Protein 8J3S (pdb70)

Structure (mmCIF, N/CA/C/O backbone):
data_8J3S
#
_entry.id   8J3S
#
_cell.length_a   79.184
_cell.length_b   81.648
_cell.length_c   198.095
_cell.angle_alpha   90.00
_cell.angle_beta   91.13
_cell.angle_gamma   90.00
#
_symmetry.space_group_name_H-M   'C 1 2 1'
#
loop_
_entity.id
_entity.type
_entity.pdbx_description
1 polymer Assemblin
2 polymer PHE-ILE-THR-GLY-HIS-TYR-TRP-VAL-ARG-PHE-LEU-PRO-CYS-GLY
3 water wate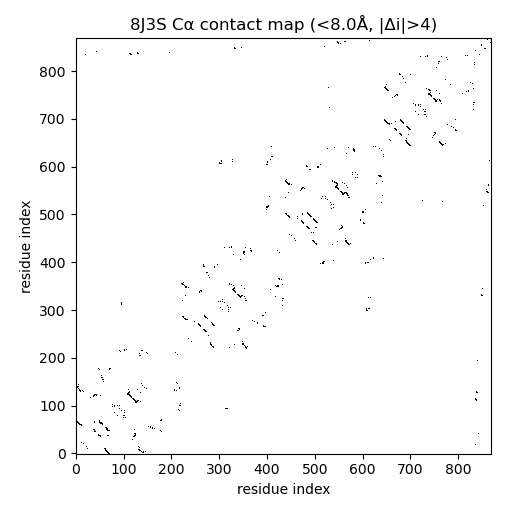r
#
loop_
_atom_site.group_PDB
_atom_site.id
_atom_site.type_symbol
_atom_site.label_atom_id
_atom_site.label_alt_id
_atom_site.label_comp_id
_atom_site.label_asym_id
_atom_site.label_entity_id
_atom_site.label_seq_id
_atom_site.pdbx_PDB_ins_code
_atom_site.Cartn_x
_atom_site.Cartn_y
_atom_site.Cartn_z
_atom_site.occupancy
_atom_site.B_iso_or_equiv
_atom_site.auth_seq_id
_atom_site.auth_comp_id
_atom_site.auth_asym_id
_atom_site.auth_atom_id
_atom_site.pdbx_PDB_model_num
ATOM 1 N N . THR A 1 19 ? 15.793 15.008 13.515 1.00 44.64 12 THR A N 1
ATOM 2 C CA . THR A 1 19 ? 16.884 14.006 13.350 1.00 43.02 12 THR A CA 1
ATOM 3 C C . THR A 1 19 ? 16.783 13.297 11.989 1.00 41.98 12 THR A C 1
ATOM 4 O O . THR A 1 19 ? 15.670 13.111 11.475 1.00 43.10 12 THR A O 1
ATOM 6 N N . PRO A 1 20 ? 17.940 12.916 11.391 1.00 38.42 13 PRO A N 1
ATOM 7 C CA . PRO A 1 20 ? 17.868 12.015 10.244 1.00 36.77 13 PRO A CA 1
ATOM 8 C C . PRO A 1 20 ? 17.597 10.581 10.696 1.00 36.79 13 PRO A C 1
ATOM 9 O O . PRO A 1 20 ? 17.691 10.276 11.896 1.00 37.74 13 PRO A O 1
ATOM 13 N N . VAL A 1 21 ? 17.240 9.721 9.747 1.00 36.09 14 VAL A N 1
ATOM 14 C CA . VAL A 1 21 ? 17.037 8.300 10.024 1.00 36.25 14 VAL A CA 1
ATOM 15 C C . VAL A 1 21 ? 18.024 7.484 9.186 1.00 35.74 14 VAL A C 1
ATOM 16 O O . VAL A 1 21 ? 18.188 7.748 7.993 1.00 36.73 14 VAL A O 1
ATOM 20 N N . TYR A 1 22 ? 18.686 6.517 9.823 1.00 34.48 15 TYR A N 1
ATOM 21 C CA . TYR A 1 22 ? 19.611 5.600 9.141 1.00 34.03 15 TYR A CA 1
ATOM 22 C C . TYR A 1 22 ? 18.904 4.326 8.670 1.00 33.92 15 TYR A C 1
ATOM 23 O O . TYR A 1 22 ? 17.922 3.899 9.286 1.00 36.08 15 TYR A O 1
ATOM 32 N N . VAL A 1 23 ? 19.392 3.731 7.578 1.00 30.87 16 VAL A N 1
ATOM 33 C CA . VAL A 1 23 ? 18.794 2.508 7.020 1.00 28.27 16 VAL A CA 1
ATOM 34 C C . VAL A 1 23 ? 19.867 1.498 6.639 1.00 28.24 16 VAL A C 1
ATOM 35 O O . VAL A 1 23 ? 20.798 1.820 5.907 1.00 28.61 16 VAL A O 1
ATOM 39 N N . GLY A 1 24 ? 19.735 0.284 7.161 1.00 28.01 17 GLY A N 1
ATOM 40 C CA . GLY A 1 24 ? 20.665 -0.791 6.860 1.00 27.99 17 GLY A CA 1
ATOM 41 C C . GLY A 1 24 ? 19.995 -1.947 6.145 1.00 28.56 17 GLY A C 1
ATOM 42 O O . GLY A 1 24 ? 18.794 -2.186 6.318 1.00 28.86 17 GLY A O 1
ATOM 43 N N . GLY A 1 25 ? 20.785 -2.662 5.346 1.00 28.23 18 GLY A N 1
ATOM 44 C CA . GLY A 1 25 ? 20.336 -3.870 4.667 1.00 27.46 18 GLY A CA 1
ATOM 45 C C . GLY A 1 25 ? 21.210 -4.268 3.499 1.00 26.85 18 GLY A C 1
ATOM 46 O O . GLY A 1 25 ? 22.048 -3.486 3.041 1.00 26.28 18 GLY A O 1
ATOM 47 N N . PHE A 1 26 ? 21.002 -5.499 3.033 1.00 27.10 19 PHE A N 1
ATOM 48 C CA . PHE A 1 26 ? 21.698 -6.053 1.874 1.00 27.44 19 PHE A CA 1
ATOM 49 C C . PHE A 1 26 ? 21.053 -5.532 0.589 1.00 27.85 19 PHE A C 1
ATOM 50 O O . PHE A 1 26 ? 19.842 -5.350 0.534 1.00 28.16 19 PHE A O 1
ATOM 58 N N . LEU A 1 27 ? 21.868 -5.270 -0.428 1.00 27.58 20 LEU A N 1
ATOM 59 C CA . LEU A 1 27 ? 21.372 -4.833 -1.724 1.00 27.99 20 LEU A CA 1
ATOM 60 C C . LEU A 1 27 ? 21.327 -6.023 -2.670 1.00 29.76 20 LEU A C 1
ATOM 61 O O . LEU A 1 27 ? 20.575 -6.038 -3.652 1.00 30.40 20 LEU A O 1
ATOM 66 N N . ALA A 1 28 ? 22.154 -7.015 -2.352 1.00 31.55 21 ALA A N 1
ATOM 67 C CA . ALA A 1 28 ? 22.227 -8.294 -3.048 1.00 33.00 21 ALA A CA 1
ATOM 68 C C . ALA A 1 28 ? 22.731 -9.323 -2.045 1.00 35.13 21 ALA A C 1
ATOM 69 O O . ALA A 1 28 ? 23.342 -8.958 -1.031 1.00 35.71 21 ALA A O 1
ATOM 71 N N . ARG A 1 29 ? 22.457 -10.600 -2.306 1.00 37.10 22 ARG A N 1
ATOM 72 C CA . ARG A 1 29 ? 23.013 -11.671 -1.481 1.00 38.52 22 ARG A CA 1
ATOM 73 C C . ARG A 1 29 ? 23.703 -12.769 -2.273 1.00 39.58 22 ARG A C 1
ATOM 74 O O . ARG A 1 29 ? 23.166 -13.259 -3.264 1.00 42.20 22 ARG A O 1
ATOM 82 N N . TYR A 1 30 ? 24.900 -13.146 -1.827 1.00 39.08 23 TYR A N 1
ATOM 83 C CA . TYR A 1 30 ? 25.705 -14.158 -2.516 1.00 37.98 23 TYR A CA 1
ATOM 84 C C . TYR A 1 30 ? 25.125 -15.566 -2.378 1.00 39.51 23 TYR A C 1
ATOM 85 O O . TYR A 1 30 ? 25.299 -16.397 -3.278 1.00 41.34 23 TYR A O 1
ATOM 94 N N . ASP A 1 31 ? 24.410 -15.809 -1.276 1.00 38.85 24 ASP A N 1
ATOM 95 C CA . ASP A 1 31 ? 23.786 -17.105 -1.004 1.00 38.20 24 ASP A CA 1
ATOM 96 C C . ASP A 1 31 ? 22.367 -17.247 -1.551 1.00 39.04 24 ASP A C 1
ATOM 97 O O . ASP A 1 31 ? 21.686 -18.229 -1.235 1.00 41.44 24 ASP A O 1
ATOM 102 N N . GLN A 1 32 ? 21.928 -16.281 -2.365 1.00 38.35 25 GLN A N 1
ATOM 103 C CA . GLN A 1 32 ? 20.590 -16.300 -2.979 1.00 35.69 25 GLN A CA 1
ATOM 104 C C . GLN A 1 32 ? 20.679 -16.237 -4.497 1.00 35.42 25 GLN A C 1
ATOM 105 O O . GLN A 1 32 ? 21.338 -15.349 -5.052 1.00 34.75 25 GLN A O 1
ATOM 111 N N . SER A 1 33 ? 20.018 -17.183 -5.161 1.00 34.73 26 SER A N 1
ATOM 112 C CA . SER A 1 33 ? 20.028 -17.249 -6.618 1.00 35.26 26 SER A CA 1
ATOM 113 C C . SER A 1 33 ? 18.713 -16.742 -7.201 1.00 36.36 26 SER A C 1
ATOM 114 O O . SER A 1 33 ? 17.682 -17.393 -7.033 1.00 38.99 26 SER A O 1
ATOM 117 N N . PRO A 1 34 ? 18.737 -15.582 -7.891 1.00 36.45 27 PRO A N 1
ATOM 118 C CA . PRO A 1 34 ? 17.488 -15.035 -8.445 1.00 37.20 27 PRO A CA 1
ATOM 119 C C . PRO A 1 34 ? 16.874 -15.851 -9.581 1.00 37.16 27 PRO A C 1
ATOM 120 O O . PRO A 1 34 ? 17.602 -16.433 -10.387 1.00 37.70 27 PRO A O 1
ATOM 124 N N . ASP A 1 35 ? 15.540 -15.882 -9.612 1.00 37.78 28 ASP A N 1
ATOM 125 C CA . ASP A 1 35 ? 14.761 -16.410 -10.733 1.00 38.29 28 ASP A CA 1
ATOM 126 C C . ASP A 1 35 ? 15.166 -15.724 -12.038 1.00 40.43 28 ASP A C 1
ATOM 127 O O . ASP A 1 35 ? 15.509 -16.398 -13.016 1.00 41.81 28 ASP A O 1
ATOM 132 N N . GLU A 1 36 ? 15.134 -14.390 -12.046 1.00 41.42 29 GLU A N 1
ATOM 133 C CA . GLU A 1 36 ? 15.566 -13.630 -13.211 1.00 43.53 29 GLU A CA 1
ATOM 134 C C . GLU A 1 36 ? 17.080 -13.542 -13.160 1.00 44.50 29 GLU A C 1
ATOM 135 O O . GLU A 1 36 ? 17.655 -12.944 -12.240 1.00 42.88 29 GLU A O 1
ATOM 137 N N . ALA A 1 37 ? 17.712 -14.168 -14.153 1.00 46.73 30 ALA A N 1
ATOM 138 C CA . ALA A 1 37 ? 19.174 -14.315 -14.213 1.00 46.41 30 ALA A CA 1
ATOM 139 C C . ALA A 1 37 ? 19.918 -12.984 -14.387 1.00 44.79 30 ALA A C 1
ATOM 140 O O . ALA A 1 37 ? 21.113 -12.896 -14.091 1.00 43.72 30 ALA A O 1
ATOM 142 N N . GLU A 1 38 ? 19.197 -11.961 -14.856 1.00 44.11 31 GLU A N 1
ATOM 143 C CA . GLU A 1 38 ? 19.720 -10.599 -15.001 1.00 43.26 31 GLU A CA 1
ATOM 144 C C . GLU A 1 38 ? 20.077 -9.986 -13.641 1.00 42.98 31 GLU A C 1
ATOM 145 O O . GLU A 1 38 ? 20.924 -9.079 -13.562 1.00 42.23 31 GLU A O 1
ATOM 147 N N . LEU A 1 39 ? 19.445 -10.506 -12.585 1.00 41.56 32 LEU A N 1
ATOM 148 C CA . LEU A 1 39 ? 19.658 -10.028 -11.222 1.00 42.29 32 LEU A CA 1
ATOM 149 C C . LEU A 1 39 ? 20.841 -10.659 -10.473 1.00 42.86 32 LEU A C 1
ATOM 150 O O . LEU A 1 39 ? 21.082 -10.345 -9.296 1.00 43.40 32 LEU A O 1
ATOM 155 N N . LEU A 1 40 ? 21.558 -11.552 -11.156 1.00 43.23 33 LEU A N 1
ATOM 156 C CA . LEU A 1 40 ? 22.835 -12.086 -10.689 1.00 43.20 33 LEU A CA 1
ATOM 157 C C . LEU A 1 40 ? 23.810 -10.948 -10.408 1.00 43.50 33 LEU A C 1
ATOM 158 O O . LEU A 1 40 ? 23.850 -9.945 -11.142 1.00 43.22 33 LEU A O 1
ATOM 163 N N . LEU A 1 41 ? 24.567 -11.106 -9.323 1.00 43.03 34 LEU A N 1
ATOM 164 C CA . LEU A 1 41 ? 25.514 -10.102 -8.856 1.00 42.57 34 LEU A CA 1
ATOM 165 C C . LEU A 1 41 ? 26.485 -10.775 -7.882 1.00 42.94 34 LEU A C 1
ATOM 166 O O . LEU A 1 41 ? 26.280 -10.714 -6.663 1.00 40.66 34 LEU A O 1
ATOM 171 N N . PRO A 1 42 ? 27.546 -11.424 -8.426 1.00 44.06 35 PRO A N 1
ATOM 172 C CA . PRO A 1 42 ? 28.457 -12.247 -7.635 1.00 44.37 35 PRO A CA 1
ATOM 173 C C . PRO A 1 42 ? 29.569 -11.460 -6.945 1.00 45.74 35 PRO A C 1
ATOM 174 O O . PRO A 1 42 ? 29.830 -10.300 -7.291 1.00 44.49 35 PRO A O 1
ATOM 178 N N . ARG A 1 43 ? 30.216 -12.123 -5.988 1.00 48.25 36 ARG A N 1
ATOM 179 C CA . ARG A 1 43 ? 31.280 -11.552 -5.170 1.00 52.82 36 ARG A CA 1
ATOM 180 C C . ARG A 1 43 ? 32.461 -10.970 -5.954 1.00 57.81 36 ARG A C 1
ATOM 181 O O . ARG A 1 43 ? 32.984 -9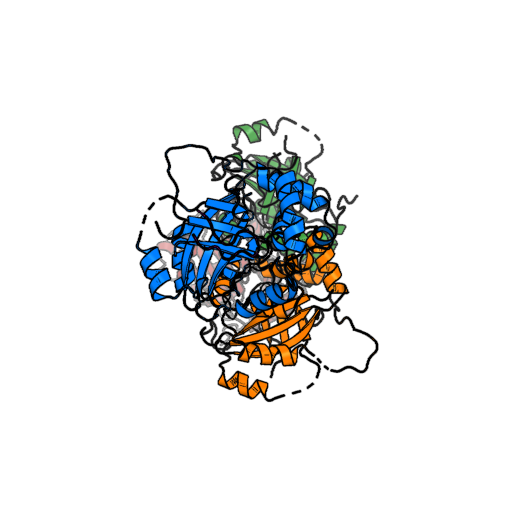.920 -5.576 1.00 60.74 36 ARG A O 1
ATOM 189 N N . ASP A 1 44 ? 32.877 -11.645 -7.029 1.00 62.62 37 ASP A N 1
ATOM 190 C CA . ASP A 1 44 ? 33.928 -11.127 -7.920 1.00 65.56 37 ASP A CA 1
ATOM 191 C C . ASP A 1 44 ? 33.513 -9.758 -8.449 1.00 64.89 37 ASP A C 1
ATOM 192 O O . ASP A 1 44 ? 34.273 -8.791 -8.344 1.00 68.24 37 ASP A O 1
ATOM 197 N N . VAL A 1 45 ? 32.288 -9.694 -8.976 1.00 60.03 38 VAL A N 1
ATOM 198 C CA . VAL A 1 45 ? 31.772 -8.524 -9.685 1.00 56.32 38 VAL A CA 1
ATOM 199 C C . VAL A 1 45 ? 31.517 -7.370 -8.718 1.00 54.34 38 VAL A C 1
ATOM 200 O O . VAL A 1 45 ? 31.944 -6.237 -8.974 1.00 53.64 38 VAL A O 1
ATOM 204 N N . VAL A 1 46 ? 30.852 -7.665 -7.605 1.00 51.78 39 VAL A N 1
ATOM 205 C CA . VAL A 1 46 ? 30.547 -6.642 -6.603 1.00 51.13 39 VAL A CA 1
ATOM 206 C C . VAL A 1 46 ? 31.844 -5.988 -6.094 1.00 52.43 39 VAL A C 1
ATOM 207 O O . VAL A 1 46 ? 31.951 -4.760 -6.098 1.00 53.58 39 VAL A O 1
ATOM 211 N N . GLU A 1 47 ? 32.831 -6.807 -5.723 1.00 54.38 40 GLU A N 1
ATOM 212 C CA . GLU A 1 47 ? 34.092 -6.319 -5.125 1.00 55.74 40 GLU A CA 1
ATOM 213 C C . GLU A 1 47 ? 34.985 -5.516 -6.079 1.00 54.83 40 GLU A C 1
ATOM 214 O O . GLU A 1 47 ? 35.609 -4.528 -5.668 1.00 51.51 40 GLU A O 1
ATOM 220 N N . HIS A 1 48 ? 35.027 -5.938 -7.342 1.00 55.96 41 HIS A N 1
ATOM 221 C CA . HIS A 1 48 ? 35.747 -5.212 -8.381 1.00 58.84 41 HIS A CA 1
ATOM 222 C C . HIS A 1 48 ? 35.093 -3.863 -8.658 1.00 58.01 41 HIS A C 1
ATOM 223 O O . HIS A 1 48 ? 35.785 -2.886 -8.962 1.00 59.79 41 HIS A O 1
ATOM 230 N N . TRP A 1 49 ? 33.764 -3.830 -8.550 1.00 56.48 42 TRP A N 1
ATOM 231 C CA . TRP A 1 49 ? 32.971 -2.611 -8.715 1.00 54.74 42 TRP A CA 1
ATOM 232 C C . TRP A 1 49 ? 33.178 -1.604 -7.588 1.00 53.55 42 TRP A C 1
ATOM 233 O O . TRP A 1 49 ? 33.152 -0.395 -7.836 1.00 54.46 42 TRP A O 1
ATOM 244 N N . LEU A 1 50 ? 33.380 -2.101 -6.365 1.00 51.50 43 LEU A N 1
ATOM 245 C CA . LEU A 1 50 ? 33.617 -1.246 -5.194 1.00 51.65 43 LEU A CA 1
ATOM 246 C C . LEU A 1 50 ? 34.985 -0.574 -5.237 1.00 54.03 43 LEU A C 1
ATOM 247 O O . LEU A 1 50 ? 35.181 0.473 -4.618 1.00 56.41 43 LEU A O 1
ATOM 252 N N . HIS A 1 51 ? 35.922 -1.184 -5.965 1.00 56.81 44 HIS A N 1
ATOM 253 C CA . HIS A 1 51 ? 37.227 -0.578 -6.248 1.00 57.72 44 HIS A CA 1
ATOM 254 C C . HIS A 1 51 ? 37.102 0.579 -7.258 1.00 57.03 44 HIS A C 1
ATOM 255 O O . HIS A 1 51 ? 37.671 1.652 -7.048 1.00 59.34 44 HIS A O 1
ATOM 257 N N . ALA A 1 52 ? 36.353 0.358 -8.338 1.00 54.55 45 ALA A N 1
ATOM 258 C CA . ALA A 1 52 ? 36.073 1.398 -9.327 1.00 54.96 45 ALA A CA 1
ATOM 259 C C . ALA A 1 52 ? 34.969 2.342 -8.844 1.00 56.16 45 ALA A C 1
ATOM 260 O O . ALA A 1 52 ? 34.976 2.806 -7.699 1.00 57.07 45 ALA A O 1
ATOM 262 N N . VAL A 1 62 ? 29.729 12.555 -4.927 1.00 63.85 55 VAL A N 1
ATOM 263 C CA . VAL A 1 62 ? 30.711 11.491 -4.698 1.00 63.19 55 VAL A CA 1
ATOM 264 C C . VAL A 1 62 ? 30.148 10.331 -3.856 1.00 60.00 55 VAL A C 1
ATOM 265 O O . VAL A 1 62 ? 30.819 9.301 -3.676 1.00 61.18 55 VAL A O 1
ATOM 267 N N . ALA A 1 63 ? 28.927 10.512 -3.344 1.00 52.22 56 ALA A N 1
ATOM 268 C CA . ALA A 1 63 ? 28.211 9.473 -2.607 1.00 49.09 56 ALA A CA 1
ATOM 269 C C . ALA A 1 63 ? 26.843 9.261 -3.238 1.00 48.53 56 ALA A C 1
ATOM 270 O O . ALA A 1 63 ? 26.080 10.224 -3.395 1.00 53.07 56 ALA A O 1
ATOM 272 N N . LEU A 1 64 ? 26.548 8.007 -3.599 1.00 44.12 57 LEU A N 1
ATOM 273 C CA . LEU A 1 64 ? 25.307 7.609 -4.284 1.00 40.38 57 LEU A CA 1
ATOM 274 C C . LEU A 1 64 ? 24.050 8.229 -3.653 1.00 38.55 57 LEU A C 1
ATOM 275 O O . LEU A 1 64 ? 23.957 8.316 -2.426 1.00 38.73 57 LEU A O 1
ATOM 280 N N . PRO A 1 65 ? 23.082 8.668 -4.482 1.00 35.63 58 PRO A N 1
ATOM 281 C CA . PRO A 1 65 ? 21.822 9.148 -3.909 1.00 34.03 58 PRO A CA 1
ATOM 282 C C . PRO A 1 65 ? 20.888 8.035 -3.398 1.00 33.33 58 PRO A C 1
ATOM 283 O O . PRO A 1 65 ? 20.886 6.926 -3.934 1.00 32.88 58 PRO A O 1
ATOM 287 N N . LEU A 1 66 ? 20.128 8.342 -2.344 1.00 32.95 59 LEU A N 1
ATOM 288 C CA . LEU A 1 66 ? 19.028 7.500 -1.863 1.00 31.02 59 LEU A CA 1
ATOM 289 C C . LEU A 1 66 ? 17.707 8.088 -2.338 1.00 30.74 59 LEU A C 1
ATOM 290 O O . LEU A 1 66 ? 17.345 9.186 -1.909 1.00 30.54 59 LEU A O 1
ATOM 295 N N . ASN A 1 67 ? 16.997 7.368 -3.212 1.00 29.68 60 ASN A N 1
ATOM 296 C CA . ASN A 1 67 ? 15.669 7.796 -3.682 1.00 28.69 60 ASN A CA 1
ATOM 297 C C . ASN A 1 67 ? 14.523 6.848 -3.270 1.00 28.68 60 ASN A C 1
ATOM 298 O O . ASN A 1 67 ? 14.761 5.844 -2.596 1.00 28.39 60 ASN A O 1
ATOM 303 N N . ILE A 1 68 ? 13.291 7.188 -3.659 1.00 28.56 61 ILE A N 1
ATOM 304 C CA . ILE A 1 68 ? 12.104 6.392 -3.332 1.00 28.89 61 ILE A CA 1
ATOM 305 C C . ILE A 1 68 ? 11.501 5.816 -4.609 1.00 30.40 61 ILE A C 1
ATOM 306 O O . ILE A 1 68 ? 10.990 6.562 -5.450 1.00 32.84 61 ILE A O 1
ATOM 311 N N . ASN A 1 69 ? 11.554 4.489 -4.732 1.00 30.83 62 ASN A N 1
ATOM 312 C CA . ASN A 1 69 ? 11.105 3.740 -5.929 1.00 30.70 62 ASN A CA 1
ATOM 313 C C . ASN A 1 69 ? 11.759 4.175 -7.253 1.00 30.26 62 ASN A C 1
ATOM 314 O O . ASN A 1 69 ? 11.085 4.274 -8.289 1.00 30.56 62 ASN A O 1
ATOM 319 N N . HIS A 1 70 ? 13.069 4.432 -7.188 1.00 30.06 63 HIS A N 1
ATOM 320 C CA . HIS A 1 70 ? 13.914 4.839 -8.327 1.00 31.13 63 HIS A CA 1
ATOM 321 C C . HIS A 1 70 ? 13.487 6.127 -9.060 1.00 32.83 63 HIS A C 1
ATOM 322 O O . HIS A 1 70 ? 13.807 6.313 -10.242 1.00 34.80 63 HIS A O 1
ATOM 329 N N . ASP A 1 71 ? 12.782 7.009 -8.349 1.00 32.85 64 ASP A N 1
ATOM 330 C CA . ASP A 1 71 ? 12.362 8.311 -8.869 1.00 32.47 64 ASP A CA 1
ATOM 331 C C . ASP A 1 71 ? 13.462 9.342 -8.587 1.00 31.90 64 ASP A C 1
ATOM 332 O O . ASP A 1 71 ? 13.736 9.657 -7.426 1.00 30.05 64 ASP A O 1
ATOM 337 N N . ASP A 1 72 ? 14.086 9.846 -9.658 1.00 33.17 65 ASP A N 1
ATOM 338 C CA . ASP A 1 72 ? 15.114 10.908 -9.601 1.00 34.72 65 ASP A CA 1
ATOM 339 C C . ASP A 1 72 ? 14.723 12.141 -8.779 1.00 34.71 65 ASP A C 1
ATOM 340 O O . ASP A 1 72 ? 15.585 12.825 -8.205 1.00 34.46 65 ASP A O 1
ATOM 345 N N . THR A 1 73 ? 13.419 12.409 -8.735 1.00 33.54 66 THR A N 1
ATOM 346 C CA . THR A 1 73 ? 12.858 13.518 -7.975 1.00 32.45 66 THR A CA 1
ATOM 347 C C . THR A 1 73 ? 12.600 13.174 -6.496 1.00 32.52 66 THR A C 1
ATOM 348 O O . THR A 1 73 ? 12.291 14.063 -5.706 1.00 32.79 66 THR A O 1
ATOM 352 N N . ALA A 1 74 ? 12.730 11.892 -6.134 1.00 32.16 67 ALA A N 1
ATOM 353 C CA . ALA A 1 74 ? 12.515 11.418 -4.754 1.00 30.26 67 ALA A CA 1
ATOM 354 C C . ALA A 1 74 ? 13.796 11.032 -3.991 1.00 30.17 67 ALA A C 1
ATOM 355 O O . ALA A 1 74 ? 13.789 10.090 -3.195 1.00 31.16 67 ALA A O 1
ATOM 357 N N . VAL A 1 75 ? 14.881 11.774 -4.216 1.00 29.28 68 VAL A N 1
ATOM 358 C CA . VAL A 1 75 ? 16.124 11.587 -3.457 1.00 27.38 68 VAL A CA 1
ATOM 359 C C . VAL A 1 75 ? 15.900 12.064 -2.031 1.00 26.44 68 VAL A C 1
ATOM 360 O O . VAL A 1 75 ? 15.516 13.204 -1.811 1.00 26.05 68 VAL A O 1
ATOM 364 N N . VAL A 1 76 ? 16.131 11.172 -1.077 1.00 26.55 69 VAL A N 1
ATOM 365 C CA . VAL A 1 76 ? 15.888 11.456 0.339 1.00 26.73 69 VAL A CA 1
ATOM 366 C C . VAL A 1 76 ? 17.189 11.540 1.125 1.00 26.69 69 VAL A C 1
ATOM 367 O O . VAL A 1 76 ? 17.189 11.843 2.324 1.00 26.14 69 VAL A O 1
ATOM 371 N N . GLY A 1 77 ? 18.293 11.271 0.432 1.00 27.50 70 GLY A N 1
ATOM 372 C CA . GLY A 1 77 ? 19.618 11.319 1.037 1.00 28.79 70 GLY A CA 1
ATOM 373 C C . GLY A 1 77 ? 20.723 10.654 0.236 1.00 29.35 70 GLY A C 1
ATOM 374 O O . GLY A 1 77 ? 20.864 10.897 -0.975 1.00 29.39 70 GLY A O 1
ATOM 375 N N . HIS A 1 78 ? 21.498 9.813 0.927 1.00 28.87 71 HIS A N 1
ATOM 376 C CA . HIS A 1 78 ? 22.720 9.225 0.386 1.00 29.65 71 HIS A CA 1
ATOM 377 C C . HIS A 1 78 ? 23.110 7.898 1.049 1.00 31.02 71 HIS A C 1
ATOM 378 O O . HIS A 1 78 ? 22.739 7.623 2.197 1.00 32.49 71 HIS A O 1
ATOM 385 N N . VAL A 1 79 ? 23.877 7.094 0.316 1.00 30.80 72 VAL A N 1
ATOM 386 C CA . VAL A 1 79 ? 24.431 5.851 0.825 1.00 30.67 72 VAL A CA 1
ATOM 387 C C . VAL A 1 79 ? 25.656 6.242 1.632 1.00 32.59 72 VAL A C 1
ATOM 388 O O . VAL A 1 79 ? 26.631 6.746 1.065 1.00 36.94 72 VAL A O 1
ATOM 392 N N . ALA A 1 80 ? 25.605 6.033 2.947 1.00 31.93 73 ALA A N 1
ATOM 393 C CA . ALA A 1 80 ? 26.716 6.401 3.835 1.00 30.29 73 ALA A CA 1
ATOM 394 C C . ALA A 1 80 ? 27.865 5.395 3.841 1.00 30.37 73 ALA A C 1
ATOM 395 O O . ALA A 1 80 ? 28.999 5.778 4.103 1.00 30.31 73 ALA A O 1
ATOM 397 N N . ALA A 1 81 ? 27.566 4.122 3.558 1.00 31.41 74 ALA A N 1
ATOM 398 C CA . ALA A 1 81 ? 28.562 3.027 3.554 1.00 31.77 74 ALA A CA 1
ATOM 399 C C . ALA A 1 81 ? 28.143 1.865 2.659 1.00 33.01 74 ALA A C 1
ATOM 400 O O . ALA A 1 81 ? 26.961 1.674 2.398 1.00 35.20 74 ALA A O 1
ATOM 402 N N . MET A 1 82 ? 29.131 1.107 2.192 1.00 34.34 75 MET A N 1
ATOM 403 C CA . MET A 1 82 ? 28.959 -0.073 1.343 1.00 35.98 75 MET A CA 1
ATOM 404 C C . MET A 1 82 ? 30.053 -1.055 1.770 1.00 38.56 75 MET A C 1
ATOM 405 O O . MET A 1 82 ? 31.217 -0.657 1.952 1.00 39.29 75 MET A O 1
ATOM 410 N N . GLN A 1 83 ? 29.693 -2.328 1.937 1.00 39.70 76 GLN A N 1
ATOM 411 C CA . GLN A 1 83 ? 30.648 -3.354 2.359 1.00 39.85 76 GLN A CA 1
ATOM 412 C C . GLN A 1 83 ? 30.248 -4.699 1.820 1.00 39.87 76 GLN A C 1
ATOM 413 O O . GLN A 1 83 ? 29.119 -5.144 2.031 1.00 39.50 76 GLN A O 1
ATOM 419 N N . SER A 1 84 ? 31.182 -5.339 1.119 1.00 41.07 77 SER A N 1
ATOM 420 C CA . SER A 1 84 ? 31.003 -6.712 0.664 1.00 40.33 77 SER A CA 1
ATOM 421 C C . SER A 1 84 ? 31.396 -7.627 1.810 1.00 40.18 77 SER A C 1
ATOM 422 O O . SER A 1 84 ? 32.566 -7.706 2.182 1.00 43.12 77 SER A O 1
ATOM 425 N N . VAL A 1 85 ? 30.403 -8.291 2.387 1.00 38.48 78 VAL A N 1
ATOM 426 C CA . VAL A 1 85 ? 30.619 -9.149 3.548 1.00 38.36 78 VAL A CA 1
ATOM 427 C C . VAL A 1 85 ? 30.432 -10.619 3.137 1.00 38.98 78 VAL A C 1
ATOM 428 O O . VAL A 1 85 ? 30.229 -10.901 1.950 1.00 36.43 78 VAL A O 1
ATOM 432 N N . ARG A 1 86 ? 30.513 -11.541 4.100 1.00 42.99 79 ARG A N 1
ATOM 433 C CA . ARG A 1 86 ? 30.421 -12.992 3.830 1.00 47.41 79 ARG A CA 1
ATOM 434 C C . ARG A 1 86 ? 29.238 -13.394 2.931 1.00 46.75 79 ARG A C 1
ATOM 435 O O . ARG A 1 86 ? 29.398 -14.223 2.019 1.00 45.71 79 ARG A O 1
ATOM 443 N N . ASP A 1 87 ? 28.077 -12.785 3.178 1.00 44.23 80 ASP A N 1
ATOM 444 C CA . ASP A 1 87 ? 26.831 -13.222 2.562 1.00 41.90 80 ASP A CA 1
ATOM 445 C C . ASP A 1 87 ? 26.258 -12.332 1.466 1.00 40.19 80 ASP A C 1
ATOM 446 O O . ASP A 1 87 ? 25.369 -12.768 0.723 1.00 40.32 80 ASP A O 1
ATOM 451 N N . GLY A 1 88 ? 26.751 -11.099 1.362 1.00 37.23 81 GLY A N 1
ATOM 452 C CA . GLY A 1 88 ? 26.207 -10.158 0.386 1.00 36.14 81 GLY A CA 1
ATOM 453 C C . GLY A 1 88 ? 26.840 -8.785 0.346 1.00 34.91 81 GLY A C 1
ATOM 454 O O . GLY A 1 88 ? 27.762 -8.493 1.103 1.00 34.76 81 GLY A O 1
ATOM 455 N N . LEU A 1 89 ? 26.345 -7.959 -0.575 1.00 33.89 82 LEU A N 1
ATOM 456 C CA . LEU A 1 89 ? 26.621 -6.530 -0.583 1.00 32.65 82 LEU A CA 1
ATOM 457 C C . LEU A 1 89 ? 25.702 -5.824 0.421 1.00 32.06 82 LEU A C 1
ATOM 458 O O . LEU A 1 89 ? 24.505 -5.670 0.179 1.00 31.22 82 LEU A O 1
ATOM 463 N N . PHE A 1 90 ? 26.280 -5.429 1.555 1.00 32.09 83 PHE A N 1
ATOM 464 C CA . PHE A 1 90 ? 25.579 -4.683 2.601 1.00 32.21 83 PHE A CA 1
ATOM 465 C C . PHE A 1 90 ? 25.803 -3.182 2.459 1.00 33.38 83 PHE A C 1
ATOM 466 O O . PHE A 1 90 ? 26.917 -2.727 2.175 1.00 33.90 83 PHE A O 1
ATOM 474 N N . CYS A 1 91 ? 24.739 -2.413 2.664 1.00 34.37 84 CYS A N 1
ATOM 475 C CA . CYS A 1 91 ? 24.861 -0.967 2.657 1.00 35.23 84 CYS A CA 1
ATOM 476 C C . CYS A 1 91 ? 24.099 -0.318 3.799 1.00 35.65 84 CYS A C 1
ATOM 477 O O . CYS A 1 91 ? 23.182 -0.917 4.371 1.00 36.32 84 CYS A O 1
ATOM 480 N N . LEU A 1 92 ? 24.494 0.917 4.100 1.00 35.71 85 LEU A N 1
ATOM 481 C CA . LEU A 1 92 ? 23.942 1.694 5.194 1.00 35.57 85 LEU A CA 1
ATOM 482 C C . LEU A 1 92 ? 23.659 3.102 4.691 1.00 35.30 85 LEU A C 1
ATOM 483 O O . LEU A 1 92 ? 24.554 3.931 4.654 1.00 36.20 85 LEU A O 1
ATOM 488 N N . GLY A 1 93 ? 22.417 3.344 4.268 1.00 35.30 86 GLY A N 1
ATOM 489 C CA . GLY A 1 93 ? 21.989 4.648 3.734 1.00 34.04 86 GLY A CA 1
ATOM 490 C C . GLY A 1 93 ? 21.540 5.623 4.810 1.00 33.96 86 GLY A C 1
ATOM 491 O O . GLY A 1 93 ? 21.260 5.225 5.950 1.00 34.84 86 GLY A O 1
ATOM 492 N N . CYS A 1 94 ? 21.470 6.902 4.452 1.00 32.86 87 CYS A N 1
ATOM 493 C CA . CYS A 1 94 ? 21.043 7.936 5.389 1.00 32.62 87 CYS A CA 1
ATOM 494 C C . CYS A 1 94 ? 19.933 8.810 4.827 1.00 30.82 87 CYS A C 1
ATOM 495 O O . CYS A 1 94 ? 20.132 9.509 3.835 1.00 31.18 87 CYS A O 1
ATOM 498 N N . VAL A 1 95 ? 18.777 8.768 5.485 1.00 28.86 88 VAL A N 1
ATOM 499 C CA . VAL A 1 95 ? 17.588 9.514 5.076 1.00 27.92 88 VAL A CA 1
ATOM 500 C C . VAL A 1 95 ? 17.623 10.896 5.742 1.00 28.02 88 VAL A C 1
ATOM 501 O O . VAL A 1 95 ? 17.389 11.004 6.947 1.00 29.20 88 VAL A O 1
ATOM 505 N N . THR A 1 96 ? 17.916 11.943 4.966 1.00 27.39 89 THR A N 1
ATOM 506 C CA . THR A 1 96 ? 18.148 13.288 5.536 1.00 27.03 89 THR A CA 1
ATOM 507 C C . THR A 1 96 ? 17.045 14.308 5.288 1.00 27.93 89 THR A C 1
ATOM 508 O O . THR A 1 96 ? 16.823 15.176 6.139 1.00 28.95 89 THR A O 1
ATOM 512 N N . SER A 1 97 ? 16.368 14.208 4.141 1.00 27.71 90 SER A N 1
ATOM 513 C CA . SER A 1 97 ? 15.429 15.242 3.686 1.00 28.09 90 SER A CA 1
ATOM 514 C C . SER A 1 97 ? 14.397 15.705 4.719 1.00 28.16 90 SER A C 1
ATOM 515 O O . SER A 1 97 ? 13.558 14.907 5.145 1.00 27.97 90 SER A O 1
ATOM 518 N N . PRO A 1 98 ? 14.454 16.996 5.112 1.00 28.47 91 PRO A N 1
ATOM 519 C CA . PRO A 1 98 ? 13.374 17.594 5.912 1.00 29.26 91 PRO A CA 1
ATOM 520 C C . PRO A 1 98 ? 12.003 17.592 5.218 1.00 29.86 91 PRO A C 1
ATOM 521 O O . PRO A 1 98 ? 10.999 17.333 5.885 1.00 28.36 91 PRO A O 1
ATOM 525 N N . ARG A 1 99 ? 11.975 17.851 3.906 1.00 31.48 92 ARG A N 1
ATOM 526 C CA . ARG A 1 99 ? 10.734 17.819 3.130 1.00 33.87 92 ARG A CA 1
ATOM 527 C C . ARG A 1 99 ? 10.108 16.418 3.122 1.00 33.82 92 ARG A C 1
ATOM 528 O O . ARG A 1 99 ? 8.889 16.286 3.315 1.00 34.93 92 ARG A O 1
ATOM 536 N N . PHE A 1 100 ? 10.937 15.387 2.919 1.00 30.68 93 PHE A N 1
ATOM 537 C CA . PHE A 1 100 ? 10.464 14.004 2.937 1.00 28.06 93 PHE A CA 1
ATOM 538 C C . PHE A 1 100 ? 10.082 13.576 4.353 1.00 28.72 93 PHE A C 1
ATOM 539 O O . PHE A 1 100 ? 8.953 13.130 4.566 1.00 30.08 93 PHE A O 1
ATOM 547 N N . LEU A 1 101 ? 10.987 13.738 5.321 1.00 28.33 94 LEU A N 1
ATOM 548 C CA . LEU A 1 101 ? 10.694 13.326 6.707 1.00 28.64 94 LEU A CA 1
ATOM 549 C C . LEU A 1 101 ? 9.473 14.028 7.309 1.00 29.49 94 LEU A C 1
ATOM 550 O O . LEU A 1 101 ? 8.816 13.489 8.200 1.00 29.72 94 LEU A O 1
ATOM 555 N N . GLU A 1 102 ? 9.173 15.224 6.809 1.00 30.19 95 GLU A N 1
ATOM 556 C CA . GLU A 1 102 ? 7.975 15.952 7.211 1.00 30.03 95 GLU A CA 1
ATOM 557 C C . GLU A 1 102 ? 6.704 15.349 6.606 1.00 28.99 95 GLU A C 1
ATOM 558 O O . GLU A 1 102 ? 5.675 15.337 7.263 1.00 28.82 95 GLU A O 1
ATOM 564 N N . ILE A 1 103 ? 6.781 14.854 5.367 1.00 28.30 96 ILE A N 1
ATOM 565 C CA . ILE A 1 103 ? 5.677 14.103 4.752 1.00 27.18 96 ILE A CA 1
ATOM 566 C C . ILE A 1 103 ? 5.433 12.850 5.586 1.00 27.27 96 ILE A C 1
ATOM 567 O O . ILE A 1 103 ? 4.290 12.563 5.961 1.00 27.67 96 ILE A O 1
ATOM 572 N N . VAL A 1 104 ? 6.514 12.133 5.895 1.00 26.87 97 VAL A N 1
ATOM 573 C CA . VAL A 1 104 ? 6.440 10.898 6.676 1.00 27.33 97 VAL A CA 1
ATOM 574 C C . VAL A 1 104 ? 5.828 11.122 8.060 1.00 27.85 97 VAL A C 1
ATOM 575 O O . VAL A 1 104 ? 5.011 10.319 8.508 1.00 27.80 97 VAL A O 1
ATOM 579 N N . ARG A 1 105 ? 6.204 12.232 8.695 1.00 28.89 98 ARG A N 1
ATOM 580 C CA . ARG A 1 105 ? 5.696 12.636 10.008 1.00 29.95 98 ARG A CA 1
ATOM 581 C C . ARG A 1 105 ? 4.181 12.817 9.995 1.00 30.65 98 ARG A C 1
ATOM 582 O O . ARG A 1 105 ? 3.480 12.223 10.819 1.00 31.32 98 ARG A O 1
ATOM 590 N N . ARG A 1 106 ? 3.685 13.609 9.046 1.00 32.00 99 ARG A N 1
ATOM 591 C CA . ARG A 1 106 ? 2.251 13.890 8.928 1.00 34.59 99 ARG A CA 1
ATOM 592 C C . ARG A 1 106 ? 1.443 12.630 8.570 1.00 35.06 99 ARG A C 1
ATOM 593 O O . ARG A 1 106 ? 0.353 12.401 9.117 1.00 36.37 99 ARG A O 1
ATOM 601 N N . ALA A 1 107 ? 1.992 11.815 7.671 1.00 33.20 100 ALA A N 1
ATOM 602 C CA . ALA A 1 107 ? 1.389 10.539 7.303 1.00 31.58 100 ALA A CA 1
ATOM 603 C C . ALA A 1 107 ? 1.415 9.504 8.443 1.00 30.22 100 ALA A C 1
ATOM 604 O O . ALA A 1 107 ? 0.486 8.724 8.576 1.00 28.38 100 ALA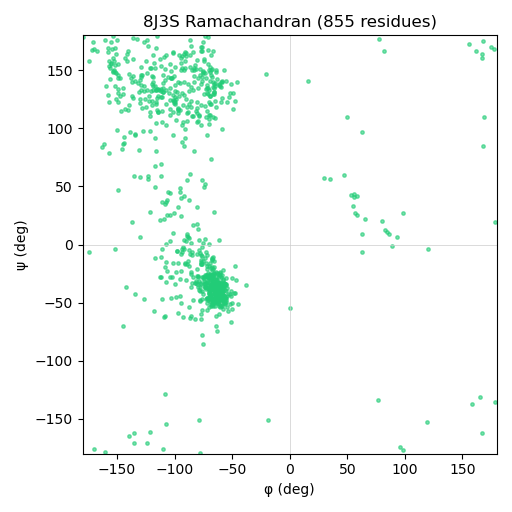 A O 1
ATOM 606 N N . SER A 1 108 ? 2.463 9.517 9.268 1.00 30.66 101 SER A N 1
ATOM 607 C CA . SER A 1 108 ? 2.620 8.535 10.353 1.00 32.00 101 SER A CA 1
ATOM 608 C C . SER A 1 108 ? 1.535 8.639 11.422 1.00 33.47 101 SER A C 1
ATOM 609 O O . SER A 1 108 ? 1.167 7.633 12.037 1.00 33.50 101 SER A O 1
ATOM 612 N N . GLU A 1 109 ? 1.034 9.860 11.623 1.00 35.24 102 GLU A N 1
ATOM 613 C CA . GLU A 1 109 ? -0.045 10.158 12.576 1.00 35.99 102 GLU A CA 1
ATOM 614 C C . GLU A 1 109 ? -1.444 9.818 12.026 1.00 33.29 102 GLU A C 1
ATOM 615 O O . GLU A 1 109 ? -2.463 10.249 12.579 1.00 32.95 102 GLU A O 1
ATOM 621 N N . LYS A 1 110 ? -1.480 9.066 10.930 1.00 30.50 103 LYS A N 1
ATOM 622 C CA . LYS A 1 110 ? -2.717 8.683 10.264 1.00 29.70 103 LYS A CA 1
ATOM 623 C C . LYS A 1 110 ? -2.682 7.212 9.836 1.00 29.13 103 LYS A C 1
ATOM 624 O O . LYS A 1 110 ? -3.446 6.778 8.969 1.00 28.33 103 LYS A O 1
ATOM 630 N N . SER A 1 111 ? -1.781 6.466 10.470 1.00 29.23 104 SER A N 1
ATOM 631 C CA . SER A 1 111 ? -1.636 5.034 10.282 1.00 29.75 104 SER A CA 1
ATOM 632 C C . SER A 1 111 ? -2.060 4.289 11.542 1.00 31.43 104 SER A C 1
ATOM 633 O O . SER A 1 111 ? -1.572 4.565 12.649 1.00 31.42 104 SER A O 1
ATOM 636 N N . GLU A 1 112 ? -2.972 3.340 11.346 1.00 32.88 105 GLU A N 1
ATOM 637 C CA . GLU A 1 112 ? -3.435 2.454 12.389 1.00 34.24 105 GLU A CA 1
ATOM 638 C C . GLU A 1 112 ? -2.353 1.449 12.782 1.00 35.30 105 GLU A C 1
ATOM 639 O O . GLU A 1 112 ? -2.341 0.965 13.919 1.00 37.48 105 GLU A O 1
ATOM 645 N N . LEU A 1 113 ? -1.452 1.133 11.844 1.00 34.14 106 LEU A N 1
ATOM 646 C CA . LEU A 1 113 ? -0.293 0.289 12.133 1.00 31.55 106 LEU A CA 1
ATOM 647 C C . LEU A 1 113 ? 0.654 1.007 13.080 1.00 31.26 106 LEU A C 1
ATOM 648 O O . LEU A 1 113 ? 1.049 0.432 14.095 1.00 33.16 106 LEU A O 1
ATOM 653 N N . VAL A 1 114 ? 0.998 2.253 12.754 1.00 30.11 107 VAL A N 1
ATOM 654 C CA . VAL A 1 114 ? 1.914 3.061 13.575 1.00 30.98 107 VAL A CA 1
ATOM 655 C C . VAL A 1 114 ? 1.351 3.296 14.998 1.00 31.86 107 VAL A C 1
ATOM 656 O O . VAL A 1 114 ? 2.102 3.279 15.984 1.00 30.37 107 VAL A O 1
ATOM 660 N N . SER A 1 115 ? 0.031 3.479 15.083 1.00 34.01 108 SER A N 1
ATOM 661 C CA . SER A 1 115 ? -0.687 3.652 16.351 1.00 35.39 108 SER A CA 1
ATOM 662 C C . SER A 1 115 ? -0.542 2.484 17.307 1.00 35.27 108 SER A C 1
ATOM 663 O O . SER A 1 115 ? -0.481 2.696 18.510 1.00 36.29 108 SER A O 1
ATOM 666 N N . ARG A 1 116 ? -0.501 1.267 16.761 1.00 35.88 109 ARG A N 1
ATOM 667 C CA . ARG A 1 116 ? -0.346 0.033 17.541 1.00 36.45 109 ARG A CA 1
ATOM 668 C C . ARG A 1 116 ? 1.028 -0.084 18.231 1.00 35.70 109 ARG A C 1
ATOM 669 O O . ARG A 1 116 ? 1.146 -0.717 19.286 1.00 35.71 109 ARG A O 1
ATOM 677 N N . GLY A 1 117 ? 2.053 0.526 17.635 1.00 35.35 110 GLY A N 1
ATOM 678 C CA . GLY A 1 117 ? 3.373 0.641 18.261 1.00 34.31 110 GLY A CA 1
ATOM 679 C C . GLY A 1 117 ? 4.414 -0.378 17.820 1.00 34.06 110 GLY A C 1
ATOM 680 O O . GLY A 1 117 ? 4.147 -1.172 16.912 1.00 34.16 110 GLY A O 1
ATOM 681 N N . PRO A 1 118 ? 5.626 -0.328 18.430 1.00 33.74 111 PRO A N 1
ATOM 682 C CA . PRO A 1 118 ? 6.690 -1.325 18.235 1.00 32.75 111 PRO A CA 1
ATOM 683 C C . PRO A 1 118 ? 6.800 -2.333 19.373 1.00 31.87 111 PRO A C 1
ATOM 684 O O . PRO A 1 118 ? 6.260 -2.100 20.450 1.00 31.45 111 PRO A O 1
ATOM 688 N N . VAL A 1 119 ? 7.524 -3.423 19.136 1.00 33.00 112 VAL A N 1
ATOM 689 C CA . VAL A 1 119 ? 7.768 -4.459 20.157 1.00 34.98 112 VAL A CA 1
ATOM 690 C C . VAL A 1 119 ? 8.570 -3.906 21.341 1.00 36.12 112 VAL A C 1
ATOM 691 O O . VAL A 1 119 ? 9.484 -3.091 21.147 1.00 37.56 112 VAL A O 1
ATOM 695 N N . SER A 1 120 ? 8.230 -4.358 22.554 1.00 36.31 113 SER A N 1
ATOM 696 C CA . SER A 1 120 ? 9.075 -4.155 23.748 1.00 35.88 113 SER A CA 1
ATOM 697 C C . SER A 1 120 ? 10.516 -4.615 23.438 1.00 34.89 113 SER A C 1
ATOM 698 O O . SER A 1 120 ? 10.694 -5.640 22.788 1.00 35.48 113 SER A O 1
ATOM 700 N N . PRO A 1 121 ? 11.535 -3.868 23.871 1.00 33.40 114 PRO A N 1
ATOM 701 C CA . PRO A 1 121 ? 11.361 -2.710 24.738 1.00 32.80 114 PRO A CA 1
ATOM 702 C C . PRO A 1 121 ? 11.566 -1.361 24.031 1.00 32.36 114 PRO A C 1
ATOM 703 O O . PRO A 1 121 ? 11.897 -0.377 24.681 1.00 33.02 114 PRO A O 1
ATOM 707 N N . LEU A 1 122 ? 11.355 -1.311 22.719 1.00 32.60 115 LEU A N 1
ATOM 708 C CA . LEU A 1 122 ? 11.639 -0.094 21.938 1.00 32.92 115 LEU A CA 1
ATOM 709 C C . LEU A 1 122 ? 10.639 1.053 22.173 1.00 32.67 115 LEU A C 1
ATOM 710 O O . LEU A 1 122 ? 9.437 0.823 22.353 1.00 30.77 115 LEU A O 1
ATOM 715 N N . GLN A 1 123 ? 11.156 2.282 22.172 1.00 33.60 116 GLN A N 1
ATOM 716 C CA . GLN A 1 123 ? 10.321 3.479 22.274 1.00 34.72 116 GLN A CA 1
ATOM 717 C C . GLN A 1 123 ? 9.544 3.702 20.972 1.00 33.71 116 GLN A C 1
ATOM 718 O O . GLN A 1 123 ? 10.102 3.516 19.884 1.00 32.92 116 GLN A O 1
ATOM 724 N N . PRO A 1 124 ? 8.244 4.056 21.077 1.00 33.23 117 PRO A N 1
ATOM 725 C CA . PRO A 1 124 ? 7.505 4.542 19.922 1.00 32.68 117 PRO A CA 1
ATOM 726 C C . PRO A 1 124 ? 8.266 5.637 19.204 1.00 31.93 117 PRO A C 1
ATOM 727 O O . PRO A 1 124 ? 8.765 6.557 19.839 1.00 32.53 117 PRO A O 1
ATOM 731 N N . ASP A 1 125 ? 8.380 5.478 17.890 1.00 31.99 118 ASP A N 1
ATOM 732 C CA . ASP A 1 125 ? 9.063 6.393 17.001 1.00 32.51 118 ASP A CA 1
ATOM 733 C C . ASP A 1 125 ? 8.252 6.360 15.697 1.00 32.28 118 ASP A C 1
ATOM 734 O O . ASP A 1 125 ? 8.547 5.591 14.780 1.00 32.17 118 ASP A O 1
ATOM 739 N N . LYS A 1 126 ? 7.223 7.202 15.632 1.00 32.74 119 LYS A N 1
ATOM 740 C CA . LYS A 1 126 ? 6.280 7.241 14.509 1.00 34.41 119 LYS A CA 1
ATOM 741 C C . LYS A 1 126 ? 6.932 7.338 13.128 1.00 34.62 119 LYS A C 1
ATOM 742 O O . LYS A 1 126 ? 6.487 6.688 12.180 1.00 34.11 119 LYS A O 1
ATOM 748 N N . VAL A 1 127 ? 7.989 8.145 13.028 1.00 35.18 120 VAL A N 1
ATOM 749 C CA . VAL A 1 127 ? 8.704 8.357 11.765 1.00 34.60 120 VAL A CA 1
ATOM 750 C C . VAL A 1 127 ? 9.415 7.070 11.313 1.00 33.32 120 VAL A C 1
ATOM 751 O O . VAL A 1 127 ? 9.210 6.612 10.179 1.00 33.70 120 VAL A O 1
ATOM 755 N N . VAL A 1 128 ? 10.223 6.489 12.203 1.00 30.17 121 VAL A N 1
ATOM 756 C CA . VAL A 1 128 ? 10.937 5.239 11.913 1.00 28.29 121 VAL A CA 1
ATOM 757 C C . VAL A 1 128 ? 9.953 4.092 11.615 1.00 27.10 121 VAL A C 1
ATOM 758 O O . VAL A 1 128 ? 10.132 3.359 10.648 1.00 26.17 121 VAL A O 1
ATOM 762 N N . GLU A 1 129 ? 8.899 3.978 12.419 1.00 26.69 122 GLU A N 1
ATOM 763 C CA . GLU A 1 129 ? 7.904 2.919 12.245 1.00 26.70 122 GLU A CA 1
ATOM 764 C C . GLU A 1 129 ? 7.208 2.972 10.874 1.00 26.43 122 GLU A C 1
ATOM 765 O O . GLU A 1 129 ? 6.969 1.930 10.254 1.00 26.43 122 GLU A O 1
ATOM 771 N N . PHE A 1 130 ? 6.916 4.183 10.396 1.00 25.63 123 PHE A N 1
ATOM 772 C CA . PHE A 1 130 ? 6.218 4.358 9.131 1.00 24.90 123 PHE A CA 1
ATOM 773 C C . PHE A 1 130 ? 7.092 3.934 7.957 1.00 25.97 123 PHE A C 1
ATOM 774 O O . PHE A 1 130 ? 6.613 3.250 7.048 1.00 26.43 123 PHE A O 1
ATOM 782 N N . LEU A 1 131 ? 8.356 4.371 7.971 1.00 26.17 124 LEU A N 1
ATOM 783 C CA . LEU A 1 131 ? 9.339 3.994 6.954 1.00 25.44 124 LEU A CA 1
ATOM 784 C C . LEU A 1 131 ? 9.567 2.479 6.979 1.00 26.35 124 LEU A C 1
ATOM 785 O O . LEU A 1 131 ? 9.575 1.834 5.929 1.00 26.58 124 LEU A O 1
ATOM 790 N N . SER A 1 132 ? 9.695 1.924 8.186 1.00 27.54 125 SER A N 1
ATOM 791 C CA . SER A 1 132 ? 9.827 0.485 8.407 1.00 29.54 125 SER A CA 1
ATOM 792 C C . SER A 1 132 ? 8.708 -0.302 7.738 1.00 30.31 125 SER A C 1
ATOM 793 O O . SER A 1 132 ? 8.957 -1.344 7.131 1.00 32.46 125 SER A O 1
ATOM 796 N N . GLY A 1 133 ? 7.483 0.204 7.855 1.00 30.20 126 GLY A N 1
ATOM 797 C CA . GLY A 1 133 ? 6.313 -0.433 7.265 1.00 30.31 126 GLY A CA 1
ATOM 798 C C . GLY A 1 133 ? 6.249 -0.207 5.773 1.00 30.90 126 GLY A C 1
ATOM 799 O O . GLY A 1 133 ? 6.211 -1.161 4.994 1.00 30.55 126 GLY A O 1
ATOM 800 N N . SER A 1 134 ? 6.265 1.072 5.394 1.00 32.38 127 SER A N 1
ATOM 801 C CA . SER A 1 134 ? 6.080 1.532 4.008 1.00 32.14 127 SER A CA 1
ATOM 802 C C . SER A 1 134 ? 7.201 1.115 3.046 1.00 30.64 127 SER A C 1
ATOM 803 O O . SER A 1 134 ? 6.916 0.617 1.957 1.00 30.38 127 SER A O 1
ATOM 806 N N . TYR A 1 135 ? 8.455 1.324 3.448 1.00 29.32 128 TYR A N 1
ATOM 807 C CA . TYR A 1 135 ? 9.606 1.046 2.576 1.00 29.56 128 TYR A CA 1
ATOM 808 C C . TYR A 1 135 ? 10.503 -0.046 3.153 1.00 30.45 128 TYR A C 1
ATOM 809 O O . TYR A 1 135 ? 11.652 0.190 3.540 1.00 30.80 128 TYR A O 1
ATOM 818 N N . ALA A 1 136 ? 9.943 -1.253 3.181 1.00 30.50 129 ALA A N 1
ATOM 819 C CA . ALA A 1 136 ? 10.538 -2.395 3.849 1.00 30.50 129 ALA A CA 1
ATOM 820 C C . ALA A 1 136 ? 11.688 -3.017 3.057 1.00 31.43 129 ALA A C 1
ATOM 821 O O . ALA A 1 136 ? 12.494 -3.775 3.618 1.00 32.67 129 ALA A O 1
ATOM 823 N N . GLY A 1 137 ? 11.762 -2.690 1.765 1.00 30.90 130 GLY A N 1
ATOM 824 C CA . GLY A 1 137 ? 12.759 -3.258 0.868 1.00 30.75 130 GLY A CA 1
ATOM 825 C C . GLY A 1 137 ? 13.865 -2.303 0.463 1.00 31.79 130 GLY A C 1
ATOM 826 O O . GLY A 1 137 ? 13.756 -1.081 0.624 1.00 31.98 130 GLY A O 1
ATOM 827 N N . LEU A 1 138 ? 14.944 -2.889 -0.049 1.00 31.57 131 LEU A N 1
ATOM 828 C CA . LEU A 1 138 ? 16.027 -2.165 -0.694 1.00 30.43 131 LEU A CA 1
ATOM 829 C C . LEU A 1 138 ? 16.150 -2.617 -2.139 1.00 30.59 131 LEU A C 1
ATOM 830 O O . LEU A 1 138 ? 15.929 -3.789 -2.449 1.00 30.61 131 LEU A O 1
ATOM 835 N N . SER A 1 139 ? 16.481 -1.681 -3.022 1.00 31.20 132 SER A N 1
ATOM 836 C CA . SER A 1 139 ? 16.714 -1.999 -4.430 1.00 32.34 132 SER A CA 1
ATOM 837 C C . SER A 1 139 ? 17.886 -1.219 -5.008 1.00 33.67 132 SER A C 1
ATOM 838 O O . SER A 1 139 ? 17.847 0.016 -5.089 1.00 35.47 132 SER A O 1
ATOM 841 N N . LEU A 1 140 ? 18.924 -1.952 -5.404 1.00 33.60 133 LEU A N 1
ATOM 842 C CA . LEU A 1 140 ? 20.091 -1.372 -6.049 1.00 33.12 133 LEU A CA 1
ATOM 843 C C . LEU A 1 140 ? 19.769 -1.088 -7.497 1.00 34.50 133 LEU A C 1
ATOM 844 O O . LEU A 1 140 ? 18.995 -1.820 -8.121 1.00 35.04 133 LEU A O 1
ATOM 849 N N . SER A 1 141 ? 20.354 -0.008 -8.009 1.00 36.81 134 SER A N 1
ATOM 850 C CA . SER A 1 141 ? 20.400 0.268 -9.440 1.00 38.52 134 SER A CA 1
ATOM 851 C C . SER A 1 141 ? 21.859 0.235 -9.907 1.00 42.07 134 SER A C 1
ATOM 852 O O . SER A 1 141 ? 22.678 1.059 -9.482 1.00 43.44 134 SER A O 1
ATOM 855 N N . SER A 1 142 ? 22.166 -0.732 -10.772 1.00 45.24 135 SER A N 1
ATOM 856 C CA . SER A 1 142 ? 23.535 -1.041 -11.175 1.00 48.73 135 SER A CA 1
ATOM 857 C C . SER A 1 142 ? 23.619 -1.375 -12.657 1.00 51.79 135 SER A C 1
ATOM 858 O O . SER A 1 142 ? 22.591 -1.614 -13.296 1.00 52.17 135 SER A O 1
ATOM 861 N N . ARG A 1 143 ? 24.846 -1.391 -13.185 1.00 55.40 136 ARG A N 1
ATOM 862 C CA . ARG A 1 143 ? 25.117 -1.658 -14.604 1.00 59.48 136 ARG A CA 1
ATOM 863 C C . ARG A 1 143 ? 24.884 -3.129 -15.008 1.00 64.13 136 ARG A C 1
ATOM 864 O O . ARG A 1 143 ? 24.738 -4.003 -14.140 1.00 63.43 136 ARG A O 1
ATOM 866 N N . ARG A 1 144 ? 24.861 -3.366 -16.329 1.00 68.97 137 ARG A N 1
ATOM 867 C CA . ARG A 1 144 ? 24.569 -4.660 -17.004 1.00 69.56 137 ARG A CA 1
ATOM 868 C C . ARG A 1 144 ? 23.070 -4.910 -17.133 1.00 67.65 137 ARG A C 1
ATOM 869 O O . ARG A 1 144 ? 22.339 -4.079 -17.674 1.00 64.48 137 ARG A O 1
ATOM 877 N N . THR A 1 160 ? 30.335 4.904 -14.094 1.00 64.68 153 THR A N 1
ATOM 878 C CA . THR A 1 160 ? 30.535 4.153 -12.845 1.00 66.74 153 THR A CA 1
ATOM 879 C C . THR A 1 160 ? 29.415 3.112 -12.614 1.00 63.85 153 THR A C 1
ATOM 880 O O . THR A 1 160 ? 28.258 3.373 -12.990 1.00 65.94 153 THR A O 1
ATOM 884 N N . PRO A 1 161 ? 29.751 1.945 -11.989 1.00 56.79 154 PRO A N 1
ATOM 885 C CA . PRO A 1 161 ? 28.884 0.756 -12.095 1.00 52.92 154 PRO A CA 1
ATOM 886 C C . PRO A 1 161 ? 27.610 0.761 -11.235 1.00 50.82 154 PRO A C 1
ATOM 887 O O . PRO A 1 161 ? 26.575 0.296 -11.714 1.00 51.50 154 PRO A O 1
ATOM 891 N N . PHE A 1 162 ? 27.689 1.254 -9.995 1.00 46.77 155 PHE A N 1
ATOM 892 C CA . PHE A 1 162 ? 26.505 1.484 -9.158 1.00 44.18 155 PHE A CA 1
ATOM 893 C C . PHE A 1 162 ? 25.960 2.885 -9.440 1.00 42.65 155 PHE A C 1
ATOM 894 O O . PHE A 1 162 ? 26.729 3.850 -9.457 1.00 45.32 155 PHE A O 1
ATOM 902 N N . LYS A 1 163 ? 24.650 3.008 -9.654 1.00 39.04 156 LYS A N 1
ATOM 903 C CA . LYS A 1 163 ? 24.039 4.323 -9.888 1.00 36.16 156 LYS A CA 1
ATOM 904 C C . LYS A 1 163 ? 23.525 4.946 -8.586 1.00 35.82 156 LYS A C 1
ATOM 905 O O . LYS A 1 163 ? 24.012 6.001 -8.169 1.00 37.32 156 LYS A O 1
ATOM 907 N N . HIS A 1 164 ? 22.558 4.282 -7.947 1.00 34.23 157 HIS A N 1
ATOM 908 C CA . HIS A 1 164 ? 21.921 4.753 -6.703 1.00 31.45 157 HIS A CA 1
ATOM 909 C C . HIS A 1 164 ? 21.238 3.585 -5.975 1.00 30.15 157 HIS A C 1
ATOM 910 O O . HIS A 1 164 ? 21.218 2.460 -6.476 1.00 29.61 157 HIS A O 1
ATOM 917 N N . VAL A 1 165 ? 20.690 3.864 -4.794 1.00 29.63 158 VAL A N 1
ATOM 918 C CA . VAL A 1 165 ? 19.841 2.908 -4.057 1.00 29.10 158 VAL A CA 1
ATOM 919 C C . VAL A 1 165 ? 18.430 3.499 -3.866 1.00 28.72 158 VAL A C 1
ATOM 920 O O . VAL A 1 165 ? 18.265 4.689 -3.538 1.00 27.67 158 VAL A O 1
ATOM 924 N N . ALA A 1 166 ? 17.427 2.651 -4.084 1.00 28.39 159 ALA A N 1
ATOM 925 C CA . ALA A 1 166 ? 16.034 3.015 -3.875 1.00 27.10 159 ALA A CA 1
ATOM 926 C C . ALA A 1 166 ? 15.467 2.298 -2.692 1.00 26.14 159 ALA A C 1
ATOM 927 O O . ALA A 1 166 ? 15.630 1.087 -2.559 1.00 26.90 159 ALA A O 1
ATOM 929 N N . LEU A 1 167 ? 14.811 3.063 -1.832 1.00 25.56 160 LEU A N 1
ATOM 930 C CA . LEU A 1 167 ? 13.877 2.513 -0.867 1.00 25.51 160 LEU A CA 1
ATOM 931 C C . LEU A 1 167 ? 12.608 2.176 -1.648 1.00 25.97 160 LEU A C 1
ATOM 932 O O . LEU A 1 167 ? 12.209 2.905 -2.566 1.00 25.21 160 LEU A O 1
ATOM 937 N N . CYS A 1 168 ? 12.003 1.048 -1.292 1.00 26.88 161 CYS A N 1
ATOM 938 C CA . CYS A 1 168 ? 10.832 0.499 -1.975 1.00 26.77 161 CYS A CA 1
ATOM 939 C C . CYS A 1 168 ? 10.118 -0.419 -1.004 1.00 26.69 161 CYS A C 1
ATOM 940 O O . CYS A 1 168 ? 10.673 -0.749 0.047 1.00 27.48 161 CYS A O 1
ATOM 943 N N . SER A 1 169 ? 8.906 -0.839 -1.353 1.00 26.21 162 SER A N 1
ATOM 944 C CA . SER A 1 169 ? 8.100 -1.718 -0.493 1.00 26.50 162 SER A CA 1
ATOM 945 C C . SER A 1 169 ? 8.723 -3.106 -0.237 1.00 26.95 162 SER A C 1
ATOM 946 O O . SER A 1 169 ? 8.678 -3.602 0.893 1.00 27.36 162 SER A O 1
ATOM 949 N N . VAL A 1 170 ? 9.271 -3.720 -1.295 1.00 26.74 163 VAL A N 1
ATOM 950 C CA . VAL A 1 170 ? 9.975 -5.019 -1.268 1.00 26.70 163 VAL A CA 1
ATOM 951 C C . VAL A 1 170 ? 11.038 -4.982 -2.360 1.00 26.81 163 VAL A C 1
ATOM 952 O O . VAL A 1 170 ? 10.815 -4.378 -3.418 1.00 26.90 163 VAL A O 1
ATOM 956 N N . GLY A 1 171 ? 12.173 -5.639 -2.119 1.00 26.90 164 GLY A N 1
ATOM 957 C CA . GLY A 1 171 ? 13.199 -5.806 -3.153 1.00 27.91 164 GLY A CA 1
ATOM 958 C C . GLY A 1 171 ? 12.873 -6.990 -4.043 1.00 28.41 164 GLY A C 1
ATOM 959 O O . GLY A 1 171 ? 12.213 -7.924 -3.591 1.00 29.20 164 GLY A O 1
ATOM 960 N N . ARG A 1 172 ? 13.316 -6.957 -5.301 1.00 29.10 165 ARG A N 1
ATOM 961 C CA . ARG A 1 172 ? 13.115 -8.101 -6.200 1.00 30.86 165 ARG A CA 1
ATOM 962 C C . ARG A 1 172 ? 14.158 -9.177 -5.985 1.00 30.70 165 ARG A C 1
ATOM 963 O O . ARG A 1 172 ? 13.878 -10.356 -6.199 1.00 31.84 165 ARG A O 1
ATOM 971 N N . ARG A 1 173 ? 15.363 -8.759 -5.602 1.00 29.32 166 ARG A N 1
ATOM 972 C CA . ARG A 1 173 ? 16.379 -9.661 -5.091 1.00 28.62 166 ARG A CA 1
ATOM 973 C C . ARG A 1 173 ? 15.983 -9.981 -3.653 1.00 29.41 166 ARG A C 1
ATOM 974 O O . ARG A 1 173 ? 15.516 -9.101 -2.925 1.00 29.85 166 ARG A O 1
ATOM 982 N N . ARG A 1 174 ? 16.123 -11.245 -3.259 1.00 29.67 167 ARG A N 1
ATOM 983 C CA . ARG A 1 174 ? 15.744 -11.676 -1.909 1.00 28.93 167 ARG A CA 1
ATOM 984 C C . ARG A 1 174 ? 16.848 -11.372 -0.900 1.00 29.02 167 ARG A C 1
ATOM 985 O O . ARG A 1 174 ? 18.011 -11.258 -1.273 1.00 31.21 167 ARG A O 1
ATOM 993 N N . GLY A 1 175 ? 16.476 -11.213 0.367 1.00 28.67 168 GLY A N 1
ATOM 994 C CA . GLY A 1 175 ? 17.417 -10.845 1.430 1.00 29.07 168 GLY A CA 1
ATOM 995 C C . GLY A 1 175 ? 17.592 -9.346 1.633 1.00 30.00 168 GLY A C 1
ATOM 996 O O . GLY A 1 175 ? 18.322 -8.910 2.535 1.00 32.05 168 GLY A O 1
ATOM 997 N N . THR A 1 176 ? 16.902 -8.557 0.813 1.00 29.29 169 THR A N 1
ATOM 998 C CA . THR A 1 176 ? 17.066 -7.105 0.778 1.00 28.48 169 THR A CA 1
ATOM 999 C C . THR A 1 176 ? 16.112 -6.335 1.709 1.00 28.66 169 THR A C 1
ATOM 1000 O O . THR A 1 176 ? 15.571 -5.287 1.330 1.00 29.68 169 THR A O 1
ATOM 1004 N N . LEU A 1 177 ? 15.919 -6.845 2.925 1.00 28.21 170 LEU A N 1
ATOM 1005 C CA . LEU A 1 177 ? 15.141 -6.144 3.960 1.00 28.09 170 LEU A CA 1
ATOM 1006 C C . LEU A 1 177 ? 15.806 -4.827 4.424 1.00 28.40 170 LEU A C 1
ATOM 1007 O O . LEU A 1 177 ? 17.004 -4.794 4.745 1.00 28.65 170 LEU A O 1
ATOM 1012 N N . ALA A 1 178 ? 15.013 -3.755 4.452 1.00 27.64 171 ALA A N 1
ATOM 1013 C CA . ALA A 1 178 ? 15.458 -2.459 4.961 1.00 26.45 171 ALA A CA 1
ATOM 1014 C C . ALA A 1 178 ? 15.176 -2.363 6.451 1.00 25.96 171 ALA A C 1
ATOM 1015 O O . ALA A 1 178 ? 14.041 -2.578 6.894 1.00 26.83 171 ALA A O 1
ATOM 1017 N N . VAL A 1 179 ? 16.219 -2.063 7.217 1.00 25.62 172 VAL A N 1
ATOM 1018 C CA . VAL A 1 179 ? 16.100 -1.855 8.657 1.00 25.63 172 VAL A CA 1
ATOM 1019 C C . VAL A 1 179 ? 16.434 -0.401 8.982 1.00 25.89 172 VAL A C 1
ATOM 1020 O O . VAL A 1 179 ? 17.573 0.036 8.804 1.00 26.40 172 VAL A O 1
ATOM 1024 N N . TYR A 1 180 ? 15.421 0.329 9.451 1.00 25.53 173 TYR A N 1
ATOM 1025 C CA . TYR A 1 180 ? 15.542 1.741 9.833 1.00 24.68 173 TYR A CA 1
ATOM 1026 C C . TYR A 1 180 ? 15.831 1.908 11.327 1.00 25.11 173 TYR A C 1
ATOM 1027 O O . TYR A 1 180 ? 15.607 0.992 12.122 1.00 26.17 173 TYR A O 1
ATOM 1036 N N . GLY A 1 181 ? 16.318 3.089 11.695 1.00 25.45 174 GLY A N 1
ATOM 1037 C CA . GLY A 1 181 ? 16.625 3.435 13.080 1.00 26.27 174 GLY A CA 1
ATOM 1038 C C . GLY A 1 181 ? 17.451 4.704 13.169 1.00 27.17 174 GLY A C 1
ATOM 1039 O O . GLY A 1 181 ? 18.090 5.118 12.194 1.00 26.32 174 GLY A O 1
ATOM 1040 N N . ARG A 1 182 ? 17.435 5.313 14.350 1.00 28.97 175 ARG A N 1
ATOM 1041 C CA . ARG A 1 182 ? 18.059 6.617 14.573 1.00 30.95 175 ARG A CA 1
ATOM 1042 C C . ARG A 1 182 ? 19.582 6.519 14.689 1.00 32.79 175 ARG A C 1
ATOM 1043 O O . ARG A 1 182 ? 20.308 7.414 14.250 1.00 33.72 175 ARG A O 1
ATOM 1051 N N . ASP A 1 183 ? 20.055 5.417 15.257 1.00 34.95 176 ASP A N 1
ATOM 1052 C CA . ASP A 1 183 ? 21.469 5.206 15.503 1.00 37.09 176 ASP A CA 1
ATOM 1053 C C . ASP A 1 183 ? 22.020 4.227 14.470 1.00 36.96 176 ASP A C 1
ATOM 1054 O O . ASP A 1 183 ? 21.503 3.117 14.343 1.00 36.19 176 ASP A O 1
ATOM 1059 N N . PRO A 1 184 ? 23.079 4.629 13.735 1.00 36.77 177 PRO A N 1
ATOM 1060 C CA . PRO A 1 184 ? 23.615 3.751 12.694 1.00 36.16 177 PRO A CA 1
ATOM 1061 C C . PRO A 1 184 ? 24.364 2.552 13.268 1.00 35.36 177 PRO A C 1
ATOM 1062 O O . PRO A 1 184 ? 24.340 1.481 12.671 1.00 34.90 177 PRO A O 1
ATOM 1066 N N . GLU A 1 185 ? 25.003 2.734 14.422 1.00 36.64 178 GLU A N 1
ATOM 1067 C CA . GLU A 1 185 ? 25.609 1.626 15.167 1.00 37.84 178 GLU A CA 1
ATOM 1068 C C . GLU A 1 185 ? 24.551 0.619 15.595 1.00 36.53 178 GLU A C 1
ATOM 1069 O O . GLU A 1 185 ? 24.803 -0.586 15.594 1.00 36.55 178 GLU A O 1
ATOM 1075 N N . TRP A 1 186 ? 23.367 1.127 15.939 1.00 34.03 179 TRP A N 1
ATOM 1076 C CA . TRP A 1 186 ? 22.245 0.289 16.324 1.00 32.16 179 TRP A CA 1
ATOM 1077 C C . TRP A 1 186 ? 21.666 -0.501 15.145 1.00 31.46 179 TRP A C 1
ATOM 1078 O O . TRP A 1 186 ? 21.451 -1.699 15.290 1.00 31.27 179 TRP A O 1
ATOM 1089 N N . VAL A 1 187 ? 21.422 0.139 13.994 1.00 30.86 180 VAL A N 1
ATOM 1090 C CA . VAL A 1 187 ? 20.821 -0.590 12.854 1.00 31.35 180 VAL A CA 1
ATOM 1091 C C . VAL A 1 187 ? 21.769 -1.654 12.297 1.00 33.04 180 VAL A C 1
ATOM 1092 O O . VAL A 1 187 ? 21.336 -2.728 11.874 1.00 33.87 180 VAL A O 1
ATOM 1096 N N . THR A 1 188 ? 23.061 -1.348 12.328 1.00 34.77 181 THR A N 1
ATOM 1097 C CA . THR A 1 188 ? 24.079 -2.257 11.846 1.00 36.65 181 THR A CA 1
ATOM 1098 C C . THR A 1 188 ? 24.168 -3.501 12.769 1.00 38.51 181 THR A C 1
ATOM 1099 O O . THR A 1 188 ? 24.503 -4.594 12.312 1.00 37.59 181 THR A O 1
ATOM 1103 N N . GLN A 1 189 ? 23.807 -3.311 14.045 1.00 40.64 182 GLN A N 1
ATOM 1104 C CA . GLN A 1 189 ? 23.775 -4.361 15.069 1.00 42.36 182 GLN A CA 1
ATOM 1105 C C . GLN A 1 189 ? 22.518 -5.224 15.015 1.00 41.12 182 GLN A C 1
ATOM 1106 O O . GLN A 1 189 ? 22.412 -6.227 15.718 1.00 41.49 182 GLN A O 1
ATOM 1112 N N . ARG A 1 190 ? 21.560 -4.827 14.190 1.00 41.75 183 ARG A N 1
ATOM 1113 C CA . ARG A 1 190 ? 20.357 -5.619 13.973 1.00 42.79 183 ARG A CA 1
ATOM 1114 C C . ARG A 1 190 ? 20.703 -6.899 13.215 1.00 43.53 183 ARG A C 1
ATOM 1115 O O . ARG A 1 190 ? 20.062 -7.932 13.417 1.00 46.27 183 ARG A O 1
ATOM 1123 N N . PHE A 1 191 ? 21.731 -6.816 12.368 1.00 41.78 184 PHE A N 1
ATOM 1124 C CA . PHE A 1 191 ? 22.177 -7.924 11.527 1.00 41.72 184 PHE A CA 1
ATOM 1125 C C . PHE A 1 191 ? 23.261 -8.742 12.251 1.00 43.50 184 PHE A C 1
ATOM 1126 O O . PHE A 1 191 ? 24.436 -8.344 12.266 1.00 44.23 184 PHE A O 1
ATOM 1134 N N . PRO A 1 192 ? 22.870 -9.888 12.857 1.00 44.45 185 PRO A N 1
ATOM 1135 C CA . PRO A 1 192 ? 23.771 -10.603 13.774 1.00 45.55 185 PRO A CA 1
ATOM 1136 C C . PRO A 1 192 ? 24.950 -11.327 13.102 1.00 46.73 185 PRO A C 1
ATOM 1137 O O . PRO A 1 192 ? 25.959 -11.597 13.763 1.00 47.05 185 PRO A O 1
ATOM 1141 N N . ASP A 1 193 ? 24.823 -11.618 11.809 1.00 47.14 186 ASP A N 1
ATOM 1142 C CA . ASP A 1 193 ? 25.848 -12.338 11.070 1.00 48.48 186 ASP A CA 1
ATOM 1143 C C . ASP A 1 193 ? 26.978 -11.462 10.507 1.00 47.25 186 ASP A C 1
ATOM 1144 O O . ASP A 1 193 ? 27.953 -11.980 9.964 1.00 48.15 186 ASP A O 1
ATOM 1149 N N . LEU A 1 194 ? 26.850 -10.143 10.636 1.00 47.20 187 LEU A N 1
ATOM 1150 C CA . LEU A 1 194 ? 27.953 -9.222 10.337 1.00 45.56 187 LEU A CA 1
ATOM 1151 C C . LEU A 1 194 ? 29.034 -9.395 11.392 1.00 47.92 187 LEU A C 1
ATOM 1152 O O . LEU A 1 194 ? 28.753 -9.345 12.599 1.00 47.45 187 LEU A O 1
ATOM 1157 N N . THR A 1 195 ? 30.266 -9.618 10.939 1.00 50.43 188 THR A N 1
ATOM 1158 C CA . THR A 1 195 ? 31.405 -9.729 11.858 1.00 52.48 188 THR A CA 1
ATOM 1159 C C . THR A 1 195 ? 31.821 -8.335 12.363 1.00 56.15 188 THR A C 1
ATOM 1160 O O . THR A 1 195 ? 31.388 -7.308 11.816 1.00 58.38 188 THR A O 1
ATOM 1164 N N . ALA A 1 196 ? 32.645 -8.305 13.413 1.00 57.00 189 ALA A N 1
ATOM 1165 C CA . ALA A 1 196 ? 33.217 -7.055 13.913 1.00 54.40 189 ALA A CA 1
ATOM 1166 C C . ALA A 1 196 ? 34.192 -6.457 12.892 1.00 52.93 189 ALA A C 1
ATOM 1167 O O . ALA A 1 196 ? 34.379 -5.239 12.852 1.00 52.38 189 ALA A O 1
ATOM 1169 N N . ALA A 1 197 ? 34.790 -7.320 12.067 1.00 51.66 190 ALA A N 1
ATOM 1170 C CA . ALA A 1 197 ? 35.609 -6.894 10.931 1.00 53.40 190 ALA A CA 1
ATOM 1171 C C . ALA A 1 197 ? 34.778 -6.110 9.912 1.00 54.83 190 ALA A C 1
ATOM 1172 O O . ALA A 1 197 ? 35.240 -5.085 9.387 1.00 55.14 190 ALA A O 1
ATOM 1174 N N . ASP A 1 198 ? 33.556 -6.601 9.661 1.00 54.66 191 ASP A N 1
ATOM 1175 C CA . ASP A 1 198 ? 32.585 -5.995 8.739 1.00 50.89 191 ASP A CA 1
ATOM 1176 C C . ASP A 1 198 ? 32.102 -4.641 9.236 1.00 49.81 191 ASP A C 1
ATOM 1177 O O . ASP A 1 198 ? 32.090 -3.673 8.472 1.00 49.71 191 ASP A O 1
ATOM 1182 N N . ARG A 1 199 ? 31.712 -4.592 10.512 1.00 49.11 192 ARG A N 1
ATOM 1183 C CA . ARG A 1 199 ? 31.215 -3.377 11.152 1.00 50.81 192 ARG A CA 1
ATOM 1184 C C . ARG A 1 199 ? 32.230 -2.236 11.147 1.00 52.03 192 ARG A C 1
ATOM 1185 O O . ARG A 1 199 ? 31.854 -1.097 10.869 1.00 51.48 192 ARG A O 1
ATOM 1193 N N . ASP A 1 200 ? 33.502 -2.553 11.428 1.00 54.76 193 ASP A N 1
ATOM 1194 C CA . ASP A 1 200 ? 34.620 -1.579 11.398 1.00 55.35 193 ASP A CA 1
ATOM 1195 C C . ASP A 1 200 ? 34.751 -0.889 10.043 1.00 54.33 193 ASP A C 1
ATOM 1196 O O . ASP A 1 200 ? 34.897 0.334 9.981 1.00 54.47 193 ASP A O 1
ATOM 1201 N N . GLY A 1 201 ? 34.692 -1.690 8.975 1.00 53.21 194 GLY A N 1
ATOM 1202 C CA . GLY A 1 201 ? 34.717 -1.209 7.596 1.00 50.01 194 GLY A CA 1
ATOM 1203 C C . GLY A 1 201 ? 33.540 -0.306 7.288 1.00 48.48 194 GLY A C 1
ATOM 1204 O O . GLY A 1 201 ? 33.688 0.676 6.558 1.00 48.39 194 GLY A O 1
ATOM 1205 N N . LEU A 1 202 ? 32.378 -0.640 7.852 1.00 47.68 195 LEU A N 1
ATOM 1206 C CA . LEU A 1 202 ? 31.166 0.169 7.701 1.00 47.15 195 LEU A CA 1
ATOM 1207 C C . LEU A 1 202 ? 31.266 1.468 8.499 1.00 48.60 195 LEU A C 1
ATOM 1208 O O . LEU A 1 202 ? 31.046 2.551 7.946 1.00 49.21 195 LEU A O 1
ATOM 1213 N N . ARG A 1 203 ? 31.625 1.345 9.781 1.00 49.74 196 ARG A N 1
ATOM 1214 C CA . ARG A 1 203 ? 31.812 2.476 10.703 1.00 49.91 196 ARG A CA 1
ATOM 1215 C C . ARG A 1 203 ? 32.745 3.533 10.136 1.00 49.12 196 ARG A C 1
ATOM 1216 O O . ARG A 1 203 ? 32.476 4.723 10.271 1.00 48.73 196 ARG A O 1
ATOM 1224 N N . ALA A 1 204 ? 33.835 3.077 9.513 1.00 49.48 197 ALA A N 1
ATOM 1225 C CA . ALA A 1 204 ? 34.810 3.935 8.844 1.00 49.12 197 ALA A CA 1
ATOM 1226 C C . ALA A 1 204 ? 34.126 4.901 7.875 1.00 50.66 197 ALA A C 1
ATOM 1227 O O . ALA A 1 204 ? 34.427 6.098 7.866 1.00 53.59 197 ALA A O 1
ATOM 1229 N N . GLN A 1 205 ? 33.173 4.379 7.107 1.00 50.60 198 GLN A N 1
ATOM 1230 C CA . GLN A 1 205 ? 32.529 5.133 6.038 1.00 51.17 198 GLN A CA 1
ATOM 1231 C C . GLN A 1 205 ? 31.502 6.164 6.525 1.00 51.79 198 GLN A C 1
ATOM 1232 O O . GLN A 1 205 ? 31.534 7.309 6.066 1.00 51.29 198 GLN A O 1
ATOM 1238 N N . TRP A 1 206 ? 30.608 5.775 7.443 1.00 53.49 199 TRP A N 1
ATOM 1239 C CA . TRP A 1 206 ? 29.591 6.715 7.956 1.00 55.30 199 TRP A CA 1
ATOM 1240 C C . TRP A 1 206 ? 30.097 7.745 8.971 1.00 57.55 199 TRP A C 1
ATOM 1241 O O . TRP A 1 206 ? 29.418 8.747 9.213 1.00 60.24 199 TRP A O 1
ATOM 1252 N N . GLN A 1 207 ? 31.278 7.499 9.543 1.00 58.84 200 GLN A N 1
ATOM 1253 C CA . GLN A 1 207 ? 31.937 8.440 10.463 1.00 59.56 200 GLN A CA 1
ATOM 1254 C C . GLN A 1 207 ? 32.846 9.446 9.745 1.00 61.10 200 GLN A C 1
ATOM 1255 O O . GLN A 1 207 ? 33.221 10.470 10.338 1.00 58.40 200 GLN A O 1
ATOM 1261 N N . ARG A 1 208 ? 33.192 9.143 8.485 1.00 63.14 201 ARG A N 1
ATOM 1262 C CA . ARG A 1 208 ? 34.059 9.988 7.650 1.00 65.71 201 ARG A CA 1
ATOM 1263 C C . ARG A 1 208 ? 33.396 11.334 7.366 1.00 72.05 201 ARG A C 1
ATOM 1264 O O . ARG A 1 208 ? 32.275 11.384 6.846 1.00 73.81 201 ARG A O 1
ATOM 1266 N N . CYS A 1 209 ? 34.095 12.411 7.733 1.00 79.12 202 CYS A N 1
ATOM 1267 C CA . CYS A 1 209 ? 33.581 13.780 7.621 1.00 83.57 202 CYS A CA 1
ATOM 1268 C C . CYS A 1 209 ? 33.484 14.248 6.174 1.00 86.52 202 CYS A C 1
ATOM 1269 O O . CYS A 1 209 ? 34.449 14.130 5.411 1.00 88.49 202 CYS A O 1
ATOM 1272 N N . GLY A 1 210 ? 32.315 14.779 5.812 1.00 88.96 203 GLY A N 1
ATOM 1273 C CA . GLY A 1 210 ? 32.095 15.391 4.497 1.00 87.94 203 GLY A CA 1
ATOM 1274 C C . GLY A 1 210 ? 32.824 16.717 4.356 1.00 86.35 203 GLY A C 1
ATOM 1275 O O . GLY A 1 210 ? 33.480 17.178 5.304 1.00 84.59 203 GLY A O 1
ATOM 1276 N N . SER A 1 211 ? 32.704 17.329 3.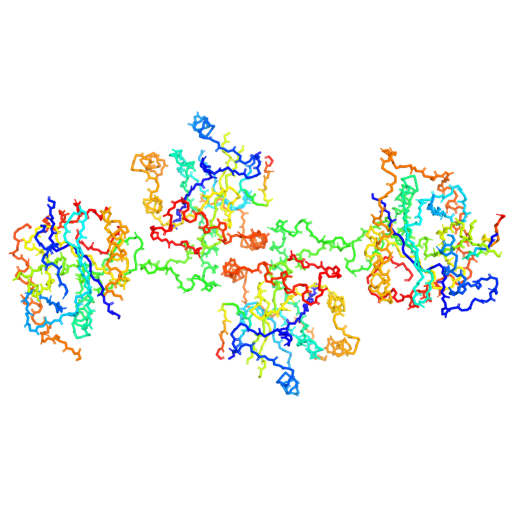174 1.00 83.44 204 SER A N 1
ATOM 1277 C CA . SER A 1 211 ? 33.335 18.626 2.878 1.00 78.17 204 SER A CA 1
ATOM 1278 C C . SER A 1 211 ? 33.087 19.643 3.990 1.00 75.09 204 SER A C 1
ATOM 1279 O O . SER A 1 211 ? 31.938 19.930 4.364 1.00 76.53 204 SER A O 1
ATOM 1282 N N . THR A 1 212 ? 34.190 20.156 4.517 1.00 66.49 205 THR A N 1
ATOM 1283 C CA . THR A 1 212 ? 34.190 21.203 5.529 1.00 58.93 205 THR A CA 1
ATOM 1284 C C . THR A 1 212 ? 33.805 22.585 4.921 1.00 56.00 205 THR A C 1
ATOM 1285 O O . THR A 1 212 ? 33.510 23.537 5.653 1.00 56.52 205 THR A O 1
ATOM 1289 N N . ALA A 1 213 ? 33.772 22.649 3.583 1.00 51.40 206 ALA A N 1
ATOM 1290 C CA . ALA A 1 213 ? 33.502 23.865 2.789 1.00 45.95 206 ALA A CA 1
ATOM 1291 C C . ALA A 1 213 ? 32.106 24.505 2.926 1.00 42.47 206 ALA A C 1
ATOM 1292 O O . ALA A 1 213 ? 32.010 25.666 3.336 1.00 41.17 206 ALA A O 1
ATOM 1294 N N . VAL A 1 214 ? 31.041 23.779 2.570 1.00 38.41 207 VAL A N 1
ATOM 1295 C CA . VAL A 1 214 ? 29.681 24.339 2.704 1.00 35.29 207 VAL A CA 1
ATOM 1296 C C . VAL A 1 214 ? 29.147 24.149 4.131 1.00 32.72 207 VAL A C 1
ATOM 1297 O O . VAL A 1 214 ? 29.267 23.073 4.710 1.00 31.25 207 VAL A O 1
ATOM 1301 N N . ASP A 1 215 ? 28.589 25.222 4.683 1.00 31.67 208 ASP A N 1
ATOM 1302 C CA . ASP A 1 215 ? 28.142 25.263 6.077 1.00 30.03 208 ASP A CA 1
ATOM 1303 C C . ASP A 1 215 ? 26.623 25.195 6.200 1.00 28.77 208 ASP A C 1
ATOM 1304 O O . ASP A 1 215 ? 25.988 25.948 6.953 1.00 27.72 208 ASP A O 1
ATOM 1309 N N . ALA A 1 216 ? 26.068 24.265 5.425 1.00 28.83 209 ALA A N 1
ATOM 1310 C CA . ALA A 1 216 ? 24.652 23.891 5.439 1.00 29.02 209 ALA A CA 1
ATOM 1311 C C . ALA A 1 216 ? 24.522 22.465 4.939 1.00 29.33 209 ALA A C 1
ATOM 1312 O O . ALA A 1 216 ? 25.481 21.891 4.411 1.00 31.61 209 ALA A O 1
ATOM 1314 N N . SER A 1 217 ? 23.338 21.897 5.117 1.00 28.82 210 SER A N 1
ATOM 1315 C CA . SER A 1 217 ? 23.027 20.578 4.631 1.00 29.02 210 SER A CA 1
ATOM 1316 C C . SER A 1 217 ? 21.846 20.740 3.697 1.00 30.31 210 SER A C 1
ATOM 1317 O O . SER A 1 217 ? 20.738 21.090 4.134 1.00 32.60 210 SER A O 1
ATOM 1320 N N . GLY A 1 218 ? 22.101 20.529 2.407 1.00 30.37 211 GLY A N 1
ATOM 1321 C CA . GLY A 1 218 ? 21.080 20.658 1.368 1.00 30.92 211 GLY A CA 1
ATOM 1322 C C . GLY A 1 218 ? 20.002 19.592 1.451 1.00 31.30 211 GLY A C 1
ATOM 1323 O O . GLY A 1 218 ? 20.257 18.479 1.929 1.00 30.91 211 GLY A O 1
ATOM 1324 N N . ASP A 1 219 ? 18.800 19.945 0.990 1.00 31.45 212 ASP A N 1
ATOM 1325 C CA . ASP A 1 219 ? 17.661 19.027 0.939 1.00 32.14 212 ASP A CA 1
ATOM 1326 C C . ASP A 1 219 ? 17.348 18.600 -0.514 1.00 32.11 212 ASP A C 1
ATOM 1327 O O . ASP A 1 219 ? 16.726 19.358 -1.262 1.00 33.68 212 ASP A O 1
ATOM 1332 N N . PRO A 1 220 ? 17.755 17.369 -0.903 1.00 30.94 213 PRO A N 1
ATOM 1333 C CA . PRO A 1 220 ? 17.691 16.951 -2.306 1.00 30.52 213 PRO A CA 1
ATOM 1334 C C . PRO A 1 220 ? 16.293 16.682 -2.836 1.00 32.04 213 PRO A C 1
ATOM 1335 O O . PRO A 1 220 ? 16.111 16.653 -4.059 1.00 34.33 213 PRO A O 1
ATOM 1339 N N . PHE A 1 221 ? 15.334 16.471 -1.929 1.00 32.47 214 PHE A N 1
ATOM 1340 C CA . PHE A 1 221 ? 13.983 16.004 -2.266 1.00 32.44 214 PHE A CA 1
ATOM 1341 C C . PHE A 1 221 ? 13.200 17.002 -3.123 1.00 33.83 214 PHE A C 1
ATOM 1342 O O . PHE A 1 221 ? 12.947 18.141 -2.709 1.00 35.34 214 PHE A O 1
ATOM 1350 N N . ARG A 1 222 ? 12.848 16.557 -4.327 1.00 34.70 215 ARG A N 1
ATOM 1351 C CA . ARG A 1 222 ? 12.143 17.371 -5.310 1.00 36.11 215 ARG A CA 1
ATOM 1352 C C . ARG A 1 222 ? 10.806 16.743 -5.732 1.00 35.66 215 ARG A C 1
ATOM 1353 O O . ARG A 1 222 ? 10.346 16.966 -6.853 1.00 36.44 215 ARG A O 1
ATOM 1361 N N . SER A 1 223 ? 10.198 15.957 -4.838 1.00 34.77 216 SER A N 1
ATOM 1362 C CA . SER A 1 223 ? 8.892 15.321 -5.083 1.00 33.79 216 SER A CA 1
ATOM 1363 C C . SER A 1 223 ? 7.858 15.731 -4.029 1.00 33.93 216 SER A C 1
ATOM 1364 O O . SER A 1 223 ? 8.050 16.740 -3.355 1.00 35.31 216 SER A O 1
ATOM 1367 N N . ASP A 1 224 ? 6.768 14.970 -3.896 1.00 33.97 217 ASP A N 1
ATOM 1368 C CA . ASP A 1 224 ? 5.696 15.281 -2.930 1.00 34.35 217 ASP A CA 1
ATOM 1369 C C . ASP A 1 224 ? 4.959 14.048 -2.397 1.00 34.35 217 ASP A C 1
ATOM 1370 O O . ASP A 1 224 ? 5.216 12.921 -2.836 1.00 33.80 217 ASP A O 1
ATOM 1375 N N . SER A 1 225 ? 4.041 14.277 -1.453 1.00 34.02 218 SER A N 1
ATOM 1376 C CA . SER A 1 225 ? 3.177 13.226 -0.909 1.00 33.67 218 SER A CA 1
ATOM 1377 C C . SER A 1 225 ? 2.269 12.588 -1.968 1.00 34.37 218 SER A C 1
ATOM 1378 O O . SER A 1 225 ? 1.861 11.437 -1.812 1.00 35.88 218 SER A O 1
ATOM 1381 N N . TYR A 1 226 ? 1.957 13.332 -3.033 1.00 34.27 219 TYR A N 1
ATOM 1382 C CA . TYR A 1 226 ? 1.164 12.814 -4.153 1.00 33.90 219 TYR A CA 1
ATOM 1383 C C . TYR A 1 226 ? 1.904 11.711 -4.885 1.00 32.51 219 TYR A C 1
ATOM 1384 O O . TYR A 1 226 ? 1.299 10.714 -5.265 1.00 32.96 219 TYR A O 1
ATOM 1393 N N . GLY A 1 227 ? 3.213 11.897 -5.056 1.00 31.36 220 GLY A N 1
ATOM 1394 C CA . GLY A 1 227 ? 4.096 10.889 -5.638 1.00 30.07 220 GLY A CA 1
ATOM 1395 C C . GLY A 1 227 ? 4.158 9.639 -4.779 1.00 29.20 220 GLY A C 1
ATOM 1396 O O . GLY A 1 227 ? 3.970 8.522 -5.270 1.00 28.76 220 GLY A O 1
ATOM 1397 N N . LEU A 1 228 ? 4.403 9.840 -3.488 1.00 28.29 221 LEU A N 1
ATOM 1398 C CA . LEU A 1 228 ? 4.475 8.750 -2.530 1.00 28.29 221 LEU A CA 1
ATOM 1399 C C . LEU A 1 228 ? 3.161 7.993 -2.427 1.00 29.11 221 LEU A C 1
ATOM 1400 O O . LEU A 1 228 ? 3.160 6.784 -2.194 1.00 29.98 221 LEU A O 1
ATOM 1405 N N . LEU A 1 229 ? 2.054 8.713 -2.605 1.00 30.09 222 LEU A N 1
ATOM 1406 C CA . LEU A 1 229 ? 0.730 8.112 -2.676 1.00 30.84 222 LEU A CA 1
ATOM 1407 C C . LEU A 1 229 ? 0.591 7.316 -3.971 1.00 32.14 222 LEU A C 1
ATOM 1408 O O . LEU A 1 229 ? 0.085 6.191 -3.969 1.00 34.10 222 LEU A O 1
ATOM 1413 N N . GLY A 1 230 ? 1.053 7.899 -5.073 1.00 31.53 223 GLY A N 1
ATOM 1414 C CA . GLY A 1 230 ? 1.041 7.221 -6.359 1.00 32.11 223 GLY A CA 1
ATOM 1415 C C . GLY A 1 230 ? 1.828 5.934 -6.329 1.00 33.01 223 GLY A C 1
ATOM 1416 O O . GLY A 1 230 ? 1.424 4.945 -6.921 1.00 33.56 223 GLY A O 1
ATOM 1417 N N . ASN A 1 231 ? 2.951 5.950 -5.617 1.00 34.64 224 ASN A N 1
ATOM 1418 C CA . ASN A 1 231 ? 3.825 4.788 -5.506 1.00 34.00 224 ASN A CA 1
ATOM 1419 C C . ASN A 1 231 ? 3.145 3.662 -4.736 1.00 34.02 224 ASN A C 1
ATOM 1420 O O . ASN A 1 231 ? 3.383 2.486 -5.026 1.00 36.39 224 ASN A O 1
ATOM 1425 N N . SER A 1 232 ? 2.274 4.031 -3.794 1.00 31.53 225 SER A N 1
ATOM 1426 C CA . SER A 1 232 ? 1.678 3.089 -2.852 1.00 29.73 225 SER A CA 1
ATOM 1427 C C . SER A 1 232 ? 0.794 2.011 -3.484 1.00 29.17 225 SER A C 1
ATOM 1428 O O . SER A 1 232 ? 0.790 0.877 -3.003 1.00 28.85 225 SER A O 1
ATOM 1431 N N . VAL A 1 233 ? 0.056 2.354 -4.546 1.00 28.40 226 VAL A N 1
ATOM 1432 C CA . VAL A 1 233 ? -0.822 1.383 -5.230 1.00 27.73 226 VAL A CA 1
ATOM 1433 C C . VAL A 1 233 ? -0.004 0.223 -5.735 1.00 27.91 226 VAL A C 1
ATOM 1434 O O . VAL A 1 233 ? -0.397 -0.924 -5.565 1.00 29.13 226 VAL A O 1
ATOM 1438 N N . ASP A 1 234 ? 1.123 0.545 -6.365 1.00 27.20 227 ASP A N 1
ATOM 1439 C CA . ASP A 1 234 ? 1.995 -0.429 -6.992 1.00 27.66 227 ASP A CA 1
ATOM 1440 C C . ASP A 1 234 ? 2.453 -1.484 -5.983 1.00 26.92 227 ASP A C 1
ATOM 1441 O O . ASP A 1 234 ? 2.436 -2.689 -6.269 1.00 26.19 227 ASP A O 1
ATOM 1446 N N . ALA A 1 235 ? 2.826 -1.001 -4.800 1.00 26.28 228 ALA A N 1
ATOM 1447 C CA . ALA A 1 235 ? 3.238 -1.814 -3.664 1.00 26.10 228 ALA A CA 1
ATOM 1448 C C . ALA A 1 235 ? 2.164 -2.816 -3.242 1.00 26.30 228 ALA A C 1
ATOM 1449 O O . ALA A 1 235 ? 2.488 -3.927 -2.804 1.00 28.04 228 ALA A O 1
ATOM 1451 N N . LEU A 1 236 ? 0.896 -2.425 -3.382 1.00 25.35 229 LEU A N 1
ATOM 1452 C CA . LEU A 1 236 ? -0.236 -3.319 -3.119 1.00 24.46 229 LEU A CA 1
ATOM 1453 C C . LEU A 1 236 ? -0.347 -4.474 -4.124 1.00 23.79 229 LEU A C 1
ATOM 1454 O O . LEU A 1 236 ? -0.964 -5.499 -3.811 1.00 25.04 229 LEU A O 1
ATOM 1459 N N . TYR A 1 237 ? 0.242 -4.325 -5.309 1.00 22.00 230 TYR A N 1
ATOM 1460 C CA . TYR A 1 237 ? 0.034 -5.320 -6.359 1.00 22.09 230 TYR A CA 1
ATOM 1461 C C . TYR A 1 237 ? 1.231 -6.243 -6.657 1.00 22.67 230 TYR A C 1
ATOM 1462 O O . TYR A 1 237 ? 1.152 -7.141 -7.513 1.00 22.19 230 TYR A O 1
ATOM 1471 N N . ILE A 1 238 ? 2.312 -6.026 -5.905 1.00 22.80 231 ILE A N 1
ATOM 1472 C CA . ILE A 1 238 ? 3.389 -6.994 -5.769 1.00 23.01 231 ILE A CA 1
ATOM 1473 C C . ILE A 1 238 ? 2.814 -8.224 -5.068 1.00 24.39 231 ILE A C 1
ATOM 1474 O O . ILE A 1 238 ? 2.473 -8.171 -3.876 1.00 24.53 231 ILE A O 1
ATOM 1479 N N . ARG A 1 239 ? 2.671 -9.308 -5.841 1.00 25.81 232 ARG A N 1
ATOM 1480 C CA . ARG A 1 239 ? 2.129 -10.579 -5.359 1.00 26.95 232 ARG A CA 1
ATOM 1481 C C . ARG A 1 239 ? 2.992 -11.129 -4.220 1.00 29.01 232 ARG A C 1
ATOM 1482 O O . ARG A 1 239 ? 4.222 -11.099 -4.299 1.00 30.09 232 ARG A O 1
ATOM 1484 N N . GLU A 1 240 ? 2.319 -11.603 -3.168 1.00 30.53 233 GLU A N 1
ATOM 1485 C CA . GLU A 1 240 ? 2.920 -12.085 -1.906 1.00 31.98 233 GLU A CA 1
ATOM 1486 C C . GLU A 1 240 ? 4.182 -11.377 -1.387 1.00 31.53 233 GLU A C 1
ATOM 1487 O O . GLU A 1 240 ? 5.232 -11.986 -1.146 1.00 30.79 233 GLU A O 1
ATOM 1493 N N . ARG A 1 241 ? 4.008 -10.067 -1.217 1.00 30.96 234 ARG A N 1
ATOM 1494 C CA . ARG A 1 241 ? 4.953 -9.135 -0.608 1.00 29.97 234 ARG A CA 1
ATOM 1495 C C . ARG A 1 241 ? 5.392 -9.556 0.806 1.00 28.72 234 ARG A C 1
ATOM 1496 O O . ARG A 1 241 ? 6.582 -9.520 1.122 1.00 29.14 234 ARG A O 1
ATOM 1504 N N . LEU A 1 242 ? 4.434 -9.947 1.644 1.00 27.36 235 LEU A N 1
ATOM 1505 C CA . LEU A 1 242 ? 4.704 -10.250 3.057 1.00 26.68 235 LEU A CA 1
ATOM 1506 C C . LEU A 1 242 ? 5.462 -11.568 3.324 1.00 26.55 235 LEU A C 1
ATOM 1507 O O . LEU A 1 242 ? 6.274 -11.624 4.254 1.00 25.12 235 LEU A O 1
ATOM 1512 N N . PRO A 1 243 ? 5.195 -12.637 2.530 1.00 27.01 236 PRO A N 1
ATOM 1513 C CA . PRO A 1 243 ? 6.083 -13.804 2.636 1.00 27.34 236 PRO A CA 1
ATOM 1514 C C . PRO A 1 243 ? 7.510 -13.523 2.143 1.00 27.17 236 PRO A C 1
ATOM 1515 O O . PRO A 1 243 ? 8.460 -14.050 2.710 1.00 27.42 236 PRO A O 1
ATOM 1519 N N . LYS A 1 244 ? 7.642 -12.700 1.102 1.00 27.27 237 LYS A N 1
ATOM 1520 C CA . LYS A 1 244 ? 8.942 -12.243 0.611 1.00 27.49 237 LYS A CA 1
ATOM 1521 C C . LYS A 1 244 ? 9.701 -11.478 1.700 1.00 27.55 237 LYS A C 1
ATOM 1522 O O . LYS A 1 244 ? 10.898 -11.688 1.901 1.00 27.08 237 LYS A O 1
ATOM 1528 N N . LEU A 1 245 ? 8.987 -10.602 2.398 1.00 27.74 238 LEU A N 1
ATOM 1529 C CA . LEU A 1 245 ? 9.552 -9.844 3.490 1.00 28.53 238 LEU A CA 1
ATOM 1530 C C . LEU A 1 245 ? 9.907 -10.730 4.699 1.00 29.30 238 LEU A C 1
ATOM 1531 O O . LEU A 1 245 ? 10.985 -10.575 5.282 1.00 29.59 238 LEU A O 1
ATOM 1536 N N . ARG A 1 246 ? 9.017 -11.664 5.048 1.00 29.62 239 ARG A N 1
ATOM 1537 C CA . ARG A 1 246 ? 9.276 -12.644 6.105 1.00 30.17 239 ARG A CA 1
ATOM 1538 C C . ARG A 1 246 ? 10.510 -13.478 5.778 1.00 31.30 239 ARG A C 1
ATOM 1539 O O . ARG A 1 246 ? 11.333 -13.767 6.660 1.00 32.18 239 ARG A O 1
ATOM 1547 N N . TYR A 1 247 ? 10.633 -13.846 4.503 1.00 31.47 240 TYR A N 1
ATOM 1548 C CA . TYR A 1 247 ? 11.749 -14.627 4.022 1.00 31.54 240 TYR A CA 1
ATOM 1549 C C . TYR A 1 247 ? 13.025 -13.859 4.246 1.00 32.22 240 TYR A C 1
ATOM 1550 O O . TYR A 1 247 ? 13.975 -14.420 4.779 1.00 36.45 240 TYR A O 1
ATOM 1559 N N . ASP A 1 248 ? 13.036 -12.585 3.850 1.00 31.47 241 ASP A N 1
ATOM 1560 C CA . ASP A 1 248 ? 14.210 -11.721 3.972 1.00 29.79 241 ASP A CA 1
ATOM 1561 C C . ASP A 1 248 ? 14.637 -11.598 5.423 1.00 29.16 241 ASP A C 1
ATOM 1562 O O . ASP A 1 248 ? 15.817 -11.752 5.736 1.00 28.82 241 ASP A O 1
ATOM 1567 N N . LYS A 1 249 ? 13.654 -11.355 6.291 1.00 28.70 242 LYS A N 1
ATOM 1568 C CA . LYS A 1 249 ? 13.858 -11.152 7.717 1.00 28.98 242 LYS A CA 1
ATOM 1569 C C . LYS A 1 249 ? 14.639 -12.281 8.383 1.00 30.15 242 LYS A C 1
ATOM 1570 O O . LYS A 1 249 ? 15.692 -12.021 8.968 1.00 31.05 242 LYS A O 1
ATOM 1576 N N . GLN A 1 250 ? 14.147 -13.520 8.284 1.00 31.36 243 GLN A N 1
ATOM 1577 C CA . GLN A 1 250 ? 14.827 -14.652 8.933 1.00 32.27 243 GLN A CA 1
ATOM 1578 C C . GLN A 1 250 ? 16.171 -14.999 8.289 1.00 30.70 243 GLN A C 1
ATOM 1579 O O . GLN A 1 250 ? 17.101 -15.382 8.989 1.00 32.27 243 GLN A O 1
ATOM 1585 N N . LEU A 1 251 ? 16.270 -14.845 6.972 1.00 28.74 244 LEU A N 1
ATOM 1586 C CA . LEU A 1 251 ? 17.519 -15.071 6.256 1.00 28.60 244 LEU A CA 1
ATOM 1587 C C . LEU A 1 251 ? 18.671 -14.216 6.802 1.00 29.58 244 LEU A C 1
ATOM 1588 O O . LEU A 1 251 ? 19.744 -14.747 7.101 1.00 29.99 244 LEU A O 1
ATOM 1593 N N . VAL A 1 252 ? 18.426 -12.910 6.947 1.00 29.74 245 VAL A N 1
ATOM 1594 C CA . VAL A 1 252 ? 19.422 -11.949 7.463 1.00 29.42 245 VAL A CA 1
ATOM 1595 C C . VAL A 1 252 ? 19.412 -11.841 9.007 1.00 30.02 245 VAL A C 1
ATOM 1596 O O . VAL A 1 252 ? 20.115 -11.001 9.606 1.00 29.30 245 VAL A O 1
ATOM 1600 N N . GLY A 1 253 ? 18.607 -12.707 9.627 1.00 30.25 246 GLY A N 1
ATOM 1601 C CA . GLY A 1 253 ? 18.580 -12.898 11.074 1.00 30.38 246 GLY A CA 1
ATOM 1602 C C . GLY A 1 253 ? 18.103 -11.723 11.902 1.00 30.58 246 GLY A C 1
ATOM 1603 O O . GLY A 1 253 ? 18.418 -11.643 13.091 1.00 30.91 246 GLY A O 1
ATOM 1604 N N . VAL A 1 254 ? 17.346 -10.817 11.281 1.00 30.78 247 VAL A N 1
ATOM 1605 C CA . VAL A 1 254 ? 16.689 -9.714 11.977 1.00 31.18 247 VAL A CA 1
ATOM 1606 C C . VAL A 1 254 ? 15.600 -10.349 12.845 1.00 33.62 247 VAL A C 1
ATOM 1607 O O . VAL A 1 254 ? 14.426 -10.340 12.517 1.00 37.25 247 VAL A O 1
ATOM 1611 N N . THR A 1 255 ? 16.055 -10.985 13.916 1.00 36.65 248 THR A N 1
ATOM 1612 C CA . THR A 1 255 ? 15.256 -11.631 14.958 1.00 39.61 248 THR A CA 1
ATOM 1613 C C . THR A 1 255 ? 16.288 -11.719 16.098 1.00 43.75 248 THR A C 1
ATOM 1614 O O . THR A 1 255 ? 17.015 -12.721 16.264 1.00 41.43 248 THR A O 1
ATOM 1618 N N . GLU A 1 256 ? 16.334 -10.616 16.847 1.00 49.10 249 GLU A N 1
ATOM 1619 C CA . GLU A 1 256 ? 17.499 -10.120 17.584 1.00 52.65 249 GLU A CA 1
ATOM 1620 C C . GLU A 1 256 ? 17.040 -8.819 18.234 1.00 54.49 249 GLU A C 1
ATOM 1621 O O . GLU A 1 256 ? 16.335 -8.022 17.606 1.00 52.79 249 GLU A O 1
ATOM 1627 N N . GLU A 1 258 ? 14.222 -7.542 18.923 1.00 46.21 251 GLU A N 1
ATOM 1628 C CA . GLU A 1 258 ? 13.971 -6.103 18.953 1.00 44.07 251 GLU A CA 1
ATOM 1629 C C . GLU A 1 258 ? 14.464 -5.375 17.688 1.00 39.76 251 GLU A C 1
ATOM 1630 O O . GLU A 1 258 ? 15.671 -5.241 17.429 1.00 37.66 251 GLU A O 1
ATOM 1636 N N . SER A 1 259 ? 13.482 -4.929 16.911 1.00 36.16 252 SER A N 1
ATOM 1637 C CA . SER A 1 259 ? 13.653 -4.121 15.710 1.00 33.80 252 SER A CA 1
ATOM 1638 C C . SER A 1 259 ? 12.335 -3.393 15.456 1.00 32.20 252 SER A C 1
ATOM 1639 O O . SER A 1 259 ? 11.311 -3.743 16.052 1.00 32.34 252 SER A O 1
ATOM 1642 N N . TYR A 1 260 ? 12.353 -2.384 14.585 1.00 30.52 253 TYR A N 1
ATOM 1643 C CA . TYR A 1 260 ? 11.109 -1.713 14.165 1.00 28.68 253 TYR A CA 1
ATOM 1644 C C . TYR A 1 260 ? 10.414 -2.368 12.965 1.00 28.09 253 TYR A C 1
ATOM 1645 O O . TYR A 1 260 ? 9.316 -1.937 12.596 1.00 27.67 253 TYR A O 1
ATOM 1654 N N . VAL A 1 261 ? 11.040 -3.399 12.378 1.00 26.90 254 VAL A N 1
ATOM 1655 C CA . VAL A 1 261 ? 10.514 -4.077 11.187 1.00 27.33 254 VAL A CA 1
ATOM 1656 C C . VAL A 1 261 ? 9.065 -4.480 11.434 1.00 28.06 254 VAL A C 1
ATOM 1657 O O . VAL A 1 261 ? 8.745 -5.048 12.473 1.00 28.00 254 VAL A O 1
ATOM 1661 N N . LYS A 1 262 ? 8.191 -4.150 10.491 1.00 30.34 255 LYS A N 1
ATOM 1662 C CA . LYS A 1 262 ? 6.757 -4.392 10.668 1.00 32.50 255 LYS A CA 1
ATOM 1663 C C . LYS A 1 262 ? 6.314 -5.763 10.143 1.00 33.76 255 LYS A C 1
ATOM 1664 O O . LYS A 1 262 ? 5.240 -6.249 10.524 1.00 33.57 255 LYS A O 1
ATOM 1670 N N . ALA A 1 263 ? 7.149 -6.391 9.307 1.00 34.85 256 ALA A N 1
ATOM 1671 C CA . ALA A 1 263 ? 6.871 -7.738 8.783 1.00 35.97 256 ALA A CA 1
ATOM 1672 C C . ALA A 1 263 ? 7.353 -8.819 9.767 1.00 38.33 256 ALA A C 1
ATOM 1673 O O . ALA A 1 263 ? 7.114 -8.678 10.968 1.00 41.48 256 ALA A O 1
ATOM 1676 N N . THR B 1 19 ? 3.229 -6.726 35.957 1.00 56.17 12 THR B N 1
ATOM 1677 C CA . THR B 1 19 ? 4.326 -7.455 35.256 1.00 53.65 12 THR B CA 1
ATOM 1678 C C . THR B 1 19 ? 5.510 -7.758 36.197 1.00 53.44 12 THR B C 1
ATOM 1679 O O . THR B 1 19 ? 5.935 -6.876 36.957 1.00 53.58 12 THR B O 1
ATOM 1681 N N . PRO B 1 20 ? 6.018 -9.013 36.173 1.00 51.62 13 PRO B N 1
ATOM 1682 C CA . PRO B 1 20 ? 7.292 -9.376 36.822 1.00 49.73 13 PRO B CA 1
ATOM 1683 C C . PRO B 1 20 ? 8.507 -8.864 36.048 1.00 48.60 13 PRO B C 1
ATOM 1684 O O . PRO B 1 20 ? 8.406 -8.604 34.845 1.00 52.00 13 PRO B O 1
ATOM 1688 N N . VAL B 1 21 ? 9.643 -8.735 36.730 1.00 45.58 14 VAL B N 1
ATOM 1689 C CA . VAL B 1 21 ? 10.900 -8.319 36.092 1.00 43.31 14 VAL B CA 1
ATOM 1690 C C . VAL B 1 21 ? 11.921 -9.470 36.131 1.00 42.98 14 VAL B C 1
ATOM 1691 O O . VAL B 1 21 ? 12.105 -10.105 37.168 1.00 43.83 14 VAL B O 1
ATOM 1695 N N . TYR B 1 22 ? 12.564 -9.744 35.000 1.00 42.09 15 TYR B N 1
ATOM 1696 C CA . TYR B 1 22 ? 13.645 -10.725 34.954 1.00 43.94 15 TYR B CA 1
ATOM 1697 C C . TYR B 1 22 ? 15.010 -10.073 35.207 1.00 43.51 15 TYR B C 1
ATOM 1698 O O . TYR B 1 22 ? 15.198 -8.887 34.931 1.00 43.82 15 TYR B O 1
ATOM 1707 N N . VAL B 1 23 ? 15.947 -10.849 35.752 1.00 42.81 16 VAL B N 1
ATOM 1708 C CA . VAL B 1 23 ? 17.313 -10.374 36.022 1.00 42.66 16 VAL B CA 1
ATOM 1709 C C . VAL B 1 23 ? 18.368 -11.417 35.634 1.00 43.31 16 VAL B C 1
ATOM 1710 O O . VAL B 1 23 ? 18.292 -12.577 36.035 1.00 44.07 16 VAL B O 1
ATOM 1714 N N . GLY B 1 24 ? 19.342 -10.986 34.842 1.00 44.00 17 GLY B N 1
ATOM 1715 C CA . GLY B 1 24 ? 20.406 -11.863 34.381 1.00 46.32 17 GLY B CA 1
ATOM 1716 C C . GLY B 1 24 ? 21.792 -11.343 34.701 1.00 48.86 17 GLY B C 1
ATOM 1717 O O . GLY B 1 24 ? 21.990 -10.139 34.910 1.00 50.87 17 GLY B O 1
ATOM 1718 N N . GLY B 1 25 ? 22.746 -12.270 34.737 1.00 48.56 18 GLY B N 1
ATOM 1719 C CA . GLY B 1 25 ? 24.147 -11.962 34.977 1.00 48.69 18 GLY B CA 1
ATOM 1720 C C . GLY B 1 25 ? 24.893 -13.148 35.542 1.00 48.70 18 GLY B C 1
ATOM 1721 O O . GLY B 1 25 ? 24.292 -14.171 35.874 1.00 49.18 18 GLY B O 1
ATOM 1722 N N . PHE B 1 26 ? 26.210 -13.002 35.643 1.00 48.39 19 PHE B N 1
ATOM 1723 C CA . PHE B 1 26 ? 27.051 -14.003 36.274 1.00 48.79 19 PHE B CA 1
ATOM 1724 C C . PHE B 1 26 ? 27.019 -13.847 37.793 1.00 50.61 19 PHE B C 1
ATOM 1725 O O . PHE B 1 26 ? 26.784 -12.744 38.301 1.00 51.00 19 PHE B O 1
ATOM 1733 N N . LEU B 1 27 ? 27.218 -14.966 38.498 1.00 51.05 20 LEU B N 1
ATOM 1734 C CA . LEU B 1 27 ? 27.363 -14.994 39.960 1.00 49.90 20 LEU B CA 1
ATOM 1735 C C . LEU B 1 27 ? 28.827 -15.148 40.346 1.00 51.60 20 LEU B C 1
ATOM 1736 O O . LEU B 1 27 ? 29.248 -14.737 41.436 1.00 51.05 20 LEU B O 1
ATOM 1741 N N . ALA B 1 28 ? 29.579 -15.778 39.447 1.00 53.20 21 ALA B N 1
ATOM 1742 C CA . ALA B 1 28 ? 31.025 -15.900 39.541 1.00 55.88 21 ALA B CA 1
ATOM 1743 C C . ALA B 1 28 ? 31.583 -16.015 38.134 1.00 58.68 21 ALA B C 1
ATOM 1744 O O . ALA B 1 28 ? 30.925 -16.546 37.226 1.00 59.35 21 ALA B O 1
ATOM 1746 N N . ARG B 1 29 ? 32.793 -15.498 37.963 1.00 61.18 22 ARG B N 1
ATOM 1747 C CA . ARG B 1 29 ? 33.504 -15.559 36.694 1.00 63.31 22 ARG B CA 1
ATOM 1748 C C . ARG B 1 29 ? 34.756 -16.417 36.839 1.00 63.82 22 ARG B C 1
ATOM 1749 O O . ARG B 1 29 ? 35.568 -16.204 37.750 1.00 62.79 22 ARG B O 1
ATOM 1757 N N . TYR B 1 30 ? 34.898 -17.393 35.943 1.00 64.24 23 TYR B N 1
ATOM 1758 C CA . TYR B 1 30 ? 36.027 -18.327 35.992 1.00 62.69 23 TYR B CA 1
ATOM 1759 C C . TYR B 1 30 ? 37.342 -17.648 35.625 1.00 63.55 23 TYR B C 1
ATOM 1760 O O . TYR B 1 30 ? 38.353 -17.878 36.295 1.00 63.96 23 TYR B O 1
ATOM 1769 N N . ASP B 1 31 ? 37.312 -16.795 34.595 1.00 62.92 24 ASP B N 1
ATOM 1770 C CA . ASP B 1 31 ? 38.496 -16.037 34.160 1.00 65.84 24 ASP B CA 1
ATOM 1771 C C . ASP B 1 31 ? 38.781 -14.768 35.003 1.00 63.68 24 ASP B C 1
ATOM 1772 O O . ASP B 1 31 ? 39.308 -13.769 34.497 1.00 63.15 24 ASP B O 1
ATOM 1777 N N . GLN B 1 32 ? 38.444 -14.829 36.292 1.00 61.33 25 GLN B N 1
ATOM 1778 C CA . GLN B 1 32 ? 38.614 -13.715 37.224 1.00 60.47 25 GLN B CA 1
ATOM 1779 C C . GLN B 1 32 ? 39.015 -14.250 38.589 1.00 61.26 25 GLN B C 1
ATOM 1780 O O . GLN B 1 32 ? 38.147 -14.592 39.403 1.00 63.18 25 GLN B O 1
ATOM 1786 N N . SER B 1 33 ? 40.322 -14.326 38.841 1.00 62.71 26 SER B N 1
ATOM 1787 C CA . SER B 1 33 ? 40.825 -14.810 40.134 1.00 64.91 26 SER B CA 1
ATOM 1788 C C . SER B 1 33 ? 40.505 -13.800 41.253 1.00 64.90 26 SER B C 1
ATOM 1789 O O . SER B 1 33 ? 40.916 -12.640 41.174 1.00 60.74 26 SER B O 1
ATOM 1792 N N . PRO B 1 34 ? 39.751 -14.244 42.285 1.00 67.97 27 PRO B N 1
ATOM 1793 C CA . PRO B 1 34 ? 39.140 -13.358 43.289 1.00 72.12 27 PRO B CA 1
ATOM 1794 C C . PRO B 1 34 ? 40.129 -12.628 44.193 1.00 75.95 27 PRO B C 1
ATOM 1795 O O . PRO B 1 34 ? 41.316 -12.975 44.229 1.00 76.71 27 PRO B O 1
ATOM 1799 N N . ASP B 1 35 ? 39.625 -11.622 44.911 1.00 81.17 28 ASP B N 1
ATOM 1800 C CA . ASP B 1 35 ? 40.401 -10.914 45.937 1.00 83.94 28 ASP B CA 1
ATOM 1801 C C . ASP B 1 35 ? 40.787 -11.869 47.080 1.00 83.84 28 ASP B C 1
ATOM 1802 O O . ASP B 1 35 ? 41.938 -12.308 47.147 1.00 84.90 28 ASP B O 1
ATOM 1805 N N . GLU B 1 36 ? 39.828 -12.217 47.940 1.00 82.33 29 GLU B N 1
ATOM 1806 C CA . GLU B 1 36 ? 40.040 -13.228 48.974 1.00 82.65 29 GLU B CA 1
ATOM 1807 C C . GLU B 1 36 ? 39.915 -14.619 48.355 1.00 85.05 29 GLU B C 1
ATOM 1808 O O . GLU B 1 36 ? 38.989 -14.876 47.579 1.00 86.91 29 GLU B O 1
ATOM 1810 N N 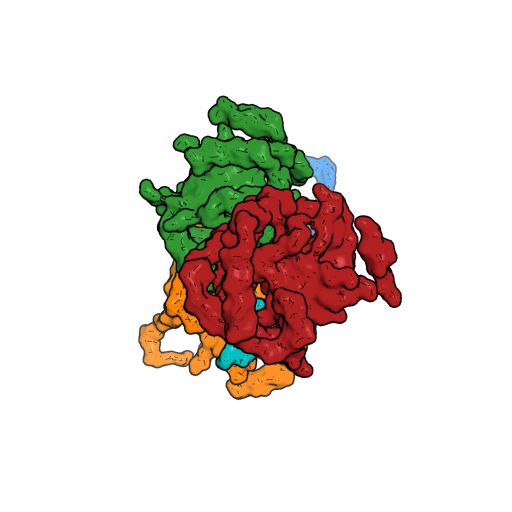. ALA B 1 37 ? 40.854 -15.503 48.700 1.00 88.12 30 ALA B N 1
ATOM 1811 C CA . ALA B 1 37 ? 40.928 -16.869 48.152 1.00 90.80 30 ALA B CA 1
ATOM 1812 C C . ALA B 1 37 ? 39.707 -17.740 48.466 1.00 91.31 30 ALA B C 1
ATOM 1813 O O . ALA B 1 37 ? 39.373 -18.648 47.699 1.00 91.78 30 ALA B O 1
ATOM 1815 N N . GLU B 1 38 ? 39.053 -17.449 49.590 1.00 92.44 31 GLU B N 1
ATOM 1816 C CA . GLU B 1 38 ? 37.819 -18.123 50.018 1.00 93.08 31 GLU B CA 1
ATOM 1817 C C . GLU B 1 38 ? 36.645 -17.982 49.029 1.00 91.10 31 GLU B C 1
ATOM 1818 O O . GLU B 1 38 ? 35.739 -18.819 49.026 1.00 93.70 31 GLU B O 1
ATOM 1824 N N . LEU B 1 39 ? 36.676 -16.939 48.194 1.00 86.23 32 LEU B N 1
ATOM 1825 C CA . LEU B 1 39 ? 35.618 -16.683 47.205 1.00 82.96 32 LEU B CA 1
ATOM 1826 C C . LEU B 1 39 ? 35.931 -17.245 45.808 1.00 83.83 32 LEU B C 1
ATOM 1827 O O . LEU B 1 39 ? 35.791 -16.550 44.794 1.00 81.99 32 LEU B O 1
ATOM 1832 N N . LEU B 1 40 ? 36.337 -18.514 45.770 1.00 86.57 33 LEU B N 1
ATOM 1833 C CA . LEU B 1 40 ? 36.646 -19.209 44.519 1.00 89.50 33 LEU B CA 1
ATOM 1834 C C . LEU B 1 40 ? 35.625 -20.313 44.225 1.00 90.95 33 LEU B C 1
ATOM 1835 O O . LEU B 1 40 ? 35.284 -21.106 45.111 1.00 90.75 33 LEU B O 1
ATOM 1837 N N . LEU B 1 41 ? 35.134 -20.338 42.984 1.00 90.34 34 LEU B N 1
ATOM 1838 C CA . LEU B 1 41 ? 34.221 -21.379 42.504 1.00 89.48 34 LEU B CA 1
ATOM 1839 C C . LEU B 1 41 ? 34.504 -21.705 41.023 1.00 91.83 34 LEU B C 1
ATOM 1840 O O . LEU B 1 41 ? 33.890 -21.105 40.134 1.00 92.69 34 LEU B O 1
ATOM 1842 N N . PRO B 1 42 ? 35.449 -22.647 40.755 1.00 94.43 35 PRO B N 1
ATOM 1843 C CA . PRO B 1 42 ? 35.809 -23.028 39.373 1.00 95.49 35 PRO B CA 1
ATOM 1844 C C . PRO B 1 42 ? 34.749 -23.911 38.698 1.00 94.22 35 PRO B C 1
ATOM 1845 O O . PRO B 1 42 ? 33.785 -24.320 39.359 1.00 93.70 35 PRO B O 1
ATOM 1849 N N . ARG B 1 43 ? 34.935 -24.197 37.402 1.00 90.56 36 ARG B N 1
ATOM 1850 C CA . ARG B 1 43 ? 33.968 -24.978 36.610 1.00 90.99 36 ARG B CA 1
ATOM 1851 C C . ARG B 1 43 ? 33.785 -26.406 37.129 1.00 95.38 36 ARG B C 1
ATOM 1852 O O . ARG B 1 43 ? 32.688 -26.969 37.041 1.00 98.32 36 ARG B O 1
ATOM 1860 N N . ASP B 1 44 ? 34.868 -26.967 37.668 1.00 97.60 37 ASP B N 1
ATOM 1861 C CA . ASP B 1 44 ? 34.889 -28.312 38.247 1.00 95.48 37 ASP B CA 1
ATOM 1862 C C . ASP B 1 44 ? 33.880 -28.437 39.399 1.00 90.92 37 ASP B C 1
ATOM 1863 O O . ASP B 1 44 ? 33.024 -29.327 39.385 1.00 92.14 37 ASP B O 1
ATOM 1868 N N . VAL B 1 45 ? 33.978 -27.522 40.367 1.00 84.19 38 VAL B N 1
ATOM 1869 C CA . VAL B 1 45 ? 33.166 -27.543 41.595 1.00 82.47 38 VAL B CA 1
ATOM 1870 C C . VAL B 1 45 ? 31.712 -27.136 41.312 1.00 84.52 38 VAL B C 1
ATOM 1871 O O . VAL B 1 45 ? 30.785 -27.640 41.961 1.00 84.48 38 VAL B O 1
ATOM 1875 N N . VAL B 1 46 ? 31.528 -26.235 40.341 1.00 83.53 39 VAL B N 1
ATOM 1876 C CA . VAL B 1 46 ? 30.197 -25.769 39.923 1.00 81.19 39 VAL B CA 1
ATOM 1877 C C . VAL B 1 46 ? 29.408 -26.904 39.251 1.00 80.32 39 VAL B C 1
ATOM 1878 O O . VAL B 1 46 ? 28.278 -27.189 39.659 1.00 77.65 39 VAL B O 1
ATOM 1882 N N . GLU B 1 47 ? 30.024 -27.553 38.258 1.00 81.73 40 GLU B N 1
ATOM 1883 C CA . GLU B 1 47 ? 29.402 -28.643 37.491 1.00 85.46 40 GLU B CA 1
ATOM 1884 C C . GLU B 1 47 ? 28.884 -29.786 38.376 1.00 87.54 40 GLU B C 1
ATOM 1885 O O . GLU B 1 47 ? 27.726 -30.207 38.237 1.00 88.07 40 GLU B O 1
ATOM 1887 N N . HIS B 1 48 ? 29.740 -30.260 39.287 1.00 88.44 41 HIS B N 1
ATOM 1888 C CA . HIS B 1 48 ? 29.396 -31.327 40.236 1.00 89.63 41 HIS B CA 1
ATOM 1889 C C . HIS B 1 48 ? 28.292 -30.909 41.216 1.00 90.18 41 HIS B C 1
ATOM 1890 O O . HIS B 1 48 ? 27.416 -31.719 41.543 1.00 95.43 41 HIS B O 1
ATOM 1892 N N . TRP B 1 49 ? 28.331 -29.651 41.664 1.00 85.53 42 TRP B N 1
ATOM 1893 C CA . TRP B 1 49 ? 27.280 -29.095 42.527 1.00 83.12 42 TRP B CA 1
ATOM 1894 C C . TRP B 1 49 ? 25.968 -28.833 41.769 1.00 84.12 42 TRP B C 1
ATOM 1895 O O . TRP B 1 49 ? 24.891 -28.841 42.379 1.00 84.60 42 TRP B O 1
ATOM 1897 N N . LEU B 1 50 ? 26.063 -28.609 40.451 1.00 81.77 43 LEU B N 1
ATOM 1898 C CA . LEU B 1 50 ? 24.885 -28.448 39.585 1.00 77.84 43 LEU B CA 1
ATOM 1899 C C . LEU B 1 50 ? 24.109 -29.746 39.385 1.00 78.47 43 LEU B C 1
ATOM 1900 O O . LEU B 1 50 ? 22.895 -29.709 39.165 1.00 77.43 43 LEU B O 1
ATOM 1905 N N . HIS B 1 51 ? 24.817 -30.876 39.463 1.00 79.21 44 HIS B N 1
ATOM 1906 C CA . HIS B 1 51 ? 24.211 -32.211 39.394 1.00 81.60 44 HIS B CA 1
ATOM 1907 C C . HIS B 1 51 ? 23.257 -32.505 40.562 1.00 82.04 44 HIS B C 1
ATOM 1908 O O . HIS B 1 51 ? 22.257 -33.203 40.379 1.00 81.83 44 HIS B O 1
ATOM 1910 N N . ALA B 1 52 ? 23.569 -31.969 41.744 1.00 82.82 45 ALA B N 1
ATOM 1911 C CA . ALA B 1 52 ? 22.710 -32.095 42.929 1.00 83.55 45 ALA B CA 1
ATOM 1912 C C . ALA B 1 52 ? 21.865 -30.839 43.167 1.00 83.05 45 ALA B C 1
ATOM 1913 O O . ALA B 1 52 ? 20.975 -30.509 42.377 1.00 81.18 45 ALA B O 1
ATOM 1915 N N . VAL B 1 62 ? 11.536 -27.019 44.734 1.00 94.90 55 VAL B N 1
ATOM 1916 C CA . VAL B 1 62 ? 11.502 -25.560 44.806 1.00 95.67 55 VAL B CA 1
ATOM 1917 C C . VAL B 1 62 ? 12.789 -24.915 44.280 1.00 94.43 55 VAL B C 1
ATOM 1918 O O . VAL B 1 62 ? 13.902 -25.417 44.506 1.00 91.67 55 VAL B O 1
ATOM 1920 N N . ALA B 1 63 ? 12.616 -23.802 43.571 1.00 89.78 56 ALA B N 1
ATOM 1921 C CA . ALA B 1 63 ? 13.730 -23.002 43.072 1.00 84.85 56 ALA B CA 1
ATOM 1922 C C . ALA B 1 63 ? 14.375 -22.208 44.219 1.00 80.50 56 ALA B C 1
ATOM 1923 O O . ALA B 1 63 ? 13.745 -22.003 45.269 1.00 80.67 56 ALA B O 1
ATOM 1925 N N . LEU B 1 64 ? 15.628 -21.785 44.016 1.00 71.39 57 LEU B N 1
ATOM 1926 C CA . LEU B 1 64 ? 16.351 -20.932 44.968 1.00 64.62 57 LEU B CA 1
ATOM 1927 C C . LEU B 1 64 ? 15.614 -19.604 45.182 1.00 60.99 57 LEU B C 1
ATOM 1928 O O . LEU B 1 64 ? 15.084 -19.055 44.217 1.00 62.93 57 LEU B O 1
ATOM 1933 N N . PRO B 1 65 ? 15.556 -19.098 46.437 1.00 56.62 58 PRO B N 1
ATOM 1934 C CA . PRO B 1 65 ? 15.011 -17.755 46.652 1.00 55.04 58 PRO B CA 1
ATOM 1935 C C . PRO B 1 65 ? 15.910 -16.650 46.094 1.00 54.26 58 PRO B C 1
ATOM 1936 O O . PRO B 1 65 ? 17.127 -16.829 45.980 1.00 54.61 58 PRO B O 1
ATOM 1940 N N . LEU B 1 66 ? 15.284 -15.531 45.736 1.00 51.27 59 LEU B N 1
ATOM 1941 C CA . LEU B 1 66 ? 15.960 -14.352 45.220 1.00 47.59 59 LEU B CA 1
ATOM 1942 C C . LEU B 1 66 ? 15.601 -13.218 46.159 1.00 45.90 59 LEU B C 1
ATOM 1943 O O . LEU B 1 66 ? 14.430 -12.845 46.262 1.00 44.42 59 LEU B O 1
ATOM 1948 N N . ASN B 1 67 ? 16.606 -12.703 46.868 1.00 47.36 60 ASN B N 1
ATOM 1949 C CA . ASN B 1 67 ? 16.394 -11.677 47.902 1.00 49.64 60 ASN B CA 1
ATOM 1950 C C . ASN B 1 67 ? 17.191 -10.389 47.693 1.00 49.10 60 ASN B C 1
ATOM 1951 O O . ASN B 1 67 ? 18.066 -10.318 46.821 1.00 47.23 60 ASN B O 1
ATOM 1956 N N . ILE B 1 68 ? 16.866 -9.383 48.507 1.00 49.83 61 ILE B N 1
ATOM 1957 C CA . ILE B 1 68 ? 17.585 -8.107 48.534 1.00 52.10 61 ILE B CA 1
ATOM 1958 C C . ILE B 1 68 ? 18.625 -8.110 49.668 1.00 53.80 61 ILE B C 1
ATOM 1959 O O . ILE B 1 68 ? 18.262 -8.198 50.851 1.00 56.24 61 ILE B O 1
ATOM 1964 N N . ASN B 1 69 ? 19.904 -8.019 49.281 1.00 50.90 62 ASN B N 1
ATOM 1965 C CA . ASN B 1 69 ? 21.054 -7.912 50.200 1.00 49.61 62 ASN B CA 1
ATOM 1966 C C . ASN B 1 69 ? 21.135 -9.007 51.277 1.00 48.67 62 ASN B C 1
ATOM 1967 O O . ASN B 1 69 ? 21.429 -8.726 52.445 1.00 46.56 62 ASN B O 1
ATOM 1972 N N . HIS B 1 70 ? 20.868 -10.247 50.857 1.00 49.81 63 HIS B N 1
ATOM 1973 C CA . HIS B 1 70 ? 20.908 -11.473 51.696 1.00 50.86 63 HIS B CA 1
ATOM 1974 C C . HIS B 1 70 ? 19.922 -11.561 52.871 1.00 52.62 63 HIS B C 1
ATOM 1975 O O . HIS B 1 70 ? 19.825 -12.607 53.523 1.00 55.28 63 HIS B O 1
ATOM 1982 N N . ASP B 1 71 ? 19.199 -10.466 53.119 1.00 53.83 64 ASP B N 1
ATOM 1983 C CA . ASP B 1 71 ? 18.145 -10.383 54.126 1.00 54.33 64 ASP B CA 1
ATOM 1984 C C . ASP B 1 71 ? 16.984 -11.237 53.627 1.00 56.82 64 ASP B C 1
ATOM 1985 O O . ASP B 1 71 ? 16.304 -10.868 52.666 1.00 59.01 64 ASP B O 1
ATOM 1990 N N . ASP B 1 72 ? 16.776 -12.391 54.262 1.00 59.74 65 ASP B N 1
ATOM 1991 C CA . ASP B 1 72 ? 15.728 -13.320 53.814 1.00 60.71 65 ASP B CA 1
ATOM 1992 C C . ASP B 1 72 ? 14.317 -13.007 54.357 1.00 60.42 65 ASP B C 1
ATOM 1993 O O . ASP B 1 72 ? 13.426 -13.860 54.318 1.00 63.84 65 ASP B O 1
ATOM 1998 N N . THR B 1 73 ? 14.131 -11.787 54.863 1.00 58.44 66 THR B N 1
ATOM 1999 C CA . THR B 1 73 ? 12.791 -11.201 54.995 1.00 58.97 66 THR B CA 1
ATOM 2000 C C . THR B 1 73 ? 12.468 -10.421 53.713 1.00 58.88 66 THR B C 1
ATOM 2001 O O . THR B 1 73 ? 11.308 -10.094 53.451 1.00 58.01 66 THR B O 1
ATOM 2005 N N . ALA B 1 74 ? 13.511 -10.140 52.924 1.00 56.55 67 ALA B N 1
ATOM 2006 C CA . ALA B 1 74 ? 13.398 -9.372 51.687 1.00 53.80 67 ALA B CA 1
ATOM 2007 C C . ALA B 1 74 ? 13.480 -10.248 50.428 1.00 54.69 67 ALA B C 1
ATOM 2008 O O . ALA B 1 74 ? 14.165 -9.894 49.467 1.00 57.01 67 ALA B O 1
ATOM 2010 N N . VAL B 1 75 ? 12.772 -11.381 50.437 1.00 55.06 68 VAL B N 1
ATOM 2011 C CA . VAL B 1 75 ? 12.716 -12.285 49.274 1.00 52.33 68 VAL B CA 1
ATOM 2012 C C . VAL B 1 75 ? 11.710 -11.746 48.259 1.00 51.22 68 VAL B C 1
ATOM 2013 O O . VAL B 1 75 ? 10.529 -11.550 48.577 1.00 50.45 68 VAL B O 1
ATOM 2017 N N . VAL B 1 76 ? 12.204 -11.519 47.041 1.00 49.68 69 VAL B N 1
ATOM 2018 C CA . VAL B 1 76 ? 11.463 -10.810 45.986 1.00 48.24 69 VAL B CA 1
ATOM 2019 C C . VAL B 1 76 ? 11.062 -11.696 44.803 1.00 47.58 69 VAL B C 1
ATOM 2020 O O . VAL B 1 76 ? 10.285 -11.274 43.942 1.00 47.46 69 VAL B O 1
ATOM 2024 N N . GLY B 1 77 ? 11.600 -12.911 44.765 1.00 47.53 70 GLY B N 1
ATOM 2025 C CA . GLY B 1 77 ? 11.301 -13.858 43.696 1.00 47.77 70 GLY B CA 1
ATOM 2026 C C . GLY B 1 77 ? 12.060 -15.159 43.824 1.00 47.83 70 GLY B C 1
ATOM 2027 O O . GLY B 1 77 ? 12.151 -15.731 44.915 1.00 48.94 70 GLY B O 1
ATOM 2028 N N . HIS B 1 78 ? 12.603 -15.619 42.699 1.00 47.38 71 HIS B N 1
ATOM 2029 C CA . HIS B 1 78 ? 13.330 -16.882 42.623 1.00 48.37 71 HIS B CA 1
ATOM 2030 C C . HIS B 1 78 ? 14.294 -16.923 41.450 1.00 49.42 71 HIS B C 1
ATOM 2031 O O . HIS B 1 78 ? 14.137 -16.192 40.469 1.00 47.99 71 HIS B O 1
ATOM 2038 N N . VAL B 1 79 ? 15.287 -17.797 41.570 1.00 52.42 72 VAL B N 1
ATOM 2039 C CA . VAL B 1 79 ? 16.190 -18.141 40.478 1.00 55.28 72 VAL B CA 1
ATOM 2040 C C . VAL B 1 79 ? 15.413 -19.016 39.479 1.00 58.93 72 VAL B C 1
ATOM 2041 O O . VAL B 1 79 ? 15.058 -20.163 39.780 1.00 65.47 72 VAL B O 1
ATOM 2045 N N . ALA B 1 80 ? 15.126 -18.456 38.306 1.00 58.03 73 ALA B N 1
ATOM 2046 C CA . ALA B 1 80 ? 14.437 -19.198 37.254 1.00 56.42 73 ALA B CA 1
ATOM 2047 C C . ALA B 1 80 ? 15.360 -20.209 36.575 1.00 57.42 73 ALA B C 1
ATOM 2048 O O . ALA B 1 80 ? 14.909 -21.280 36.179 1.00 62.23 73 ALA B O 1
ATOM 2050 N N . ALA B 1 81 ? 16.645 -19.873 36.457 1.00 57.33 74 ALA B N 1
ATOM 2051 C CA . ALA B 1 81 ? 17.600 -20.680 35.691 1.00 60.01 74 ALA B CA 1
ATOM 2052 C C . ALA B 1 81 ? 19.041 -20.531 36.178 1.00 63.20 74 ALA B C 1
ATOM 2053 O O . ALA B 1 81 ? 19.433 -19.465 36.663 1.00 67.84 74 ALA B O 1
ATOM 2055 N N . MET B 1 82 ? 19.816 -21.608 36.050 1.00 64.28 75 MET B N 1
ATOM 2056 C CA . MET B 1 82 ? 21.267 -21.581 36.269 1.00 66.74 75 MET B CA 1
ATOM 2057 C C . MET B 1 82 ? 21.981 -22.407 35.205 1.00 68.03 75 MET B C 1
ATOM 2058 O O . MET B 1 82 ? 21.480 -23.449 34.779 1.00 67.69 75 MET B O 1
ATOM 2063 N N . GLN B 1 83 ? 23.150 -21.931 34.780 1.00 69.38 76 GLN B N 1
ATOM 2064 C CA . GLN B 1 83 ? 23.906 -22.569 33.706 1.00 70.99 76 GLN B CA 1
ATOM 2065 C C . GLN B 1 83 ? 25.395 -22.325 33.846 1.00 72.81 76 GLN B C 1
ATOM 2066 O O . GLN B 1 83 ? 25.822 -21.204 34.134 1.00 75.16 76 GLN B O 1
ATOM 2072 N N . SER B 1 84 ? 26.174 -23.384 33.640 1.00 73.87 77 SER B N 1
ATOM 2073 C CA . SER B 1 84 ? 27.619 -23.272 33.510 1.00 74.01 77 SER B CA 1
ATOM 2074 C C . SER B 1 84 ? 27.925 -22.951 32.055 1.00 73.51 77 SER B C 1
ATOM 2075 O O . SER B 1 84 ? 27.582 -23.726 31.158 1.00 75.42 77 SER B O 1
ATOM 2078 N N . VAL B 1 85 ? 28.538 -21.790 31.825 1.00 73.07 78 VAL B N 1
ATOM 2079 C CA . VAL B 1 85 ? 28.903 -21.355 30.468 1.00 72.87 78 VAL B CA 1
ATOM 2080 C C . VAL B 1 85 ? 30.427 -21.229 30.310 1.00 72.63 78 VAL B C 1
ATOM 2081 O O . VAL B 1 85 ? 31.163 -21.271 31.303 1.00 71.65 78 VAL B O 1
ATOM 2085 N N . ARG B 1 86 ? 30.874 -21.063 29.063 1.00 74.58 79 ARG B N 1
ATOM 2086 C CA . ARG B 1 86 ? 32.289 -20.871 28.694 1.00 78.35 79 ARG B CA 1
ATOM 2087 C C . ARG B 1 86 ? 33.109 -19.997 29.661 1.00 78.10 79 ARG B C 1
ATOM 2088 O O . ARG B 1 86 ? 34.293 -20.257 29.869 1.00 83.30 79 ARG B O 1
ATOM 2096 N N . ASP B 1 87 ? 32.482 -18.981 30.250 1.00 76.04 80 ASP B N 1
ATOM 2097 C CA . ASP B 1 87 ? 33.217 -17.995 31.048 1.00 76.53 80 ASP B CA 1
ATOM 2098 C C . ASP B 1 87 ? 32.891 -18.028 32.541 1.00 74.25 80 ASP B C 1
ATOM 2099 O O . ASP B 1 87 ? 33.729 -17.652 33.362 1.00 77.79 80 ASP B O 1
ATOM 2104 N N . GLY B 1 88 ? 31.680 -18.462 32.887 1.00 69.99 81 GLY B N 1
ATOM 2105 C CA . GLY B 1 88 ? 31.229 -18.464 34.283 1.00 64.06 81 GLY B CA 1
ATOM 2106 C C . GLY B 1 88 ? 29.927 -19.201 34.533 1.00 59.24 81 GLY B C 1
ATOM 2107 O O . GLY B 1 88 ? 29.379 -19.839 33.630 1.00 57.21 81 GLY B O 1
ATOM 2108 N N . LEU B 1 89 ? 29.456 -19.135 35.776 1.00 55.47 82 LEU B N 1
ATOM 2109 C CA . LEU B 1 89 ? 28.114 -19.584 36.119 1.00 54.59 82 LEU B CA 1
ATOM 2110 C C . LEU B 1 89 ? 27.144 -18.433 35.837 1.00 55.39 82 LEU B C 1
ATOM 2111 O O . LEU B 1 89 ? 27.174 -17.400 36.519 1.00 57.32 82 LEU B O 1
ATOM 2116 N N . PHE B 1 90 ? 26.304 -18.608 34.819 1.00 52.75 83 PHE B N 1
ATOM 2117 C CA . PHE B 1 90 ? 25.288 -17.618 34.500 1.00 53.47 83 PHE B CA 1
ATOM 2118 C C . PHE B 1 90 ? 23.986 -17.853 35.266 1.00 54.99 83 PHE B C 1
ATOM 2119 O O . PHE B 1 90 ? 23.514 -18.989 35.391 1.00 57.23 83 PHE B O 1
ATOM 2127 N N . CYS B 1 91 ? 23.404 -16.757 35.743 1.00 53.54 84 CYS B N 1
ATOM 2128 C CA . CYS B 1 91 ? 22.194 -16.785 36.544 1.00 53.02 84 CYS B CA 1
ATOM 2129 C C . CYS B 1 91 ? 21.070 -16.012 35.873 1.00 51.68 84 CYS B C 1
ATOM 2130 O O . CYS B 1 91 ? 21.310 -14.986 35.242 1.00 53.25 84 CYS B O 1
ATOM 2133 N N . LEU B 1 92 ? 19.844 -16.503 36.035 1.00 49.82 85 LEU B N 1
ATOM 2134 C CA . LEU B 1 92 ? 18.649 -15.826 35.524 1.00 47.92 85 LEU B CA 1
ATOM 2135 C C . LEU B 1 92 ? 17.551 -15.795 36.587 1.00 46.87 85 LEU B C 1
ATOM 2136 O O . LEU B 1 92 ? 16.782 -16.744 36.724 1.00 48.23 85 LEU B O 1
ATOM 2141 N N . GLY B 1 93 ? 17.492 -14.702 37.340 1.00 45.72 86 GLY B N 1
ATOM 2142 C CA . GLY B 1 93 ? 16.481 -14.525 38.380 1.00 44.07 86 GLY B CA 1
ATOM 2143 C C . GLY B 1 93 ? 15.184 -13.941 37.853 1.00 43.14 86 GLY B C 1
ATOM 2144 O O . GLY B 1 93 ? 15.082 -13.585 36.676 1.00 41.74 86 GLY B O 1
ATOM 2145 N N . CYS B 1 94 ? 14.195 -13.835 38.740 1.00 42.97 87 CYS B N 1
ATOM 2146 C CA . CYS B 1 94 ? 12.854 -13.413 38.369 1.00 42.38 87 CYS B CA 1
ATOM 2147 C C . CYS B 1 94 ? 12.171 -12.688 39.520 1.00 40.52 87 CYS B C 1
ATOM 2148 O O . CYS B 1 94 ? 11.643 -13.316 40.438 1.00 40.43 87 CYS B O 1
ATOM 2151 N N . VAL B 1 95 ? 12.198 -11.358 39.459 1.00 38.98 88 VAL B N 1
ATOM 2152 C CA . VAL B 1 95 ? 11.622 -10.483 40.492 1.00 37.07 88 VAL B CA 1
ATOM 2153 C C . VAL B 1 95 ? 10.100 -10.459 40.307 1.00 36.66 88 VAL B C 1
ATOM 2154 O O . VAL B 1 95 ? 9.597 -9.787 39.403 1.00 37.03 88 VAL B O 1
ATOM 2158 N N . THR B 1 96 ? 9.386 -11.195 41.166 1.00 36.18 89 THR B N 1
ATOM 2159 C CA . THR B 1 96 ? 7.928 -11.402 41.022 1.00 36.70 89 THR B CA 1
ATOM 2160 C C . THR B 1 96 ? 7.037 -10.679 42.042 1.00 37.74 89 THR B C 1
ATOM 2161 O O . THR B 1 96 ? 5.845 -10.506 41.785 1.00 39.35 89 THR B O 1
ATOM 2165 N N . SER B 1 97 ? 7.618 -10.268 43.174 1.00 38.08 90 SER B N 1
ATOM 2166 C CA . SER B 1 97 ? 6.888 -9.753 44.350 1.00 37.81 90 SER B CA 1
ATOM 2167 C C . SER B 1 97 ? 6.160 -8.415 44.179 1.00 36.99 90 SER B C 1
ATOM 2168 O O . SER B 1 97 ? 6.807 -7.370 44.110 1.00 35.48 90 SER B O 1
ATOM 2171 N N . PRO B 1 98 ? 4.810 -8.442 44.164 1.00 38.15 91 PRO B N 1
ATOM 2172 C CA . PRO B 1 98 ? 4.018 -7.217 43.990 1.00 39.15 91 PRO B CA 1
ATOM 2173 C C . PRO B 1 98 ? 4.263 -6.121 45.026 1.00 39.32 91 PRO B C 1
ATOM 2174 O O . PRO B 1 98 ? 4.251 -4.947 44.659 1.00 38.16 91 PRO B O 1
ATOM 2178 N N . ARG B 1 99 ? 4.490 -6.495 46.289 1.00 41.67 92 ARG B N 1
ATOM 2179 C CA . ARG B 1 99 ? 4.724 -5.513 47.371 1.00 43.44 92 ARG B CA 1
ATOM 2180 C C . ARG B 1 99 ? 6.025 -4.728 47.128 1.00 43.36 92 ARG B C 1
ATOM 2181 O O . ARG B 1 99 ? 6.011 -3.491 47.107 1.00 41.79 92 ARG B O 1
ATOM 2183 N N . PHE B 1 100 ? 7.121 -5.465 46.916 1.00 43.16 93 PHE B N 1
ATOM 2184 C CA . PHE B 1 100 ? 8.434 -4.904 46.581 1.00 42.09 93 PHE B CA 1
ATOM 2185 C C . PHE B 1 100 ? 8.337 -4.048 45.339 1.00 42.36 93 PHE B C 1
ATOM 2186 O O . PHE B 1 100 ? 8.763 -2.895 45.353 1.00 44.25 93 PHE B O 1
ATOM 2194 N N . LEU B 1 101 ? 7.747 -4.613 44.283 1.00 41.60 94 LEU B N 1
ATOM 2195 C CA . LEU B 1 101 ? 7.577 -3.917 43.011 1.00 40.65 94 LEU B CA 1
ATOM 2196 C C . LEU B 1 101 ? 6.730 -2.652 43.125 1.00 41.66 94 LEU B C 1
ATOM 2197 O O . LEU B 1 101 ? 6.859 -1.754 42.303 1.00 42.32 94 LEU B O 1
ATOM 2202 N N . GLU B 1 102 ? 5.873 -2.585 44.142 1.00 43.96 95 GLU B N 1
ATOM 2203 C CA . GLU B 1 102 ? 5.089 -1.380 44.402 1.00 46.42 95 GLU B CA 1
ATOM 2204 C C . GLU B 1 102 ? 5.969 -0.336 45.085 1.00 48.47 95 GLU B C 1
ATOM 2205 O O . GLU B 1 102 ? 5.886 0.848 44.747 1.00 51.00 95 GLU B O 1
ATOM 2211 N N . ILE B 1 103 ? 6.816 -0.784 46.017 1.00 48.98 96 ILE B N 1
ATOM 2212 C CA . ILE B 1 103 ? 7.787 0.081 46.704 1.00 48.84 96 ILE B CA 1
ATOM 2213 C C . ILE B 1 103 ? 8.730 0.705 45.671 1.00 47.56 96 ILE B C 1
ATOM 2214 O O . ILE B 1 103 ? 8.876 1.929 45.624 1.00 48.53 96 ILE B O 1
ATOM 2219 N N . VAL B 1 104 ? 9.336 -0.148 44.844 1.00 44.55 97 VAL B N 1
ATOM 2220 C CA . VAL B 1 104 ? 10.218 0.265 43.749 1.00 43.25 97 VAL B CA 1
ATOM 2221 C C . VAL B 1 104 ? 9.531 1.319 42.858 1.00 42.98 97 VAL B C 1
ATOM 2222 O O . VAL B 1 104 ? 10.089 2.388 42.619 1.00 42.75 97 VAL B O 1
ATOM 2226 N N . ARG B 1 105 ? 8.314 1.014 42.412 1.00 44.03 98 ARG B N 1
ATOM 2227 C CA . ARG B 1 105 ? 7.478 1.919 41.620 1.00 45.61 98 ARG B CA 1
ATOM 2228 C C . ARG B 1 105 ? 7.375 3.301 42.277 1.00 46.94 98 ARG B C 1
ATOM 2229 O O . ARG B 1 105 ? 7.723 4.311 41.657 1.00 46.83 98 ARG B O 1
ATOM 2237 N N . ARG B 1 106 ? 6.936 3.327 43.540 1.00 48.41 99 ARG B N 1
ATOM 2238 C CA . ARG B 1 106 ? 6.775 4.568 44.316 1.00 49.50 99 ARG B CA 1
ATOM 2239 C C . ARG B 1 106 ? 8.099 5.317 44.459 1.00 48.34 99 ARG B C 1
ATOM 2240 O O . ARG B 1 106 ? 8.144 6.538 44.291 1.00 48.31 99 ARG B O 1
ATOM 2248 N N . ALA B 1 107 ? 9.165 4.569 44.743 1.00 47.11 100 ALA B N 1
ATOM 2249 C CA . ALA B 1 107 ? 10.519 5.109 44.840 1.00 46.07 100 ALA B CA 1
ATOM 2250 C C . ALA B 1 107 ? 10.986 5.732 43.519 1.00 46.42 100 ALA B C 1
ATOM 2251 O O . ALA B 1 107 ? 11.402 6.889 43.497 1.00 46.75 100 ALA B O 1
ATOM 2253 N N . SER B 1 108 ? 10.862 4.980 42.423 1.00 46.35 101 SER B N 1
ATOM 2254 C CA . SER B 1 108 ? 11.331 5.399 41.096 1.00 46.37 101 SER B CA 1
ATOM 2255 C C . SER B 1 108 ? 10.717 6.709 40.593 1.00 48.30 101 SER B C 1
ATOM 2256 O O . SER B 1 108 ? 11.292 7.379 39.728 1.00 49.77 101 SER B O 1
ATOM 2259 N N . GLU B 1 109 ? 9.556 7.064 41.141 1.00 49.48 102 GLU B N 1
ATOM 2260 C CA . GLU B 1 109 ? 8.862 8.295 40.782 1.00 49.96 102 GLU B CA 1
ATOM 2261 C C . GLU B 1 109 ? 9.510 9.510 41.434 1.00 47.62 102 GLU B C 1
ATOM 2262 O O . GLU B 1 109 ? 9.244 10.645 41.043 1.00 47.87 102 GLU B O 1
ATOM 2268 N N . LYS B 1 110 ? 10.358 9.254 42.426 1.00 46.57 103 LYS B N 1
ATOM 2269 C CA . LYS B 1 110 ? 11.031 10.299 43.189 1.00 48.20 103 LYS B CA 1
ATOM 2270 C C . LYS B 1 110 ? 12.552 10.316 42.948 1.00 48.81 103 LYS B C 1
ATOM 2271 O O . LYS B 1 110 ? 13.321 10.837 43.763 1.00 49.06 103 LYS B O 1
ATOM 2277 N N . SER B 1 111 ? 12.975 9.741 41.824 1.00 49.30 104 SER B N 1
ATOM 2278 C CA . SER B 1 111 ? 14.376 9.753 41.411 1.00 49.73 104 SER B CA 1
ATOM 2279 C C . SER B 1 111 ? 14.616 10.665 40.214 1.00 53.74 104 SER B C 1
ATOM 2280 O O . SER B 1 111 ? 13.809 10.719 39.279 1.00 53.92 104 SER B O 1
ATOM 2283 N N . GLU B 1 112 ? 15.747 11.361 40.247 1.00 57.37 105 GLU B N 1
ATOM 2284 C CA . GLU B 1 112 ? 16.133 12.223 39.147 1.00 58.19 105 GLU B CA 1
ATOM 2285 C C . GLU B 1 112 ? 16.885 11.435 38.073 1.00 55.44 105 GLU B C 1
ATOM 2286 O O . GLU B 1 112 ? 16.862 11.821 36.907 1.00 57.03 105 GLU B O 1
ATOM 2292 N N . LEU B 1 113 ? 17.525 10.331 38.460 1.00 50.49 106 LEU B N 1
ATOM 2293 C CA . LEU B 1 113 ? 18.224 9.469 37.502 1.00 48.56 106 LEU B CA 1
ATOM 2294 C C . LEU B 1 113 ? 17.241 8.769 36.557 1.00 49.15 106 LEU B C 1
ATOM 2295 O O . LEU B 1 113 ? 17.494 8.658 35.351 1.00 51.49 106 LEU B O 1
ATOM 2300 N N . VAL B 1 114 ? 16.127 8.308 37.122 1.00 47.20 107 VAL B N 1
ATOM 2301 C CA . VAL B 1 114 ? 15.118 7.553 36.391 1.00 44.76 107 VAL B CA 1
ATOM 2302 C C . VAL B 1 114 ? 14.343 8.475 35.444 1.00 44.28 107 VAL B C 1
ATOM 2303 O O . VAL B 1 114 ? 14.023 8.075 34.322 1.00 46.01 107 VAL B O 1
ATOM 2307 N N . SER B 1 115 ? 14.058 9.701 35.882 1.00 42.29 108 SER B N 1
ATOM 2308 C CA . SER B 1 115 ? 13.300 10.637 35.057 1.00 41.96 108 SER B CA 1
ATOM 2309 C C . SER B 1 115 ? 14.098 11.104 33.837 1.00 42.42 108 SER B C 1
ATOM 2310 O O . SER B 1 115 ? 13.508 11.484 32.828 1.00 44.36 108 SER B O 1
ATOM 2313 N N . ARG B 1 116 ? 15.431 11.071 33.940 1.00 43.18 109 ARG B N 1
ATOM 2314 C CA . ARG B 1 116 ? 16.335 11.351 32.805 1.00 42.12 109 ARG B CA 1
ATOM 2315 C C . ARG B 1 116 ? 16.305 10.225 31.778 1.00 39.80 109 ARG B C 1
ATOM 2316 O O . ARG B 1 116 ? 16.509 10.457 30.595 1.00 40.14 109 ARG B O 1
ATOM 2324 N N . GLY B 1 117 ? 16.075 9.003 32.245 1.00 39.24 110 GLY B N 1
ATOM 2325 C CA . GLY B 1 117 ? 15.658 7.910 31.377 1.00 38.24 110 GLY B CA 1
ATOM 2326 C C . GLY B 1 117 ? 16.727 6.974 30.853 1.00 37.11 110 GLY B C 1
ATOM 2327 O O . GLY B 1 117 ? 17.891 7.081 31.247 1.00 36.77 110 GLY B O 1
ATOM 2328 N N . PRO B 1 118 ? 16.328 6.045 29.955 1.00 36.52 111 PRO B N 1
ATOM 2329 C CA . PRO B 1 118 ? 17.229 5.053 29.373 1.00 35.78 111 PRO B CA 1
ATOM 2330 C C . PRO B 1 118 ? 17.868 5.509 28.063 1.00 35.16 111 PRO B C 1
ATOM 2331 O O . PRO B 1 118 ? 17.395 6.467 27.441 1.00 35.49 111 PRO B O 1
ATOM 2335 N N . VAL B 1 119 ? 18.926 4.810 27.657 1.00 34.80 112 VAL B N 1
ATOM 2336 C CA . VAL B 1 119 ? 19.556 5.006 26.347 1.00 34.90 112 VAL B CA 1
ATOM 2337 C C . VAL B 1 119 ? 18.577 4.711 25.192 1.00 35.27 112 VAL B C 1
ATOM 2338 O O . VAL B 1 119 ? 17.790 3.763 25.259 1.00 36.32 112 VAL B O 1
ATOM 2340 N N . SER B 1 120 ? 18.611 5.551 24.159 1.00 35.45 113 SER B N 1
ATOM 2341 C CA . SER B 1 120 ? 17.919 5.296 22.880 1.00 35.39 113 SER B CA 1
ATOM 2342 C C . SER B 1 120 ? 18.422 3.966 22.257 1.00 35.07 113 SER B C 1
ATOM 2343 O O . SER B 1 120 ? 19.627 3.681 22.322 1.00 34.54 113 SER B O 1
ATOM 2346 N N . PRO B 1 121 ? 17.544 3.142 21.669 1.00 33.36 114 PRO B N 1
ATOM 2347 C CA . PRO B 1 121 ? 16.138 3.437 21.414 1.00 32.65 114 PRO B CA 1
ATOM 2348 C C . PRO B 1 121 ? 15.125 2.823 22.419 1.00 33.67 114 PRO B C 1
ATOM 2349 O O . PRO B 1 121 ? 13.961 2.594 22.064 1.00 34.17 114 PRO B O 1
ATOM 2351 N N . LEU B 1 122 ? 15.543 2.580 23.659 1.00 34.23 115 LEU B N 1
ATOM 2352 C CA . LEU B 1 122 ? 14.684 1.889 24.634 1.00 35.06 115 LEU B CA 1
ATOM 2353 C C . LEU B 1 122 ? 13.583 2.776 25.202 1.00 37.26 115 LEU B C 1
ATOM 2354 O O . LEU B 1 122 ? 13.793 3.975 25.416 1.00 37.92 115 LEU B O 1
ATOM 2359 N N . GLN B 1 123 ? 12.414 2.175 25.437 1.00 39.23 116 GLN B N 1
ATOM 2360 C CA . GLN B 1 123 ? 11.308 2.834 26.130 1.00 40.78 116 GLN B CA 1
ATOM 2361 C C . GLN B 1 123 ? 11.703 3.032 27.589 1.00 41.72 116 GLN B C 1
ATOM 2362 O O . GLN B 1 123 ? 12.439 2.202 28.141 1.00 41.27 116 GLN B O 1
ATOM 2368 N N . PRO B 1 124 ? 11.243 4.141 28.211 1.00 42.40 117 PRO B N 1
ATOM 2369 C CA . PRO B 1 124 ? 11.359 4.292 29.663 1.00 42.73 117 PRO B CA 1
ATOM 2370 C C . PRO B 1 124 ? 10.645 3.173 30.404 1.00 42.54 117 PRO B C 1
ATOM 2371 O O . PRO B 1 124 ? 9.577 2.725 29.978 1.00 44.49 117 PRO B O 1
ATOM 2375 N N . ASP B 1 125 ? 11.261 2.714 31.486 1.00 42.60 118 ASP B N 1
ATOM 2376 C CA . ASP B 1 125 ? 10.697 1.676 32.332 1.00 43.36 118 ASP B CA 1
ATOM 2377 C C . ASP B 1 125 ? 11.107 1.968 33.773 1.00 42.51 118 ASP B C 1
ATOM 2378 O O . ASP B 1 125 ? 12.065 1.381 34.287 1.00 43.61 118 ASP B O 1
ATOM 2383 N N . LYS B 1 126 ? 10.362 2.868 34.418 1.00 40.46 119 LYS B N 1
ATOM 2384 C CA . LYS B 1 126 ? 10.715 3.400 35.740 1.00 39.41 119 LYS B CA 1
ATOM 2385 C C . LYS B 1 126 ? 11.112 2.348 36.784 1.00 38.54 119 LYS B C 1
ATOM 2386 O O . LYS B 1 126 ? 12.077 2.533 37.530 1.00 37.79 119 LYS B O 1
ATOM 2392 N N . VAL B 1 127 ? 10.383 1.236 36.808 1.00 37.33 120 VAL B N 1
ATOM 2393 C CA . VAL B 1 127 ? 10.700 0.123 37.694 1.00 36.45 120 VAL B CA 1
ATOM 2394 C C . VAL B 1 127 ? 12.016 -0.560 37.274 1.00 37.24 120 VAL B C 1
ATOM 2395 O O . VAL B 1 127 ? 12.924 -0.692 38.098 1.00 38.82 120 VAL B O 1
ATOM 2399 N N . VAL B 1 128 ? 12.121 -0.957 36.002 1.00 35.83 121 VAL B N 1
ATOM 2400 C CA . VAL B 1 128 ? 13.318 -1.634 35.474 1.00 34.69 121 VAL B CA 1
ATOM 2401 C C . VAL B 1 128 ? 14.561 -0.740 35.592 1.00 35.64 121 VAL B C 1
ATOM 2402 O O . VAL B 1 128 ? 15.656 -1.227 35.899 1.00 37.09 121 VAL B O 1
ATOM 2406 N N . GLU B 1 129 ? 14.375 0.560 35.379 1.00 34.91 122 GLU B N 1
ATOM 2407 C CA . GLU B 1 129 ? 15.448 1.539 35.531 1.00 35.59 122 GLU B CA 1
ATOM 2408 C C . GLU B 1 129 ? 15.943 1.655 36.986 1.00 35.91 122 GLU B C 1
ATOM 2409 O O . GLU B 1 129 ? 17.159 1.665 37.238 1.00 36.48 122 GLU B O 1
ATOM 2415 N N . PHE B 1 130 ? 15.000 1.736 37.930 1.00 34.58 123 PHE B N 1
ATOM 2416 C CA . PHE B 1 130 ? 15.329 1.838 39.346 1.00 32.94 123 PHE B CA 1
ATOM 2417 C C . PHE B 1 130 ? 16.039 0.583 39.822 1.00 32.51 123 PHE B C 1
ATOM 2418 O O . PHE B 1 130 ? 16.933 0.685 40.644 1.00 32.24 123 PHE B O 1
ATOM 2426 N N . LEU B 1 131 ? 15.639 -0.585 39.318 1.00 33.80 124 LEU B N 1
ATOM 2427 C CA . LEU B 1 131 ? 16.297 -1.846 39.685 1.00 37.62 124 LEU B CA 1
ATOM 2428 C C . LEU B 1 131 ? 17.721 -1.885 39.138 1.00 40.17 124 LEU B C 1
ATOM 2429 O O . LEU B 1 131 ? 18.665 -2.253 39.853 1.00 41.45 124 LEU B O 1
ATOM 2434 N N . SER B 1 132 ? 17.860 -1.467 37.882 1.00 41.47 125 SER B N 1
ATOM 2435 C CA . SER B 1 132 ? 19.146 -1.386 37.206 1.00 42.18 125 SER B CA 1
ATOM 2436 C C . SER B 1 132 ? 20.120 -0.460 37.916 1.00 41.67 125 SER B C 1
ATOM 2437 O O . SER B 1 132 ? 21.325 -0.718 37.909 1.00 44.13 125 SER B O 1
ATOM 2440 N N . GLY B 1 133 ? 19.589 0.607 38.514 1.00 40.79 126 GLY B N 1
ATOM 2441 C CA . GLY B 1 133 ? 20.380 1.591 39.249 1.00 42.08 126 GLY B CA 1
ATOM 2442 C C . GLY B 1 133 ? 20.666 1.209 40.692 1.00 44.42 126 GLY B C 1
ATOM 2443 O O . GLY B 1 133 ? 21.814 1.288 41.145 1.00 45.68 126 GLY B O 1
ATOM 2444 N N . SER B 1 134 ? 19.622 0.790 41.410 1.00 44.46 127 SER B N 1
ATOM 2445 C CA . SER B 1 134 ? 19.720 0.435 42.821 1.00 42.48 127 SER B CA 1
ATOM 2446 C C . SER B 1 134 ? 20.463 -0.873 43.062 1.00 42.87 127 SER B C 1
ATOM 2447 O O . SER B 1 134 ? 21.453 -0.890 43.805 1.00 45.47 127 SER B O 1
ATOM 2450 N N . TYR B 1 135 ? 19.995 -1.954 42.433 1.00 40.69 128 TYR B N 1
ATOM 2451 C CA . TYR B 1 135 ? 20.540 -3.297 42.682 1.00 39.50 128 TYR B CA 1
ATOM 2452 C C . TYR B 1 135 ? 21.281 -3.827 41.457 1.00 39.51 128 TYR B C 1
ATOM 2453 O O . TYR B 1 135 ? 20.855 -4.781 40.798 1.00 38.64 128 TYR B O 1
ATOM 2462 N N . ALA B 1 136 ? 22.425 -3.192 41.197 1.00 38.89 129 ALA B N 1
ATOM 2463 C CA . ALA B 1 136 ? 23.217 -3.389 39.984 1.00 38.06 129 ALA B CA 1
ATOM 2464 C C . ALA B 1 136 ? 24.057 -4.663 39.970 1.00 38.35 129 ALA B C 1
ATOM 2465 O O . ALA B 1 136 ? 24.659 -4.998 38.939 1.00 39.05 129 ALA B O 1
ATOM 2467 N N . GLY B 1 137 ? 24.091 -5.372 41.097 1.00 37.75 130 GLY B N 1
ATOM 2468 C CA . GLY B 1 137 ? 24.939 -6.547 41.240 1.00 39.87 130 GLY B CA 1
ATOM 2469 C C . GLY B 1 137 ? 24.271 -7.803 41.759 1.00 41.02 130 GLY B C 1
ATOM 2470 O O . GLY B 1 137 ? 23.289 -7.743 42.493 1.00 41.57 130 GLY B O 1
ATOM 2471 N N . LEU B 1 138 ? 24.832 -8.943 41.368 1.00 42.80 131 LEU B N 1
ATOM 2472 C CA . LEU B 1 138 ? 24.451 -10.257 41.879 1.00 43.59 131 LEU B CA 1
ATOM 2473 C C . LEU B 1 138 ? 25.428 -10.770 42.940 1.00 45.73 131 LEU B C 1
ATOM 2474 O O . LEU B 1 138 ? 26.637 -10.521 42.864 1.00 47.17 131 LEU B O 1
ATOM 2479 N N . SER B 1 139 ? 24.889 -11.490 43.922 1.00 47.68 132 SER B N 1
ATOM 2480 C CA . SER B 1 139 ? 25.682 -12.123 44.972 1.00 47.70 132 SER B CA 1
ATOM 2481 C C . SER B 1 139 ? 25.078 -13.474 45.343 1.00 49.13 132 SER B C 1
ATOM 2482 O O . SER B 1 139 ? 23.939 -13.543 45.821 1.00 47.37 132 SER B O 1
ATOM 2485 N N . LEU B 1 140 ? 25.848 -14.536 45.099 1.00 50.92 133 LEU B N 1
ATOM 2486 C CA . LEU B 1 140 ? 25.475 -15.894 45.492 1.00 54.72 133 LEU B CA 1
ATOM 2487 C C . LEU B 1 140 ? 25.776 -16.127 46.971 1.00 60.39 133 LEU B C 1
ATOM 2488 O O . LEU B 1 140 ? 26.581 -15.410 47.567 1.00 63.61 133 LEU B O 1
ATOM 2493 N N . SER B 1 141 ? 25.100 -17.115 47.553 1.00 65.57 134 SER B N 1
ATOM 2494 C CA . SER B 1 141 ? 25.412 -17.618 48.885 1.00 67.74 134 SER B CA 1
ATOM 2495 C C . SER B 1 141 ? 25.642 -19.130 48.793 1.00 68.31 134 SER B C 1
ATOM 2496 O O . SER B 1 141 ? 24.744 -19.880 48.395 1.00 69.26 134 SER B O 1
ATOM 2499 N N . SER B 1 142 ? 26.857 -19.561 49.139 1.00 69.85 135 SER B N 1
ATOM 2500 C CA . SER B 1 142 ? 27.280 -20.964 48.994 1.00 69.62 135 SER B CA 1
ATOM 2501 C C . SER B 1 142 ? 28.299 -21.393 50.052 1.00 71.52 135 SER B C 1
ATOM 2502 O O . SER B 1 142 ? 28.473 -22.586 50.318 1.00 72.18 135 SER B O 1
ATOM 2505 N N . PRO B 1 161 ? 24.378 -26.860 49.155 1.00 63.58 154 PRO B N 1
ATOM 2506 C CA . PRO B 1 161 ? 25.431 -26.339 48.283 1.00 64.07 154 PRO B CA 1
ATOM 2507 C C . PRO B 1 161 ? 25.243 -24.839 47.978 1.00 68.02 154 PRO B C 1
ATOM 2508 O O . PRO B 1 161 ? 26.068 -24.023 48.410 1.00 68.16 154 PRO B O 1
ATOM 2512 N N . PHE B 1 162 ? 24.179 -24.498 47.241 1.00 70.79 155 PHE B N 1
ATOM 2513 C CA . PHE B 1 162 ? 23.689 -23.117 47.081 1.00 66.14 155 PHE B CA 1
ATOM 2514 C C . PHE B 1 162 ? 22.593 -22.851 48.115 1.00 63.64 155 PHE B C 1
ATOM 2515 O O . PHE B 1 162 ? 22.012 -23.793 48.670 1.00 67.36 155 PHE B O 1
ATOM 2523 N N . LYS B 1 163 ? 22.315 -21.582 48.387 1.00 58.24 156 LYS B N 1
ATOM 2524 C CA . LYS B 1 163 ? 21.276 -21.232 49.354 1.00 59.15 156 LYS B CA 1
ATOM 2525 C C . LYS B 1 163 ? 20.252 -20.265 48.753 1.00 60.02 156 LYS B C 1
ATOM 2526 O O . LYS B 1 163 ? 19.037 -20.472 48.890 1.00 61.50 156 LYS B O 1
ATOM 2528 N N . HIS B 1 164 ? 20.762 -19.223 48.091 1.00 57.20 157 HIS B N 1
ATOM 2529 C CA . HIS B 1 164 ? 19.970 -18.185 47.429 1.00 53.20 157 HIS B CA 1
ATOM 2530 C C . HIS B 1 164 ? 20.869 -17.283 46.579 1.00 50.97 157 HIS B C 1
ATOM 2531 O O . HIS B 1 164 ? 22.098 -17.425 46.595 1.00 49.41 157 HIS B O 1
ATOM 2538 N N . VAL B 1 165 ? 20.241 -16.374 45.831 1.00 48.27 158 VAL B N 1
ATOM 2539 C CA . VAL B 1 165 ? 20.937 -15.317 45.094 1.00 45.68 158 VAL B CA 1
ATOM 2540 C C . VAL B 1 165 ? 20.432 -13.963 45.599 1.00 45.14 158 VAL B C 1
ATOM 2541 O O . VAL B 1 165 ? 19.227 -13.758 45.741 1.00 44.02 158 VAL B O 1
ATOM 2545 N N . ALA B 1 166 ? 21.365 -13.058 45.889 1.00 46.20 159 ALA B N 1
ATOM 2546 C CA . ALA B 1 166 ? 21.033 -11.723 46.392 1.00 46.51 159 ALA B CA 1
ATOM 2547 C C . ALA B 1 166 ? 21.327 -10.617 45.386 1.00 44.99 159 ALA B C 1
ATOM 2548 O O . ALA B 1 166 ? 22.441 -10.516 44.867 1.00 45.51 159 ALA B O 1
ATOM 2550 N N . LEU B 1 167 ? 20.316 -9.798 45.116 1.00 42.93 160 LEU B N 1
ATOM 2551 C CA . LEU B 1 167 ? 20.503 -8.587 44.338 1.00 42.43 160 LEU B CA 1
ATOM 2552 C C . LEU B 1 167 ? 21.051 -7.548 45.290 1.00 46.16 160 LEU B C 1
ATOM 2553 O O . LEU B 1 167 ? 20.403 -7.196 46.287 1.00 49.91 160 LEU B O 1
ATOM 2558 N N . CYS B 1 168 ? 22.263 -7.091 44.998 1.00 47.73 161 CYS B N 1
ATOM 2559 C CA . CYS B 1 168 ? 22.928 -6.046 45.775 1.00 47.89 161 CYS B CA 1
ATOM 2560 C C . CYS B 1 168 ? 23.319 -4.889 44.862 1.00 49.52 161 CYS B C 1
ATOM 2561 O O . CYS B 1 168 ? 23.130 -4.968 43.649 1.00 50.27 161 CYS B O 1
ATOM 2564 N N . SER B 1 169 ? 23.858 -3.822 45.446 1.00 50.54 162 SER B N 1
ATOM 2565 C CA . SER B 1 169 ? 24.341 -2.679 44.678 1.00 50.56 162 SER B CA 1
ATOM 2566 C C . SER B 1 169 ? 25.677 -2.953 43.964 1.00 51.80 162 SER B C 1
ATOM 2567 O O . SER B 1 169 ? 25.942 -2.357 42.915 1.00 52.95 162 SER B O 1
ATOM 2570 N N . VAL B 1 170 ? 26.515 -3.824 44.541 1.00 51.93 163 VAL B N 1
ATOM 2571 C CA . VAL B 1 170 ? 27.770 -4.292 43.902 1.00 53.94 163 VAL B CA 1
ATOM 2572 C C . VAL B 1 170 ? 28.150 -5.698 44.352 1.00 56.55 163 VAL B C 1
ATOM 2573 O O . VAL B 1 170 ? 27.920 -6.069 45.509 1.00 57.42 163 VAL B O 1
ATOM 2577 N N . GLY B 1 171 ? 28.772 -6.455 43.446 1.00 59.24 164 GLY B N 1
ATOM 2578 C CA . GLY B 1 171 ? 29.332 -7.771 43.771 1.00 61.82 164 GLY B CA 1
ATOM 2579 C C . GLY B 1 171 ? 30.794 -7.723 44.193 1.00 61.67 164 GLY B C 1
ATOM 2580 O O . GLY B 1 171 ? 31.582 -6.967 43.615 1.00 64.04 164 GLY B O 1
ATOM 2581 N N . ARG B 1 172 ? 31.146 -8.518 45.207 1.00 59.23 165 ARG B N 1
ATOM 2582 C CA . ARG B 1 172 ? 32.538 -8.679 45.650 1.00 57.37 165 ARG B CA 1
ATOM 2583 C C . ARG B 1 172 ? 33.334 -9.579 44.708 1.00 57.13 165 ARG B C 1
ATOM 2584 O O . ARG B 1 172 ? 34.552 -9.441 44.611 1.00 58.26 165 ARG B O 1
ATOM 2586 N N . ARG B 1 173 ? 32.648 -10.506 44.036 1.00 57.20 166 ARG B N 1
ATOM 2587 C CA . ARG B 1 173 ? 33.228 -11.250 42.915 1.00 57.92 166 ARG B CA 1
ATOM 2588 C C . ARG B 1 173 ? 33.034 -10.412 41.654 1.00 57.44 166 ARG B C 1
ATOM 2589 O O . ARG B 1 173 ? 31.950 -9.865 41.435 1.00 58.81 166 ARG B O 1
ATOM 2597 N N . ARG B 1 174 ? 34.076 -10.306 40.832 1.00 55.07 167 ARG B N 1
ATOM 2598 C CA . ARG B 1 174 ? 34.031 -9.439 39.650 1.00 52.39 167 ARG B CA 1
ATOM 2599 C C . ARG B 1 174 ? 33.260 -10.058 38.493 1.00 50.56 167 ARG B C 1
ATOM 2600 O O . ARG B 1 174 ? 33.185 -11.284 38.373 1.00 51.42 167 ARG B O 1
ATOM 2608 N N . GLY B 1 175 ? 32.674 -9.193 37.666 1.00 47.86 168 GLY B N 1
ATOM 2609 C CA . GLY B 1 175 ? 31.863 -9.593 36.518 1.00 44.41 168 GLY B CA 1
ATOM 2610 C C . GLY B 1 175 ? 30.419 -9.892 36.867 1.00 43.32 168 GLY B C 1
ATOM 2611 O O . GLY B 1 175 ? 29.670 -10.405 36.037 1.00 44.70 168 GLY B O 1
ATOM 2612 N N . THR B 1 176 ? 30.018 -9.553 38.088 1.00 41.93 169 THR B N 1
ATOM 2613 C CA . THR B 1 176 ? 28.698 -9.925 38.602 1.00 41.76 169 THR B CA 1
ATOM 2614 C C . THR B 1 176 ? 27.621 -8.844 38.401 1.00 40.59 169 THR B C 1
ATOM 2615 O O . THR B 1 176 ? 26.777 -8.616 39.283 1.00 40.27 169 THR B O 1
ATOM 2619 N N . LEU B 1 177 ? 27.649 -8.195 37.234 1.00 37.72 170 LEU B N 1
ATOM 2620 C CA . LEU B 1 177 ? 26.658 -7.178 36.876 1.00 35.56 170 LEU B CA 1
ATOM 2621 C C . LEU B 1 177 ? 25.269 -7.803 36.702 1.00 36.15 170 LEU B C 1
ATOM 2622 O O . LEU B 1 177 ? 25.135 -8.911 36.152 1.00 34.90 170 LEU B O 1
ATOM 2627 N N . ALA B 1 178 ? 24.253 -7.085 37.192 1.00 36.15 171 ALA B N 1
ATOM 2628 C CA . ALA B 1 178 ? 22.842 -7.488 37.081 1.00 34.80 171 ALA B CA 1
ATOM 2629 C C . ALA B 1 178 ? 22.148 -6.751 35.942 1.00 34.10 171 ALA B C 1
ATOM 2630 O O . ALA B 1 178 ? 22.123 -5.512 35.912 1.00 33.98 171 ALA B O 1
ATOM 2632 N N . VAL B 1 179 ? 21.590 -7.519 35.008 1.00 33.66 172 VAL B N 1
ATOM 2633 C CA . VAL B 1 179 ? 20.905 -6.958 33.847 1.00 33.25 172 VAL B CA 1
ATOM 2634 C C . VAL B 1 179 ? 19.407 -7.228 33.940 1.00 33.57 172 VAL B C 1
ATOM 2635 O O . VAL B 1 179 ? 18.990 -8.379 33.912 1.00 33.62 172 VAL B O 1
ATOM 2639 N N . TYR B 1 180 ? 18.625 -6.151 34.067 1.00 35.35 173 TYR B N 1
ATOM 2640 C CA . TYR B 1 180 ? 17.161 -6.202 34.247 1.00 35.96 173 TYR B CA 1
ATOM 2641 C C . TYR B 1 180 ? 16.399 -5.841 32.968 1.00 36.45 173 TYR B C 1
ATOM 2642 O O . TYR B 1 180 ? 16.904 -5.113 32.105 1.00 36.61 173 TYR B O 1
ATOM 2651 N N . GLY B 1 181 ? 15.166 -6.331 32.885 1.00 36.60 174 GLY B N 1
ATOM 2652 C CA . GLY B 1 181 ? 14.279 -6.100 31.749 1.00 37.34 174 GLY B CA 1
ATOM 2653 C C . GLY B 1 181 ? 13.092 -7.042 31.812 1.00 37.83 174 GLY B C 1
ATOM 2654 O O . GLY B 1 181 ? 13.126 -8.047 32.536 1.00 36.46 174 GLY B O 1
ATOM 2655 N N . ARG B 1 182 ? 12.056 -6.727 31.035 1.00 37.80 175 ARG B N 1
ATOM 2656 C CA . ARG B 1 182 ? 10.770 -7.424 31.114 1.00 38.18 175 ARG B CA 1
ATOM 2657 C C . ARG B 1 182 ? 10.771 -8.820 30.468 1.00 40.03 175 ARG B C 1
ATOM 2658 O O . ARG B 1 182 ? 10.218 -9.770 31.025 1.00 40.32 175 ARG B O 1
ATOM 2666 N N . ASP B 1 183 ? 11.395 -8.931 29.299 1.00 42.10 176 ASP B N 1
ATOM 2667 C CA . ASP B 1 183 ? 11.373 -10.151 28.504 1.00 43.80 176 ASP B CA 1
ATOM 2668 C C . ASP B 1 183 ? 12.641 -10.965 28.778 1.00 43.16 176 ASP B C 1
ATOM 2669 O O . ASP B 1 183 ? 13.737 -10.490 28.497 1.00 42.95 176 ASP B O 1
ATOM 2674 N N . PRO B 1 184 ? 12.499 -12.198 29.319 1.00 43.87 177 PRO B N 1
ATOM 2675 C CA . PRO B 1 184 ? 13.664 -13.010 29.747 1.00 43.43 177 PRO B CA 1
ATOM 2676 C C . PRO B 1 184 ? 14.656 -13.329 28.626 1.00 43.58 177 PRO B C 1
ATOM 2677 O O . PRO B 1 184 ? 15.864 -13.413 28.875 1.00 42.37 177 PRO B O 1
ATOM 2681 N N . GLU B 1 185 ? 14.134 -13.490 27.411 1.00 45.34 178 GLU B N 1
ATOM 2682 C CA . GLU B 1 185 ? 14.935 -13.734 26.223 1.00 46.32 178 GLU B CA 1
ATOM 2683 C C . GLU B 1 185 ? 15.818 -12.530 25.937 1.00 46.37 178 GLU B C 1
ATOM 2684 O O . GLU B 1 185 ? 17.009 -12.689 25.645 1.00 47.05 178 GLU B O 1
ATOM 2690 N N . TRP B 1 186 ? 15.218 -11.340 26.042 1.00 45.01 179 TRP B N 1
ATOM 2691 C CA . TRP B 1 186 ? 15.903 -10.066 25.838 1.00 44.43 179 TRP B CA 1
ATOM 2692 C C . TRP B 1 186 ? 17.079 -9.885 26.814 1.00 44.88 179 TRP B C 1
ATOM 2693 O O . TRP B 1 186 ? 18.172 -9.511 26.385 1.00 45.17 179 TRP B O 1
ATOM 2704 N N . VAL B 1 187 ? 16.866 -10.179 28.100 1.00 45.60 180 VAL B N 1
ATOM 2705 C CA . VAL B 1 187 ? 17.940 -10.046 29.115 1.00 47.17 180 VAL B CA 1
ATOM 2706 C C . VAL B 1 187 ? 19.120 -10.992 28.871 1.00 47.32 180 VAL B C 1
ATOM 2707 O O . VAL B 1 187 ? 20.276 -10.591 29.029 1.00 49.81 180 VAL B O 1
ATOM 2711 N N . THR B 1 188 ? 18.821 -12.221 28.459 1.00 47.69 181 THR B N 1
ATOM 2712 C CA . THR B 1 188 ? 19.846 -13.190 28.052 1.00 49.00 181 THR B CA 1
ATOM 2713 C C . THR B 1 188 ? 20.663 -12.674 26.844 1.00 49.96 181 THR B C 1
ATOM 2714 O O . THR B 1 188 ? 21.882 -12.888 26.773 1.00 47.52 181 THR B O 1
ATOM 2718 N N . GLN B 1 189 ? 19.987 -11.964 25.936 1.00 51.29 182 GLN B N 1
ATOM 2719 C CA . GLN B 1 189 ? 20.608 -11.395 24.728 1.00 52.77 182 GLN B CA 1
ATOM 2720 C C . GLN B 1 189 ? 21.516 -10.188 25.004 1.00 51.31 182 GLN B C 1
ATOM 2721 O O . GLN B 1 189 ? 22.190 -9.687 24.099 1.00 50.05 182 GLN B O 1
ATOM 2727 N N . ARG B 1 190 ? 21.529 -9.724 26.250 1.00 51.45 183 ARG B N 1
ATOM 2728 C CA . ARG B 1 190 ? 22.432 -8.653 26.668 1.00 51.86 183 ARG B CA 1
ATOM 2729 C C . ARG B 1 190 ? 23.883 -9.111 26.896 1.00 51.50 183 ARG B C 1
ATOM 2730 O O . ARG B 1 190 ? 24.792 -8.282 27.002 1.00 50.85 183 ARG B O 1
ATOM 2738 N N . PHE B 1 191 ? 24.088 -10.427 26.954 1.00 50.87 184 PHE B N 1
ATOM 2739 C CA . PHE B 1 191 ? 25.412 -11.014 27.144 1.00 51.32 184 PHE B CA 1
ATOM 2740 C C . PHE B 1 191 ? 25.865 -11.726 25.864 1.00 54.91 184 PHE B C 1
ATOM 2741 O O . PHE B 1 191 ? 25.355 -12.808 25.542 1.00 56.68 184 PHE B O 1
ATOM 2749 N N . PRO B 1 192 ? 26.815 -11.109 25.122 1.00 56.95 185 PRO B N 1
ATOM 2750 C CA . PRO B 1 192 ? 27.279 -11.587 23.812 1.00 59.30 185 PRO B CA 1
ATOM 2751 C C . PRO B 1 192 ? 28.039 -12.911 23.879 1.00 63.67 185 PRO B C 1
ATOM 2752 O O . PRO B 1 192 ? 27.951 -13.715 22.948 1.00 64.92 185 PRO B O 1
ATOM 2756 N N . ASP B 1 193 ? 28.765 -13.115 24.980 1.00 69.48 186 ASP B N 1
ATOM 2757 C CA . ASP B 1 193 ? 29.552 -14.324 25.247 1.00 71.32 186 ASP B CA 1
ATOM 2758 C C . ASP B 1 193 ? 28.760 -15.625 25.180 1.00 68.52 186 ASP B C 1
ATOM 2759 O O . ASP B 1 193 ? 29.303 -16.657 24.766 1.00 68.30 186 ASP B O 1
ATOM 2764 N N . LEU B 1 194 ? 27.492 -15.565 25.598 1.00 65.08 187 LEU B N 1
ATOM 2765 C CA . LEU B 1 194 ? 26.599 -16.725 25.613 1.00 63.03 187 LEU B CA 1
ATOM 2766 C C . LEU B 1 194 ? 26.311 -17.215 24.200 1.00 65.14 187 LEU B C 1
ATOM 2767 O O . LEU B 1 194 ? 25.960 -16.428 23.307 1.00 65.32 187 LEU B O 1
ATOM 2772 N N . THR B 1 195 ? 26.495 -18.521 24.016 1.00 67.08 188 THR B N 1
ATOM 2773 C CA . THR B 1 195 ? 26.241 -19.203 22.743 1.00 68.28 188 THR B CA 1
ATOM 2774 C C . THR B 1 195 ? 24.797 -19.717 22.729 1.00 66.33 188 THR B C 1
ATOM 2775 O O . THR B 1 195 ? 24.148 -19.752 23.780 1.00 65.97 188 THR B O 1
ATOM 2779 N N . ALA B 1 196 ? 24.293 -20.098 21.552 1.00 64.10 189 ALA B N 1
ATOM 2780 C CA . ALA B 1 196 ? 22.953 -20.690 21.434 1.00 63.47 189 ALA B CA 1
ATOM 2781 C C . ALA B 1 196 ? 22.827 -21.955 22.287 1.00 65.15 189 ALA B C 1
ATOM 2782 O O . ALA B 1 196 ? 21.787 -22.186 22.903 1.00 65.50 189 ALA B O 1
ATOM 2784 N N . ALA B 1 197 ? 23.902 -22.743 22.336 1.00 69.73 190 ALA B N 1
ATOM 2785 C CA . ALA B 1 197 ? 23.982 -23.957 23.158 1.00 75.26 190 ALA B CA 1
ATOM 2786 C C . ALA B 1 197 ? 23.799 -23.676 24.655 1.00 77.20 190 ALA B C 1
ATOM 2787 O O . ALA B 1 197 ? 23.091 -24.423 25.342 1.00 76.46 190 ALA B O 1
ATOM 2789 N N . ASP B 1 198 ? 24.437 -22.602 25.137 1.00 77.94 191 ASP B N 1
ATOM 2790 C CA . ASP B 1 198 ? 24.267 -22.097 26.508 1.00 76.86 191 ASP B CA 1
ATOM 2791 C C . ASP B 1 198 ? 22.865 -21.529 26.717 1.00 76.30 191 ASP B C 1
ATOM 2792 O O . ASP B 1 198 ? 22.293 -21.660 27.805 1.00 75.88 191 ASP B O 1
ATOM 2797 N N . ARG B 1 199 ? 22.333 -20.904 25.660 1.00 76.08 192 ARG B N 1
ATOM 2798 C CA . ARG B 1 199 ? 21.052 -20.196 25.677 1.00 73.80 192 ARG B CA 1
ATOM 2799 C C . ARG B 1 199 ? 19.871 -21.148 25.842 1.00 73.22 192 ARG B C 1
ATOM 2800 O O . ARG B 1 199 ? 18.989 -20.894 26.671 1.00 72.25 192 ARG B O 1
ATOM 2808 N N . ASP B 1 200 ? 19.874 -22.235 25.060 1.00 72.03 193 ASP B N 1
ATOM 2809 C CA . ASP B 1 200 ? 18.846 -23.291 25.114 1.00 68.98 193 ASP B CA 1
ATOM 2810 C C . ASP B 1 200 ? 18.782 -23.967 26.482 1.00 65.20 193 ASP B C 1
ATOM 2811 O O . ASP B 1 200 ? 17.698 -24.321 26.944 1.00 64.59 193 ASP B O 1
ATOM 2816 N N . GLY B 1 201 ? 19.948 -24.148 27.107 1.00 61.50 194 GLY B N 1
ATOM 2817 C CA . GLY B 1 201 ? 20.059 -24.672 28.467 1.00 59.48 194 GLY B CA 1
ATOM 2818 C C . GLY B 1 201 ? 19.304 -23.807 29.455 1.00 59.57 194 GLY B C 1
ATOM 2819 O O . GLY B 1 201 ? 18.592 -24.322 30.325 1.00 60.17 194 GLY B O 1
ATOM 2820 N N . LEU B 1 202 ? 19.453 -22.492 29.299 1.00 58.13 195 LEU B N 1
ATOM 2821 C CA . LEU B 1 202 ? 18.732 -21.507 30.106 1.00 56.94 195 LEU B CA 1
ATOM 2822 C C . LEU B 1 202 ? 17.241 -21.427 29.756 1.00 57.09 195 LEU B C 1
ATOM 2823 O O . LEU B 1 202 ? 16.400 -21.417 30.660 1.00 56.40 195 LEU B O 1
ATOM 2828 N N . ARG B 1 203 ? 16.935 -21.383 28.453 1.00 57.38 196 ARG B N 1
ATOM 2829 C CA . ARG B 1 203 ? 15.554 -21.325 27.924 1.00 59.71 196 ARG B CA 1
ATOM 2830 C C . ARG B 1 203 ? 14.684 -22.542 28.309 1.00 62.79 196 ARG B C 1
ATOM 2831 O O . ARG B 1 203 ? 13.472 -22.394 28.548 1.00 63.49 196 ARG B O 1
ATOM 2839 N N . ALA B 1 204 ? 15.309 -23.726 28.354 1.00 62.94 197 ALA B N 1
ATOM 2840 C CA . ALA B 1 204 ? 14.696 -24.951 28.883 1.00 61.12 197 ALA B CA 1
ATOM 2841 C C . ALA B 1 204 ? 14.253 -24.773 30.334 1.00 61.41 197 ALA B C 1
ATOM 2842 O O . ALA B 1 204 ? 13.172 -25.224 30.714 1.00 61.68 197 ALA B O 1
ATOM 2844 N N . GLN B 1 205 ? 15.086 -24.086 31.117 1.00 63.65 198 GLN B N 1
ATOM 2845 C CA . GLN B 1 205 ? 14.859 -23.869 32.549 1.00 63.89 198 GLN B CA 1
ATOM 2846 C C . GLN B 1 205 ? 13.833 -22.785 32.908 1.00 63.35 198 GLN B C 1
ATOM 2847 O O . GLN B 1 205 ? 13.104 -22.955 33.885 1.00 64.65 198 GLN B O 1
ATOM 2853 N N . TRP B 1 206 ? 13.759 -21.683 32.156 1.00 61.95 199 TRP B N 1
ATOM 2854 C CA . TRP B 1 206 ? 12.746 -20.668 32.493 1.00 65.71 199 TRP B CA 1
ATOM 2855 C C . TRP B 1 206 ? 11.304 -20.984 32.038 1.00 70.58 199 TRP B C 1
ATOM 2856 O O . TRP B 1 206 ? 10.363 -20.266 32.399 1.00 72.55 199 TRP B O 1
ATOM 2867 N N . GLN B 1 207 ? 11.139 -22.086 31.303 1.00 73.65 200 GLN B N 1
ATOM 2868 C CA . GLN B 1 207 ? 9.817 -22.570 30.868 1.00 75.58 200 GLN B CA 1
ATOM 2869 C C . GLN B 1 207 ? 9.472 -23.942 31.477 1.00 74.61 200 GLN B C 1
ATOM 2870 O O . GLN B 1 207 ? 9.319 -24.095 32.694 1.00 69.04 200 GLN B O 1
ATOM 2876 N N . SER B 1 211 ? 5.747 -26.036 35.953 1.00 102.43 204 SER B N 1
ATOM 2877 C CA . SER B 1 211 ? 5.035 -27.108 36.645 1.00 108.86 204 SER B CA 1
ATOM 2878 C C . SER B 1 211 ? 4.462 -26.635 37.988 1.00 109.62 204 SER B C 1
ATOM 2879 O O . SER B 1 211 ? 5.208 -26.366 38.938 1.00 108.09 204 SER B O 1
ATOM 2881 N N . THR B 1 212 ? 3.132 -26.529 38.046 1.00 110.15 205 THR B N 1
ATOM 2882 C CA . THR B 1 212 ? 2.419 -26.034 39.234 1.00 109.66 205 THR B CA 1
ATOM 2883 C C . THR B 1 212 ? 0.995 -26.605 39.379 1.00 107.31 205 THR B C 1
ATOM 2884 O O . THR B 1 212 ? 0.357 -26.991 38.387 1.00 100.23 205 THR B O 1
ATOM 2888 N N . ALA B 1 213 ? 0.523 -26.645 40.628 1.00 105.58 206 ALA B N 1
ATOM 2889 C CA . ALA B 1 213 ? -0.789 -27.205 40.997 1.00 94.32 206 ALA B CA 1
ATOM 2890 C C . ALA B 1 213 ? -1.640 -26.270 41.885 1.00 83.63 206 ALA B C 1
ATOM 2891 O O . ALA B 1 213 ? -2.717 -26.662 42.362 1.00 77.53 206 ALA B O 1
ATOM 2893 N N . VAL B 1 214 ? -1.155 -25.043 42.096 1.00 71.14 207 VAL B N 1
ATOM 2894 C CA . VAL B 1 214 ? -1.870 -24.050 42.910 1.00 61.83 207 VAL B CA 1
ATOM 2895 C C . VAL B 1 214 ? -2.304 -22.808 42.110 1.00 56.01 207 VAL B C 1
ATOM 2896 O O . VAL B 1 214 ? -1.538 -22.230 41.345 1.00 52.73 207 VAL B O 1
ATOM 2900 N N . ASP B 1 215 ? -3.568 -22.446 42.321 1.00 55.82 208 ASP B N 1
ATOM 2901 C CA . ASP B 1 215 ? -4.316 -21.381 41.639 1.00 54.50 208 ASP B CA 1
ATOM 2902 C C . ASP B 1 215 ? -3.799 -19.941 41.764 1.00 53.63 208 ASP B C 1
ATOM 2903 O O . ASP B 1 215 ? -4.455 -19.009 41.280 1.00 52.66 208 ASP B O 1
ATOM 2908 N N . ALA B 1 216 ? -2.655 -19.747 42.419 1.00 54.56 209 ALA B N 1
ATOM 2909 C CA . ALA B 1 216 ? -2.186 -18.399 42.755 1.00 54.45 209 ALA B CA 1
ATOM 2910 C C . ALA B 1 216 ? -0.673 -18.244 42.792 1.00 56.54 209 ALA B C 1
ATOM 2911 O O . ALA B 1 216 ? 0.061 -19.219 42.993 1.00 57.08 209 ALA B O 1
ATOM 2913 N N . SER B 1 217 ? -0.228 -17.003 42.583 1.00 58.99 210 SER B N 1
ATOM 2914 C CA . SER B 1 217 ? 1.164 -16.614 42.760 1.00 58.83 210 SER B CA 1
ATOM 2915 C C . SER B 1 217 ? 1.313 -15.886 44.094 1.00 60.77 210 SER B C 1
ATOM 2916 O O . SER B 1 217 ? 0.612 -14.894 44.358 1.00 59.38 210 SER B O 1
ATOM 2919 N N . GLY B 1 218 ? 2.219 -16.401 44.928 1.00 61.02 211 GLY B N 1
ATOM 2920 C CA . GLY B 1 218 ? 2.447 -15.891 46.285 1.00 60.18 211 GLY B CA 1
ATOM 2921 C C . GLY B 1 218 ? 3.606 -14.915 46.429 1.00 58.34 211 GLY B C 1
ATOM 2922 O O . GLY B 1 218 ? 4.669 -15.099 45.823 1.00 55.41 211 GLY B O 1
ATOM 2923 N N . ASP B 1 219 ? 3.383 -13.887 47.249 1.00 57.90 212 ASP B N 1
ATOM 2924 C CA . ASP B 1 219 ? 4.360 -12.832 47.530 1.00 58.83 212 ASP B CA 1
ATOM 2925 C C . ASP B 1 219 ? 5.160 -13.135 48.812 1.00 57.21 212 ASP B C 1
ATOM 2926 O O . ASP B 1 219 ? 4.581 -13.163 49.908 1.00 56.20 212 ASP B O 1
ATOM 2931 N N . PRO B 1 220 ? 6.493 -13.347 48.681 1.00 55.38 213 PRO B N 1
ATOM 2932 C CA . PRO B 1 220 ? 7.315 -13.751 49.826 1.00 56.37 213 PRO B CA 1
ATOM 2933 C C . PRO B 1 220 ? 7.955 -12.596 50.617 1.00 59.02 213 PRO B C 1
ATOM 2934 O O . PRO B 1 220 ? 8.711 -12.841 51.562 1.00 60.40 213 PRO B O 1
ATOM 2938 N N . PHE B 1 221 ? 7.634 -11.358 50.244 1.00 61.30 214 PHE B N 1
ATOM 2939 C CA . PHE B 1 221 ? 8.314 -10.171 50.761 1.00 59.97 214 PHE B CA 1
ATOM 2940 C C . PHE B 1 221 ? 7.811 -9.764 52.148 1.00 61.13 214 PHE B C 1
ATOM 2941 O O . PHE B 1 221 ? 6.704 -9.234 52.297 1.00 59.57 214 PHE B O 1
ATOM 2949 N N . ARG B 1 222 ? 8.641 -10.028 53.156 1.00 64.67 215 ARG B N 1
ATOM 2950 C CA . ARG B 1 222 ? 8.321 -9.721 54.558 1.00 66.04 215 ARG B CA 1
ATOM 2951 C C . ARG B 1 222 ? 8.931 -8.388 55.000 1.00 63.40 215 ARG B C 1
ATOM 2952 O O . ARG B 1 222 ? 8.535 -7.837 56.028 1.00 65.45 215 ARG B O 1
ATOM 2960 N N . SER B 1 223 ? 9.889 -7.877 54.225 1.00 58.99 216 SER B N 1
ATOM 2961 C CA . SER B 1 223 ? 10.514 -6.575 54.498 1.00 56.45 216 SER B CA 1
ATOM 2962 C C . SER B 1 223 ? 9.632 -5.382 54.067 1.00 53.46 216 SER B C 1
ATOM 2963 O O . SER B 1 223 ? 8.508 -5.563 53.582 1.00 50.16 216 SER B O 1
ATOM 2966 N N . ASP B 1 224 ? 10.145 -4.170 54.269 1.00 52.59 217 ASP B N 1
ATOM 2967 C CA . ASP B 1 224 ? 9.443 -2.938 53.885 1.00 52.52 217 ASP B CA 1
ATOM 2968 C C . ASP B 1 224 ? 10.368 -1.928 53.192 1.00 50.02 217 ASP B C 1
ATOM 2969 O O . ASP B 1 224 ? 11.506 -2.263 52.840 1.00 48.80 217 ASP B O 1
ATOM 2974 N N . SER B 1 225 ? 9.862 -0.708 52.988 1.00 47.33 218 SER B N 1
ATOM 2975 C CA . SER B 1 225 ? 10.612 0.373 52.344 1.00 44.67 218 SER B CA 1
ATOM 2976 C C . SER B 1 225 ? 11.767 0.875 53.204 1.00 44.49 218 SER B C 1
ATOM 2977 O O . SER B 1 225 ? 12.778 1.335 52.671 1.00 46.07 218 SER B O 1
ATOM 2980 N N . TYR B 1 226 ? 11.607 0.778 54.524 1.00 44.34 219 TYR B N 1
ATOM 2981 C CA . TYR B 1 226 ? 12.626 1.196 55.494 1.00 43.30 219 TYR B CA 1
ATOM 2982 C C . TYR B 1 226 ? 13.827 0.261 55.483 1.00 43.58 219 TYR B C 1
ATOM 2983 O O . TYR B 1 226 ? 14.965 0.710 55.585 1.00 45.52 219 TYR B O 1
ATOM 2992 N N . GLY B 1 227 ? 13.571 -1.035 55.349 1.00 44.21 220 GLY B N 1
ATOM 2993 C CA . GLY B 1 227 ? 14.640 -2.021 55.243 1.00 46.97 220 GLY B CA 1
ATOM 2994 C C . GLY B 1 227 ? 15.537 -1.692 54.070 1.00 49.19 220 GLY B C 1
ATOM 2995 O O . GLY B 1 227 ? 16.765 -1.735 54.186 1.00 51.09 220 GLY B O 1
ATOM 2996 N N . LEU B 1 228 ? 14.904 -1.340 52.949 1.00 50.69 221 LEU B N 1
ATOM 2997 C CA . LEU B 1 228 ? 15.600 -0.926 51.729 1.00 51.40 221 LEU B CA 1
ATOM 2998 C C . LEU B 1 228 ? 16.388 0.378 51.909 1.00 50.32 221 LEU B C 1
ATOM 2999 O O . LEU B 1 228 ? 17.491 0.504 51.380 1.00 49.69 221 LEU B O 1
ATOM 3004 N N . LEU B 1 229 ? 15.811 1.328 52.652 1.00 48.97 222 LEU B N 1
ATOM 3005 C CA . LEU B 1 229 ? 16.502 2.555 53.067 1.00 48.95 222 LEU B CA 1
ATOM 3006 C C . LEU B 1 229 ? 17.707 2.269 53.947 1.00 50.24 222 LEU B C 1
ATOM 3007 O O . LEU B 1 229 ? 18.748 2.909 53.797 1.00 54.03 222 LEU B O 1
ATOM 3012 N N . GLY B 1 230 ? 17.558 1.319 54.868 1.00 48.95 223 GLY B N 1
ATOM 3013 C CA . GLY B 1 230 ? 18.677 0.835 55.672 1.00 49.93 223 GLY B CA 1
ATOM 3014 C C . GLY B 1 230 ? 19.754 0.236 54.790 1.00 50.94 223 GLY B C 1
ATOM 3015 O O . GLY B 1 230 ? 20.942 0.446 55.023 1.00 51.01 223 GLY B O 1
ATOM 3016 N N . ASN B 1 231 ? 19.320 -0.499 53.766 1.00 52.10 224 ASN B N 1
ATOM 3017 C CA . ASN B 1 231 ? 20.200 -1.086 52.764 1.00 49.63 224 ASN B CA 1
ATOM 3018 C C . ASN B 1 231 ? 21.002 -0.031 52.021 1.00 46.40 224 ASN B C 1
ATOM 3019 O O . ASN B 1 231 ? 22.181 -0.245 51.750 1.00 45.94 224 ASN B O 1
ATOM 3024 N N . SER B 1 232 ? 20.360 1.104 51.729 1.00 44.40 225 SER B N 1
ATOM 3025 C CA . SER B 1 232 ? 20.909 2.141 50.847 1.00 44.76 225 SER B CA 1
ATOM 3026 C C . SER B 1 232 ? 22.214 2.787 51.320 1.00 47.65 225 SER B C 1
ATOM 3027 O O . SER B 1 232 ? 23.120 2.957 50.501 1.00 50.14 225 SER B O 1
ATOM 3030 N N . VAL B 1 233 ? 22.314 3.138 52.609 1.00 47.75 226 VAL B N 1
ATOM 3031 C CA . VAL B 1 233 ? 23.551 3.725 53.165 1.00 49.16 226 VAL B CA 1
ATOM 3032 C C . VAL B 1 233 ? 24.771 2.848 52.959 1.00 50.23 226 VAL B C 1
ATOM 3033 O O . VAL B 1 233 ? 25.814 3.335 52.535 1.00 52.45 226 VAL B O 1
ATOM 3037 N N . ASP B 1 234 ? 24.623 1.558 53.241 1.00 52.68 227 ASP B N 1
ATOM 3038 C CA . ASP B 1 234 ? 25.716 0.592 53.137 1.00 56.96 227 ASP B CA 1
ATOM 3039 C C . ASP B 1 234 ? 26.313 0.564 51.730 1.00 57.39 227 ASP B C 1
ATOM 3040 O O . ASP B 1 234 ? 27.528 0.386 51.561 1.00 59.20 227 ASP B O 1
ATOM 3045 N N . ALA B 1 235 ? 25.446 0.766 50.736 1.00 55.35 228 ALA B N 1
ATOM 3046 C CA . ALA B 1 235 ? 25.831 0.841 49.331 1.00 52.69 228 ALA B CA 1
ATOM 3047 C C . ALA B 1 235 ? 26.713 2.058 49.050 1.00 50.71 228 ALA B C 1
ATOM 3048 O O . ALA B 1 235 ? 27.697 1.960 48.303 1.00 51.86 228 ALA B O 1
ATOM 3050 N N . LEU B 1 236 ? 26.362 3.188 49.670 1.00 44.87 229 LEU B N 1
ATOM 3051 C CA . LEU B 1 236 ? 27.117 4.432 49.553 1.00 41.16 229 LEU B CA 1
ATOM 3052 C C . LEU B 1 236 ? 28.561 4.304 50.040 1.00 42.03 229 LEU B C 1
ATOM 3053 O O . LEU B 1 236 ? 29.437 5.022 49.552 1.00 43.56 229 LEU B O 1
ATOM 3058 N N . TYR B 1 237 ? 28.803 3.382 50.976 1.00 42.22 230 TYR B N 1
ATOM 3059 C CA . TYR B 1 237 ? 30.125 3.216 51.598 1.00 43.06 230 TYR B CA 1
ATOM 3060 C C . TYR B 1 237 ? 30.835 1.918 51.216 1.00 44.85 230 TYR B C 1
ATOM 3061 O O . TYR B 1 237 ? 31.536 1.310 52.025 1.00 47.23 230 TYR B O 1
ATOM 3070 N N . ILE B 1 238 ? 30.652 1.515 49.961 1.00 47.09 231 ILE B N 1
ATOM 3071 C CA . ILE B 1 238 ? 31.512 0.510 49.336 1.00 50.13 231 ILE B CA 1
ATOM 3072 C C . ILE B 1 238 ? 32.555 1.244 48.485 1.00 53.44 231 ILE B C 1
ATOM 3073 O O . ILE B 1 238 ? 32.201 2.066 47.627 1.00 54.98 231 ILE B O 1
ATOM 3078 N N . ARG B 1 239 ? 33.832 0.958 48.747 1.00 56.52 232 ARG B N 1
ATOM 3079 C CA . ARG B 1 239 ? 34.959 1.615 48.063 1.00 58.52 232 ARG B CA 1
ATOM 3080 C C . ARG B 1 239 ? 34.949 1.389 46.543 1.00 58.58 232 ARG B C 1
ATOM 3081 O O . ARG B 1 239 ? 34.711 0.273 46.080 1.00 60.22 232 ARG B O 1
ATOM 3083 N N . GLU B 1 240 ? 35.215 2.463 45.797 1.00 58.10 233 GLU B N 1
ATOM 3084 C CA . GLU B 1 240 ? 35.142 2.521 44.317 1.00 59.13 233 GLU B CA 1
ATOM 3085 C C . GLU B 1 240 ? 34.121 1.598 43.630 1.00 56.81 233 GLU B C 1
ATOM 3086 O O . GLU B 1 240 ? 34.446 0.770 42.766 1.00 52.88 233 GLU B O 1
ATOM 3092 N N . ARG B 1 241 ? 32.875 1.788 44.058 1.00 58.30 234 ARG B N 1
ATOM 3093 C CA . ARG B 1 241 ? 31.691 1.030 43.635 1.00 56.64 234 ARG B CA 1
ATOM 3094 C C . ARG B 1 241 ? 31.407 1.189 42.146 1.00 52.93 234 ARG B C 1
ATOM 3095 O O . ARG B 1 241 ? 31.230 0.193 41.441 1.00 52.79 234 ARG B O 1
ATOM 3103 N N . LEU B 1 242 ? 31.369 2.441 41.687 1.00 48.89 235 LEU B N 1
ATOM 3104 C CA . LEU B 1 242 ? 31.131 2.763 40.277 1.00 46.03 235 LEU B CA 1
ATOM 3105 C C . LEU B 1 242 ? 32.205 2.264 39.277 1.00 45.50 235 LEU B C 1
ATOM 3106 O O . LEU B 1 242 ? 31.828 1.735 38.226 1.00 43.70 235 LEU B O 1
ATOM 3111 N N . PRO B 1 243 ? 33.525 2.427 39.591 1.00 45.97 236 PRO B N 1
ATOM 3112 C CA . PRO B 1 243 ? 34.555 1.814 38.730 1.00 46.02 236 PRO B CA 1
ATOM 3113 C C . PRO B 1 243 ? 34.428 0.298 38.582 1.00 47.13 236 PRO B C 1
ATOM 3114 O O . PRO B 1 243 ? 34.665 -0.227 37.491 1.00 48.77 236 PRO B O 1
ATOM 3118 N N . LYS B 1 244 ? 34.053 -0.387 39.663 1.00 47.98 237 LYS B N 1
ATOM 3119 C CA . LYS B 1 244 ? 33.883 -1.843 39.643 1.00 48.34 237 LYS B CA 1
ATOM 3120 C C . LYS B 1 244 ? 32.725 -2.305 38.763 1.00 46.58 237 LYS B C 1
ATOM 3121 O O . LYS B 1 244 ? 32.847 -3.313 38.064 1.00 45.31 237 LYS B O 1
ATOM 3127 N N . LEU B 1 245 ? 31.619 -1.560 38.802 1.00 44.93 238 LEU B N 1
ATOM 3128 C CA . LEU B 1 245 ? 30.472 -1.813 37.938 1.00 44.57 238 LEU B CA 1
ATOM 3129 C C . LEU B 1 245 ? 30.846 -1.674 36.460 1.00 47.12 238 LEU B C 1
ATOM 3130 O O . LEU B 1 245 ? 30.502 -2.535 35.645 1.00 47.68 238 LEU B O 1
ATOM 3135 N N . ARG B 1 246 ? 31.563 -0.596 36.130 1.00 49.35 239 ARG B N 1
ATOM 3136 C CA . ARG B 1 246 ? 32.019 -0.329 34.763 1.00 48.58 239 ARG B CA 1
ATOM 3137 C C . ARG B 1 246 ? 32.986 -1.406 34.285 1.00 49.31 239 ARG B C 1
ATOM 3138 O O . ARG B 1 246 ? 32.967 -1.765 33.114 1.00 52.97 239 ARG B O 1
ATOM 3146 N N . TYR B 1 247 ? 33.813 -1.919 35.197 1.00 48.94 240 TYR B N 1
ATOM 3147 C CA . TYR B 1 247 ? 34.650 -3.086 34.932 1.00 50.02 240 TYR B CA 1
ATOM 3148 C C . TYR B 1 247 ? 33.766 -4.294 34.614 1.00 50.72 240 TYR B C 1
ATOM 3149 O O . TYR B 1 247 ? 33.959 -4.938 33.575 1.00 50.50 240 TYR B O 1
ATOM 3158 N N . ASP B 1 248 ? 32.807 -4.575 35.509 1.00 51.82 241 ASP B N 1
ATOM 3159 C CA . ASP B 1 248 ? 31.849 -5.687 35.379 1.00 52.09 241 ASP B CA 1
ATOM 3160 C C . ASP B 1 248 ? 31.100 -5.622 34.050 1.00 53.19 241 ASP B C 1
ATOM 3161 O O . ASP B 1 248 ? 30.962 -6.640 33.358 1.00 54.69 241 ASP B O 1
ATOM 3166 N N . LYS B 1 249 ? 30.655 -4.413 33.698 1.00 51.70 242 LYS B N 1
ATOM 3167 C CA . LYS B 1 249 ? 29.881 -4.145 32.481 1.00 50.34 242 LYS B CA 1
ATOM 3168 C C . LYS B 1 249 ? 30.611 -4.513 31.177 1.00 50.72 242 LYS B C 1
ATOM 3169 O O . LYS B 1 249 ? 30.013 -5.110 30.279 1.00 49.17 242 LYS B O 1
ATOM 3175 N N . GLN B 1 250 ? 31.892 -4.164 31.089 1.00 53.47 243 GLN B N 1
ATOM 3176 C CA . GLN B 1 250 ? 32.652 -4.360 29.853 1.00 56.65 243 GLN B CA 1
ATOM 3177 C C . GLN B 1 250 ? 33.266 -5.753 29.740 1.00 53.61 243 GLN B C 1
ATOM 3178 O O . GLN B 1 250 ? 33.542 -6.216 28.631 1.00 55.67 243 GLN B O 1
ATOM 3184 N N . LEU B 1 251 ? 33.476 -6.408 30.879 1.00 48.47 244 LEU B N 1
ATOM 3185 C CA . LEU B 1 251 ? 33.981 -7.780 30.897 1.00 46.81 244 LEU B CA 1
ATOM 3186 C C . LEU B 1 251 ? 32.967 -8.736 30.279 1.00 46.68 244 LEU B C 1
ATOM 3187 O O . LEU B 1 251 ? 33.316 -9.568 29.436 1.00 45.10 244 LEU B O 1
ATOM 3192 N N . VAL B 1 252 ? 31.712 -8.579 30.697 1.00 47.79 245 VAL B N 1
ATOM 3193 C CA . VAL B 1 252 ? 30.613 -9.476 30.320 1.00 46.69 245 VAL B CA 1
ATOM 3194 C C . VAL B 1 252 ? 29.955 -9.074 28.993 1.00 46.25 245 VAL B C 1
ATOM 3195 O O . VAL B 1 252 ? 29.105 -9.801 28.465 1.00 45.91 245 VAL B O 1
ATOM 3199 N N . GLY B 1 253 ? 30.351 -7.911 28.476 1.00 46.23 246 GLY B N 1
ATOM 3200 C CA . GLY B 1 253 ? 29.972 -7.466 27.132 1.00 47.87 246 GLY B CA 1
ATOM 3201 C C . GLY B 1 253 ? 28.739 -6.591 27.022 1.00 48.34 246 GLY B C 1
ATOM 3202 O O . GLY B 1 253 ? 28.309 -6.261 25.912 1.00 47.15 246 GLY B O 1
ATOM 3203 N N . VAL B 1 254 ? 28.192 -6.196 28.173 1.00 50.07 247 VAL B N 1
ATOM 3204 C CA . VAL B 1 254 ? 26.976 -5.367 28.258 1.00 49.50 247 VAL B CA 1
ATOM 3205 C C . VAL B 1 254 ? 27.174 -3.925 27.736 1.00 50.66 247 VAL B C 1
ATOM 3206 O O . VAL B 1 254 ? 26.193 -3.236 27.437 1.00 52.67 247 VAL B O 1
ATOM 3210 N N . THR B 1 255 ? 28.412 -3.555 27.509 1.00 51.63 248 THR B N 1
ATOM 3211 C CA . THR B 1 255 ? 28.708 -2.255 26.988 1.00 54.08 248 THR B CA 1
ATOM 3212 C C . THR B 1 255 ? 28.471 -2.253 25.501 1.00 55.12 248 THR B C 1
ATOM 3213 O O . THR B 1 255 ? 28.154 -1.238 24.921 1.00 55.15 248 THR B O 1
ATOM 3217 N N . GLU B 1 256 ? 28.617 -3.408 24.883 1.00 55.78 249 GLU B N 1
ATOM 3218 C CA . GLU B 1 256 ? 28.452 -3.528 23.454 1.00 57.76 249 GLU B CA 1
ATOM 3219 C C . GLU B 1 256 ? 27.036 -3.219 23.007 1.00 58.65 249 GLU B C 1
ATOM 3220 O O . GLU B 1 256 ? 26.786 -2.209 22.387 1.00 59.53 249 GLU B O 1
ATOM 3226 N N . ARG B 1 257 ? 26.106 -4.093 23.326 1.00 58.09 250 ARG B N 1
ATOM 3227 C CA . ARG B 1 257 ? 24.723 -3.896 22.975 1.00 56.86 250 ARG B CA 1
ATOM 3228 C C . ARG B 1 257 ? 23.993 -3.072 24.031 1.00 55.87 250 ARG B C 1
ATOM 3229 O O . ARG B 1 257 ? 24.351 -3.099 25.179 1.00 56.18 250 ARG B O 1
ATOM 3231 N N . GLU B 1 258 ? 22.946 -2.365 23.634 1.00 54.20 251 GLU B N 1
ATOM 3232 C CA . GLU B 1 258 ? 22.147 -1.505 24.506 1.00 51.80 251 GLU B CA 1
ATOM 3233 C C . GLU B 1 258 ? 21.391 -2.194 25.625 1.00 48.17 251 GLU B C 1
ATOM 3234 O O . GLU B 1 258 ? 20.956 -3.294 25.484 1.00 47.92 251 GLU B O 1
ATOM 3240 N N . SER B 1 259 ? 21.211 -1.504 26.735 1.00 44.79 252 SER B N 1
ATOM 3241 C CA . SER B 1 259 ? 20.549 -2.059 27.945 1.00 42.54 252 SER B CA 1
ATOM 3242 C C . SER B 1 259 ? 20.039 -0.966 28.898 1.00 40.64 252 SER B C 1
ATOM 3243 O O . SER B 1 259 ? 20.184 0.224 28.604 1.00 41.92 252 SER B O 1
ATOM 3246 N N . TYR B 1 260 ? 19.453 -1.369 30.033 1.00 37.81 253 TYR B N 1
ATOM 3247 C CA . TYR B 1 260 ? 18.951 -0.415 31.046 1.00 35.37 253 TYR B CA 1
ATOM 3248 C C . TYR B 1 260 ? 19.966 -0.050 32.144 1.00 34.73 253 TYR B C 1
ATOM 3249 O O . TYR B 1 260 ? 19.675 0.797 32.996 1.00 32.86 253 TYR B O 1
ATOM 3258 N N . VAL B 1 261 ? 21.145 -0.686 32.098 1.00 34.93 254 VAL B N 1
ATOM 3259 C CA . VAL B 1 261 ? 22.248 -0.497 33.059 1.00 35.46 254 VAL B CA 1
ATOM 3260 C C . VAL B 1 261 ? 22.604 0.986 33.183 1.00 37.52 254 VAL B C 1
ATOM 3261 O O . VAL B 1 261 ? 22.851 1.648 32.173 1.00 39.64 254 VAL B O 1
ATOM 3265 N N . LYS B 1 262 ? 22.615 1.495 34.416 1.00 39.00 255 LYS B N 1
ATOM 3266 C CA . LYS B 1 262 ? 22.916 2.907 34.681 1.00 40.11 255 LYS B CA 1
ATOM 3267 C C . LYS B 1 262 ? 24.419 3.182 34.852 1.00 41.91 255 LYS B C 1
ATOM 3268 O O . LYS B 1 262 ? 24.858 4.332 34.734 1.00 42.73 255 LYS B O 1
ATOM 3274 N N . ALA B 1 263 ? 25.192 2.128 35.128 1.00 43.19 256 ALA B N 1
ATOM 3275 C CA . ALA B 1 263 ? 26.648 2.219 35.332 1.00 43.33 256 ALA B CA 1
ATOM 3276 C C . ALA B 1 263 ? 27.405 2.499 34.047 1.00 44.59 256 ALA B C 1
ATOM 3277 O O . ALA B 1 263 ? 28.419 3.206 34.073 1.00 47.18 256 ALA B O 1
ATOM 3280 N N . THR C 1 19 ? 13.210 14.501 70.642 1.00 85.29 12 THR C N 1
ATOM 3281 C CA . THR C 1 19 ? 14.584 15.088 70.610 1.00 86.47 12 THR C CA 1
ATOM 3282 C C . THR C 1 19 ? 15.083 15.277 69.164 1.00 86.51 12 THR C C 1
ATOM 3283 O O . THR C 1 19 ? 15.089 14.311 68.387 1.00 84.63 12 THR C O 1
ATOM 3285 N N . PRO C 1 20 ? 15.489 16.522 68.797 1.00 84.31 13 PRO C N 1
ATOM 3286 C CA . PRO C 1 20 ? 15.967 16.840 67.440 1.00 80.54 13 PRO C CA 1
ATOM 3287 C C . PRO C 1 20 ? 17.463 16.564 67.213 1.00 75.50 13 PRO C C 1
ATOM 3288 O O . PRO C 1 20 ? 18.190 16.252 68.163 1.00 75.63 13 PRO C O 1
ATOM 3292 N N . VAL C 1 21 ? 17.899 16.657 65.954 1.00 71.16 14 VAL C N 1
ATOM 3293 C CA . VAL C 1 21 ? 19.317 16.521 65.585 1.00 70.00 14 VAL C CA 1
ATOM 3294 C C . VAL C 1 21 ? 19.792 17.818 64.927 1.00 67.39 14 VAL C C 1
ATOM 3295 O O . VAL C 1 21 ? 19.071 18.418 64.125 1.00 66.43 14 VAL C O 1
ATOM 3299 N N . TYR C 1 22 ? 21.000 18.242 65.293 1.00 66.18 15 TYR C N 1
ATOM 3300 C CA . TYR C 1 22 ? 21.624 19.450 64.752 1.00 64.78 15 TYR C CA 1
ATOM 3301 C C . TYR C 1 22 ? 22.685 19.104 63.708 1.00 61.73 15 TYR C C 1
ATOM 3302 O O . TYR C 1 22 ? 23.413 18.100 63.834 1.00 57.18 15 TYR C O 1
ATOM 3311 N N . VAL C 1 23 ? 22.758 19.950 62.682 1.00 57.32 16 VAL C N 1
ATOM 3312 C CA . VAL C 1 23 ? 23.686 19.757 61.574 1.00 55.71 16 VAL C CA 1
ATOM 3313 C C . VAL C 1 23 ? 24.533 21.014 61.357 1.00 56.64 16 VAL C C 1
ATOM 3314 O O . VAL C 1 23 ? 24.002 22.131 61.324 1.00 57.54 16 VAL C O 1
ATOM 3318 N N . GLY C 1 24 ? 25.847 20.824 61.237 1.00 53.53 17 GLY C N 1
ATOM 3319 C CA . GLY C 1 24 ? 26.756 21.930 60.970 1.00 52.16 17 GLY C CA 1
ATOM 3320 C C . GLY C 1 24 ? 27.696 21.689 59.808 1.00 51.39 17 GLY C C 1
ATOM 3321 O O . GLY C 1 24 ? 28.136 20.559 59.573 1.00 52.26 17 GLY C O 1
ATOM 3322 N N . GLY C 1 25 ? 28.014 22.764 59.090 1.00 50.05 18 GLY C N 1
ATOM 3323 C CA . GLY C 1 25 ? 29.003 22.718 58.014 1.00 48.59 18 GLY C CA 1
ATOM 3324 C C . GLY C 1 25 ? 29.009 23.952 57.134 1.00 47.34 18 GLY C C 1
ATOM 3325 O O . GLY C 1 25 ? 28.165 24.845 57.284 1.00 45.61 18 GLY C O 1
ATOM 3326 N N . PHE C 1 26 ? 29.969 23.995 56.212 1.00 47.15 19 PHE C N 1
ATOM 3327 C CA . PHE C 1 26 ? 30.064 25.088 55.254 1.00 47.87 19 PHE C CA 1
ATOM 3328 C C . PHE C 1 26 ? 29.146 24.860 54.063 1.00 48.57 19 PHE C C 1
ATOM 3329 O O . PHE C 1 26 ? 29.024 23.743 53.567 1.00 49.22 19 PHE C O 1
ATOM 3337 N N . LEU C 1 27 ? 28.508 25.935 53.615 1.00 48.42 20 LEU C N 1
ATOM 3338 C CA . LEU C 1 27 ? 27.666 25.910 52.427 1.00 48.31 20 LEU C CA 1
ATOM 3339 C C . LEU C 1 27 ? 28.475 26.236 51.175 1.00 49.27 20 LEU C C 1
ATOM 3340 O O . LEU C 1 27 ? 28.157 25.764 50.079 1.00 50.15 20 LEU C O 1
ATOM 3345 N N . ALA C 1 28 ? 29.510 27.055 51.360 1.00 49.29 21 ALA C N 1
ATOM 3346 C CA . ALA C 1 28 ? 30.410 27.499 50.299 1.00 48.87 21 ALA C CA 1
ATOM 3347 C C . ALA C 1 28 ? 31.726 27.878 50.941 1.00 48.68 21 ALA C C 1
ATOM 3348 O O . ALA C 1 28 ? 31.733 28.443 52.035 1.00 49.40 21 ALA C O 1
ATOM 3350 N N . ARG C 1 29 ? 32.832 27.571 50.265 1.00 48.70 22 ARG C N 1
ATOM 3351 C CA . ARG C 1 29 ? 34.161 27.907 50.773 1.00 49.95 22 ARG C CA 1
ATOM 3352 C C . ARG C 1 29 ? 34.923 28.922 49.925 1.00 52.25 22 ARG C C 1
ATOM 3353 O O . ARG C 1 29 ? 34.976 28.803 48.702 1.00 55.47 22 ARG C O 1
ATOM 3361 N N . TYR C 1 30 ? 35.513 29.912 50.598 1.00 53.60 23 TYR C N 1
ATOM 3362 C CA . TYR C 1 30 ? 36.187 31.038 49.943 1.00 53.67 23 TYR C CA 1
ATOM 3363 C C . TYR C 1 30 ? 37.551 30.678 49.365 1.00 54.62 23 TYR C C 1
ATOM 3364 O O . TYR C 1 30 ? 37.992 31.304 48.394 1.00 56.75 23 TYR C O 1
ATOM 3373 N N . ASP C 1 31 ? 38.209 29.685 49.967 1.00 52.63 24 ASP C N 1
ATOM 3374 C CA . ASP C 1 31 ? 39.515 29.200 49.511 1.00 52.46 24 ASP C CA 1
ATOM 3375 C C . ASP C 1 31 ? 39.400 28.074 48.472 1.00 54.76 24 ASP C C 1
ATOM 3376 O O . ASP C 1 31 ? 40.414 27.456 48.099 1.00 54.93 24 ASP C O 1
ATOM 3381 N N . GLN C 1 32 ? 38.167 27.801 48.031 1.00 54.41 25 GLN C N 1
ATOM 3382 C CA . GLN C 1 32 ? 37.881 26.777 47.018 1.00 51.82 25 GLN C CA 1
ATOM 3383 C C . GLN C 1 32 ? 37.209 27.397 45.787 1.00 51.26 25 GLN C C 1
ATOM 3384 O O . GLN C 1 32 ? 36.130 28.008 45.888 1.00 48.57 25 GLN C O 1
ATOM 3390 N N . SER C 1 33 ? 37.868 27.243 44.637 1.00 49.75 26 SER C N 1
ATOM 3391 C CA . SER C 1 33 ? 37.340 27.713 43.361 1.00 50.21 26 SER C CA 1
ATOM 3392 C C . SER C 1 33 ? 36.659 26.557 42.645 1.00 50.28 26 SER C C 1
ATOM 3393 O O . SER C 1 33 ? 37.327 25.587 42.285 1.00 52.39 26 SER C O 1
ATOM 3396 N N . PRO C 1 34 ? 35.331 26.655 42.437 1.00 49.46 27 PRO C N 1
ATOM 3397 C CA . PRO C 1 34 ? 34.607 25.599 41.728 1.00 51.22 27 PRO C CA 1
ATOM 3398 C C . PRO C 1 34 ? 34.966 25.606 40.252 1.00 54.17 27 PRO C C 1
ATOM 3399 O O . PRO C 1 34 ? 35.010 26.682 39.645 1.00 53.76 27 PRO C O 1
ATOM 3403 N N . ASP C 1 35 ? 35.235 24.430 39.678 1.00 59.56 28 ASP C N 1
ATOM 3404 C CA . ASP C 1 35 ? 35.552 24.370 38.245 1.00 63.85 28 ASP C CA 1
ATOM 3405 C C . ASP C 1 35 ? 34.345 24.663 37.341 1.00 64.80 28 ASP C C 1
ATOM 3406 O O . ASP C 1 35 ? 34.512 24.989 36.164 1.00 68.98 28 ASP C O 1
ATOM 3411 N N . GLU C 1 36 ? 33.146 24.553 37.914 1.00 68.15 29 GLU C N 1
ATOM 3412 C CA . GLU C 1 36 ? 31.908 24.981 37.266 1.00 73.65 29 GLU C CA 1
ATOM 3413 C C . GLU C 1 36 ? 31.611 26.420 37.711 1.00 73.16 29 GLU C C 1
ATOM 3414 O O . GLU C 1 36 ? 31.152 26.657 38.836 1.00 73.26 29 GLU C O 1
ATOM 3420 N N . ALA C 1 37 ? 31.895 27.363 36.808 1.00 71.35 30 ALA C N 1
ATOM 3421 C CA . ALA C 1 37 ? 31.937 28.809 37.087 1.00 69.98 30 ALA C CA 1
ATOM 3422 C C . ALA C 1 37 ? 30.776 29.362 37.922 1.00 68.18 30 ALA C C 1
ATOM 3423 O O . ALA C 1 37 ? 31.003 30.038 38.925 1.00 68.95 30 ALA C O 1
ATOM 3425 N N . GLU C 1 38 ? 29.552 29.044 37.502 1.00 66.54 31 GLU C N 1
ATOM 3426 C CA . GLU C 1 38 ? 28.294 29.483 38.132 1.00 67.05 31 GLU C CA 1
ATOM 3427 C C . GLU C 1 38 ? 28.204 29.338 39.665 1.00 66.05 31 GLU C C 1
ATOM 3428 O O . GLU C 1 38 ? 27.364 29.981 40.299 1.00 63.99 31 GLU C O 1
ATOM 3434 N N . LEU C 1 39 ? 29.066 28.502 40.245 1.00 67.01 32 LEU C N 1
ATOM 3435 C CA . LEU C 1 39 ? 29.012 28.157 41.673 1.00 66.95 32 LEU C CA 1
ATOM 3436 C C . LEU C 1 39 ? 29.803 29.095 42.586 1.00 71.23 32 LEU C C 1
ATOM 3437 O O . LEU C 1 39 ? 29.919 28.841 43.793 1.00 74.26 32 LEU C O 1
ATOM 3442 N N . LEU C 1 40 ? 30.336 30.174 42.011 1.00 74.06 33 LEU C N 1
ATOM 3443 C CA . LEU C 1 40 ? 31.157 31.140 42.743 1.00 71.91 33 LEU C CA 1
ATOM 3444 C C . LEU C 1 40 ? 30.322 31.989 43.716 1.00 70.29 33 LEU C C 1
ATOM 3445 O O . LEU C 1 40 ? 29.435 32.743 43.298 1.00 67.46 33 LEU C O 1
ATOM 3447 N N . LEU C 1 41 ? 30.597 31.812 45.010 1.00 69.83 34 LEU C N 1
ATOM 3448 C CA . LEU C 1 41 ? 30.076 32.671 46.077 1.00 69.05 34 LEU C CA 1
ATOM 3449 C C . LEU C 1 41 ? 31.255 33.159 46.947 1.00 71.87 34 LEU C C 1
ATOM 3450 O O . LEU C 1 41 ? 31.731 32.415 47.818 1.00 70.26 34 LEU C O 1
ATOM 3452 N N . PRO C 1 42 ? 31.756 34.394 46.680 1.00 73.80 35 PRO C N 1
ATOM 3453 C CA . PRO C 1 42 ? 32.832 35.005 47.471 1.00 73.51 35 PRO C CA 1
ATOM 3454 C C . PRO C 1 42 ? 32.314 35.841 48.647 1.00 74.31 35 PRO C C 1
ATOM 3455 O O . PRO C 1 42 ? 31.145 36.240 48.646 1.00 73.55 35 PRO C O 1
ATOM 3459 N N . ARG C 1 43 ? 33.193 36.119 49.615 1.00 77.47 36 ARG C N 1
ATOM 3460 C CA . ARG C 1 43 ? 32.816 36.743 50.902 1.00 78.00 36 ARG C CA 1
ATOM 3461 C C . ARG C 1 43 ? 32.102 38.087 50.815 1.00 76.29 36 ARG C C 1
ATOM 3462 O O . ARG C 1 43 ? 31.247 38.386 51.645 1.00 75.63 36 ARG C O 1
ATOM 3470 N N . ASP C 1 44 ? 32.453 38.872 49.800 1.00 77.94 37 ASP C N 1
ATOM 3471 C CA . ASP C 1 44 ? 31.895 40.211 49.568 1.00 81.04 37 ASP C CA 1
ATOM 3472 C C . ASP C 1 44 ? 30.417 40.211 49.167 1.00 81.12 37 ASP C C 1
ATOM 3473 O O . ASP C 1 44 ? 29.738 41.231 49.307 1.00 83.26 37 ASP C O 1
ATOM 3478 N N . VAL C 1 45 ? 29.937 39.070 48.672 1.00 80.54 38 VAL C N 1
ATOM 3479 C CA . VAL C 1 45 ? 28.542 38.896 48.250 1.00 78.76 38 VAL C CA 1
ATOM 3480 C C . VAL C 1 45 ? 27.746 38.181 49.348 1.00 77.61 38 VAL C C 1
ATOM 3481 O O . VAL C 1 45 ? 26.553 38.451 49.533 1.00 76.56 38 VAL C O 1
ATOM 3485 N N . VAL C 1 46 ? 28.423 37.275 50.060 1.00 75.81 39 VAL C N 1
ATOM 3486 C CA . VAL C 1 46 ? 27.863 36.541 51.206 1.00 76.47 39 VAL C CA 1
ATOM 3487 C C . VAL C 1 46 ? 27.546 37.501 52.365 1.00 78.59 39 VAL C C 1
ATOM 3488 O O . VAL C 1 46 ? 26.439 37.475 52.915 1.00 75.28 39 VAL C O 1
ATOM 3492 N N . GLU C 1 47 ? 28.527 38.340 52.713 1.00 83.55 40 GLU C N 1
ATOM 3493 C CA . GLU C 1 47 ? 28.381 39.390 53.732 1.00 82.49 40 GLU C CA 1
ATOM 3494 C C . GLU C 1 47 ? 27.392 40.485 53.315 1.00 80.27 40 GLU C C 1
ATOM 3495 O O . GLU C 1 47 ? 26.681 41.030 54.166 1.00 78.93 40 GLU C O 1
ATOM 3501 N N . HIS C 1 48 ? 27.356 40.795 52.016 1.00 79.81 41 HIS C N 1
ATOM 3502 C CA . HIS C 1 48 ? 26.380 41.736 51.450 1.00 84.08 41 HIS C CA 1
ATOM 3503 C C . HIS C 1 48 ? 24.958 41.195 51.565 1.00 89.47 41 HIS C C 1
ATOM 3504 O O . HIS C 1 48 ? 24.021 41.959 51.824 1.00 93.85 41 HIS C O 1
ATOM 3506 N N . TRP C 1 49 ? 24.811 39.880 51.379 1.00 93.22 42 TRP C N 1
ATOM 3507 C CA . TRP C 1 49 ? 23.517 39.206 51.519 1.00 94.11 42 TRP C CA 1
ATOM 3508 C C . TRP C 1 49 ? 23.052 39.098 52.976 1.00 92.23 42 TRP C C 1
ATOM 3509 O O . TRP C 1 49 ? 21.853 39.178 53.249 1.00 90.76 42 TRP C O 1
ATOM 3520 N N . LEU C 1 50 ? 24.001 38.952 53.903 1.00 91.82 43 LEU C N 1
ATOM 3521 C CA . LEU C 1 50 ? 23.718 38.992 55.346 1.00 93.93 43 LEU C CA 1
ATOM 3522 C C . LEU C 1 50 ? 23.438 40.432 55.835 1.00 96.55 43 LEU C C 1
ATOM 3523 O O . LEU C 1 50 ? 24.020 40.908 56.822 1.00 96.18 43 LEU C O 1
ATOM 3528 N N . HIS C 1 51 ? 22.542 41.109 55.116 1.00 96.22 44 HIS C N 1
ATOM 3529 C CA . HIS C 1 51 ? 22.084 42.465 55.423 1.00 98.35 44 HIS C CA 1
ATOM 3530 C C . HIS C 1 51 ? 20.650 42.683 54.915 1.00 100.17 44 HIS C C 1
ATOM 3531 O O . HIS C 1 51 ? 20.059 43.746 55.142 1.00 102.30 44 HIS C O 1
ATOM 3533 N N . ALA C 1 52 ? 20.106 41.667 54.235 1.00 99.57 45 ALA C N 1
ATOM 3534 C CA . ALA C 1 52 ? 18.722 41.662 53.738 1.00 93.29 45 ALA C CA 1
ATOM 3535 C C . ALA C 1 52 ? 17.823 40.705 54.534 1.00 87.06 45 ALA C C 1
ATOM 3536 O O . ALA C 1 52 ? 18.223 39.594 54.895 1.00 76.24 45 ALA C O 1
ATOM 3538 N N . VAL C 1 62 ? 10.692 32.994 59.498 1.00 91.09 55 VAL C N 1
ATOM 3539 C CA . VAL C 1 62 ? 11.633 33.940 58.897 1.00 96.42 55 VAL C CA 1
ATOM 3540 C C . VAL C 1 62 ? 12.947 33.272 58.466 1.00 98.17 55 VAL C C 1
ATOM 3541 O O . VAL C 1 62 ? 13.523 33.639 57.433 1.00 97.09 55 VAL C O 1
ATOM 3543 N N . ALA C 1 63 ? 13.401 32.298 59.264 1.00 96.32 56 ALA C N 1
ATOM 3544 C CA . ALA C 1 63 ? 14.630 31.528 59.012 1.00 91.75 56 ALA C CA 1
ATOM 3545 C C . ALA C 1 63 ? 14.508 30.611 57.787 1.00 89.95 56 ALA C C 1
ATOM 3546 O O . ALA C 1 63 ? 13.396 30.338 57.317 1.00 93.85 56 ALA C O 1
ATOM 3548 N N . LEU C 1 64 ? 15.651 30.142 57.278 1.00 81.60 57 LEU C N 1
ATOM 3549 C CA . LEU C 1 64 ? 15.687 29.261 56.101 1.00 71.04 57 LEU C CA 1
ATOM 3550 C C . LEU C 1 64 ? 15.169 27.865 56.429 1.00 64.90 57 LEU C C 1
ATOM 3551 O O . LEU C 1 64 ? 15.541 27.302 57.465 1.00 63.27 57 LEU C O 1
ATOM 3556 N N . PRO C 1 65 ? 14.306 27.307 55.551 1.00 59.70 58 PRO C N 1
ATOM 3557 C CA . PRO C 1 65 ? 13.925 25.896 55.664 1.00 56.63 58 PRO C CA 1
ATOM 3558 C C . PRO C 1 65 ? 15.078 24.932 55.340 1.00 54.66 58 PRO C C 1
ATOM 3559 O O . PRO C 1 65 ? 15.880 25.184 54.436 1.00 54.08 58 PRO C O 1
ATOM 3563 N N . LEU C 1 66 ? 15.164 23.852 56.108 1.00 53.82 59 LEU C N 1
ATOM 3564 C CA . LEU C 1 66 ? 16.101 22.773 55.841 1.00 50.32 59 LEU C CA 1
ATOM 3565 C C . LEU C 1 66 ? 15.303 21.668 55.179 1.00 50.43 59 LEU C C 1
ATOM 3566 O O . LEU C 1 66 ? 14.253 21.268 55.691 1.00 49.81 59 LEU C O 1
ATOM 3571 N N . ASN C 1 67 ? 15.786 21.189 54.038 1.00 51.23 60 ASN C N 1
ATOM 3572 C CA . ASN C 1 67 ? 15.137 20.075 53.348 1.00 52.22 60 ASN C CA 1
ATOM 3573 C C . ASN C 1 67 ? 16.097 18.964 52.891 1.00 53.18 60 ASN C C 1
ATOM 3574 O O . ASN C 1 67 ? 17.318 19.068 53.072 1.00 53.86 60 ASN C O 1
ATOM 3579 N N . ILE C 1 68 ? 15.522 17.904 52.321 1.00 52.47 61 ILE C N 1
ATOM 3580 C CA . ILE C 1 68 ? 16.282 16.859 51.648 1.00 51.48 61 ILE C CA 1
ATOM 3581 C C . ILE C 1 68 ? 16.206 17.084 50.141 1.00 51.71 61 ILE C C 1
ATOM 3582 O O . ILE C 1 68 ? 15.113 17.167 49.571 1.00 54.38 61 ILE C O 1
ATOM 3587 N N . ASN C 1 69 ? 17.380 17.206 49.522 1.00 50.10 62 ASN C N 1
ATOM 3588 C CA . ASN C 1 69 ? 17.559 17.223 48.058 1.00 48.58 62 ASN C CA 1
ATOM 3589 C C . ASN C 1 69 ? 16.749 18.258 47.258 1.00 49.58 62 ASN C C 1
ATOM 3590 O O . ASN C 1 69 ? 16.365 17.997 46.114 1.00 50.81 62 ASN C O 1
ATOM 3595 N N . HIS C 1 70 ? 16.513 19.424 47.868 1.00 51.82 63 HIS C N 1
ATOM 3596 C CA . HIS C 1 70 ? 15.780 20.562 47.259 1.00 54.24 63 HIS C CA 1
ATOM 3597 C C . HIS C 1 70 ? 14.324 20.268 46.905 1.00 57.31 63 HIS C C 1
ATOM 3598 O O . HIS C 1 70 ? 13.666 21.072 46.243 1.00 60.26 63 HIS C O 1
ATOM 3605 N N . ASP C 1 71 ? 13.836 19.114 47.352 1.00 61.41 64 ASP C N 1
ATOM 3606 C CA . ASP C 1 71 ? 12.437 18.739 47.231 1.00 65.23 64 ASP C CA 1
ATOM 3607 C C . ASP C 1 71 ? 11.698 19.481 48.340 1.00 69.82 64 ASP C C 1
ATOM 3608 O O . ASP C 1 71 ? 11.879 19.176 49.529 1.00 72.42 64 ASP C O 1
ATOM 3613 N N . ASP C 1 72 ? 10.881 20.463 47.952 1.00 72.12 65 ASP C N 1
ATOM 3614 C CA . ASP C 1 72 ? 10.187 21.325 48.924 1.00 73.37 65 ASP C CA 1
ATOM 3615 C C . ASP C 1 72 ? 9.066 20.628 49.716 1.00 69.98 65 ASP C C 1
ATOM 3616 O O . ASP C 1 72 ? 8.412 21.250 50.558 1.00 68.60 65 ASP C O 1
ATOM 3621 N N . THR C 1 73 ? 8.867 19.338 49.440 1.00 70.23 66 THR C N 1
ATOM 3622 C CA . THR C 1 73 ? 7.996 18.466 50.244 1.00 73.15 66 THR C CA 1
ATOM 3623 C C . THR C 1 73 ? 8.794 17.698 51.314 1.00 73.42 66 THR C C 1
ATOM 3624 O O . THR C 1 73 ? 8.211 17.043 52.186 1.00 74.26 66 THR C O 1
ATOM 3628 N N . ALA C 1 74 ? 10.123 17.797 51.244 1.00 71.00 67 ALA C N 1
ATOM 3629 C CA . ALA C 1 74 ? 11.014 17.078 52.151 1.00 66.44 67 ALA C CA 1
ATOM 3630 C C . ALA C 1 74 ? 11.677 17.984 53.205 1.00 65.51 67 ALA C C 1
ATOM 3631 O O . ALA C 1 74 ? 12.847 17.790 53.563 1.00 63.97 67 ALA C O 1
ATOM 3633 N N . VAL C 1 75 ? 10.905 18.950 53.713 1.00 62.98 68 VAL C N 1
ATOM 3634 C CA . VAL C 1 75 ? 11.354 19.879 54.760 1.00 63.60 68 VAL C CA 1
ATOM 3635 C C . VAL C 1 75 ? 11.541 19.159 56.102 1.00 66.71 68 VAL C C 1
ATOM 3636 O O . VAL C 1 75 ? 10.568 18.726 56.721 1.00 73.61 68 VAL C O 1
ATOM 3640 N N . VAL C 1 76 ? 12.791 19.050 56.545 1.00 67.58 69 VAL C N 1
ATOM 3641 C CA . VAL C 1 76 ? 13.136 18.299 57.767 1.00 68.42 69 VAL C CA 1
ATOM 3642 C C . VAL C 1 76 ? 13.311 19.177 59.012 1.00 68.37 69 VAL C C 1
ATOM 3643 O O . VAL C 1 76 ? 13.501 18.671 60.122 1.00 66.80 69 VAL C O 1
ATOM 3647 N N . GLY C 1 77 ? 13.243 20.490 58.811 1.00 70.11 70 GLY C N 1
ATOM 3648 C CA . GLY C 1 77 ? 13.485 21.465 59.866 1.00 70.54 70 GLY C CA 1
ATOM 3649 C C . GLY C 1 77 ? 13.859 22.817 59.295 1.00 72.63 70 GLY C C 1
ATOM 3650 O O . GLY C 1 77 ? 13.261 23.272 58.311 1.00 73.90 70 GLY C O 1
ATOM 3651 N N . HIS C 1 78 ? 14.860 23.447 59.908 1.00 74.04 71 HIS C N 1
ATOM 3652 C CA . HIS C 1 78 ? 15.233 24.831 59.604 1.00 77.33 71 HIS C CA 1
ATOM 3653 C C . HIS C 1 78 ? 16.681 25.158 59.988 1.00 77.86 71 HIS C C 1
ATOM 3654 O O . HIS C 1 78 ? 17.249 24.540 60.898 1.00 73.89 71 HIS C O 1
ATOM 3661 N N . VAL C 1 79 ? 17.256 26.140 59.292 1.00 82.52 72 VAL C N 1
ATOM 3662 C CA . VAL C 1 79 ? 18.599 26.658 59.587 1.00 86.23 72 VAL C CA 1
ATOM 3663 C C . VAL C 1 79 ? 18.503 27.763 60.638 1.00 85.96 72 VAL C C 1
ATOM 3664 O O . VAL C 1 79 ? 17.822 28.777 60.431 1.00 85.86 72 VAL C O 1
ATOM 3668 N N . ALA C 1 80 ? 19.189 27.554 61.758 1.00 85.07 73 ALA C N 1
ATOM 3669 C CA . ALA C 1 80 ? 19.233 28.531 62.839 1.00 85.24 73 ALA C CA 1
ATOM 3670 C C . ALA C 1 80 ? 20.279 29.610 62.544 1.00 85.63 73 ALA C C 1
ATOM 3671 O O . ALA C 1 80 ? 19.937 30.785 62.344 1.00 82.57 73 ALA C O 1
ATOM 3673 N N . ALA C 1 81 ? 21.542 29.190 62.483 1.00 84.88 74 ALA C N 1
ATOM 3674 C CA . ALA C 1 81 ? 22.672 30.097 62.345 1.00 81.44 74 ALA C CA 1
ATOM 3675 C C . ALA C 1 81 ? 23.308 30.056 60.962 1.00 81.53 74 ALA C C 1
ATOM 3676 O O . ALA C 1 81 ? 23.557 28.979 60.418 1.00 81.46 74 ALA C O 1
ATOM 3678 N N . MET C 1 82 ? 23.546 31.244 60.406 1.00 81.16 75 MET C N 1
ATOM 3679 C CA . MET C 1 82 ? 24.389 31.439 59.223 1.00 81.97 75 MET C CA 1
ATOM 3680 C C . MET C 1 82 ? 25.410 32.540 59.503 1.00 86.13 75 MET C C 1
ATOM 3681 O O . MET C 1 82 ? 25.037 33.661 59.881 1.00 90.88 75 MET C O 1
ATOM 3686 N N . GLN C 1 83 ? 26.691 32.220 59.318 1.00 87.24 76 GLN C N 1
ATOM 3687 C CA . GLN C 1 83 ? 27.773 33.165 59.599 1.00 88.16 76 GLN C CA 1
ATOM 3688 C C . GLN C 1 83 ? 28.972 33.001 58.665 1.00 86.94 76 GLN C C 1
ATOM 3689 O O . GLN C 1 83 ? 29.507 31.897 58.503 1.00 87.64 76 GLN C O 1
ATOM 3695 N N . SER C 1 84 ? 29.377 34.114 58.055 1.00 83.42 77 SER C N 1
ATOM 3696 C CA . SER C 1 84 ? 30.637 34.202 57.319 1.00 79.27 77 SER C CA 1
ATOM 3697 C C . SER C 1 84 ? 31.820 34.150 58.289 1.00 78.31 77 SER C C 1
ATOM 3698 O O . SER C 1 84 ? 31.813 34.829 59.321 1.00 81.16 77 SER C O 1
ATOM 3701 N N . VAL C 1 85 ? 32.816 33.326 57.965 1.00 75.10 78 VAL C N 1
ATOM 3702 C CA . VAL C 1 85 ? 34.071 33.267 58.734 1.00 74.62 78 VAL C CA 1
ATOM 3703 C C . VAL C 1 85 ? 35.290 33.520 57.820 1.00 77.18 78 VAL C C 1
ATOM 3704 O O . VAL C 1 85 ? 35.124 33.920 56.663 1.00 76.12 78 VAL C O 1
ATOM 3708 N N . ARG C 1 86 ? 36.497 33.310 58.351 1.00 82.53 79 ARG C N 1
ATOM 3709 C CA . ARG C 1 86 ? 37.750 33.399 57.589 1.00 85.82 79 ARG C CA 1
ATOM 3710 C C . ARG C 1 86 ? 37.713 32.588 56.286 1.00 84.66 79 ARG C C 1
ATOM 3711 O O . ARG C 1 86 ? 38.024 33.118 55.215 1.00 84.11 79 ARG C O 1
ATOM 3719 N N . ASP C 1 87 ? 37.306 31.321 56.388 1.00 83.52 80 ASP C N 1
ATOM 3720 C CA . ASP C 1 87 ? 37.428 30.363 55.284 1.00 80.76 80 ASP C CA 1
ATOM 3721 C C . ASP C 1 87 ? 36.149 30.084 54.482 1.00 75.57 80 ASP C C 1
ATOM 3722 O O . ASP C 1 87 ? 36.229 29.526 53.384 1.00 77.71 80 ASP C O 1
ATOM 3727 N N . GLY C 1 88 ? 34.986 30.453 55.017 1.00 68.72 81 GLY C N 1
ATOM 3728 C CA . GLY C 1 88 ? 33.726 30.254 54.299 1.00 65.90 81 GLY C CA 1
ATOM 3729 C C . GLY C 1 88 ? 32.451 30.653 55.015 1.00 64.54 81 GLY C C 1
ATOM 3730 O O . GLY C 1 88 ? 32.452 30.921 56.219 1.00 66.56 81 GLY C O 1
ATOM 3731 N N . LEU C 1 89 ? 31.357 30.695 54.257 1.00 60.50 82 LEU C N 1
ATOM 3732 C CA . LEU C 1 89 ? 30.017 30.801 54.823 1.00 58.52 82 LEU C CA 1
ATOM 3733 C C . LEU C 1 89 ? 29.688 29.503 55.555 1.00 57.93 82 LEU C C 1
ATOM 3734 O O . LEU C 1 89 ? 29.693 28.431 54.946 1.00 58.75 82 LEU C O 1
ATOM 3739 N N . PHE C 1 90 ? 29.410 29.617 56.854 1.00 57.20 83 PHE C N 1
ATOM 3740 C CA . PHE C 1 90 ? 29.127 28.461 57.719 1.00 56.97 83 PHE C CA 1
ATOM 3741 C C . PHE C 1 90 ? 27.699 28.479 58.254 1.00 56.37 83 PHE C C 1
ATOM 3742 O O . PHE C 1 90 ? 27.222 29.503 58.745 1.00 55.72 83 PHE C O 1
ATOM 3750 N N . CYS C 1 91 ? 27.028 27.333 58.178 1.00 59.68 84 CYS C N 1
ATOM 3751 C CA . CYS C 1 91 ? 25.686 27.235 58.733 1.00 62.52 84 CYS C CA 1
ATOM 3752 C C . CYS C 1 91 ? 25.438 26.050 59.672 1.00 61.95 84 CYS C C 1
ATOM 3753 O O . CYS C 1 91 ? 25.983 24.945 59.493 1.00 56.71 84 CYS C O 1
ATOM 3756 N N . LEU C 1 92 ? 24.616 26.340 60.683 1.00 62.62 85 LEU C N 1
ATOM 3757 C CA . LEU C 1 92 ? 24.141 25.385 61.675 1.00 61.36 85 LEU C CA 1
ATOM 3758 C C . LEU C 1 92 ? 22.622 25.254 61.537 1.00 61.30 85 LEU C C 1
ATOM 3759 O O . LEU C 1 92 ? 21.879 26.240 61.657 1.00 59.56 85 LEU C O 1
ATOM 3764 N N . GLY C 1 93 ? 22.182 24.026 61.271 1.00 60.70 86 GLY C N 1
ATOM 3765 C CA . GLY C 1 93 ? 20.779 23.721 61.029 1.00 59.87 86 GLY C CA 1
ATOM 3766 C C . GLY C 1 93 ? 20.211 22.748 62.034 1.00 59.67 86 GLY C C 1
ATOM 3767 O O . GLY C 1 93 ? 20.953 22.041 62.731 1.00 56.47 86 GLY C O 1
ATOM 3768 N N . CYS C 1 94 ? 18.883 22.705 62.085 1.00 61.87 87 CYS C N 1
ATOM 3769 C CA . CYS C 1 94 ? 18.158 21.907 63.064 1.00 64.58 87 CYS C CA 1
ATOM 3770 C C . CYS C 1 94 ? 17.084 21.037 62.408 1.00 61.43 87 CYS C C 1
ATOM 3771 O O . CYS C 1 94 ? 16.187 21.547 61.735 1.00 60.25 87 CYS C O 1
ATOM 3774 N N . VAL C 1 95 ? 17.191 19.726 62.618 1.00 61.35 88 VAL C N 1
ATOM 3775 C CA . VAL C 1 95 ? 16.233 18.747 62.090 1.00 64.40 88 VAL C CA 1
ATOM 3776 C C . VAL C 1 95 ? 15.120 18.509 63.126 1.00 65.09 88 VAL C C 1
ATOM 3777 O O . VAL C 1 95 ? 15.246 17.661 64.012 1.00 66.57 88 VAL C O 1
ATOM 3781 N N . THR C 1 96 ? 14.040 19.279 63.010 1.00 67.31 89 THR C N 1
ATOM 3782 C CA . THR C 1 96 ? 12.916 19.224 63.955 1.00 67.68 89 THR C CA 1
ATOM 3783 C C . THR C 1 96 ? 11.661 18.661 63.300 1.00 69.80 89 THR C C 1
ATOM 3784 O O . THR C 1 96 ? 10.619 19.328 63.247 1.00 68.46 89 THR C O 1
ATOM 3788 N N . SER C 1 97 ? 11.771 17.437 62.789 1.00 72.52 90 SER C N 1
ATOM 3789 C CA . SER C 1 97 ? 10.636 16.750 62.182 1.00 74.48 90 SER C CA 1
ATOM 3790 C C . SER C 1 97 ? 10.617 15.278 62.591 1.00 76.94 90 SER C C 1
ATOM 3791 O O . SER C 1 97 ? 11.318 14.464 61.981 1.00 73.90 90 SER C O 1
ATOM 3794 N N . PRO C 1 98 ? 9.820 14.940 63.636 1.00 79.54 91 PRO C N 1
ATOM 3795 C CA . PRO C 1 98 ? 9.613 13.559 64.102 1.00 77.99 91 PRO C CA 1
ATOM 3796 C C . PRO C 1 98 ? 9.128 12.583 63.030 1.00 75.40 91 PRO C C 1
ATOM 3797 O O . PRO C 1 98 ? 9.415 11.391 63.141 1.00 72.70 91 PRO C O 1
ATOM 3801 N N . ARG C 1 99 ? 8.401 13.086 62.024 1.00 73.93 92 ARG C N 1
ATOM 3802 C CA . ARG C 1 99 ? 7.956 12.280 60.877 1.00 72.44 92 ARG C CA 1
ATOM 3803 C C . ARG C 1 99 ? 9.169 11.730 60.123 1.00 73.28 92 ARG C C 1
ATOM 3804 O O . ARG C 1 99 ? 9.342 10.506 60.027 1.00 74.99 92 ARG C O 1
ATOM 3806 N N . PHE C 1 100 ? 10.011 12.645 59.633 1.00 69.76 93 PHE C N 1
ATOM 3807 C CA . PHE C 1 100 ? 11.304 12.324 59.017 1.00 66.01 93 PHE C CA 1
ATOM 3808 C C . PHE C 1 100 ? 12.230 11.553 59.969 1.00 61.29 93 PHE C C 1
ATOM 3809 O O . PHE C 1 100 ? 12.870 10.577 59.566 1.00 56.82 93 PHE C O 1
ATOM 3817 N N . LEU C 1 101 ? 12.287 11.996 61.226 1.00 60.35 94 LEU C N 1
ATOM 3818 C CA . LEU C 1 101 ? 13.135 11.366 62.243 1.00 59.81 94 LEU C CA 1
ATOM 3819 C C . LEU C 1 101 ? 12.718 9.939 62.544 1.00 59.65 94 LEU C C 1
ATOM 3820 O O . LEU C 1 101 ? 13.574 9.105 62.848 1.00 60.29 94 LEU C O 1
ATOM 3825 N N . GLU C 1 102 ? 11.413 9.666 62.441 1.00 58.00 95 GLU C N 1
ATOM 3826 C CA . GLU C 1 102 ? 10.888 8.308 62.558 1.00 55.35 95 GLU C CA 1
ATOM 3827 C C . GLU C 1 102 ? 11.410 7.424 61.429 1.00 53.72 95 GLU C C 1
ATOM 3828 O O . GLU C 1 102 ? 11.912 6.327 61.687 1.00 51.23 95 GLU C O 1
ATOM 3834 N N . ILE C 1 103 ? 11.323 7.924 60.192 1.00 52.18 96 ILE C N 1
ATOM 3835 C CA . ILE C 1 103 ? 11.789 7.194 59.003 1.00 48.25 96 ILE C CA 1
ATOM 3836 C C . ILE C 1 103 ? 13.255 6.802 59.173 1.00 48.02 96 ILE C C 1
ATOM 3837 O O . ILE C 1 103 ? 13.616 5.640 58.961 1.00 46.93 96 ILE C O 1
ATOM 3842 N N . VAL C 1 104 ? 14.069 7.779 59.587 1.00 48.86 97 VAL C N 1
ATOM 3843 C CA . VAL C 1 104 ? 15.515 7.612 59.806 1.00 49.34 97 VAL C CA 1
ATOM 3844 C C . VAL C 1 104 ? 15.764 6.588 60.923 1.00 49.85 97 VAL C C 1
ATOM 3845 O O . VAL C 1 104 ? 16.644 5.726 60.803 1.00 47.14 97 VAL C O 1
ATOM 3849 N N . ARG C 1 105 ? 14.954 6.686 61.980 1.00 52.93 98 ARG C N 1
ATOM 3850 C CA . ARG C 1 105 ? 14.968 5.767 63.125 1.00 56.08 98 ARG C CA 1
ATOM 3851 C C . ARG C 1 105 ? 14.741 4.312 62.681 1.00 54.20 98 ARG C C 1
ATOM 3852 O O . ARG C 1 105 ? 15.470 3.412 63.112 1.00 51.43 98 ARG C O 1
ATOM 3860 N N . ARG C 1 106 ? 13.753 4.103 61.805 1.00 55.07 99 ARG C N 1
ATOM 3861 C CA . ARG C 1 106 ? 13.426 2.770 61.269 1.00 56.66 99 ARG C CA 1
ATOM 3862 C C . ARG C 1 106 ? 14.542 2.235 60.361 1.00 56.08 99 ARG C C 1
ATOM 3863 O O . ARG C 1 106 ? 14.972 1.089 60.516 1.00 58.61 99 ARG C O 1
ATOM 3871 N N . ALA C 1 107 ? 15.010 3.074 59.435 1.00 53.33 100 ALA C N 1
ATOM 3872 C CA . ALA C 1 107 ? 16.037 2.700 58.460 1.00 51.68 100 ALA C CA 1
ATOM 3873 C C . ALA C 1 107 ? 17.357 2.279 59.115 1.00 52.18 100 ALA C C 1
ATOM 3874 O O . ALA C 1 107 ? 17.925 1.239 58.759 1.00 49.77 100 ALA C O 1
ATOM 3876 N N . SER C 1 108 ? 17.809 3.080 60.087 1.00 54.18 101 SER C N 1
ATOM 3877 C CA . SER C 1 108 ? 19.053 2.849 60.850 1.00 54.73 101 SER C CA 1
ATOM 3878 C C . SER C 1 108 ? 19.098 1.491 61.541 1.00 56.51 101 SER C C 1
ATOM 3879 O O . SER C 1 108 ? 20.168 0.874 61.659 1.00 54.56 101 SER C O 1
ATOM 3882 N N . GLU C 1 109 ? 17.923 1.040 61.985 1.00 58.68 102 GLU C N 1
ATOM 3883 C CA . GLU C 1 109 ? 17.748 -0.266 62.598 1.00 60.04 102 GLU C CA 1
ATOM 3884 C C . GLU C 1 109 ? 18.009 -1.394 61.581 1.00 58.29 102 GLU C C 1
ATOM 3885 O O . GLU C 1 109 ? 18.397 -2.497 61.968 1.00 55.83 102 GLU C O 1
ATOM 3891 N N . LYS C 1 110 ? 17.830 -1.096 60.290 1.00 60.67 103 LYS C N 1
ATOM 3892 C CA . LYS C 1 110 ? 18.095 -2.058 59.202 1.00 64.54 103 LYS C CA 1
ATOM 3893 C C . LYS C 1 110 ? 19.336 -1.767 58.313 1.00 64.65 103 LYS C C 1
ATOM 3894 O O . LYS C 1 110 ? 19.432 -2.261 57.181 1.00 63.41 103 LYS C O 1
ATOM 3900 N N . SER C 1 111 ? 20.281 -0.984 58.844 1.00 64.28 104 SER C N 1
ATOM 3901 C CA . SER C 1 111 ? 21.583 -0.737 58.200 1.00 61.60 104 SER C CA 1
ATOM 3902 C C . SER C 1 111 ? 22.713 -1.532 58.846 1.00 60.67 104 SER C C 1
ATOM 3903 O O . SER C 1 111 ? 22.747 -1.700 60.063 1.00 62.84 104 SER C O 1
ATOM 3906 N N . GLU C 1 112 ? 23.651 -1.990 58.025 1.00 62.04 105 GLU C N 1
ATOM 3907 C CA . GLU C 1 112 ? 24.812 -2.733 58.519 1.00 65.07 105 GLU C CA 1
ATOM 3908 C C . GLU C 1 112 ? 25.898 -1.808 59.089 1.00 67.99 105 GLU C C 1
ATOM 3909 O O . GLU C 1 112 ? 26.554 -2.164 60.072 1.00 72.38 105 GLU C O 1
ATOM 3912 N N . LEU C 1 113 ? 26.077 -0.634 58.472 1.00 67.89 106 LEU C N 1
ATOM 3913 C CA . LEU C 1 113 ? 27.089 0.352 58.888 1.00 63.20 106 LEU C CA 1
ATOM 3914 C C . LEU C 1 113 ? 26.750 0.982 60.234 1.00 60.75 106 LEU C C 1
ATOM 3915 O O . LEU C 1 113 ? 27.632 1.129 61.084 1.00 62.31 106 LEU C O 1
ATOM 3917 N N . VAL C 1 114 ? 25.477 1.338 60.418 1.00 57.39 107 VAL C N 1
ATOM 3918 C CA . VAL C 1 114 ? 24.976 1.892 61.682 1.00 58.09 107 VAL C CA 1
ATOM 3919 C C . VAL C 1 114 ? 25.079 0.844 62.807 1.00 62.46 107 VAL C C 1
ATOM 3920 O O . VAL C 1 114 ? 25.368 1.187 63.963 1.00 65.96 107 VAL C O 1
ATOM 3924 N N . SER C 1 115 ? 24.873 -0.426 62.448 1.00 63.34 108 SER C N 1
ATOM 3925 C CA . SER C 1 115 ? 25.014 -1.559 63.373 1.00 62.29 108 SER C CA 1
ATOM 3926 C C . SER C 1 115 ? 26.445 -1.717 63.903 1.00 61.49 108 SER C C 1
ATOM 3927 O O . SER C 1 115 ? 26.635 -2.104 65.058 1.00 64.83 108 SER C O 1
ATOM 3929 N N . ARG C 1 116 ? 27.433 -1.405 63.062 1.00 58.96 109 ARG C N 1
ATOM 3930 C CA . ARG C 1 116 ? 28.853 -1.493 63.429 1.00 58.70 109 ARG C CA 1
ATOM 3931 C C . ARG C 1 116 ? 29.305 -0.325 64.326 1.00 59.07 109 ARG C C 1
ATOM 3932 O O . ARG C 1 116 ? 30.417 -0.338 64.870 1.00 56.22 109 ARG C O 1
ATOM 3937 N N . GLY C 1 117 ? 28.432 0.674 64.471 1.00 60.14 110 GLY C N 1
ATOM 3938 C CA . GLY C 1 117 ? 28.618 1.770 65.425 1.00 62.30 110 GLY C CA 1
ATOM 3939 C C . GLY C 1 117 ? 29.609 2.843 65.016 1.00 63.71 110 GLY C C 1
ATOM 3940 O O . GLY C 1 117 ? 30.243 2.742 63.959 1.00 64.12 110 GLY C O 1
ATOM 3941 N N . PRO C 1 118 ? 29.736 3.886 65.858 1.00 62.90 111 PRO C N 1
ATOM 3942 C CA . PRO C 1 118 ? 30.644 5.031 65.771 1.00 64.52 111 PRO C CA 1
ATOM 3943 C C . PRO C 1 118 ? 32.069 4.646 66.178 1.00 66.75 111 PRO C C 1
ATOM 3944 O O . PRO C 1 118 ? 32.284 3.537 66.677 1.00 68.33 111 PRO C O 1
ATOM 3946 N N . VAL C 1 119 ? 33.026 5.550 65.948 1.00 69.67 112 VAL C N 1
ATOM 3947 C CA . VAL C 1 119 ? 34.417 5.384 66.400 1.00 69.85 112 VAL C CA 1
ATOM 3948 C C . VAL C 1 119 ? 34.508 5.484 67.927 1.00 73.81 112 VAL C C 1
ATOM 3949 O O . VAL C 1 119 ? 33.712 6.196 68.557 1.00 74.95 112 VAL C O 1
ATOM 3951 N N . SER C 1 120 ? 35.470 4.760 68.507 1.00 78.87 113 SER C N 1
ATOM 3952 C CA . SER C 1 120 ? 35.716 4.757 69.959 1.00 80.48 113 SER C CA 1
ATOM 3953 C C . SER C 1 120 ? 36.221 6.124 70.446 1.00 80.23 113 SER C C 1
ATOM 3954 O O . SER C 1 120 ? 37.159 6.675 69.860 1.00 79.42 113 SER C O 1
ATOM 3956 N N . PRO C 1 121 ? 35.608 6.676 71.498 1.00 82.31 114 PRO C N 1
ATOM 3957 C CA . PRO C 1 121 ? 34.534 6.021 72.237 1.00 82.97 114 PRO C CA 1
ATOM 3958 C C . PRO C 1 121 ? 33.248 6.856 72.288 1.00 80.09 114 PRO C C 1
ATOM 3959 O O . PRO C 1 121 ? 32.766 7.213 73.372 1.00 77.73 114 PRO C O 1
ATOM 3963 N N . LEU C 1 122 ? 32.715 7.169 71.110 1.00 77.35 115 LEU C N 1
ATOM 3964 C CA . LEU C 1 122 ? 31.428 7.849 70.995 1.00 76.86 115 LEU C CA 1
ATOM 3965 C C . LEU C 1 122 ? 30.298 6.876 71.330 1.00 73.48 115 LEU C C 1
ATOM 3966 O O . LEU C 1 122 ? 30.410 5.670 71.075 1.00 68.37 115 LEU C O 1
ATOM 3969 N N . GLN C 1 123 ? 29.224 7.405 71.918 1.00 73.03 116 GLN C N 1
ATOM 3970 C CA . GLN C 1 123 ? 28.024 6.618 72.204 1.00 75.01 116 GLN C CA 1
ATOM 3971 C C . GLN C 1 123 ? 27.330 6.250 70.891 1.00 75.28 116 GLN C C 1
ATOM 3972 O O . GLN C 1 123 ? 27.108 7.135 70.055 1.00 78.31 116 GLN C O 1
ATOM 3974 N N . PRO C 1 124 ? 27.030 4.943 70.685 1.00 73.25 117 PRO C N 1
ATOM 3975 C CA . PRO C 1 124 ? 26.210 4.551 69.540 1.00 70.19 117 PRO C CA 1
ATOM 3976 C C . PRO C 1 124 ? 24.840 5.225 69.557 1.00 68.27 117 PRO C C 1
ATOM 3977 O O . PRO C 1 124 ? 23.954 4.825 70.312 1.00 73.35 117 PRO C O 1
ATOM 3981 N N . ASP C 1 125 ? 24.720 6.292 68.772 1.00 65.62 118 ASP C N 1
ATOM 3982 C CA . ASP C 1 125 ? 23.434 6.822 68.341 1.00 64.04 118 ASP C CA 1
ATOM 3983 C C . ASP C 1 125 ? 23.144 6.102 67.029 1.00 65.82 118 ASP C C 1
ATOM 3984 O O . ASP C 1 125 ? 24.074 5.593 66.392 1.00 65.08 118 ASP C O 1
ATOM 3989 N N . LYS C 1 126 ? 21.871 6.028 66.635 1.00 67.17 119 LYS C N 1
ATOM 3990 C CA . LYS C 1 126 ? 21.507 5.374 65.368 1.00 66.29 119 LYS C CA 1
ATOM 3991 C C . LYS C 1 126 ? 21.004 6.352 64.317 1.00 63.13 119 LYS C C 1
ATOM 3992 O O . LYS C 1 126 ? 21.442 6.290 63.167 1.00 61.87 119 LYS C O 1
ATOM 3998 N N . VAL C 1 127 ? 20.099 7.244 64.727 1.00 60.98 120 VAL C N 1
ATOM 3999 C CA . VAL C 1 127 ? 19.550 8.312 63.877 1.00 60.93 120 VAL C CA 1
ATOM 4000 C C . VAL C 1 127 ? 20.660 9.260 63.395 1.00 61.11 120 VAL C C 1
ATOM 4001 O O . VAL C 1 127 ? 20.735 9.592 62.206 1.00 63.47 120 VAL C O 1
ATOM 4005 N N . VAL C 1 128 ? 21.519 9.679 64.325 1.00 59.70 121 VAL C N 1
ATOM 4006 C CA . VAL C 1 128 ? 22.648 10.563 64.020 1.00 57.10 121 VAL C CA 1
ATOM 4007 C C . VAL C 1 128 ? 23.631 9.847 63.082 1.00 55.08 121 VAL C C 1
ATOM 4008 O O . VAL C 1 128 ? 24.078 10.439 62.097 1.00 58.31 121 VAL C O 1
ATOM 4012 N N . GLU C 1 129 ? 23.926 8.579 63.367 1.00 50.74 122 GLU C N 1
ATOM 4013 C CA . GLU C 1 129 ? 24.767 7.768 62.496 1.00 50.28 122 GLU C CA 1
ATOM 4014 C C . GLU C 1 129 ? 24.205 7.617 61.077 1.00 52.66 122 GLU C C 1
ATOM 4015 O O . GLU C 1 129 ? 24.946 7.790 60.104 1.00 56.99 122 GLU C O 1
ATOM 4021 N N . PHE C 1 130 ? 22.910 7.310 60.957 1.00 50.90 123 PHE C N 1
ATOM 4022 C CA . PHE C 1 130 ? 22.275 7.152 59.641 1.00 49.44 123 PHE C CA 1
ATOM 4023 C C . PHE C 1 130 ? 22.316 8.437 58.826 1.00 51.05 123 PHE C C 1
ATOM 4024 O O . PHE C 1 130 ? 22.654 8.395 57.645 1.00 52.87 123 PHE C O 1
ATOM 4032 N N . LEU C 1 131 ? 21.967 9.559 59.461 1.00 52.97 124 LEU C N 1
ATOM 4033 C CA . LEU C 1 131 ? 22.001 10.883 58.823 1.00 54.44 124 LEU C CA 1
ATOM 4034 C C . LEU C 1 131 ? 23.407 11.295 58.356 1.00 56.45 124 LEU C C 1
ATOM 4035 O O . LEU C 1 131 ? 23.561 11.884 57.282 1.00 58.50 124 LEU C O 1
ATOM 4040 N N . SER C 1 132 ? 24.419 10.952 59.150 1.00 56.20 125 SER C N 1
ATOM 4041 C CA . SER C 1 132 ? 25.805 11.267 58.831 1.00 57.77 125 SER C CA 1
ATOM 4042 C C . SER C 1 132 ? 26.354 10.404 57.700 1.00 58.31 125 SER C C 1
ATOM 4043 O O . SER C 1 132 ? 27.396 10.724 57.119 1.00 62.98 125 SER C O 1
ATOM 4046 N N . GLY C 1 133 ? 25.655 9.311 57.403 1.00 57.03 126 GLY C N 1
ATOM 4047 C CA . GLY C 1 133 ? 25.983 8.448 56.267 1.00 56.95 126 GLY C CA 1
ATOM 4048 C C . GLY C 1 133 ? 25.180 8.781 55.019 1.00 55.61 126 GLY C C 1
ATOM 4049 O O . GLY C 1 133 ? 25.731 8.849 53.920 1.00 53.91 126 GLY C O 1
ATOM 4050 N N . SER C 1 134 ? 23.880 9.003 55.200 1.00 55.76 127 SER C N 1
ATOM 4051 C CA . SER C 1 134 ? 22.943 9.201 54.097 1.00 56.00 127 SER C CA 1
ATOM 4052 C C . SER C 1 134 ? 22.935 10.623 53.550 1.00 55.03 127 SER C C 1
ATOM 4053 O O . SER C 1 134 ? 22.710 10.826 52.350 1.00 56.72 127 SER C O 1
ATOM 4056 N N . TYR C 1 135 ? 23.166 11.600 54.425 1.00 51.92 128 TYR C N 1
ATOM 4057 C CA . TYR C 1 135 ? 23.102 13.007 54.035 1.00 52.01 128 TYR C CA 1
ATOM 4058 C C . TYR C 1 135 ? 24.347 13.773 54.482 1.00 52.28 128 TYR C C 1
ATOM 4059 O O . TYR C 1 135 ? 24.266 14.791 55.178 1.00 56.45 128 TYR C O 1
ATOM 4068 N N . ALA C 1 136 ? 25.497 13.288 54.016 1.00 49.46 129 ALA C N 1
ATOM 4069 C CA . ALA C 1 136 ? 26.813 13.734 54.470 1.00 47.07 129 ALA C CA 1
ATOM 4070 C C . ALA C 1 136 ? 27.327 15.041 53.845 1.00 47.99 129 ALA C C 1
ATOM 4071 O O . ALA C 1 136 ? 28.530 15.335 53.928 1.00 48.65 129 ALA C O 1
ATOM 4073 N N . GLY C 1 137 ? 26.425 15.827 53.250 1.00 46.52 130 GLY C N 1
ATOM 4074 C CA . GLY C 1 137 ? 26.788 17.077 52.587 1.00 46.68 130 GLY C CA 1
ATOM 4075 C C . GLY C 1 137 ? 25.689 18.121 52.546 1.00 49.36 130 GLY C C 1
ATOM 4076 O O . GLY C 1 137 ? 24.500 17.785 52.525 1.00 50.57 130 GLY C O 1
ATOM 4077 N N . LEU C 1 138 ? 26.099 19.392 52.537 1.00 50.63 131 LEU C N 1
ATOM 4078 C CA . LEU C 1 138 ? 25.189 20.535 52.410 1.00 51.46 131 LEU C CA 1
ATOM 4079 C C . LEU C 1 138 ? 25.140 21.079 50.985 1.00 53.52 131 LEU C C 1
ATOM 4080 O O . LEU C 1 138 ? 26.114 20.964 50.236 1.00 57.30 131 LEU C O 1
ATOM 4085 N N . SER C 1 139 ? 24.004 21.681 50.631 1.00 52.65 132 SER C N 1
ATOM 4086 C CA . SER C 1 139 ? 23.816 22.340 49.345 1.00 53.44 132 SER C CA 1
ATOM 4087 C C . SER C 1 139 ? 22.889 23.543 49.529 1.00 56.98 132 SER C C 1
ATOM 4088 O O . SER C 1 139 ? 21.714 23.390 49.882 1.00 57.65 132 SER C O 1
ATOM 4091 N N . LEU C 1 140 ? 23.437 24.735 49.298 1.00 58.94 133 LEU C N 1
ATOM 4092 C CA . LEU C 1 140 ? 22.697 25.997 49.399 1.00 58.87 133 LEU C CA 1
ATOM 4093 C C . LEU C 1 140 ? 21.789 26.216 48.173 1.00 58.10 133 LEU C C 1
ATOM 4094 O O . LEU C 1 140 ? 21.855 25.451 47.216 1.00 56.61 133 LEU C O 1
ATOM 4099 N N . SER C 1 141 ? 20.919 27.228 48.239 1.00 59.86 134 SER C N 1
ATOM 4100 C CA . SER C 1 141 ? 20.170 27.744 47.084 1.00 62.09 134 SER C CA 1
ATOM 4101 C C . SER C 1 141 ? 20.296 29.282 47.034 1.00 64.80 134 SER C C 1
ATOM 4102 O O . SER C 1 141 ? 20.099 29.948 48.057 1.00 67.52 134 SER C O 1
ATOM 4105 N N . SER C 1 142 ? 20.633 29.833 45.857 1.00 62.83 135 SER C N 1
ATOM 4106 C CA . SER C 1 142 ? 21.021 31.252 45.716 1.00 60.00 135 SER C CA 1
ATOM 4107 C C . SER C 1 142 ? 20.566 31.885 44.402 1.00 59.98 135 SER C C 1
ATOM 4108 O O . SER C 1 142 ? 20.995 32.988 44.040 1.00 59.57 135 SER C O 1
ATOM 4111 N N . PRO C 1 161 ? 17.996 36.941 48.167 1.00 83.91 154 PRO C N 1
ATOM 4112 C CA . PRO C 1 161 ? 18.653 36.419 49.359 1.00 81.63 154 PRO C CA 1
ATOM 4113 C C . PRO C 1 161 ? 19.052 34.945 49.178 1.00 80.31 154 PRO C C 1
ATOM 4114 O O . PRO C 1 161 ? 19.335 34.523 48.055 1.00 78.57 154 PRO C O 1
ATOM 4118 N N . PHE C 1 162 ? 19.090 34.189 50.274 1.00 78.45 155 PHE C N 1
ATOM 4119 C CA . PHE C 1 162 ? 19.208 32.735 50.226 1.00 75.90 155 PHE C CA 1
ATOM 4120 C C . PHE C 1 162 ? 17.816 32.112 50.375 1.00 74.92 155 PHE C C 1
ATOM 4121 O O . PHE C 1 162 ? 17.067 32.487 51.284 1.00 77.01 155 PHE C O 1
ATOM 4129 N N . LYS C 1 163 ? 17.474 31.167 49.494 1.00 71.99 156 LYS C N 1
ATOM 4130 C CA . LYS C 1 163 ? 16.158 30.500 49.513 1.00 66.55 156 LYS C CA 1
ATOM 4131 C C . LYS C 1 163 ? 16.057 29.450 50.622 1.00 64.48 156 LYS C C 1
ATOM 4132 O O . LYS C 1 163 ? 15.250 29.598 51.544 1.00 65.52 156 LYS C O 1
ATOM 4134 N N . HIS C 1 164 ? 16.879 28.402 50.525 1.00 61.82 157 HIS C N 1
ATOM 4135 C CA . HIS C 1 164 ? 16.936 27.327 51.529 1.00 59.83 157 HIS C CA 1
ATOM 4136 C C . HIS C 1 164 ? 18.306 26.645 51.566 1.00 56.19 157 HIS C C 1
ATOM 4137 O O . HIS C 1 164 ? 19.210 27.026 50.815 1.00 56.63 157 HIS C O 1
ATOM 4144 N N . VAL C 1 165 ? 18.450 25.665 52.461 1.00 51.89 158 VAL C N 1
ATOM 4145 C CA . VAL C 1 165 ? 19.642 24.804 52.544 1.00 51.24 158 VAL C CA 1
ATOM 4146 C C . VAL C 1 165 ? 19.204 23.334 52.486 1.00 52.47 158 VAL C C 1
ATOM 4147 O O . VAL C 1 165 ? 18.223 22.944 53.133 1.00 55.34 158 VAL C O 1
ATOM 4151 N N . ALA C 1 166 ? 19.931 22.533 51.709 1.00 49.65 159 ALA C N 1
ATOM 4152 C CA . ALA C 1 166 ? 19.559 21.146 51.463 1.00 47.68 159 ALA C CA 1
ATOM 4153 C C . ALA C 1 166 ? 20.588 20.152 51.983 1.00 46.32 159 ALA C C 1
ATOM 4154 O O . ALA C 1 166 ? 21.798 20.343 51.812 1.00 47.57 159 ALA C O 1
ATOM 4156 N N . LEU C 1 167 ? 20.090 19.099 52.625 1.00 42.92 160 LEU C N 1
ATOM 4157 C CA . LEU C 1 167 ? 20.903 17.935 52.943 1.00 41.39 160 LEU C CA 1
ATOM 4158 C C . LEU C 1 167 ? 20.909 17.001 51.725 1.00 41.50 160 LEU C C 1
ATOM 4159 O O . LEU C 1 167 ? 19.948 16.968 50.937 1.00 40.56 160 LEU C O 1
ATOM 4164 N N . CYS C 1 168 ? 22.010 16.267 51.571 1.00 40.09 161 CYS C N 1
ATOM 4165 C CA . CYS C 1 168 ? 22.267 15.412 50.411 1.00 38.95 161 CYS C CA 1
ATOM 4166 C C . CYS C 1 168 ? 23.518 14.585 50.674 1.00 38.93 161 CYS C C 1
ATOM 4167 O O . CYS C 1 168 ? 24.265 14.885 51.602 1.00 41.58 161 CYS C O 1
ATOM 4170 N N . SER C 1 169 ? 23.754 13.564 49.850 1.00 37.83 162 SER C N 1
ATOM 4171 C CA . SER C 1 169 ? 24.888 12.646 50.016 1.00 38.32 162 SER C CA 1
ATOM 4172 C C . SER C 1 169 ? 26.263 13.304 49.903 1.00 38.72 162 SER C C 1
ATOM 4173 O O . SER C 1 169 ? 27.217 12.853 50.546 1.00 38.58 162 SER C O 1
ATOM 4176 N N . VAL C 1 170 ? 26.344 14.349 49.071 1.00 38.52 163 VAL C N 1
ATOM 4177 C CA . VAL C 1 170 ? 27.561 15.135 48.793 1.00 39.09 163 VAL C CA 1
ATOM 4178 C C . VAL C 1 170 ? 27.155 16.524 48.316 1.00 40.10 163 VAL C C 1
ATOM 4179 O O . VAL C 1 170 ? 26.085 16.682 47.723 1.00 41.15 163 VAL C O 1
ATOM 4183 N N . GLY C 1 171 ? 28.006 17.522 48.553 1.00 39.38 164 GLY C N 1
ATOM 4184 C CA . GLY C 1 171 ? 27.799 18.848 47.974 1.00 39.09 164 GLY C CA 1
ATOM 4185 C C . GLY C 1 171 ? 28.565 18.935 46.672 1.00 40.09 164 GLY C C 1
ATOM 4186 O O . GLY C 1 171 ? 29.570 18.234 46.509 1.00 38.89 164 GLY C O 1
ATOM 4187 N N . ARG C 1 172 ? 28.091 19.771 45.742 1.00 42.10 165 ARG C N 1
ATOM 4188 C CA . ARG C 1 172 ? 28.829 20.040 44.491 1.00 44.64 165 ARG C CA 1
ATOM 4189 C C . ARG C 1 172 ? 29.972 21.032 44.711 1.00 45.47 165 ARG C C 1
ATOM 4190 O O . ARG C 1 172 ? 31.049 20.866 44.129 1.00 44.64 165 ARG C O 1
ATOM 4198 N N . ARG C 1 173 ? 29.727 22.048 45.551 1.00 47.29 166 ARG C N 1
ATOM 4199 C CA . ARG C 1 173 ? 30.793 22.912 46.115 1.00 45.94 166 ARG C CA 1
ATOM 4200 C C . ARG C 1 173 ? 31.643 22.086 47.081 1.00 44.16 166 ARG C C 1
ATOM 4201 O O . ARG C 1 173 ? 31.149 21.133 47.684 1.00 43.35 166 ARG C O 1
ATOM 4209 N N . ARG C 1 174 ? 32.921 22.424 47.211 1.00 44.57 167 ARG C N 1
ATOM 4210 C CA . ARG C 1 174 ? 33.806 21.641 48.077 1.00 45.79 167 ARG C CA 1
ATOM 4211 C C . ARG C 1 174 ? 33.930 22.212 49.490 1.00 46.89 167 ARG C C 1
ATOM 4212 O O . ARG C 1 174 ? 33.799 23.421 49.696 1.00 48.53 167 ARG C O 1
ATOM 4220 N N . GLY C 1 175 ? 34.161 21.323 50.452 1.00 47.80 168 GLY C N 1
ATOM 4221 C CA . GLY C 1 175 ? 34.181 21.672 51.870 1.00 49.63 168 GLY C CA 1
ATOM 4222 C C . GLY C 1 175 ? 32.798 21.781 52.484 1.00 51.30 168 GLY C C 1
ATOM 4223 O O . GLY C 1 175 ? 32.628 22.400 53.539 1.00 54.74 168 GLY C O 1
ATOM 4224 N N . THR C 1 176 ? 31.813 21.162 51.841 1.00 50.23 169 THR C N 1
ATOM 4225 C CA . THR C 1 176 ? 30.431 21.271 52.287 1.00 51.34 169 THR C CA 1
ATOM 4226 C C . THR C 1 176 ? 29.980 20.089 53.148 1.00 52.12 169 THR C C 1
ATOM 4227 O O . THR C 1 176 ? 28.801 19.721 53.147 1.00 54.65 169 THR C O 1
ATOM 4231 N N . LEU C 1 177 ? 30.917 19.521 53.904 1.00 52.32 170 LEU C N 1
ATOM 4232 C CA . LEU C 1 177 ? 30.641 18.387 54.791 1.00 53.57 170 LEU C CA 1
ATOM 4233 C C . LEU C 1 177 ? 29.587 18.678 55.869 1.00 56.68 170 LEU C C 1
ATOM 4234 O O . LEU C 1 177 ? 29.732 19.619 56.663 1.00 59.33 170 LEU C O 1
ATOM 4239 N N . ALA C 1 178 ? 28.527 17.866 55.864 1.00 58.52 171 ALA C N 1
ATOM 4240 C CA . ALA C 1 178 ? 27.481 17.914 56.884 1.00 57.75 171 ALA C CA 1
ATOM 4241 C C . ALA C 1 178 ? 27.893 17.056 58.057 1.00 58.53 171 ALA C C 1
ATOM 4242 O O . ALA C 1 178 ? 28.205 15.872 57.899 1.00 61.86 171 ALA C O 1
ATOM 4244 N N . VAL C 1 179 ? 27.920 17.682 59.228 1.00 60.60 172 VAL C N 1
ATOM 4245 C CA . VAL C 1 179 ? 28.297 17.027 60.478 1.00 60.33 172 VAL C CA 1
ATOM 4246 C C . VAL C 1 179 ? 27.110 17.100 61.439 1.00 60.04 172 VAL C C 1
ATOM 4247 O O . VAL C 1 179 ? 26.602 18.191 61.740 1.00 59.21 172 VAL C O 1
ATOM 4251 N N . TYR C 1 180 ? 26.682 15.926 61.900 1.00 59.24 173 TYR C N 1
ATOM 4252 C CA . TYR C 1 180 ? 25.491 15.780 62.742 1.00 59.51 173 TYR C CA 1
ATOM 4253 C C . TYR C 1 180 ? 25.825 15.508 64.211 1.00 57.19 173 TYR C C 1
ATOM 4254 O O . TYR C 1 180 ? 26.796 14.805 64.527 1.00 54.69 173 TYR C O 1
ATOM 4263 N N . GLY C 1 181 ? 25.000 16.066 65.095 1.00 56.55 174 GLY C N 1
ATOM 4264 C CA . GLY C 1 181 ? 25.091 15.818 66.536 1.00 58.66 174 GLY C CA 1
ATOM 4265 C C . GLY C 1 181 ? 23.898 16.379 67.283 1.00 59.52 174 GLY C C 1
ATOM 4266 O O . GLY C 1 181 ? 23.114 17.153 66.721 1.00 56.99 174 GLY C O 1
ATOM 4267 N N . ARG C 1 182 ? 23.771 15.998 68.556 1.00 61.32 175 ARG C N 1
ATOM 4268 C CA . ARG C 1 182 ? 22.600 16.366 69.371 1.00 63.82 175 ARG C CA 1
ATOM 4269 C C . ARG C 1 182 ? 22.609 17.812 69.898 1.00 66.36 175 ARG C C 1
ATOM 4270 O O . ARG C 1 182 ? 21.607 18.526 69.768 1.00 65.42 175 ARG C O 1
ATOM 4278 N N . ASP C 1 183 ? 23.738 18.234 70.474 1.00 71.15 176 ASP C N 1
ATOM 4279 C CA . ASP C 1 183 ? 23.931 19.608 70.965 1.00 74.09 176 ASP C CA 1
ATOM 4280 C C . ASP C 1 183 ? 24.728 20.464 69.965 1.00 72.33 176 ASP C C 1
ATOM 4281 O O . ASP C 1 183 ? 25.769 20.014 69.475 1.00 74.36 176 ASP C O 1
ATOM 4286 N N . PRO C 1 184 ? 24.247 21.696 69.662 1.00 71.00 177 PRO C N 1
ATOM 4287 C CA . PRO C 1 184 ? 24.935 22.596 68.717 1.00 71.66 177 PRO C CA 1
ATOM 4288 C C . PRO C 1 184 ? 26.375 22.922 69.122 1.00 73.96 177 PRO C C 1
ATOM 4289 O O . PRO C 1 184 ? 27.279 22.794 68.291 1.00 74.90 177 PRO C O 1
ATOM 4293 N N . GLU C 1 185 ? 26.576 23.316 70.386 1.00 75.21 178 GLU C N 1
ATOM 4294 C CA . GLU C 1 185 ? 27.912 23.564 70.956 1.00 75.09 178 GLU C CA 1
ATOM 4295 C C . GLU C 1 185 ? 28.915 22.454 70.638 1.00 72.14 178 GLU C C 1
ATOM 4296 O O . GLU C 1 185 ? 30.118 22.711 70.523 1.00 74.57 178 GLU C O 1
ATOM 4302 N N . TRP C 1 186 ? 28.411 21.230 70.496 1.00 66.33 179 TRP C N 1
ATOM 4303 C CA . TRP C 1 186 ? 29.251 20.093 70.180 1.00 65.62 179 TRP C CA 1
ATOM 4304 C C . TRP C 1 186 ? 29.642 20.048 68.699 1.00 68.85 179 TRP C C 1
ATOM 4305 O O . TRP C 1 186 ? 30.828 19.880 68.390 1.00 71.69 179 TRP C O 1
ATOM 4316 N N . VAL C 1 187 ? 28.664 20.199 67.798 1.00 66.30 180 VAL C N 1
ATOM 4317 C CA . VAL C 1 187 ? 28.915 20.080 66.342 1.00 63.13 180 VAL C CA 1
ATOM 4318 C C . VAL C 1 187 ? 29.884 21.159 65.840 1.00 63.13 180 VAL C C 1
ATOM 4319 O O . VAL C 1 187 ? 30.768 20.884 65.025 1.00 63.01 180 VAL C O 1
ATOM 4323 N N . THR C 1 188 ? 29.716 22.372 66.371 1.00 61.48 181 THR C N 1
ATOM 4324 C CA . THR C 1 188 ? 30.545 23.529 66.055 1.00 60.27 181 THR C CA 1
ATOM 4325 C C . THR C 1 188 ? 31.998 23.265 66.444 1.00 61.23 181 THR C C 1
ATOM 4326 O O . THR C 1 188 ? 32.922 23.617 65.707 1.00 62.15 181 THR C O 1
ATOM 4330 N N . GLN C 1 189 ? 32.177 22.599 67.582 1.00 63.44 182 GLN C N 1
ATOM 4331 C CA . GLN C 1 189 ? 33.496 22.225 68.082 1.00 63.32 182 GLN C CA 1
ATOM 4332 C C . GLN C 1 189 ? 34.149 21.067 67.308 1.00 61.78 182 GLN C C 1
ATOM 4333 O O . GLN C 1 189 ? 35.226 20.606 67.696 1.00 64.32 182 GLN C O 1
ATOM 4335 N N . ARG C 1 190 ? 33.518 20.595 66.228 1.00 61.57 183 ARG C N 1
ATOM 4336 C CA . ARG C 1 190 ? 34.157 19.568 65.387 1.00 64.46 183 ARG C CA 1
ATOM 4337 C C . ARG C 1 190 ? 35.099 20.220 64.387 1.00 66.76 183 ARG C C 1
ATOM 4338 O O . ARG C 1 190 ? 36.075 19.596 63.958 1.00 68.88 183 ARG C O 1
ATOM 4346 N N . PHE C 1 191 ? 34.784 21.468 64.027 1.00 67.99 184 PHE C N 1
ATOM 4347 C CA . PHE C 1 191 ? 35.567 22.287 63.095 1.00 69.11 184 PHE C CA 1
ATOM 4348 C C . PHE C 1 191 ? 36.573 23.155 63.873 1.00 70.79 184 PHE C C 1
ATOM 4349 O O . PHE C 1 191 ? 36.170 24.140 64.515 1.00 71.26 184 PHE C O 1
ATOM 4357 N N . PRO C 1 192 ? 37.879 22.795 63.832 1.00 70.57 185 PRO C N 1
ATOM 4358 C CA . PRO C 1 192 ? 38.879 23.597 64.550 1.00 72.27 185 PRO C CA 1
ATOM 4359 C C . PRO C 1 192 ? 39.136 24.960 63.905 1.00 73.91 185 PRO C C 1
ATOM 4360 O O . PRO C 1 192 ? 39.485 25.911 64.608 1.00 73.26 185 PRO C O 1
ATOM 4364 N N . ASP C 1 193 ? 38.943 25.036 62.587 1.00 77.96 186 ASP C N 1
ATOM 4365 C CA . ASP C 1 193 ? 39.114 26.262 61.798 1.00 81.14 186 ASP C CA 1
ATOM 4366 C C . ASP C 1 193 ? 38.273 27.444 62.302 1.00 81.07 186 ASP C C 1
ATOM 4367 O O . ASP C 1 193 ? 38.713 28.591 62.213 1.00 81.54 186 ASP C O 1
ATOM 4369 N N . LEU C 1 194 ? 37.076 27.155 62.823 1.00 83.73 187 LEU C N 1
ATOM 4370 C CA . LEU C 1 194 ? 36.216 28.157 63.472 1.00 85.53 187 LEU C CA 1
ATOM 4371 C C . LEU C 1 194 ? 36.868 28.705 64.740 1.00 90.03 187 LEU C C 1
ATOM 4372 O O . LEU C 1 194 ? 37.440 27.946 65.537 1.00 91.21 187 LEU C O 1
ATOM 4377 N N . THR C 1 195 ? 36.782 30.023 64.911 1.00 92.72 188 THR C N 1
ATOM 4378 C CA . THR C 1 195 ? 37.363 30.705 66.075 1.00 93.62 188 THR C CA 1
ATOM 4379 C C . THR C 1 195 ? 36.310 30.934 67.170 1.00 95.51 188 THR C C 1
ATOM 4380 O O . THR C 1 195 ? 35.104 30.841 66.910 1.00 94.50 188 THR C O 1
ATOM 4384 N N . ALA C 1 196 ? 36.782 31.212 68.388 1.00 98.00 189 ALA C N 1
ATOM 4385 C CA . ALA C 1 196 ? 35.924 31.550 69.534 1.00 99.12 189 ALA C CA 1
ATOM 4386 C C . ALA C 1 196 ? 35.080 32.812 69.300 1.00 99.20 189 ALA C C 1
ATOM 4387 O O . ALA C 1 196 ? 33.962 32.925 69.815 1.00 94.51 189 ALA C O 1
ATOM 4389 N N . ALA C 1 197 ? 35.631 33.749 68.526 1.00 102.99 190 ALA C N 1
ATOM 4390 C CA . ALA C 1 197 ? 34.924 34.957 68.090 1.00 103.74 190 ALA C CA 1
ATOM 4391 C C . ALA C 1 197 ? 33.822 34.645 67.067 1.00 102.45 190 ALA C C 1
ATOM 4392 O O . ALA C 1 197 ? 32.749 35.261 67.105 1.00 100.94 190 ALA C O 1
ATOM 4394 N N . ASP C 1 198 ? 34.097 33.689 66.169 1.00 98.45 191 ASP C N 1
ATOM 4395 C CA . ASP C 1 198 ? 33.150 33.250 65.128 1.00 91.67 191 ASP C CA 1
ATOM 4396 C C . ASP C 1 198 ? 31.943 32.489 65.687 1.00 88.03 191 ASP C C 1
ATOM 4397 O O . ASP C 1 198 ? 30.821 32.671 65.204 1.00 86.26 191 ASP C O 1
ATOM 4402 N N . ARG C 1 199 ? 32.190 31.650 66.699 1.00 85.80 192 ARG C N 1
ATOM 4403 C CA . ARG C 1 199 ? 31.150 30.874 67.395 1.00 84.72 192 ARG C CA 1
ATOM 4404 C C . ARG C 1 199 ? 30.075 31.751 68.026 1.00 86.22 192 ARG C C 1
ATOM 4405 O O . ARG C 1 199 ? 28.889 31.422 67.964 1.00 87.54 192 ARG C O 1
ATOM 4413 N N . ASP C 1 200 ? 30.503 32.860 68.632 1.00 88.32 193 ASP C N 1
ATOM 4414 C CA . ASP C 1 200 ? 29.610 33.807 69.301 1.00 88.90 193 ASP C CA 1
ATOM 4415 C C . ASP C 1 200 ? 28.532 34.324 68.357 1.00 88.51 193 ASP C C 1
ATOM 4416 O O . ASP C 1 200 ? 27.382 34.481 68.765 1.00 91.33 193 ASP C O 1
ATOM 4418 N N . GLY C 1 201 ? 28.918 34.568 67.101 1.00 90.26 194 GLY C N 1
ATOM 4419 C CA . GLY C 1 201 ? 27.999 34.985 66.038 1.00 89.19 194 GLY C CA 1
ATOM 4420 C C . GLY C 1 201 ? 26.949 33.931 65.730 1.00 87.85 194 GLY C C 1
ATOM 4421 O O . GLY C 1 201 ? 25.777 34.262 65.515 1.00 88.95 194 GLY C O 1
ATOM 4422 N N . LEU C 1 202 ? 27.379 32.666 65.719 1.00 82.60 195 LEU C N 1
ATOM 4423 C CA . LEU C 1 202 ? 26.488 31.519 65.520 1.00 77.52 195 LEU C CA 1
ATOM 4424 C C . LEU C 1 202 ? 25.537 31.331 66.712 1.00 79.78 195 LEU C C 1
ATOM 4425 O O . LEU C 1 202 ? 24.319 31.239 66.522 1.00 80.83 195 LEU C O 1
ATOM 4430 N N . ARG C 1 203 ? 26.102 31.304 67.926 1.00 79.74 196 ARG C N 1
ATOM 4431 C CA . ARG C 1 203 ? 25.357 31.117 69.188 1.00 76.22 196 ARG C CA 1
ATOM 4432 C C . ARG C 1 203 ? 24.245 32.144 69.395 1.00 72.31 196 ARG C C 1
ATOM 4433 O O . ARG C 1 203 ? 23.198 31.823 69.954 1.00 69.12 196 ARG C O 1
ATOM 4441 N N . ALA C 1 204 ? 24.491 33.368 68.926 1.00 74.94 197 ALA C N 1
ATOM 4442 C CA . ALA C 1 204 ? 23.515 34.462 68.917 1.00 78.60 197 ALA C CA 1
ATOM 4443 C C . ALA C 1 204 ? 22.328 34.197 67.986 1.00 82.44 197 ALA C C 1
ATOM 4444 O O . ALA C 1 204 ? 21.308 34.893 68.064 1.00 83.98 197 ALA C O 1
ATOM 4446 N N . GLN C 1 205 ? 22.469 33.202 67.110 1.00 85.44 198 GLN C N 1
ATOM 4447 C CA . GLN C 1 205 ? 21.409 32.821 66.177 1.00 86.76 198 GLN C CA 1
ATOM 4448 C C . GLN C 1 205 ? 20.707 31.502 66.539 1.00 87.96 198 GLN C C 1
ATOM 4449 O O . GLN C 1 205 ? 19.563 31.294 66.127 1.00 89.69 198 GLN C O 1
ATOM 4455 N N . TRP C 1 206 ? 21.369 30.626 67.305 1.00 88.55 199 TRP C N 1
ATOM 4456 C CA . TRP C 1 206 ? 20.710 29.391 67.782 1.00 92.79 199 TRP C CA 1
ATOM 4457 C C . TRP C 1 206 ? 20.219 29.387 69.242 1.00 97.82 199 TRP C C 1
ATOM 4458 O O . TRP C 1 206 ? 19.790 28.350 69.764 1.00 98.89 199 TRP C O 1
ATOM 4469 N N . GLN C 1 207 ? 20.252 30.560 69.876 1.00 102.36 200 GLN C N 1
ATOM 4470 C CA . GLN C 1 207 ? 19.660 30.764 71.202 1.00 100.45 200 GLN C CA 1
ATOM 4471 C C . GLN C 1 207 ? 18.765 32.005 71.223 1.00 93.75 200 GLN C C 1
ATOM 4472 O O . GLN C 1 207 ? 17.912 32.186 70.349 1.00 82.09 200 GLN C O 1
ATOM 4478 N N . GLY C 1 218 ? 3.865 22.736 63.332 1.00 82.72 211 GLY C N 1
ATOM 4479 C CA . GLY C 1 218 ? 4.238 21.555 64.107 1.00 86.94 211 GLY C CA 1
ATOM 4480 C C . GLY C 1 218 ? 5.266 20.666 63.423 1.00 87.35 211 GLY C C 1
ATOM 4481 O O . GLY C 1 218 ? 6.380 20.486 63.934 1.00 88.50 211 GLY C O 1
ATOM 4482 N N . ASP C 1 219 ? 4.880 20.105 62.274 1.00 82.76 212 ASP C N 1
ATOM 4483 C CA . ASP C 1 219 ? 5.742 19.239 61.466 1.00 77.48 212 ASP C CA 1
ATOM 4484 C C . ASP C 1 219 ? 5.535 19.566 59.985 1.00 74.90 212 ASP C C 1
ATOM 4485 O O . ASP C 1 219 ? 4.416 19.440 59.484 1.00 72.48 212 ASP C O 1
ATOM 4490 N N . PRO C 1 220 ? 6.612 19.993 59.284 1.00 74.64 213 PRO C N 1
ATOM 4491 C CA . PRO C 1 220 ? 6.504 20.479 57.898 1.00 71.87 213 PRO C CA 1
ATOM 4492 C C . PRO C 1 220 ? 6.749 19.436 56.790 1.00 68.50 213 PRO C C 1
ATOM 4493 O O . PRO C 1 220 ? 6.599 19.753 55.605 1.00 67.95 213 PRO C O 1
ATOM 4497 N N . PHE C 1 221 ? 7.106 18.213 57.176 1.00 64.91 214 PHE C N 1
ATOM 4498 C CA . PHE C 1 221 ? 7.413 17.139 56.230 1.00 63.69 214 PHE C CA 1
ATOM 4499 C C . PHE C 1 221 ? 6.159 16.648 55.495 1.00 62.18 214 PHE C C 1
ATOM 4500 O O . PHE C 1 221 ? 5.261 16.046 56.095 1.00 63.56 214 PHE C O 1
ATOM 4508 N N . ARG C 1 222 ? 6.105 16.931 54.195 1.00 59.73 215 ARG C N 1
ATOM 4509 C CA . ARG C 1 222 ? 5.002 16.497 53.328 1.00 56.62 215 ARG C CA 1
ATOM 4510 C C . ARG C 1 222 ? 5.409 15.365 52.342 1.00 54.88 215 ARG C C 1
ATOM 4511 O O . ARG C 1 222 ? 4.916 15.302 51.208 1.00 53.58 215 ARG C O 1
ATOM 4513 N N . SER C 1 223 ? 6.293 14.471 52.802 1.00 52.48 216 SER C N 1
ATOM 4514 C CA . SER C 1 223 ? 6.816 13.355 52.002 1.00 52.56 216 SER C CA 1
ATOM 4515 C C . SER C 1 223 ? 6.833 12.040 52.806 1.00 55.88 216 SER C C 1
ATOM 4516 O O . SER C 1 223 ? 6.170 11.935 53.842 1.00 59.38 216 SER C O 1
ATOM 4519 N N . ASP C 1 224 ? 7.603 11.054 52.336 1.00 57.52 217 ASP C N 1
ATOM 4520 C CA . ASP C 1 224 ? 7.561 9.670 52.834 1.00 56.48 217 ASP C CA 1
ATOM 4521 C C . ASP C 1 224 ? 8.886 8.947 52.592 1.00 55.66 217 ASP C C 1
ATOM 4522 O O . ASP C 1 224 ? 9.771 9.488 51.923 1.00 57.23 217 ASP C O 1
ATOM 4527 N N . SER C 1 225 ? 9.004 7.721 53.111 1.00 53.71 218 SER C N 1
ATOM 4528 C CA . SER C 1 225 ? 10.196 6.874 52.909 1.00 51.38 218 SER C CA 1
ATOM 4529 C C . SER C 1 225 ? 10.450 6.502 51.444 1.00 49.29 218 SER C C 1
ATOM 4530 O O . SER C 1 225 ? 11.587 6.210 51.059 1.00 48.01 218 SER C O 1
ATOM 4533 N N . TYR C 1 226 ? 9.384 6.504 50.643 1.00 48.65 219 TYR C N 1
ATOM 4534 C CA . TYR C 1 226 ? 9.479 6.215 49.213 1.00 48.77 219 TYR C CA 1
ATOM 4535 C C . TYR C 1 226 ? 10.333 7.254 48.495 1.00 46.84 219 TYR C C 1
ATOM 4536 O O . TYR C 1 226 ? 11.211 6.898 47.711 1.00 45.55 219 TYR C O 1
ATOM 4545 N N . GLY C 1 227 ? 10.101 8.527 48.814 1.00 47.21 220 GLY C N 1
ATOM 4546 C CA . GLY C 1 227 ? 10.905 9.643 48.299 1.00 48.35 220 GLY C CA 1
ATOM 4547 C C . GLY C 1 227 ? 12.374 9.537 48.664 1.00 47.95 220 GLY C C 1
ATOM 4548 O O . GLY C 1 227 ? 13.258 9.728 47.819 1.00 47.19 220 GLY C O 1
ATOM 4549 N N . LEU C 1 228 ? 12.621 9.210 49.929 1.00 47.29 221 LEU C N 1
ATOM 4550 C CA . LEU C 1 228 ? 13.969 9.009 50.431 1.00 47.76 221 LEU C CA 1
ATOM 4551 C C . LEU C 1 228 ? 14.696 7.858 49.730 1.00 49.80 221 LEU C C 1
ATOM 4552 O O . LEU C 1 228 ? 15.878 7.997 49.401 1.00 51.32 221 LEU C O 1
ATOM 4557 N N . LEU C 1 229 ? 13.989 6.746 49.493 1.00 51.98 222 LEU C N 1
ATOM 4558 C CA . LEU C 1 229 ? 14.477 5.664 48.617 1.00 53.97 222 LEU C CA 1
ATOM 4559 C C . LEU C 1 229 ? 14.737 6.125 47.183 1.00 54.59 222 LEU C C 1
ATOM 4560 O O . LEU C 1 229 ? 15.714 5.708 46.554 1.00 55.24 222 LEU C O 1
ATOM 4565 N N . GLY C 1 230 ? 13.851 6.979 46.675 1.00 54.17 223 GLY C N 1
ATOM 4566 C CA . GLY C 1 230 ? 13.961 7.503 45.318 1.00 53.46 223 GLY C CA 1
ATOM 4567 C C . GLY C 1 230 ? 15.185 8.365 45.165 1.00 51.85 223 GLY C C 1
ATOM 4568 O O . GLY C 1 230 ? 15.859 8.322 44.140 1.00 53.72 223 GLY C O 1
ATOM 4569 N N . ASN C 1 231 ? 15.476 9.131 46.210 1.00 49.77 224 ASN C N 1
ATOM 4570 C CA . ASN C 1 231 ? 16.647 9.990 46.246 1.00 48.17 224 ASN C CA 1
ATOM 4571 C C . ASN C 1 231 ? 17.945 9.182 46.295 1.00 47.70 224 ASN C C 1
ATOM 4572 O O . ASN C 1 231 ? 18.978 9.656 45.832 1.00 49.22 224 ASN C O 1
ATOM 4577 N N . SER C 1 232 ? 17.870 7.957 46.820 1.00 46.76 225 SER C N 1
ATOM 4578 C CA . SER C 1 232 ? 19.053 7.141 47.108 1.00 46.21 225 SER C CA 1
ATOM 4579 C C . SER C 1 232 ? 19.778 6.583 45.876 1.00 47.87 225 SER C C 1
ATOM 4580 O O . SER C 1 232 ? 20.985 6.329 45.941 1.00 50.53 225 SER C O 1
ATOM 4583 N N . VAL C 1 233 ? 19.062 6.384 44.769 1.00 46.66 226 VAL C N 1
ATOM 4584 C CA . VAL C 1 233 ? 19.716 5.931 43.530 1.00 46.50 226 VAL C CA 1
ATOM 4585 C C . VAL C 1 233 ? 20.532 7.036 42.861 1.00 47.06 226 VAL C C 1
ATOM 4586 O O . VAL C 1 233 ? 21.598 6.757 42.303 1.00 49.09 226 VAL C O 1
ATOM 4590 N N . ASP C 1 234 ? 20.024 8.274 42.920 1.00 44.51 227 ASP C N 1
ATOM 4591 C CA . ASP C 1 234 ? 20.728 9.451 42.412 1.00 42.39 227 ASP C CA 1
ATOM 4592 C C . ASP C 1 234 ? 22.087 9.543 43.111 1.00 41.17 227 ASP C C 1
ATOM 4593 O O . ASP C 1 234 ? 23.125 9.670 42.458 1.00 41.43 227 ASP C O 1
ATOM 4598 N N . ALA C 1 235 ? 22.056 9.436 44.439 1.00 38.84 228 ALA C N 1
ATOM 4599 C CA . ALA C 1 235 ? 23.230 9.480 45.292 1.00 39.54 228 ALA C CA 1
ATOM 4600 C C . ALA C 1 235 ? 24.270 8.415 44.929 1.00 41.74 228 ALA C C 1
ATOM 4601 O O . ALA C 1 235 ? 25.490 8.635 45.070 1.00 44.22 228 ALA C O 1
ATOM 4603 N N . LEU C 1 236 ? 23.786 7.269 44.457 1.00 40.84 229 LEU C N 1
ATOM 4604 C CA . LEU C 1 236 ? 24.662 6.194 44.024 1.00 40.79 229 LEU C CA 1
ATOM 4605 C C . LEU C 1 236 ? 25.453 6.572 42.763 1.00 41.64 229 LEU C C 1
ATOM 4606 O O . LEU C 1 236 ? 26.611 6.168 42.616 1.00 43.18 229 LEU C O 1
ATOM 4611 N N . TYR C 1 237 ? 24.849 7.372 41.881 1.00 39.72 230 TYR C N 1
ATOM 4612 C CA . TYR C 1 237 ? 25.442 7.650 40.567 1.00 38.50 230 TYR C CA 1
ATOM 4613 C C . TYR C 1 237 ? 26.100 9.023 40.417 1.00 39.22 230 TYR C C 1
ATOM 4614 O O . TYR C 1 237 ? 26.228 9.554 39.314 1.00 40.61 230 TYR C O 1
ATOM 4623 N N . ILE C 1 238 ? 26.522 9.576 41.550 1.00 39.83 231 ILE C N 1
ATOM 4624 C CA . ILE C 1 238 ? 27.450 10.699 41.589 1.00 39.63 231 ILE C CA 1
ATOM 4625 C C . ILE C 1 238 ? 28.858 10.092 41.620 1.00 40.40 231 ILE C C 1
ATOM 4626 O O . ILE C 1 238 ? 29.207 9.345 42.540 1.00 39.78 231 ILE C O 1
ATOM 4631 N N . ARG C 1 239 ? 29.640 10.400 40.586 1.00 42.33 232 ARG C N 1
ATOM 4632 C CA . ARG C 1 239 ? 30.990 9.872 40.427 1.00 43.59 232 ARG C CA 1
ATOM 4633 C C . ARG C 1 239 ? 31.887 10.401 41.535 1.00 44.78 232 ARG C C 1
ATOM 4634 O O . ARG C 1 239 ? 31.780 11.569 41.910 1.00 43.27 232 ARG C O 1
ATOM 4636 N N . GLU C 1 240 ? 32.730 9.514 42.073 1.00 47.47 233 GLU C N 1
ATOM 4637 C CA . GLU C 1 240 ? 33.789 9.860 43.041 1.00 49.42 233 GLU C CA 1
ATOM 4638 C C . GLU C 1 240 ? 33.287 10.536 44.347 1.00 49.62 233 GLU C C 1
ATOM 4639 O O . GLU C 1 240 ? 33.921 11.478 44.840 1.00 49.00 233 GLU C O 1
ATOM 4645 N N . ARG C 1 241 ? 32.173 10.054 44.909 1.00 49.09 234 ARG C N 1
ATOM 4646 C CA . ARG C 1 241 ? 31.565 10.692 46.106 1.00 48.60 234 ARG C CA 1
ATOM 4647 C C . ARG C 1 241 ? 32.392 10.543 47.393 1.00 47.21 234 ARG C C 1
ATOM 4648 O O . ARG C 1 241 ? 32.448 11.459 48.214 1.00 46.12 234 ARG C O 1
ATOM 4656 N N . LEU C 1 242 ? 33.024 9.386 47.555 1.00 46.56 235 LEU C N 1
ATOM 4657 C CA . LEU C 1 242 ? 33.819 9.111 48.744 1.00 47.86 235 LEU C CA 1
ATOM 4658 C C . LEU C 1 242 ? 35.128 9.927 48.796 1.00 49.41 235 LEU C C 1
ATOM 4659 O O . LEU C 1 242 ? 35.430 10.505 49.853 1.00 49.59 235 LEU C O 1
ATOM 4664 N N . PRO C 1 243 ? 35.894 10.002 47.671 1.00 48.89 236 PRO C N 1
ATOM 4665 C CA . PRO C 1 243 ? 37.019 10.941 47.671 1.00 48.83 236 PRO C CA 1
ATOM 4666 C C . PRO C 1 243 ? 36.595 12.406 47.813 1.00 49.25 236 PRO C C 1
ATOM 4667 O O . PRO C 1 243 ? 37.356 13.187 48.376 1.00 50.47 236 PRO C O 1
ATOM 4671 N N . LYS C 1 244 ? 35.404 12.760 47.321 1.00 49.48 237 LYS C N 1
ATOM 4672 C CA . LYS C 1 244 ? 34.851 14.116 47.470 1.00 51.94 237 LYS C CA 1
ATOM 4673 C C . LYS C 1 244 ? 34.570 14.450 48.925 1.00 53.44 237 LYS C C 1
ATOM 4674 O O . LYS C 1 244 ? 34.763 15.586 49.355 1.00 54.84 237 LYS C O 1
ATOM 4680 N N . LEU C 1 245 ? 34.099 13.449 49.663 1.00 53.96 238 LEU C N 1
ATOM 4681 C CA . LEU C 1 245 ? 33.711 13.603 51.053 1.00 52.95 238 LEU C CA 1
ATOM 4682 C C . LEU C 1 245 ? 34.930 13.553 51.969 1.00 53.83 238 LEU C C 1
ATOM 4683 O O . LEU C 1 245 ? 34.953 14.229 52.993 1.00 55.49 238 LEU C O 1
ATOM 4688 N N . ARG C 1 246 ? 35.934 12.755 51.594 1.00 55.13 239 ARG C N 1
ATOM 4689 C CA . ARG C 1 246 ? 37.202 12.669 52.336 1.00 56.44 239 ARG C CA 1
ATOM 4690 C C . ARG C 1 246 ? 38.060 13.924 52.188 1.00 56.33 239 ARG C C 1
ATOM 4691 O O . ARG C 1 246 ? 38.765 14.314 53.126 1.00 57.29 239 ARG C O 1
ATOM 4699 N N . TYR C 1 247 ? 37.998 14.536 51.005 1.00 54.77 240 TYR C N 1
ATOM 4700 C CA . TYR C 1 247 ? 38.637 15.818 50.730 1.00 55.32 240 TYR C CA 1
ATOM 4701 C C . TYR C 1 247 ? 38.025 16.911 51.601 1.00 59.69 240 TYR C C 1
ATOM 4702 O O . TYR C 1 247 ? 38.749 17.779 52.092 1.00 66.96 240 TYR C O 1
ATOM 4711 N N . ASP C 1 248 ? 36.703 16.866 51.779 1.00 58.21 241 ASP C N 1
ATOM 4712 C CA . ASP C 1 248 ? 35.991 17.799 52.650 1.00 58.45 241 ASP C CA 1
ATOM 4713 C C . ASP C 1 248 ? 36.348 17.584 54.115 1.00 58.05 241 ASP C C 1
ATOM 4714 O O . ASP C 1 248 ? 36.474 18.548 54.868 1.00 58.57 241 ASP C O 1
ATOM 4719 N N . LYS C 1 249 ? 36.504 16.316 54.500 1.00 59.42 242 LYS C N 1
ATOM 4720 C CA . LYS C 1 249 ? 36.794 15.912 55.881 1.00 60.78 242 LYS C CA 1
ATOM 4721 C C . LYS C 1 249 ? 38.107 16.539 56.382 1.00 61.95 242 LYS C C 1
ATOM 4722 O O . LYS C 1 249 ? 38.149 17.122 57.473 1.00 61.77 242 LYS C O 1
ATOM 4726 N N . GLN C 1 250 ? 39.154 16.433 55.559 1.00 61.54 243 GLN C N 1
ATOM 4727 C CA . GLN C 1 250 ? 40.461 17.037 55.824 1.00 61.47 243 GLN C CA 1
ATOM 4728 C C . GLN C 1 250 ? 40.406 18.574 55.773 1.00 62.36 243 GLN C C 1
ATOM 4729 O O . GLN C 1 250 ? 40.926 19.239 56.673 1.00 66.37 243 GLN C O 1
ATOM 4732 N N . LEU C 1 251 ? 39.764 19.118 54.735 1.00 60.83 244 LEU C N 1
ATOM 4733 C CA . LEU C 1 251 ? 39.728 20.563 54.476 1.00 59.40 244 LEU C CA 1
ATOM 4734 C C . LEU C 1 251 ? 39.161 21.400 55.627 1.00 61.74 244 LEU C C 1
ATOM 4735 O O . LEU C 1 251 ? 39.741 22.432 55.978 1.00 64.43 244 LEU C O 1
ATOM 4740 N N . VAL C 1 252 ? 38.046 20.957 56.206 1.00 63.76 245 VAL C N 1
ATOM 4741 C CA . VAL C 1 252 ? 37.394 21.705 57.295 1.00 65.13 245 VAL C CA 1
ATOM 4742 C C . VAL C 1 252 ? 37.855 21.255 58.694 1.00 66.61 245 VAL C C 1
ATOM 4743 O O . VAL C 1 252 ? 37.441 21.820 59.722 1.00 65.90 245 VAL C O 1
ATOM 4747 N N . GLY C 1 253 ? 38.722 20.241 58.703 1.00 64.86 246 GLY C N 1
ATOM 4748 C CA . GLY C 1 253 ? 39.437 19.812 59.901 1.00 67.16 246 GLY C CA 1
ATOM 4749 C C . GLY C 1 253 ? 38.704 18.815 60.773 1.00 69.97 246 GLY C C 1
ATOM 4750 O O . GLY C 1 253 ? 39.149 18.514 61.886 1.00 75.33 246 GLY C O 1
ATOM 4751 N N . VAL C 1 254 ? 37.587 18.297 60.261 1.00 68.59 247 VAL C N 1
ATOM 4752 C CA . VAL C 1 254 ? 36.782 17.280 60.948 1.00 64.80 247 VAL C CA 1
ATOM 4753 C C . VAL C 1 254 ? 37.564 15.953 61.023 1.00 65.45 247 VAL C C 1
ATOM 4754 O O . VAL C 1 254 ? 37.248 15.082 61.837 1.00 67.17 247 VAL C O 1
ATOM 4758 N N . THR C 1 255 ? 38.638 15.880 60.265 1.00 67.64 248 THR C N 1
ATOM 4759 C CA . THR C 1 255 ? 39.474 14.698 60.298 1.00 71.51 248 THR C CA 1
ATOM 4760 C C . THR C 1 255 ? 40.382 14.717 61.517 1.00 74.53 248 THR C C 1
ATOM 4761 O O . THR C 1 255 ? 41.209 13.840 61.700 1.00 74.83 248 THR C O 1
ATOM 4763 N N . GLU C 1 256 ? 40.218 15.721 62.360 1.00 76.90 249 GLU C N 1
ATOM 4764 C CA . GLU C 1 256 ? 41.030 15.844 63.540 1.00 80.14 249 GLU C CA 1
ATOM 4765 C C . GLU C 1 256 ? 40.192 15.542 64.748 1.00 84.70 249 GLU C C 1
ATOM 4766 O O . GLU C 1 256 ? 40.434 14.584 65.450 1.00 91.38 249 GLU C O 1
ATOM 4772 N N . ARG C 1 257 ? 39.161 16.335 64.967 1.00 85.29 250 ARG C N 1
ATOM 4773 C CA . ARG C 1 257 ? 38.274 16.137 66.089 1.00 84.00 250 ARG C CA 1
ATOM 4774 C C . ARG C 1 257 ? 37.409 14.898 65.882 1.00 84.57 250 ARG C C 1
ATOM 4775 O O . ARG C 1 257 ? 37.167 14.495 64.764 1.00 86.18 250 ARG C O 1
ATOM 4777 N N . GLU C 1 258 ? 36.927 14.293 66.960 1.00 84.53 251 GLU C N 1
ATOM 4778 C CA . GLU C 1 258 ? 36.100 13.091 66.847 1.00 81.55 251 GLU C CA 1
ATOM 4779 C C . GLU C 1 258 ? 34.798 13.363 66.145 1.00 78.65 251 GLU C C 1
ATOM 4780 O O . GLU C 1 258 ? 34.239 14.443 66.250 1.00 71.35 251 GLU C O 1
ATOM 4782 N N . SER C 1 259 ? 34.289 12.352 65.461 1.00 80.29 252 SER C N 1
ATOM 4783 C CA . SER C 1 259 ? 33.087 12.538 64.675 1.00 81.75 252 SER C CA 1
ATOM 4784 C C . SER C 1 259 ? 32.184 11.354 64.397 1.00 78.56 252 SER C C 1
ATOM 4785 O O . SER C 1 259 ? 32.565 10.194 64.488 1.00 72.63 252 SER C O 1
ATOM 4788 N N . TYR C 1 260 ? 30.962 11.699 64.037 1.00 76.54 253 TYR C N 1
ATOM 4789 C CA . TYR C 1 260 ? 29.986 10.703 63.584 1.00 74.99 253 TYR C CA 1
ATOM 4790 C C . TYR C 1 260 ? 30.047 10.484 62.059 1.00 71.34 253 TYR C C 1
ATOM 4791 O O . TYR C 1 260 ? 29.266 9.703 61.511 1.00 72.18 253 TYR C O 1
ATOM 4800 N N . VAL C 1 261 ? 30.992 11.161 61.399 1.00 65.04 254 VAL C N 1
ATOM 4801 C CA . VAL C 1 261 ? 31.208 11.092 59.945 1.00 59.68 254 VAL C CA 1
ATOM 4802 C C . VAL C 1 261 ? 31.688 9.694 59.543 1.00 56.83 254 VAL C C 1
ATOM 4803 O O . VAL C 1 261 ? 32.543 9.119 60.212 1.00 54.53 254 VAL C O 1
ATOM 4807 N N . LYS C 1 262 ? 31.115 9.161 58.460 1.00 58.65 255 LYS C N 1
ATOM 4808 C CA . LYS C 1 262 ? 31.376 7.786 58.001 1.00 58.79 255 LYS C CA 1
ATOM 4809 C C . LYS C 1 262 ? 32.420 7.685 56.885 1.00 59.85 255 LYS C C 1
ATOM 4810 O O . LYS C 1 262 ? 32.804 6.581 56.493 1.00 58.95 255 LYS C O 1
ATOM 4813 N N . ALA C 1 263 ? 32.882 8.834 56.391 1.00 64.87 256 ALA C N 1
ATOM 4814 C CA . ALA C 1 263 ? 33.907 8.887 55.342 1.00 70.69 256 ALA C CA 1
ATOM 4815 C C . ALA C 1 263 ? 35.324 8.814 55.933 1.00 76.45 256 ALA C C 1
ATOM 4816 O O . ALA C 1 263 ? 35.642 7.877 56.674 1.00 81.41 256 ALA C O 1
ATOM 4819 N N . THR D 1 19 ? 39.035 -5.309 78.845 1.00 117.93 12 THR D N 1
ATOM 4820 C CA . THR D 1 19 ? 40.136 -4.682 78.055 1.00 118.53 12 THR D CA 1
ATOM 4821 C C . THR D 1 19 ? 40.995 -3.732 78.913 1.00 115.48 12 THR D C 1
ATOM 4822 O O . THR D 1 19 ? 40.447 -3.021 79.767 1.00 113.42 12 THR D O 1
ATOM 4824 N N . PRO D 1 20 ? 42.339 -3.734 78.705 1.00 110.64 13 PRO D N 1
ATOM 4825 C CA . PRO D 1 20 ? 43.271 -2.784 79.352 1.00 109.17 13 PRO D CA 1
ATOM 4826 C C . PRO D 1 20 ? 42.964 -1.295 79.096 1.00 108.58 13 PRO D C 1
ATOM 4827 O O . PRO D 1 20 ? 42.413 -0.949 78.045 1.00 110.55 13 PRO D O 1
ATOM 4831 N N . VAL D 1 21 ? 43.323 -0.439 80.060 1.00 104.42 14 VAL D N 1
ATOM 4832 C CA . VAL D 1 21 ? 43.000 1.005 80.039 1.00 99.44 14 VAL D CA 1
ATOM 4833 C C . VAL D 1 21 ? 44.270 1.868 80.024 1.00 96.27 14 VAL D C 1
ATOM 4834 O O . VAL D 1 21 ? 45.249 1.559 80.708 1.00 96.42 14 VAL D O 1
ATOM 4838 N N . TYR D 1 22 ? 44.233 2.946 79.242 1.00 95.36 15 TYR D N 1
ATOM 4839 C CA . TYR D 1 22 ? 45.354 3.878 79.104 1.00 98.96 15 TYR D CA 1
ATOM 4840 C C . TYR D 1 22 ? 45.126 5.165 79.897 1.00 100.17 15 TYR D C 1
ATOM 4841 O O . TYR D 1 22 ? 43.984 5.599 80.077 1.00 100.35 15 TYR D O 1
ATOM 4850 N N . VAL D 1 23 ? 46.227 5.759 80.361 1.00 101.92 16 VAL D N 1
ATOM 4851 C CA . VAL D 1 23 ? 46.224 7.046 81.076 1.00 103.19 16 VAL D CA 1
ATOM 4852 C C . VAL D 1 23 ? 47.291 7.993 80.500 1.00 106.47 16 VAL D C 1
ATOM 4853 O O . VAL D 1 23 ? 48.403 7.566 80.173 1.00 108.00 16 VAL D O 1
ATOM 4857 N N . GLY D 1 24 ? 46.930 9.269 80.363 1.00 108.09 17 GLY D N 1
ATOM 4858 C CA . GLY D 1 24 ? 47.825 10.291 79.825 1.00 109.73 17 GLY D CA 1
ATOM 4859 C C . GLY D 1 24 ? 47.773 11.594 80.598 1.00 113.19 17 GLY D C 1
ATOM 4860 O O . GLY D 1 24 ? 46.698 12.046 81.005 1.00 116.52 17 GLY D O 1
ATOM 4861 N N . GLY D 1 25 ? 48.946 12.193 80.793 1.00 114.90 18 GLY D N 1
ATOM 4862 C CA . GLY D 1 25 ? 49.088 13.469 81.496 1.00 115.22 18 GLY D CA 1
ATOM 4863 C C . GLY D 1 25 ? 50.537 13.872 81.705 1.00 117.74 18 GLY D C 1
ATOM 4864 O O . GLY D 1 25 ? 51.459 13.077 81.471 1.00 114.86 18 GLY D O 1
ATOM 4865 N N . PHE D 1 26 ? 50.733 15.116 82.142 1.00 120.35 19 PHE D N 1
ATOM 4866 C CA . PHE D 1 26 ? 52.061 15.641 82.467 1.00 121.80 19 PHE D CA 1
ATOM 4867 C C . PHE D 1 26 ? 52.568 15.082 83.799 1.00 121.76 19 PHE D C 1
ATOM 4868 O O . PHE D 1 26 ? 51.770 14.781 84.691 1.00 127.45 19 PHE D O 1
ATOM 4876 N N . LEU D 1 27 ? 53.888 14.925 83.914 1.00 117.60 20 LEU D N 1
ATOM 4877 C CA . LEU D 1 27 ? 54.534 14.529 85.177 1.00 112.19 20 LEU D CA 1
ATOM 4878 C C . LEU D 1 27 ? 55.224 15.703 85.867 1.00 112.79 20 LEU D C 1
ATOM 4879 O O . LEU D 1 27 ? 55.372 15.712 87.094 1.00 114.10 20 LEU D O 1
ATOM 4884 N N . ALA D 1 28 ? 55.653 16.679 85.067 1.00 112.99 21 ALA D N 1
ATOM 4885 C CA . ALA D 1 28 ? 56.255 17.915 85.558 1.00 109.55 21 ALA D CA 1
ATOM 4886 C C . ALA D 1 28 ? 55.946 19.046 84.587 1.00 105.61 21 ALA D C 1
ATOM 4887 O O . ALA D 1 28 ? 56.270 18.957 83.398 1.00 99.92 21 ALA D O 1
ATOM 4889 N N . ARG D 1 29 ? 55.305 20.094 85.102 1.00 103.90 22 ARG D N 1
ATOM 4890 C CA . ARG D 1 29 ? 54.945 21.263 84.301 1.00 106.60 22 ARG D CA 1
ATOM 4891 C C . ARG D 1 29 ? 55.953 22.402 84.486 1.00 108.51 22 ARG D C 1
ATOM 4892 O O . ARG D 1 29 ? 55.988 23.052 85.538 1.00 111.88 22 ARG D O 1
ATOM 4894 N N . TYR D 1 30 ? 56.768 22.628 83.451 1.00 109.63 23 TYR D N 1
ATOM 4895 C CA . TYR D 1 30 ? 57.780 23.700 83.423 1.00 108.34 23 TYR D CA 1
ATOM 4896 C C . TYR D 1 30 ? 57.175 25.116 83.399 1.00 110.74 23 TYR D C 1
ATOM 4897 O O . TYR D 1 30 ? 57.885 26.102 83.624 1.00 107.64 23 TYR D O 1
ATOM 4899 N N . ASP D 1 31 ? 55.868 25.194 83.132 1.00 117.00 24 ASP D N 1
ATOM 4900 C CA . ASP D 1 31 ? 55.091 26.443 83.120 1.00 119.97 24 ASP D CA 1
ATOM 4901 C C . ASP D 1 31 ? 54.993 27.090 84.509 1.00 117.48 24 ASP D C 1
ATOM 4902 O O . ASP D 1 31 ? 54.190 28.000 84.739 1.00 114.23 24 ASP D O 1
ATOM 4907 N N . ASP D 1 44 ? 63.802 21.287 83.333 1.00 138.02 37 ASP D N 1
ATOM 4908 C CA . ASP D 1 44 ? 64.428 21.000 82.047 1.00 140.08 37 ASP D CA 1
ATOM 4909 C C . ASP D 1 44 ? 65.609 20.025 82.184 1.00 142.09 37 ASP D C 1
ATOM 4910 O O . ASP D 1 44 ? 66.175 19.582 81.178 1.00 143.16 37 ASP D O 1
ATOM 4915 N N . VAL D 1 45 ? 65.960 19.698 83.432 1.00 143.22 38 VAL D N 1
ATOM 4916 C CA . VAL D 1 45 ? 67.027 18.735 83.768 1.00 143.04 38 VAL D CA 1
ATOM 4917 C C . VAL D 1 45 ? 66.655 17.324 83.290 1.00 147.12 38 VAL D C 1
ATOM 4918 O O . VAL D 1 45 ? 67.516 16.579 82.812 1.00 144.78 38 VAL D O 1
ATOM 4922 N N . VAL D 1 46 ? 65.367 16.989 83.414 1.00 154.09 39 VAL D N 1
ATOM 4923 C CA . VAL D 1 46 ? 64.812 15.682 83.032 1.00 157.71 39 VAL D CA 1
ATOM 4924 C C . VAL D 1 46 ? 64.903 15.366 81.532 1.00 159.60 39 VAL D C 1
ATOM 4925 O O . VAL D 1 46 ? 64.959 14.193 81.148 1.00 161.32 39 VAL D O 1
ATOM 4927 N N . GLU D 1 47 ? 64.909 16.412 80.700 1.00 159.81 40 GLU D N 1
ATOM 4928 C CA . GLU D 1 47 ? 65.142 16.285 79.255 1.00 156.66 40 GLU D CA 1
ATOM 4929 C C . GLU D 1 47 ? 66.566 15.801 78.969 1.00 153.53 40 GLU D C 1
ATOM 4930 O O . GLU D 1 47 ? 66.781 14.989 78.064 1.00 149.47 40 GLU D O 1
ATOM 4932 N N . HIS D 1 48 ? 67.520 16.306 79.753 1.00 154.09 41 HIS D N 1
ATOM 4933 C CA . HIS D 1 48 ? 68.913 15.863 79.714 1.00 154.91 41 HIS D CA 1
ATOM 4934 C C . HIS D 1 48 ? 69.110 14.529 80.445 1.00 154.46 41 HIS D C 1
ATOM 4935 O O . HIS D 1 48 ? 69.953 13.720 80.044 1.00 153.70 41 HIS D O 1
ATOM 4937 N N . TRP D 1 49 ? 68.329 14.312 81.507 1.00 156.30 42 TRP D N 1
ATOM 4938 C CA . TRP D 1 49 ? 68.402 13.092 82.325 1.00 162.26 42 TRP D CA 1
ATOM 4939 C C . TRP D 1 49 ? 67.852 11.840 81.625 1.00 166.81 42 TRP D C 1
ATOM 4940 O O . TRP D 1 49 ? 68.259 10.718 81.956 1.00 168.72 42 TRP D O 1
ATOM 4942 N N . LEU D 1 50 ? 66.933 12.038 80.672 1.00 164.55 43 LEU D N 1
ATOM 4943 C CA . LEU D 1 50 ? 66.360 10.950 79.868 1.00 153.02 43 LEU D CA 1
ATOM 4944 C C . LEU D 1 50 ? 67.404 10.396 78.895 1.00 149.58 43 LEU D C 1
ATOM 4945 O O . LEU D 1 50 ? 67.727 11.028 77.881 1.00 149.36 43 LEU D O 1
ATOM 4947 N N . HIS D 1 51 ? 67.938 9.222 79.235 1.00 144.80 44 HIS D N 1
ATOM 4948 C CA . HIS D 1 51 ? 69.026 8.590 78.485 1.00 140.76 44 HIS D CA 1
ATOM 4949 C C . HIS D 1 51 ? 68.828 7.081 78.357 1.00 137.17 44 HIS D C 1
ATOM 4950 O O . HIS D 1 51 ? 68.289 6.440 79.265 1.00 133.86 44 HIS D O 1
ATOM 4952 N N . ALA D 1 52 ? 69.271 6.532 77.223 1.00 134.71 45 ALA D N 1
ATOM 4953 C CA . ALA D 1 52 ? 69.177 5.098 76.929 1.00 130.38 45 ALA D CA 1
ATOM 4954 C C . ALA D 1 52 ? 70.560 4.466 76.794 1.00 125.59 45 ALA D C 1
ATOM 4955 O O . ALA D 1 52 ? 70.901 3.531 77.518 1.00 119.79 45 ALA D O 1
ATOM 4957 N N . LEU D 1 64 ? 60.196 -0.069 83.833 1.00 139.52 57 LEU D N 1
ATOM 4958 C CA . LEU D 1 64 ? 59.318 1.016 84.261 1.00 141.11 57 LEU D CA 1
ATOM 4959 C C . LEU D 1 64 ? 57.977 0.483 84.806 1.00 144.00 57 LEU D C 1
ATOM 4960 O O . LEU D 1 64 ? 57.000 0.384 84.053 1.00 145.45 57 LEU D O 1
ATOM 4965 N N . PRO D 1 65 ? 57.931 0.115 86.110 1.00 146.75 58 PRO D N 1
ATOM 4966 C CA . PRO D 1 65 ? 56.656 -0.289 86.716 1.00 145.95 58 PRO D CA 1
ATOM 4967 C C . PRO D 1 65 ? 55.820 0.905 87.190 1.00 144.03 58 PRO D C 1
ATOM 4968 O O . PRO D 1 65 ? 56.378 1.947 87.557 1.00 143.85 58 PRO D O 1
ATOM 4972 N N . LEU D 1 66 ? 54.496 0.737 87.174 1.00 140.22 59 LEU D N 1
ATOM 4973 C CA . LEU D 1 66 ? 53.541 1.771 87.590 1.00 136.63 59 LEU D CA 1
ATOM 4974 C C . LEU D 1 66 ? 52.628 1.230 88.694 1.00 135.40 59 LEU D C 1
ATOM 4975 O O . LEU D 1 66 ? 52.088 0.129 88.570 1.00 135.87 59 LEU D O 1
ATOM 4980 N N . ASN D 1 67 ? 52.456 2.012 89.760 1.00 131.00 60 ASN D N 1
ATOM 4981 C CA . ASN D 1 67 ? 51.693 1.583 90.945 1.00 123.14 60 ASN D CA 1
ATOM 4982 C C . ASN D 1 67 ? 50.578 2.553 91.365 1.00 117.54 60 ASN D C 1
ATOM 4983 O O . ASN D 1 67 ? 50.429 3.634 90.783 1.00 115.04 60 ASN D O 1
ATOM 4988 N N . ILE D 1 68 ? 49.794 2.144 92.365 1.00 110.65 61 ILE D N 1
ATOM 4989 C CA . ILE D 1 68 ? 48.788 3.005 92.985 1.00 105.20 61 ILE D CA 1
ATOM 4990 C C . ILE D 1 68 ? 49.324 3.568 94.303 1.00 104.62 61 ILE D C 1
ATOM 4991 O O . ILE D 1 68 ? 49.714 2.806 95.197 1.00 103.25 61 ILE D O 1
ATOM 4993 N N . ASN D 1 69 ? 49.357 4.902 94.389 1.00 104.05 62 ASN D N 1
ATOM 4994 C CA . ASN D 1 69 ? 49.786 5.673 95.578 1.00 102.26 62 ASN D CA 1
ATOM 4995 C C . ASN D 1 69 ? 51.198 5.363 96.114 1.00 103.26 62 ASN D C 1
ATOM 4996 O O . ASN D 1 69 ? 51.398 5.249 97.332 1.00 108.81 62 ASN D O 1
ATOM 5001 N N . HIS D 1 70 ? 52.162 5.239 95.196 1.00 100.48 63 HIS D N 1
ATOM 5002 C CA . HIS D 1 70 ? 53.581 4.951 95.504 1.00 97.29 63 HIS D CA 1
ATOM 5003 C C . HIS D 1 70 ? 53.830 3.659 96.308 1.00 94.54 63 HIS D C 1
ATOM 5004 O O . HIS D 1 70 ? 54.827 3.554 97.026 1.00 91.95 63 HIS D O 1
ATOM 5011 N N . ASP D 1 71 ? 52.929 2.685 96.178 1.00 95.63 64 ASP D N 1
ATOM 5012 C CA . ASP D 1 71 ? 53.032 1.416 96.903 1.00 100.60 64 ASP D CA 1
ATOM 5013 C C . ASP D 1 71 ? 53.746 0.370 96.039 1.00 105.63 64 ASP D C 1
ATOM 5014 O O . ASP D 1 71 ? 53.104 -0.398 95.308 1.00 104.30 64 ASP D O 1
ATOM 5019 N N . ASP D 1 72 ? 55.077 0.347 96.133 1.00 113.40 65 ASP D N 1
ATOM 5020 C CA . ASP D 1 72 ? 55.911 -0.577 95.348 1.00 121.53 65 ASP D CA 1
ATOM 5021 C C . ASP D 1 72 ? 55.884 -2.026 95.883 1.00 126.91 65 ASP D C 1
ATOM 5022 O O . ASP D 1 72 ? 56.919 -2.631 96.206 1.00 127.48 65 ASP D O 1
ATOM 5027 N N . THR D 1 73 ? 54.664 -2.550 95.984 1.00 128.81 66 THR D N 1
ATOM 5028 C CA . THR D 1 73 ? 54.377 -3.967 96.206 1.00 130.14 66 THR D CA 1
ATOM 5029 C C . THR D 1 73 ? 53.271 -4.353 95.229 1.00 131.57 66 THR D C 1
ATOM 5030 O O . THR D 1 73 ? 53.327 -5.414 94.599 1.00 132.52 66 THR D O 1
ATOM 5034 N N . ALA D 1 74 ? 52.282 -3.466 95.107 1.00 128.60 67 ALA D N 1
ATOM 5035 C CA . ALA D 1 74 ? 51.175 -3.613 94.172 1.00 126.23 67 ALA D CA 1
ATOM 5036 C C . ALA D 1 74 ? 51.352 -2.688 92.959 1.00 125.46 67 ALA D C 1
ATOM 5037 O O . ALA D 1 74 ? 51.352 -1.459 93.094 1.00 121.27 67 ALA D O 1
ATOM 5039 N N . VAL D 1 75 ? 51.500 -3.302 91.785 1.00 120.81 68 VAL D N 1
ATOM 5040 C CA . VAL D 1 75 ? 51.754 -2.598 90.522 1.00 114.54 68 VAL D CA 1
ATOM 5041 C C . VAL D 1 75 ? 50.567 -2.792 89.569 1.00 111.51 68 VAL D C 1
ATOM 5042 O O . VAL D 1 75 ? 50.157 -3.928 89.303 1.00 109.44 68 VAL D O 1
ATOM 5046 N N . VAL D 1 76 ? 50.015 -1.679 89.080 1.00 110.20 69 VAL D N 1
ATOM 5047 C CA . VAL D 1 76 ? 48.878 -1.703 88.137 1.00 112.00 69 VAL D CA 1
ATOM 5048 C C . VAL D 1 76 ? 49.270 -2.114 86.708 1.00 121.81 69 VAL D C 1
ATOM 5049 O O . VAL D 1 76 ? 48.444 -2.659 85.965 1.00 122.31 69 VAL D O 1
ATOM 5053 N N . GLY D 1 77 ? 50.524 -1.840 86.338 1.00 129.09 70 GLY D N 1
ATOM 5054 C CA . GLY D 1 77 ? 51.057 -2.175 85.016 1.00 130.09 70 GLY D CA 1
ATOM 5055 C C . GLY D 1 77 ? 52.383 -1.521 84.671 1.00 131.01 70 GLY D C 1
ATOM 5056 O O . GLY D 1 77 ? 53.103 -1.044 85.552 1.00 129.87 70 GLY D O 1
ATOM 5057 N N . HIS D 1 78 ? 52.698 -1.507 83.376 1.00 131.89 71 HIS D N 1
ATOM 5058 C CA . HIS D 1 78 ? 53.935 -0.917 82.868 1.00 131.47 71 HIS D CA 1
ATOM 5059 C C . HIS D 1 78 ? 53.695 0.458 82.249 1.00 133.36 71 HIS D C 1
ATOM 5060 O O . HIS D 1 78 ? 52.661 0.690 81.611 1.00 131.57 71 HIS D O 1
ATOM 5062 N N . VAL D 1 79 ? 54.659 1.360 82.451 1.00 135.26 72 VAL D N 1
ATOM 5063 C CA . VAL D 1 79 ? 54.649 2.700 81.846 1.00 135.07 72 VAL D CA 1
ATOM 5064 C C . VAL D 1 79 ? 54.950 2.560 80.354 1.00 138.80 72 VAL D C 1
ATOM 5065 O O . VAL D 1 79 ? 55.909 1.881 79.967 1.00 138.51 72 VAL D O 1
ATOM 5069 N N . ALA D 1 80 ? 54.122 3.195 79.528 1.00 142.31 73 ALA D N 1
ATOM 5070 C CA . ALA D 1 80 ? 54.253 3.110 78.076 1.00 142.86 73 ALA D CA 1
ATOM 5071 C C . ALA D 1 80 ? 55.385 3.990 77.540 1.00 142.45 73 ALA D C 1
ATOM 5072 O O . ALA D 1 80 ? 56.326 3.481 76.925 1.00 139.50 73 ALA D O 1
ATOM 5074 N N . ALA D 1 81 ? 55.293 5.300 77.792 1.00 144.69 74 ALA D N 1
ATOM 5075 C CA . ALA D 1 81 ? 56.216 6.291 77.223 1.00 145.55 74 ALA D CA 1
ATOM 5076 C C . ALA D 1 81 ? 56.406 7.529 78.105 1.00 144.68 74 ALA D C 1
ATOM 5077 O O . ALA D 1 81 ? 55.623 7.780 79.028 1.00 145.80 74 ALA D O 1
ATOM 5079 N N . MET D 1 82 ? 57.466 8.283 77.808 1.00 141.82 75 MET D N 1
ATOM 5080 C CA . MET D 1 82 ? 57.742 9.584 78.417 1.00 138.89 75 MET D CA 1
ATOM 5081 C C . MET D 1 82 ? 58.489 10.463 77.413 1.00 136.39 75 MET D C 1
ATOM 5082 O O . MET D 1 82 ? 59.433 10.001 76.759 1.00 134.89 75 MET D O 1
ATOM 5084 N N . GLN D 1 83 ? 58.058 11.718 77.285 1.00 135.01 76 GLN D N 1
ATOM 5085 C CA . GLN D 1 83 ? 58.643 12.657 76.315 1.00 133.32 76 GLN D CA 1
ATOM 5086 C C . GLN D 1 83 ? 58.629 14.113 76.782 1.00 129.03 76 GLN D C 1
ATOM 5087 O O . GLN D 1 83 ? 57.681 14.557 77.438 1.00 125.87 76 GLN D O 1
ATOM 5089 N N . SER D 1 84 ? 59.692 14.840 76.433 1.00 124.40 77 SER D N 1
ATOM 5090 C CA . SER D 1 84 ? 59.788 16.284 76.662 1.00 119.92 77 SER D CA 1
ATOM 5091 C C . SER D 1 84 ? 58.823 17.029 75.739 1.00 115.54 77 SER D C 1
ATOM 5092 O O . SER D 1 84 ? 58.526 16.560 74.636 1.00 114.74 77 SER D O 1
ATOM 5094 N N . VAL D 1 85 ? 58.339 18.182 76.195 1.00 113.79 78 VAL D N 1
ATOM 5095 C CA . VAL D 1 85 ? 57.298 18.925 75.478 1.00 117.04 78 VAL D CA 1
ATOM 5096 C C . VAL D 1 85 ? 57.555 20.434 75.399 1.00 116.80 78 VAL D C 1
ATOM 5097 O O . VAL D 1 85 ? 58.549 20.936 75.934 1.00 112.67 78 VAL D O 1
ATOM 5099 N N . ARG D 1 86 ? 56.650 21.138 74.714 1.00 124.01 79 ARG D N 1
ATOM 5100 C CA . ARG D 1 86 ? 56.663 22.601 74.615 1.00 128.87 79 ARG D CA 1
ATOM 5101 C C . ARG D 1 86 ? 56.258 23.296 75.930 1.00 132.33 79 ARG D C 1
ATOM 5102 O O . ARG D 1 86 ? 56.379 24.522 76.048 1.00 135.38 79 ARG D O 1
ATOM 5104 N N . ASP D 1 87 ? 55.780 22.511 76.902 1.00 128.82 80 ASP D N 1
ATOM 5105 C CA . ASP D 1 87 ? 55.424 23.011 78.236 1.00 126.18 80 ASP D CA 1
ATOM 5106 C C . ASP D 1 87 ? 55.627 21.970 79.357 1.00 125.57 80 ASP D C 1
ATOM 5107 O O . ASP D 1 87 ? 54.743 21.773 80.202 1.00 125.82 80 ASP D O 1
ATOM 5109 N N . GLY D 1 88 ? 56.791 21.311 79.353 1.00 124.35 81 GLY D N 1
ATOM 5110 C CA . GLY D 1 88 ? 57.192 20.385 80.431 1.00 123.77 81 GLY D CA 1
ATOM 5111 C C . GLY D 1 88 ? 57.444 18.934 80.039 1.00 121.29 81 GLY D C 1
ATOM 5112 O O . GLY D 1 88 ? 57.832 18.651 78.902 1.00 123.44 81 GLY D O 1
ATOM 5113 N N . LEU D 1 89 ? 57.239 18.022 80.997 1.00 116.16 82 LEU D N 1
ATOM 5114 C CA . LEU D 1 89 ? 57.369 16.572 80.779 1.00 111.76 82 LEU D CA 1
ATOM 5115 C C . LEU D 1 89 ? 55.996 15.899 80.709 1.00 110.68 82 LEU D C 1
ATOM 5116 O O . LEU D 1 89 ? 55.157 16.105 81.587 1.00 111.50 82 LEU D O 1
ATOM 5121 N N . PHE D 1 90 ? 55.797 15.088 79.668 1.00 107.41 83 PHE D N 1
ATOM 5122 C CA . PHE D 1 90 ? 54.537 14.378 79.418 1.00 102.16 83 PHE D CA 1
ATOM 5123 C C . PHE D 1 90 ? 54.759 12.865 79.311 1.00 102.86 83 PHE D C 1
ATOM 5124 O O . PHE D 1 90 ? 55.810 12.414 78.839 1.00 100.54 83 PHE D O 1
ATOM 5132 N N . CYS D 1 91 ? 53.761 12.093 79.745 1.00 105.07 84 CYS D N 1
ATOM 5133 C CA . CYS D 1 91 ? 53.845 10.629 79.743 1.00 107.54 84 CYS D CA 1
ATOM 5134 C C . CYS D 1 91 ? 52.539 9.929 79.357 1.00 105.79 84 CYS D C 1
ATOM 5135 O O . CYS D 1 91 ? 51.463 10.536 79.372 1.00 102.85 84 CYS D O 1
ATOM 5138 N N . LEU D 1 92 ? 52.665 8.646 79.018 1.00 106.56 85 LEU D N 1
ATOM 5139 C CA . LEU D 1 92 ? 51.532 7.746 78.816 1.00 107.34 85 LEU D CA 1
ATOM 5140 C C . LEU D 1 92 ? 51.738 6.470 79.635 1.00 108.22 85 LEU D C 1
ATOM 5141 O O . LEU D 1 92 ? 52.850 5.929 79.691 1.00 104.60 85 LEU D O 1
ATOM 5143 N N . GLY D 1 93 ? 50.661 6.010 80.273 1.00 110.69 86 GLY D N 1
ATOM 5144 C CA . GLY D 1 93 ? 50.681 4.812 81.119 1.00 110.62 86 GLY D CA 1
ATOM 5145 C C . GLY D 1 93 ? 49.592 3.814 80.770 1.00 109.91 86 GLY D C 1
ATOM 5146 O O . GLY D 1 93 ? 48.490 4.201 80.372 1.00 106.57 86 GLY D O 1
ATOM 5147 N N . CYS D 1 94 ? 49.908 2.528 80.925 1.00 112.40 87 CYS D N 1
ATOM 5148 C CA . CYS D 1 94 ? 48.985 1.440 80.584 1.00 114.15 87 CYS D CA 1
ATOM 5149 C C . CYS D 1 94 ? 48.696 0.532 81.780 1.00 114.13 87 CYS D C 1
ATOM 5150 O O . CYS D 1 94 ? 49.617 -0.030 82.389 1.00 115.72 87 CYS D O 1
ATOM 5153 N N . VAL D 1 95 ? 47.408 0.404 82.099 1.00 108.54 88 VAL D N 1
ATOM 5154 C CA . VAL D 1 95 ? 46.930 -0.436 83.197 1.00 103.43 88 VAL D CA 1
ATOM 5155 C C . VAL D 1 95 ? 46.690 -1.841 82.640 1.00 99.37 88 VAL D C 1
ATOM 5156 O O . VAL D 1 95 ? 45.795 -2.037 81.813 1.00 97.30 88 VAL D O 1
ATOM 5160 N N . THR D 1 96 ? 47.495 -2.803 83.096 1.00 98.58 89 THR D N 1
ATOM 5161 C CA . THR D 1 96 ? 47.509 -4.164 82.521 1.00 101.36 89 THR D CA 1
ATOM 5162 C C . THR D 1 96 ? 47.087 -5.295 83.468 1.00 103.14 89 THR D C 1
ATOM 5163 O O . THR D 1 96 ? 46.862 -6.427 83.018 1.00 96.98 89 THR D O 1
ATOM 5167 N N . SER D 1 97 ? 46.987 -4.993 84.764 1.00 108.69 90 SER D N 1
ATOM 5168 C CA . SER D 1 97 ? 46.662 -6.000 85.776 1.00 110.95 90 SER D CA 1
ATOM 5169 C C . SER D 1 97 ? 45.168 -6.350 85.778 1.00 113.91 90 SER D C 1
ATOM 5170 O O . SER D 1 97 ? 44.328 -5.464 85.988 1.00 110.39 90 SER D O 1
ATOM 5173 N N . PRO D 1 98 ? 44.836 -7.643 85.540 1.00 117.68 91 PRO D N 1
ATOM 5174 C CA . PRO D 1 98 ? 43.436 -8.095 85.555 1.00 117.86 91 PRO D CA 1
ATOM 5175 C C . PRO D 1 98 ? 42.845 -8.140 86.963 1.00 117.08 91 PRO D C 1
ATOM 5176 O O . PRO D 1 98 ? 41.631 -7.978 87.121 1.00 114.84 91 PRO D O 1
ATOM 5180 N N . ARG D 1 99 ? 43.709 -8.355 87.958 1.00 116.51 92 ARG D N 1
ATOM 5181 C CA . ARG D 1 99 ? 43.319 -8.429 89.365 1.00 113.52 92 ARG D CA 1
ATOM 5182 C C . ARG D 1 99 ? 42.929 -7.059 89.918 1.00 108.07 92 ARG D C 1
ATOM 5183 O O . ARG D 1 99 ? 41.991 -6.962 90.712 1.00 107.56 92 ARG D O 1
ATOM 5191 N N . PHE D 1 100 ? 43.644 -6.015 89.485 1.00 100.65 93 PHE D N 1
ATOM 5192 C CA . PHE D 1 100 ? 43.340 -4.627 89.849 1.00 93.50 93 PHE D CA 1
ATOM 5193 C C . PHE D 1 100 ? 42.039 -4.131 89.219 1.00 89.67 93 PHE D C 1
ATOM 5194 O O . PHE D 1 100 ? 41.205 -3.542 89.904 1.00 88.63 93 PHE D O 1
ATOM 5202 N N . LEU D 1 101 ? 41.888 -4.361 87.917 1.00 86.88 94 LEU D N 1
ATOM 5203 C CA . LEU D 1 101 ? 40.718 -3.901 87.165 1.00 86.11 94 LEU D CA 1
ATOM 5204 C C . LEU D 1 101 ? 39.423 -4.634 87.535 1.00 85.74 94 LEU D C 1
ATOM 5205 O O . LEU D 1 101 ? 38.335 -4.066 87.411 1.00 84.95 94 LEU D O 1
ATOM 5210 N N . GLU D 1 102 ? 39.551 -5.883 87.987 1.00 86.00 95 GLU D N 1
ATOM 5211 C CA . GLU D 1 102 ? 38.422 -6.651 88.524 1.00 88.32 95 GLU D CA 1
ATOM 5212 C C . GLU D 1 102 ? 37.898 -6.060 89.845 1.00 88.93 95 GLU D C 1
ATOM 5213 O O . GLU D 1 102 ? 36.692 -6.103 90.104 1.00 89.20 95 GLU D O 1
ATOM 5219 N N . ILE D 1 103 ? 38.803 -5.514 90.663 1.00 86.70 96 ILE D N 1
ATOM 5220 C CA . ILE D 1 103 ? 38.429 -4.744 91.862 1.00 85.47 96 ILE D CA 1
ATOM 5221 C C . ILE D 1 103 ? 37.681 -3.469 91.446 1.00 84.51 96 ILE D C 1
ATOM 5222 O O . ILE D 1 103 ? 36.637 -3.138 92.024 1.00 84.01 96 ILE D O 1
ATOM 5227 N N . VAL D 1 104 ? 38.218 -2.785 90.433 1.00 82.47 97 VAL D N 1
ATOM 5228 C CA . VAL D 1 104 ? 37.652 -1.537 89.908 1.00 81.88 97 VAL D CA 1
ATOM 5229 C C . VAL D 1 104 ? 36.272 -1.784 89.290 1.00 83.56 97 VAL D C 1
ATOM 5230 O O . VAL D 1 104 ? 35.365 -0.967 89.470 1.00 84.82 97 VAL D O 1
ATOM 5234 N N . ARG D 1 105 ? 36.121 -2.916 88.596 1.00 84.80 98 ARG D N 1
ATOM 5235 C CA . ARG D 1 105 ? 34.845 -3.323 87.995 1.00 88.45 98 ARG D CA 1
ATOM 5236 C C . ARG D 1 105 ? 33.741 -3.432 89.056 1.00 90.94 98 ARG D C 1
ATOM 5237 O O . ARG D 1 105 ? 32.703 -2.771 88.939 1.00 94.12 98 ARG D O 1
ATOM 5245 N N . ARG D 1 106 ? 33.993 -4.240 90.091 1.00 90.80 99 ARG D N 1
ATOM 5246 C CA . ARG D 1 106 ? 33.064 -4.444 91.212 1.00 92.27 99 ARG D CA 1
ATOM 5247 C C . ARG D 1 106 ? 32.682 -3.123 91.895 1.00 92.81 99 ARG D C 1
ATOM 5248 O O . ARG D 1 106 ? 31.500 -2.876 92.165 1.00 93.87 99 ARG D O 1
ATOM 5256 N N . ALA D 1 107 ? 33.690 -2.283 92.144 1.00 91.25 100 ALA D N 1
ATOM 5257 C CA . ALA D 1 107 ? 33.527 -0.993 92.822 1.00 91.22 100 ALA D CA 1
ATOM 5258 C C . ALA D 1 107 ? 32.699 0.014 92.019 1.00 90.24 100 ALA D C 1
ATOM 5259 O O . ALA D 1 107 ? 31.748 0.606 92.548 1.00 87.30 100 ALA D O 1
ATOM 5261 N N . SER D 1 108 ? 33.063 0.184 90.745 1.00 89.92 101 SER D N 1
ATOM 5262 C CA . SER D 1 108 ? 32.405 1.122 89.823 1.00 89.83 101 SER D CA 1
ATOM 5263 C C . SER D 1 108 ? 30.910 0.871 89.675 1.00 87.84 101 SER D C 1
ATOM 5264 O O . SER D 1 108 ? 30.132 1.820 89.522 1.00 84.12 101 SER D O 1
ATOM 5267 N N . GLU D 1 109 ? 30.532 -0.410 89.735 1.00 87.94 102 GLU D N 1
ATOM 5268 C CA . GLU D 1 109 ? 29.139 -0.861 89.662 1.00 88.43 102 GLU D CA 1
ATOM 5269 C C . GLU D 1 109 ? 28.282 -0.288 90.798 1.00 84.99 102 GLU D C 1
ATOM 5270 O O . GLU D 1 109 ? 27.065 -0.136 90.647 1.00 81.66 102 GLU D O 1
ATOM 5276 N N . LYS D 1 110 ? 28.932 0.027 91.921 1.00 82.78 103 LYS D N 1
ATOM 5277 C CA . LYS D 1 110 ? 28.294 0.690 93.054 1.00 80.18 103 LYS D CA 1
ATOM 5278 C C . LYS D 1 110 ? 28.907 2.082 93.293 1.00 77.40 103 LYS D C 1
ATOM 5279 O O . LYS D 1 110 ? 29.772 2.253 94.151 1.00 76.78 103 LYS D O 1
ATOM 5281 N N . SER D 1 111 ? 28.456 3.058 92.501 1.00 75.36 104 SER D N 1
ATOM 5282 C CA . SER D 1 111 ? 28.843 4.473 92.627 1.00 72.16 104 SER D CA 1
ATOM 5283 C C . SER D 1 111 ? 27.795 5.370 91.983 1.00 73.49 104 SER D C 1
ATOM 5284 O O . SER D 1 111 ? 27.436 5.165 90.822 1.00 75.63 104 SER D O 1
ATOM 5287 N N . GLU D 1 112 ? 27.328 6.370 92.730 1.00 75.17 105 GLU D N 1
ATOM 5288 C CA . GLU D 1 112 ? 26.348 7.346 92.229 1.00 75.06 105 GLU D CA 1
ATOM 5289 C C . GLU D 1 112 ? 26.922 8.253 91.130 1.00 76.65 105 GLU D C 1
ATOM 5290 O O . GLU D 1 112 ? 26.176 8.725 90.263 1.00 78.99 105 GLU D O 1
ATOM 5292 N N . LEU D 1 113 ? 28.240 8.479 91.172 1.00 76.23 106 LEU D N 1
ATOM 5293 C CA . LEU D 1 113 ? 28.955 9.316 90.192 1.00 75.98 106 LEU D CA 1
ATOM 5294 C C . LEU D 1 113 ? 29.106 8.642 88.820 1.00 76.41 106 LEU D C 1
ATOM 5295 O O . LEU D 1 113 ? 28.849 9.271 87.784 1.00 78.21 106 LEU D O 1
ATOM 5300 N N . VAL D 1 114 ? 29.534 7.377 88.827 1.00 71.75 107 VAL D N 1
ATOM 5301 C CA . VAL D 1 114 ? 29.715 6.588 87.606 1.00 70.14 107 VAL D CA 1
ATOM 5302 C C . VAL D 1 114 ? 28.357 6.317 86.945 1.00 71.45 107 VAL D C 1
ATOM 5303 O O . VAL D 1 114 ? 28.246 6.318 85.716 1.00 74.79 107 VAL D O 1
ATOM 5307 N N . SER D 1 115 ? 27.334 6.116 87.773 1.00 72.16 108 SER D N 1
ATOM 5308 C CA . SER D 1 115 ? 25.969 5.872 87.315 1.00 74.14 108 SER D CA 1
ATOM 5309 C C . SER D 1 115 ? 25.380 7.039 86.525 1.00 74.19 108 SER D C 1
ATOM 5310 O O . SER D 1 115 ? 24.629 6.817 85.576 1.00 76.08 108 SER D O 1
ATOM 5313 N N . ARG D 1 116 ? 25.725 8.267 86.919 1.00 75.61 109 ARG D N 1
ATOM 5314 C CA . ARG D 1 116 ? 25.224 9.491 86.267 1.00 76.51 109 ARG D CA 1
ATOM 5315 C C . ARG D 1 116 ? 25.749 9.685 84.833 1.00 76.03 109 ARG D C 1
ATOM 5316 O O . ARG D 1 116 ? 25.158 10.439 84.052 1.00 72.58 109 ARG D O 1
ATOM 5318 N N . GLY D 1 117 ? 26.850 9.003 84.505 1.00 77.25 110 GLY D N 1
ATOM 5319 C CA . GLY D 1 117 ? 27.418 8.989 83.151 1.00 80.52 110 GLY D CA 1
ATOM 5320 C C . GLY D 1 117 ? 28.292 10.192 82.816 1.00 82.54 110 GLY D C 1
ATOM 5321 O O . GLY D 1 117 ? 28.267 11.189 83.546 1.00 86.37 110 GLY D O 1
ATOM 5322 N N . PRO D 1 118 ? 29.067 10.116 81.704 1.00 80.17 111 PRO D N 1
ATOM 5323 C CA . PRO D 1 118 ? 29.945 11.223 81.307 1.00 78.25 111 PRO D CA 1
ATOM 5324 C C . PRO D 1 118 ? 29.181 12.361 80.614 1.00 80.29 111 PRO D C 1
ATOM 5325 O O . PRO D 1 118 ? 28.002 12.586 80.912 1.00 81.12 111 PRO D O 1
ATOM 5329 N N . VAL D 1 119 ? 29.859 13.082 79.720 1.00 81.26 112 VAL D N 1
ATOM 5330 C CA . VAL D 1 119 ? 29.246 14.147 78.927 1.00 80.61 112 VAL D CA 1
ATOM 5331 C C . VAL D 1 119 ? 28.786 13.613 77.564 1.00 81.70 112 VAL D C 1
ATOM 5332 O O . VAL D 1 119 ? 29.303 12.598 77.087 1.00 81.13 112 VAL D O 1
ATOM 5334 N N . SER D 1 120 ? 27.806 14.288 76.955 1.00 82.12 113 SER D N 1
ATOM 5335 C CA . SER D 1 120 ? 27.357 13.982 75.587 1.00 79.75 113 SER D CA 1
ATOM 5336 C C . SER D 1 120 ? 28.405 14.439 74.556 1.00 79.30 113 SER D C 1
ATOM 5337 O O . SER D 1 120 ? 28.927 15.550 74.661 1.00 77.02 113 SER D O 1
ATOM 5339 N N . PRO D 1 121 ? 28.738 13.592 73.578 1.00 77.31 114 PRO D N 1
ATOM 5340 C CA . PRO D 1 121 ? 28.207 12.238 73.457 1.00 76.67 114 PRO D CA 1
ATOM 5341 C C . PRO D 1 121 ? 29.318 11.190 73.586 1.00 77.60 114 PRO D C 1
ATOM 5342 O O . PRO D 1 121 ? 29.967 10.830 72.593 1.00 78.18 114 PRO D O 1
ATOM 5344 N N . LEU D 1 122 ? 29.533 10.734 74.822 1.00 77.17 115 LEU D N 1
ATOM 5345 C CA . LEU D 1 122 ? 30.530 9.710 75.157 1.00 75.04 115 LEU D CA 1
ATOM 5346 C C . LEU D 1 122 ? 29.862 8.405 75.550 1.00 75.82 115 LEU D C 1
ATOM 5347 O O . LEU D 1 122 ? 28.786 8.411 76.166 1.00 73.81 115 LEU D O 1
ATOM 5352 N N . GLN D 1 123 ? 30.511 7.294 75.195 1.00 77.64 116 GLN D N 1
ATOM 5353 C CA . GLN D 1 123 ? 3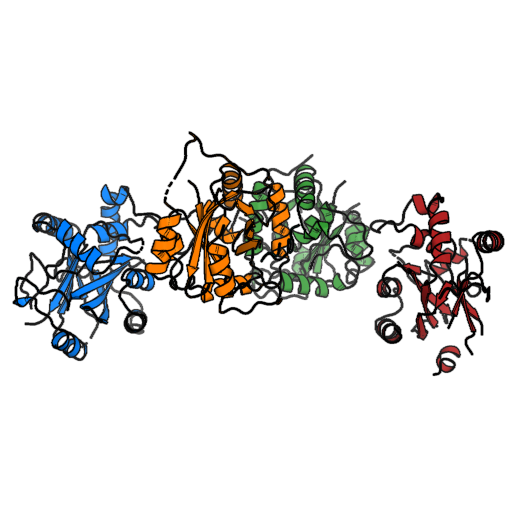0.095 5.961 75.627 1.00 78.55 116 GLN D CA 1
ATOM 5354 C C . GLN D 1 123 ? 30.273 5.854 77.144 1.00 83.07 116 GLN D C 1
ATOM 5355 O O . GLN D 1 123 ? 31.326 6.246 77.664 1.00 85.79 116 GLN D O 1
ATOM 5357 N N . PRO D 1 124 ? 29.232 5.370 77.862 1.00 85.25 117 PRO D N 1
ATOM 5358 C CA . PRO D 1 124 ? 29.399 5.141 79.294 1.00 83.83 117 PRO D CA 1
ATOM 5359 C C . PRO D 1 124 ? 30.299 3.932 79.555 1.00 83.28 117 PRO D C 1
ATOM 5360 O O . PRO D 1 124 ? 29.844 2.783 79.532 1.00 87.20 117 PRO D O 1
ATOM 5364 N N . ASP D 1 125 ? 31.584 4.208 79.747 1.00 81.92 118 ASP D N 1
ATOM 5365 C CA . ASP D 1 125 ? 32.521 3.215 80.243 1.00 84.38 118 ASP D CA 1
ATOM 5366 C C . ASP D 1 125 ? 32.564 3.366 81.768 1.00 89.32 118 ASP D C 1
ATOM 5367 O O . ASP D 1 125 ? 32.882 4.445 82.296 1.00 84.45 118 ASP D O 1
ATOM 5372 N N . LYS D 1 126 ? 32.210 2.283 82.463 1.00 92.48 119 LYS D N 1
ATOM 5373 C CA . LYS D 1 126 ? 32.102 2.283 83.924 1.00 88.31 119 LYS D CA 1
ATOM 5374 C C . LYS D 1 126 ? 33.450 2.139 84.619 1.00 87.55 119 LYS D C 1
ATOM 5375 O O . LYS D 1 126 ? 33.660 2.716 85.690 1.00 86.91 119 LYS D O 1
ATOM 5381 N N . VAL D 1 127 ? 34.356 1.385 83.995 1.00 85.23 120 VAL D N 1
ATOM 5382 C CA . VAL D 1 127 ? 35.712 1.191 84.512 1.00 84.06 120 VAL D CA 1
ATOM 5383 C C . VAL D 1 127 ? 36.517 2.486 84.383 1.00 83.62 120 VAL D C 1
ATOM 5384 O O . VAL D 1 127 ? 37.230 2.864 85.312 1.00 88.86 120 VAL D O 1
ATOM 5388 N N . VAL D 1 128 ? 36.374 3.165 83.244 1.00 79.80 121 VAL D N 1
ATOM 5389 C CA . VAL D 1 128 ? 37.127 4.394 82.945 1.00 79.43 121 VAL D CA 1
ATOM 5390 C C . VAL D 1 128 ? 36.733 5.562 83.868 1.00 78.77 121 VAL D C 1
ATOM 5391 O O . VAL D 1 128 ? 37.613 6.258 84.378 1.00 80.25 121 VAL D O 1
ATOM 5395 N N . GLU D 1 129 ? 35.429 5.747 84.096 1.00 79.06 122 GLU D N 1
ATOM 5396 C CA . GLU D 1 129 ? 34.905 6.853 84.928 1.00 79.39 122 GLU D CA 1
ATOM 5397 C C . GLU D 1 129 ? 35.321 6.782 86.404 1.00 78.12 122 GLU D C 1
ATOM 5398 O O . GLU D 1 129 ? 35.504 7.821 87.057 1.00 73.67 122 GLU D O 1
ATOM 5404 N N . PHE D 1 130 ? 35.459 5.552 86.909 1.00 78.28 123 PHE D N 1
ATOM 5405 C CA . PHE D 1 130 ? 35.935 5.289 88.269 1.00 78.37 123 PHE D CA 1
ATOM 5406 C C . PHE D 1 130 ? 37.405 5.676 88.424 1.00 79.43 123 PHE D C 1
ATOM 5407 O O . PHE D 1 130 ? 37.759 6.377 89.370 1.00 82.99 123 PHE D O 1
ATOM 5415 N N . LEU D 1 131 ? 38.243 5.205 87.497 1.00 78.26 124 LEU D N 1
ATOM 5416 C CA . LEU D 1 131 ? 39.673 5.530 87.462 1.00 77.82 124 LEU D CA 1
ATOM 5417 C C . LEU D 1 131 ? 39.933 7.022 87.228 1.00 80.04 124 LEU D C 1
ATOM 5418 O O . LEU D 1 131 ? 40.888 7.574 87.777 1.00 82.01 124 LEU D O 1
ATOM 5423 N N . SER D 1 132 ? 39.078 7.659 86.423 1.00 82.43 125 SER D N 1
ATOM 5424 C CA . SER D 1 132 ? 39.126 9.109 86.181 1.00 84.56 125 SER D CA 1
ATOM 5425 C C . SER D 1 132 ? 38.707 9.916 87.411 1.00 82.73 125 SER D C 1
ATOM 5426 O O . SER D 1 132 ? 39.122 11.071 87.572 1.00 81.74 125 SER D O 1
ATOM 5429 N N . GLY D 1 133 ? 37.879 9.304 88.258 1.00 80.34 126 GLY D N 1
ATOM 5430 C CA . GLY D 1 133 ? 37.423 9.913 89.504 1.00 79.72 126 GLY D CA 1
ATOM 5431 C C . GLY D 1 133 ? 38.377 9.705 90.668 1.00 78.05 126 GLY D C 1
ATOM 5432 O O . GLY D 1 133 ? 38.915 10.668 91.219 1.00 77.05 126 GLY D O 1
ATOM 5433 N N . SER D 1 134 ? 38.583 8.437 91.022 1.00 78.83 127 SER D N 1
ATOM 5434 C CA . SER D 1 134 ? 39.363 8.020 92.192 1.00 79.10 127 SER D CA 1
ATOM 5435 C C . SER D 1 134 ? 40.863 8.301 92.092 1.00 79.94 127 SER D C 1
ATOM 5436 O O . SER D 1 134 ? 41.533 8.439 93.120 1.00 84.67 127 SER D O 1
ATOM 5439 N N . TYR D 1 135 ? 41.384 8.371 90.866 1.00 78.22 128 TYR D N 1
ATOM 5440 C CA . TYR D 1 135 ? 42.827 8.517 90.636 1.00 78.48 128 TYR D CA 1
ATOM 5441 C C . TYR D 1 135 ? 43.171 9.567 89.562 1.00 76.85 128 TYR D C 1
ATOM 5442 O O . TYR D 1 135 ? 43.825 9.262 88.557 1.00 76.50 128 TYR D O 1
ATOM 5451 N N . ALA D 1 136 ? 42.744 10.806 89.798 1.00 74.20 129 ALA D N 1
ATOM 5452 C CA . ALA D 1 136 ? 42.923 11.894 88.836 1.00 74.27 129 ALA D CA 1
ATOM 5453 C C . ALA D 1 136 ? 44.252 12.650 89.004 1.00 79.03 129 ALA D C 1
ATOM 5454 O O . ALA D 1 136 ? 44.259 13.879 89.150 1.00 83.75 129 ALA D O 1
ATOM 5456 N N . GLY D 1 137 ? 45.371 11.919 88.970 1.00 80.11 130 GLY D N 1
ATOM 5457 C CA . GLY D 1 137 ? 46.706 12.529 89.076 1.00 81.04 130 GLY D CA 1
ATOM 5458 C C . GLY D 1 137 ? 47.891 11.597 88.887 1.00 84.72 130 GLY D C 1
ATOM 5459 O O . GLY D 1 137 ? 47.775 10.381 89.070 1.00 82.50 130 GLY D O 1
ATOM 5460 N N . LEU D 1 138 ? 49.033 12.183 88.522 1.00 90.28 131 LEU D N 1
ATOM 5461 C CA . LEU D 1 138 ? 50.298 11.451 88.354 1.00 97.25 131 LEU D CA 1
ATOM 5462 C C . LEU D 1 138 ? 51.399 11.998 89.270 1.00 105.13 131 LEU D C 1
ATOM 5463 O O . LEU D 1 138 ? 51.390 13.188 89.612 1.00 109.16 131 LEU D O 1
ATOM 5468 N N . SER D 1 139 ? 52.341 11.130 89.653 1.00 109.95 132 SER D N 1
ATOM 5469 C CA . SER D 1 139 ? 53.530 11.531 90.424 1.00 115.02 132 SER D CA 1
ATOM 5470 C C . SER D 1 139 ? 54.746 10.654 90.118 1.00 120.11 132 SER D C 1
ATOM 5471 O O . SER D 1 139 ? 54.648 9.421 90.143 1.00 121.85 132 SER D O 1
ATOM 5473 N N . LEU D 1 140 ? 55.881 11.302 89.838 1.00 124.06 133 LEU D N 1
ATOM 5474 C CA . LEU D 1 140 ? 57.136 10.616 89.490 1.00 125.01 133 LEU D CA 1
ATOM 5475 C C . LEU D 1 140 ? 58.212 10.766 90.564 1.00 124.83 133 LEU D C 1
ATOM 5476 O O . LEU D 1 140 ? 58.449 11.870 91.065 1.00 124.35 133 LEU D O 1
ATOM 5478 N N . SER D 1 141 ? 58.861 9.648 90.894 1.00 124.83 134 SER D N 1
ATOM 5479 C CA . SER D 1 141 ? 59.921 9.601 91.907 1.00 124.40 134 SER D CA 1
ATOM 5480 C C . SER D 1 141 ? 61.316 9.751 91.289 1.00 124.81 134 SER D C 1
ATOM 5481 O O . SER D 1 141 ? 61.654 9.056 90.325 1.00 127.32 134 SER D O 1
ATOM 5483 N N . SER D 1 142 ? 62.112 10.660 91.858 1.00 122.77 135 SER D N 1
ATOM 5484 C CA . SER D 1 142 ? 63.479 10.940 91.398 1.00 117.51 135 SER D CA 1
ATOM 5485 C C . SER D 1 142 ? 64.454 9.828 91.786 1.00 116.42 135 SER D C 1
ATOM 5486 O O . SER D 1 142 ? 64.594 9.488 92.963 1.00 113.25 135 SER D O 1
ATOM 5489 N N . PRO D 1 161 ? 67.779 6.317 87.539 1.00 125.92 154 PRO D N 1
ATOM 5490 C CA . PRO D 1 161 ? 67.469 7.749 87.536 1.00 124.84 154 PRO D CA 1
ATOM 5491 C C . PRO D 1 161 ? 65.966 8.035 87.661 1.00 121.53 154 PRO D C 1
ATOM 5492 O O . PRO D 1 161 ? 65.579 9.005 88.321 1.00 116.65 154 PRO D O 1
ATOM 5496 N N . PHE D 1 162 ? 65.144 7.200 87.023 1.00 120.93 155 PHE D N 1
ATOM 5497 C CA . PHE D 1 162 ? 63.686 7.258 87.150 1.00 123.09 155 PHE D CA 1
ATOM 5498 C C . PHE D 1 162 ? 63.196 5.969 87.805 1.00 123.98 155 PHE D C 1
ATOM 5499 O O . PHE D 1 162 ? 63.456 4.872 87.298 1.00 123.35 155 PHE D O 1
ATOM 5501 N N . LYS D 1 163 ? 62.495 6.110 88.932 1.00 125.91 156 LYS D N 1
ATOM 5502 C CA . LYS D 1 163 ? 62.103 4.965 89.766 1.00 125.76 156 LYS D CA 1
ATOM 5503 C C . LYS D 1 163 ? 60.680 4.457 89.509 1.00 125.14 156 LYS D C 1
ATOM 5504 O O . LYS D 1 163 ? 60.502 3.286 89.154 1.00 121.49 156 LYS D O 1
ATOM 5506 N N . HIS D 1 164 ? 59.682 5.332 89.683 1.00 126.20 157 HIS D N 1
ATOM 5507 C CA . HIS D 1 164 ? 58.264 4.945 89.602 1.00 123.56 157 HIS D CA 1
ATOM 5508 C C . HIS D 1 164 ? 57.310 6.079 89.204 1.00 122.41 157 HIS D C 1
ATOM 5509 O O . HIS D 1 164 ? 57.556 7.254 89.503 1.00 118.14 157 HIS D O 1
ATOM 5511 N N . VAL D 1 165 ? 56.228 5.693 88.523 1.00 121.26 158 VAL D N 1
ATOM 5512 C CA . VAL D 1 165 ? 55.076 6.561 88.234 1.00 116.45 158 VAL D CA 1
ATOM 5513 C C . VAL D 1 165 ? 53.895 6.063 89.077 1.00 110.65 158 VAL D C 1
ATOM 5514 O O . VAL D 1 165 ? 53.640 4.855 89.143 1.00 107.19 158 VAL D O 1
ATOM 5518 N N . ALA D 1 166 ? 53.188 6.993 89.720 1.00 104.76 159 ALA D N 1
ATOM 5519 C CA . ALA D 1 166 ? 52.109 6.646 90.646 1.00 103.68 159 ALA D CA 1
ATOM 5520 C C . ALA D 1 166 ? 50.809 7.396 90.380 1.00 102.78 159 ALA D C 1
ATOM 5521 O O . ALA D 1 166 ? 50.828 8.589 90.053 1.00 102.72 159 ALA D O 1
ATOM 5523 N N . LEU D 1 167 ? 49.691 6.680 90.540 1.00 99.17 160 LEU D N 1
ATOM 5524 C CA . LEU D 1 167 ? 48.340 7.233 90.367 1.00 96.61 160 LEU D CA 1
ATOM 5525 C C . LEU D 1 167 ? 47.745 7.648 91.709 1.00 95.84 160 LEU D C 1
ATOM 5526 O O . LEU D 1 167 ? 47.704 6.854 92.653 1.00 99.25 160 LEU D O 1
ATOM 5531 N N . CYS D 1 168 ? 47.280 8.893 91.773 1.00 93.96 161 CYS D N 1
ATOM 5532 C CA . CYS D 1 168 ? 46.795 9.508 93.010 1.00 94.04 161 CYS D CA 1
ATOM 5533 C C . CYS D 1 168 ? 45.600 10.417 92.740 1.00 95.81 161 CYS D C 1
ATOM 5534 O O . CYS D 1 168 ? 45.402 10.857 91.606 1.00 98.84 161 CYS D O 1
ATOM 5537 N N . SER D 1 169 ? 44.822 10.705 93.786 1.00 95.52 162 SER D N 1
ATOM 5538 C CA . SER D 1 169 ? 43.629 11.562 93.680 1.00 98.38 162 SER D CA 1
ATOM 5539 C C . SER D 1 169 ? 43.953 13.019 93.325 1.00 100.03 162 SER D C 1
ATOM 5540 O O . SER D 1 169 ? 43.102 13.733 92.785 1.00 102.96 162 SER D O 1
ATOM 5543 N N . VAL D 1 170 ? 45.175 13.440 93.656 1.00 100.01 163 VAL D N 1
ATOM 5544 C CA . VAL D 1 170 ? 45.735 14.741 93.284 1.00 102.23 163 VAL D CA 1
ATOM 5545 C C . VAL D 1 170 ? 47.257 14.673 93.389 1.00 106.06 163 VAL D C 1
ATOM 5546 O O . VAL D 1 170 ? 47.795 14.116 94.353 1.00 104.30 163 VAL D O 1
ATOM 5548 N N . GLY D 1 171 ? 47.941 15.231 92.391 1.00 112.16 164 GLY D N 1
ATOM 5549 C CA . GLY D 1 171 ? 49.408 15.209 92.318 1.00 115.39 164 GLY D CA 1
ATOM 5550 C C . GLY D 1 171 ? 50.097 16.182 93.261 1.00 119.41 164 GLY D C 1
ATOM 5551 O O . GLY D 1 171 ? 49.554 17.252 93.565 1.00 120.05 164 GLY D O 1
ATOM 5552 N N . ARG D 1 172 ? 51.297 15.803 93.711 1.00 119.01 165 ARG D N 1
ATOM 5553 C CA . ARG D 1 172 ? 52.115 16.613 94.632 1.00 115.68 165 ARG D CA 1
ATOM 5554 C C . ARG D 1 172 ? 52.568 17.931 93.995 1.00 114.68 165 ARG D C 1
ATOM 5555 O O . ARG D 1 172 ? 52.551 18.976 94.650 1.00 114.55 165 ARG D O 1
ATOM 5563 N N . ARG D 1 173 ? 52.972 17.862 92.724 1.00 113.94 166 ARG D N 1
ATOM 5564 C CA . ARG D 1 173 ? 53.294 19.041 91.919 1.00 111.31 166 ARG D CA 1
ATOM 5565 C C . ARG D 1 173 ? 52.109 19.372 91.014 1.00 108.47 166 ARG D C 1
ATOM 5566 O O . ARG D 1 173 ? 51.690 18.536 90.209 1.00 106.28 166 ARG D O 1
ATOM 5568 N N . ARG D 1 174 ? 51.576 20.587 91.164 1.00 106.34 167 ARG D N 1
ATOM 5569 C CA . ARG D 1 174 ? 50.376 21.041 90.445 1.00 104.54 167 ARG D CA 1
ATOM 5570 C C . ARG D 1 174 ? 50.549 21.051 88.929 1.00 106.47 167 ARG D C 1
ATOM 5571 O O . ARG D 1 174 ? 51.591 21.468 88.416 1.00 105.78 167 ARG D O 1
ATOM 5579 N N . GLY D 1 175 ? 49.514 20.584 88.231 1.00 112.66 168 GLY D N 1
ATOM 5580 C CA . GLY D 1 175 ? 49.517 20.447 86.770 1.00 109.74 168 GLY D CA 1
ATOM 5581 C C . GLY D 1 175 ? 49.822 19.041 86.275 1.00 108.19 168 GLY D C 1
ATOM 5582 O O . GLY D 1 175 ? 50.338 18.870 85.167 1.00 107.56 168 GLY D O 1
ATOM 5583 N N . THR D 1 176 ? 49.507 18.037 87.098 1.00 105.51 169 THR D N 1
ATOM 5584 C CA . THR D 1 176 ? 49.718 16.628 86.743 1.00 104.10 169 THR D CA 1
ATOM 5585 C C . THR D 1 176 ? 48.390 15.866 86.681 1.00 105.15 169 THR D C 1
ATOM 5586 O O . THR D 1 176 ? 48.244 14.783 87.264 1.00 106.83 169 THR D O 1
ATOM 5590 N N . LEU D 1 177 ? 47.431 16.451 85.962 1.00 102.44 170 LEU D N 1
ATOM 5591 C CA . LEU D 1 177 ? 46.113 15.859 85.740 1.00 97.41 170 LEU D CA 1
ATOM 5592 C C . LEU D 1 177 ? 46.215 14.588 84.902 1.00 97.27 170 LEU D C 1
ATOM 5593 O O . LEU D 1 177 ? 46.928 14.552 83.894 1.00 100.10 170 LEU D O 1
ATOM 5598 N N . ALA D 1 178 ? 45.505 13.553 85.340 1.00 98.32 171 ALA D N 1
ATOM 5599 C CA . ALA D 1 178 ? 45.431 12.289 84.616 1.00 102.54 171 ALA D CA 1
ATOM 5600 C C . ALA D 1 178 ? 44.129 12.189 83.831 1.00 106.20 171 ALA D C 1
ATOM 5601 O O . ALA D 1 178 ? 43.033 12.320 84.397 1.00 109.47 171 ALA D O 1
ATOM 5603 N N . VAL D 1 179 ? 44.264 11.979 82.522 1.00 104.93 172 VAL D N 1
ATOM 5604 C CA . VAL D 1 179 ? 43.121 11.719 81.645 1.00 103.41 172 VAL D CA 1
ATOM 5605 C C . VAL D 1 179 ? 43.188 10.256 81.209 1.00 104.26 172 VAL D C 1
ATOM 5606 O O . VAL D 1 179 ? 44.242 9.772 80.783 1.00 103.10 172 VAL D O 1
ATOM 5610 N N . TYR D 1 180 ? 42.057 9.565 81.344 1.00 103.56 173 TYR D N 1
ATOM 5611 C CA . TYR D 1 180 ? 41.949 8.137 81.056 1.00 99.41 173 TYR D CA 1
ATOM 5612 C C . TYR D 1 180 ? 41.152 7.883 79.777 1.00 99.65 173 TYR D C 1
ATOM 5613 O O . TYR D 1 180 ? 40.269 8.673 79.414 1.00 98.79 173 TYR D O 1
ATOM 5622 N N . GLY D 1 181 ? 41.477 6.778 79.105 1.00 97.97 174 GLY D N 1
ATOM 5623 C CA . GLY D 1 181 ? 40.794 6.349 77.882 1.00 97.95 174 GLY D CA 1
ATOM 5624 C C . GLY D 1 181 ? 41.143 4.927 77.481 1.00 98.46 174 GLY D C 1
ATOM 5625 O O . GLY D 1 181 ? 42.103 4.345 78.002 1.00 96.72 174 GLY D O 1
ATOM 5626 N N . ARG D 1 182 ? 40.363 4.375 76.550 1.00 100.35 175 ARG D N 1
ATOM 5627 C CA . ARG D 1 182 ? 40.559 3.003 76.054 1.00 101.89 175 ARG D CA 1
ATOM 5628 C C . ARG D 1 182 ? 41.394 2.919 74.769 1.00 102.80 175 ARG D C 1
ATOM 5629 O O . ARG D 1 182 ? 42.078 1.916 74.532 1.00 96.63 175 ARG D O 1
ATOM 5637 N N . ASP D 1 183 ? 41.318 3.970 73.950 1.00 108.49 176 ASP D N 1
ATOM 5638 C CA . ASP D 1 183 ? 42.166 4.132 72.768 1.00 111.85 176 ASP D CA 1
ATOM 5639 C C . ASP D 1 183 ? 43.422 4.934 73.142 1.00 113.40 176 ASP D C 1
ATOM 5640 O O . ASP D 1 183 ? 43.303 6.018 73.731 1.00 110.73 176 ASP D O 1
ATOM 5641 N N . PRO D 1 184 ? 44.624 4.412 72.793 1.00 113.12 177 PRO D N 1
ATOM 5642 C CA . PRO D 1 184 ? 45.897 5.021 73.223 1.00 110.19 177 PRO D CA 1
ATOM 5643 C C . PRO D 1 184 ? 46.125 6.431 72.671 1.00 106.32 177 PRO D C 1
ATOM 5644 O O . PRO D 1 184 ? 46.572 7.308 73.413 1.00 105.01 177 PRO D O 1
ATOM 5648 N N . GLU D 1 185 ? 45.808 6.636 71.391 1.00 105.74 178 GLU D N 1
ATOM 5649 C CA . GLU D 1 185 ? 45.962 7.936 70.726 1.00 104.97 178 GLU D CA 1
ATOM 5650 C C . GLU D 1 185 ? 44.908 8.958 71.170 1.00 104.48 178 GLU D C 1
ATOM 5651 O O . GLU D 1 185 ? 45.160 10.169 71.121 1.00 100.49 178 GLU D O 1
ATOM 5653 N N . TRP D 1 186 ? 43.745 8.457 71.608 1.00 105.65 179 TRP D N 1
ATOM 5654 C CA . TRP D 1 186 ? 42.622 9.290 72.072 1.00 106.56 179 TRP D CA 1
ATOM 5655 C C . TRP D 1 186 ? 42.977 10.127 73.307 1.00 107.74 179 TRP D C 1
ATOM 5656 O O . TRP D 1 186 ? 42.515 11.272 73.443 1.00 105.81 179 TRP D O 1
ATOM 5667 N N . VAL D 1 187 ? 43.782 9.537 74.195 1.00 105.37 180 VAL D N 1
ATOM 5668 C CA . VAL D 1 187 ? 44.290 10.209 75.391 1.00 101.33 180 VAL D CA 1
ATOM 5669 C C . VAL D 1 187 ? 45.132 11.430 75.018 1.00 98.67 180 VAL D C 1
ATOM 5670 O O . VAL D 1 187 ? 44.849 12.545 75.470 1.00 94.62 180 VAL D O 1
ATOM 5672 N N . THR D 1 188 ? 46.130 11.207 74.158 1.00 96.61 181 THR D N 1
ATOM 5673 C CA . THR D 1 188 ? 47.082 12.239 73.737 1.00 97.14 181 THR D CA 1
ATOM 5674 C C . THR D 1 188 ? 46.400 13.409 73.022 1.00 100.32 181 THR D C 1
ATOM 5675 O O . THR D 1 188 ? 46.804 14.564 73.198 1.00 103.56 181 THR D O 1
ATOM 5679 N N . GLN D 1 189 ? 45.359 13.099 72.246 1.00 99.75 182 GLN D N 1
ATOM 5680 C CA . GLN D 1 189 ? 44.605 14.091 71.472 1.00 102.96 182 GLN D CA 1
ATOM 5681 C C . GLN D 1 189 ? 43.770 15.056 72.329 1.00 105.95 182 GLN D C 1
ATOM 5682 O O . GLN D 1 189 ? 43.337 16.107 71.838 1.00 107.05 182 GLN D O 1
ATOM 5684 N N . ARG D 1 190 ? 43.563 14.704 73.600 1.00 109.91 183 ARG D N 1
ATOM 5685 C CA . ARG D 1 190 ? 42.746 15.503 74.524 1.00 114.99 183 ARG D CA 1
ATOM 5686 C C . ARG D 1 190 ? 43.429 16.780 75.042 1.00 114.99 183 ARG D C 1
ATOM 5687 O O . ARG D 1 190 ? 42.758 17.656 75.601 1.00 114.48 183 ARG D O 1
ATOM 5689 N N . PHE D 1 191 ? 44.749 16.875 74.850 1.00 114.48 184 PHE D N 1
ATOM 5690 C CA . PHE D 1 191 ? 45.547 18.035 75.275 1.00 111.46 184 PHE D CA 1
ATOM 5691 C C . PHE D 1 191 ? 45.797 19.037 74.131 1.00 107.39 184 PHE D C 1
ATOM 5692 O O . PHE D 1 191 ? 46.498 18.708 73.169 1.00 103.55 184 PHE D O 1
ATOM 5700 N N . PRO D 1 192 ? 45.222 20.261 74.234 1.00 108.42 185 PRO D N 1
ATOM 5701 C CA . PRO D 1 192 ? 45.323 21.329 73.214 1.00 113.86 185 PRO D CA 1
ATOM 5702 C C . PRO D 1 192 ? 46.664 22.089 73.144 1.00 117.84 185 PRO D C 1
ATOM 5703 O O . PRO D 1 192 ? 46.804 23.012 72.327 1.00 115.16 185 PRO D O 1
ATOM 5707 N N . ASP D 1 193 ? 47.628 21.709 73.982 1.00 122.13 186 ASP D N 1
ATOM 5708 C CA . ASP D 1 193 ? 48.938 22.362 74.013 1.00 122.96 186 ASP D CA 1
ATOM 5709 C C . ASP D 1 193 ? 49.923 21.750 73.011 1.00 124.10 186 ASP D C 1
ATOM 5710 O O . ASP D 1 193 ? 50.488 22.470 72.183 1.00 122.69 186 ASP D O 1
ATOM 5712 N N . LEU D 1 194 ? 50.106 20.428 73.081 1.00 126.21 187 LEU D N 1
ATOM 5713 C CA . LEU D 1 194 ? 51.103 19.710 72.275 1.00 130.88 187 LEU D CA 1
ATOM 5714 C C . LEU D 1 194 ? 50.613 19.379 70.864 1.00 135.35 187 LEU D C 1
ATOM 5715 O O . LEU D 1 194 ? 49.429 19.083 70.670 1.00 140.72 187 LEU D O 1
ATOM 5717 N N . THR D 1 195 ? 51.530 19.427 69.894 1.00 135.51 188 THR D N 1
ATOM 5718 C CA . THR D 1 195 ? 51.222 19.113 68.486 1.00 135.22 188 THR D CA 1
ATOM 5719 C C . THR D 1 195 ? 51.827 17.763 68.056 1.00 139.74 188 THR D C 1
ATOM 5720 O O . THR D 1 195 ? 52.048 16.883 68.898 1.00 138.90 188 THR D O 1
ATOM 5724 N N . ALA D 1 196 ? 52.084 17.615 66.751 1.00 144.26 189 ALA D N 1
ATOM 5725 C CA . ALA D 1 196 ? 52.607 16.378 66.148 1.00 146.03 189 ALA D CA 1
ATOM 5726 C C . ALA D 1 196 ? 54.044 16.041 66.556 1.00 145.11 189 ALA D C 1
ATOM 5727 O O . ALA D 1 196 ? 54.433 14.868 66.544 1.00 139.93 189 ALA D O 1
ATOM 5729 N N . ALA D 1 197 ? 54.813 17.074 66.911 1.00 148.01 190 ALA D N 1
ATOM 5730 C CA . ALA D 1 197 ? 56.204 16.939 67.371 1.00 149.76 190 ALA D CA 1
ATOM 5731 C C . ALA D 1 197 ? 56.334 16.140 68.673 1.00 149.37 190 ALA D C 1
ATOM 5732 O O . ALA D 1 197 ? 57.387 15.557 68.948 1.00 150.29 190 ALA D O 1
ATOM 5734 N N . ASP D 1 198 ? 55.258 16.123 69.458 1.00 147.87 191 ASP D N 1
ATOM 5735 C CA . ASP D 1 198 ? 55.190 15.370 70.708 1.00 144.44 191 ASP D CA 1
ATOM 5736 C C . ASP D 1 198 ? 54.461 14.040 70.505 1.00 140.89 191 ASP D C 1
ATOM 5737 O O . ASP D 1 198 ? 54.932 12.999 70.973 1.00 134.94 191 ASP D O 1
ATOM 5742 N N . ARG D 1 199 ? 53.326 14.096 69.798 1.00 140.66 192 ARG D N 1
ATOM 5743 C CA . ARG D 1 199 ? 52.423 12.951 69.586 1.00 136.95 192 ARG D CA 1
ATOM 5744 C C . ARG D 1 199 ? 53.038 11.801 68.776 1.00 136.00 192 ARG D C 1
ATOM 5745 O O . ARG D 1 199 ? 52.842 10.632 69.121 1.00 131.29 192 ARG D O 1
ATOM 5747 N N . ASP D 1 200 ? 53.769 12.138 67.711 1.00 137.79 193 ASP D N 1
ATOM 5748 C CA . ASP D 1 200 ? 54.509 11.145 66.918 1.00 138.65 193 ASP D CA 1
ATOM 5749 C C . ASP D 1 200 ? 55.754 10.636 67.654 1.00 139.05 193 ASP D C 1
ATOM 5750 O O . ASP D 1 200 ? 56.132 9.468 67.508 1.00 132.87 193 ASP D O 1
ATOM 5755 N N . GLY D 1 201 ? 56.378 11.522 68.433 1.00 144.12 194 GLY D N 1
ATOM 5756 C CA . GLY D 1 201 ? 57.544 11.190 69.260 1.00 150.26 194 GLY D CA 1
ATOM 5757 C C . GLY D 1 201 ? 57.245 10.157 70.333 1.00 153.84 194 GLY D C 1
ATOM 5758 O O . GLY D 1 201 ? 58.053 9.253 70.574 1.00 155.95 194 GLY D O 1
ATOM 5759 N N . LEU D 1 202 ? 56.082 10.298 70.970 1.00 153.99 195 LEU D N 1
ATOM 5760 C CA . LEU D 1 202 ? 55.599 9.340 71.969 1.00 152.37 195 LEU D CA 1
ATOM 5761 C C . LEU D 1 202 ? 55.188 8.006 71.337 1.00 151.42 195 LEU D C 1
ATOM 5762 O O . LEU D 1 202 ? 55.494 6.945 71.888 1.00 151.24 195 LEU D O 1
ATOM 5764 N N . ARG D 1 203 ? 54.522 8.080 70.177 1.00 145.78 196 ARG D N 1
ATOM 5765 C CA . ARG D 1 203 ? 54.004 6.917 69.428 1.00 138.99 196 ARG D CA 1
ATOM 5766 C C . ARG D 1 203 ? 55.078 5.888 69.044 1.00 142.71 196 ARG D C 1
ATOM 5767 O O . ARG D 1 203 ? 54.788 4.688 68.953 1.00 140.60 196 ARG D O 1
ATOM 5775 N N . ALA D 1 204 ? 56.305 6.371 68.825 1.00 143.82 197 ALA D N 1
ATOM 5776 C CA . ALA D 1 204 ? 57.461 5.533 68.476 1.00 144.43 197 ALA D CA 1
ATOM 5777 C C . ALA D 1 204 ? 57.906 4.577 69.597 1.00 143.56 197 ALA D C 1
ATOM 5778 O O . ALA D 1 204 ? 58.506 3.532 69.321 1.00 141.78 197 ALA D O 1
ATOM 5780 N N . GLN D 1 205 ? 57.600 4.940 70.846 1.00 139.87 198 GLN D N 1
ATOM 5781 C CA . GLN D 1 205 ? 57.969 4.152 72.032 1.00 133.56 198 GLN D CA 1
ATOM 5782 C C . GLN D 1 205 ? 57.097 2.906 72.273 1.00 127.49 198 GLN D C 1
ATOM 5783 O O . GLN D 1 205 ? 57.414 2.082 73.137 1.00 124.23 198 GLN D O 1
ATOM 5785 N N . TRP D 1 206 ? 56.015 2.773 71.507 1.00 122.19 199 TRP D N 1
ATOM 5786 C CA . TRP D 1 206 ? 55.088 1.643 71.631 1.00 119.78 199 TRP D CA 1
ATOM 5787 C C . TRP D 1 206 ? 54.579 1.171 70.273 1.00 117.52 199 TRP D C 1
ATOM 5788 O O . TRP D 1 206 ? 55.030 0.149 69.756 1.00 110.05 199 TRP D O 1
ATOM 5799 N N . GLY D 1 218 ? 53.465 -12.949 85.394 1.00 109.27 211 GLY D N 1
ATOM 5800 C CA . GLY D 1 218 ? 52.040 -12.835 85.104 1.00 111.17 211 GLY D CA 1
ATOM 5801 C C . GLY D 1 218 ? 51.440 -11.558 85.660 1.00 114.17 211 GLY D C 1
ATOM 5802 O O . GLY D 1 218 ? 51.357 -10.547 84.954 1.00 112.33 211 GLY D O 1
ATOM 5803 N N . ASP D 1 219 ? 51.031 -11.612 86.929 1.00 117.27 212 ASP D N 1
ATOM 5804 C CA . ASP D 1 219 ? 50.402 -10.483 87.623 1.00 114.18 212 ASP D CA 1
ATOM 5805 C C . ASP D 1 219 ? 51.366 -9.866 88.650 1.00 114.80 212 ASP D C 1
ATOM 5806 O O . ASP D 1 219 ? 51.832 -10.573 89.554 1.00 113.49 212 ASP D O 1
ATOM 5811 N N . PRO D 1 220 ? 51.686 -8.555 88.503 1.00 117.17 213 PRO D N 1
ATOM 5812 C CA . PRO D 1 220 ? 52.569 -7.861 89.459 1.00 118.34 213 PRO D CA 1
ATOM 5813 C C . PRO D 1 220 ? 51.866 -7.227 90.679 1.00 122.00 213 PRO D C 1
ATOM 5814 O O . PRO D 1 220 ? 52.541 -6.872 91.652 1.00 125.41 213 PRO D O 1
ATOM 5818 N N . PHE D 1 221 ? 50.538 -7.098 90.617 1.00 120.47 214 PHE D N 1
ATOM 5819 C CA . PHE D 1 221 ? 49.725 -6.493 91.681 1.00 116.42 214 PHE D CA 1
ATOM 5820 C C . PHE D 1 221 ? 49.590 -7.429 92.882 1.00 119.44 214 PHE D C 1
ATOM 5821 O O . PHE D 1 221 ? 49.234 -8.604 92.724 1.00 117.63 214 PHE D O 1
ATOM 5829 N N . ARG D 1 222 ? 49.873 -6.894 94.073 1.00 121.56 215 ARG D N 1
ATOM 5830 C CA . ARG D 1 222 ? 49.856 -7.673 95.325 1.00 120.84 215 ARG D CA 1
ATOM 5831 C C . ARG D 1 222 ? 48.732 -7.305 96.301 1.00 115.41 215 ARG D C 1
ATOM 5832 O O . ARG D 1 222 ? 48.287 -8.153 97.080 1.00 116.92 215 ARG D O 1
ATOM 5840 N N . SER D 1 223 ? 48.285 -6.049 96.252 1.00 107.74 216 SER D N 1
ATOM 5841 C CA . SER D 1 223 ? 47.199 -5.545 97.107 1.00 101.57 216 SER D CA 1
ATOM 5842 C C . SER D 1 223 ? 45.817 -6.065 96.678 1.00 95.74 216 SER D C 1
ATOM 5843 O O . SER D 1 223 ? 45.700 -6.831 95.713 1.00 97.98 216 SER D O 1
ATOM 5846 N N . ASP D 1 224 ? 44.785 -5.663 97.419 1.00 89.44 217 ASP D N 1
ATOM 5847 C CA . ASP D 1 224 ? 43.389 -5.970 97.088 1.00 88.85 217 ASP D CA 1
ATOM 5848 C C . ASP D 1 224 ? 42.485 -4.765 97.343 1.00 85.46 217 ASP D C 1
ATOM 5849 O O . ASP D 1 224 ? 42.973 -3.642 97.495 1.00 86.86 217 ASP D O 1
ATOM 5854 N N . SER D 1 225 ? 41.174 -5.002 97.383 1.00 82.37 218 SER D N 1
ATOM 5855 C CA . SER D 1 225 ? 40.185 -3.949 97.638 1.00 83.79 218 SER D CA 1
ATOM 5856 C C . SER D 1 225 ? 40.380 -3.217 98.968 1.00 83.56 218 SER D C 1
ATOM 5857 O O . SER D 1 225 ? 40.030 -2.038 99.082 1.00 85.56 218 SER D O 1
ATOM 5860 N N . TYR D 1 226 ? 40.934 -3.921 99.957 1.00 81.43 219 TYR D N 1
ATOM 5861 C CA . TYR D 1 226 ? 41.223 -3.349 101.276 1.00 79.32 219 TYR D CA 1
ATOM 5862 C C . TYR D 1 226 ? 42.339 -2.298 101.222 1.00 78.76 219 TYR D C 1
ATOM 5863 O O . TYR D 1 226 ? 42.216 -1.235 101.838 1.00 81.07 219 TYR D O 1
ATOM 5872 N N . GLY D 1 227 ? 43.403 -2.591 100.470 1.00 76.29 220 GLY D N 1
ATOM 5873 C CA . GLY D 1 227 ? 44.535 -1.671 100.298 1.00 77.65 220 GLY D CA 1
ATOM 5874 C C . GLY D 1 227 ? 44.184 -0.369 99.594 1.00 80.36 220 GLY D C 1
ATOM 5875 O O . GLY D 1 227 ? 44.806 0.667 99.845 1.00 78.23 220 GLY D O 1
ATOM 5876 N N . LEU D 1 228 ? 43.182 -0.432 98.717 1.00 84.27 221 LEU D N 1
ATOM 5877 C CA . LEU D 1 228 ? 42.697 0.729 97.965 1.00 84.39 221 LEU D CA 1
ATOM 5878 C C . LEU D 1 228 ? 41.658 1.522 98.749 1.00 83.85 221 LEU D C 1
ATOM 5879 O O . LEU D 1 228 ? 41.622 2.752 98.657 1.00 84.91 221 LEU D O 1
ATOM 5884 N N . LEU D 1 229 ? 40.816 0.810 99.505 1.00 82.30 222 LEU D N 1
ATOM 5885 C CA . LEU D 1 229 ? 39.858 1.431 100.423 1.00 81.67 222 LEU D CA 1
ATOM 5886 C C . LEU D 1 229 ? 40.595 2.225 101.499 1.00 81.84 222 LEU D C 1
ATOM 5887 O O . LEU D 1 229 ? 40.141 3.297 101.905 1.00 82.36 222 LEU D O 1
ATOM 5892 N N . GLY D 1 230 ? 41.730 1.687 101.948 1.00 79.58 223 GLY D N 1
ATOM 5893 C CA . GLY D 1 230 ? 42.610 2.367 102.889 1.00 79.08 223 GLY D CA 1
ATOM 5894 C C . GLY D 1 230 ? 43.185 3.651 102.324 1.00 80.22 223 GLY D C 1
ATOM 5895 O O . GLY D 1 230 ? 43.216 4.672 103.011 1.00 82.38 223 GLY D O 1
ATOM 5896 N N . ASN D 1 231 ? 43.629 3.596 101.067 1.00 80.65 224 ASN D N 1
ATOM 5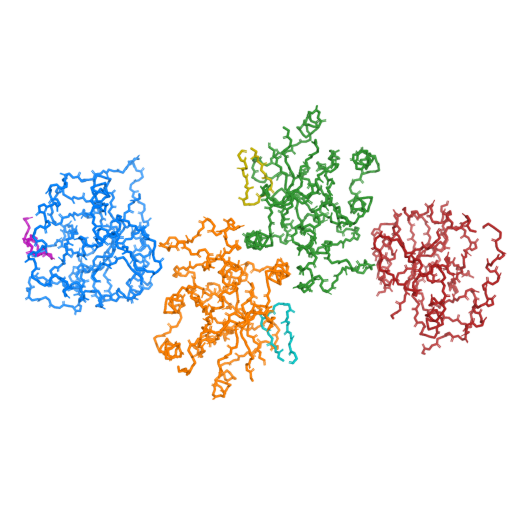897 C CA . ASN D 1 231 ? 44.170 4.764 100.361 1.00 79.93 224 ASN D CA 1
ATOM 5898 C C . ASN D 1 231 ? 43.185 5.934 100.295 1.00 76.46 224 ASN D C 1
ATOM 5899 O O . ASN D 1 231 ? 43.598 7.090 100.371 1.00 76.90 224 ASN D O 1
ATOM 5904 N N . SER D 1 232 ? 41.894 5.621 100.180 1.00 73.74 225 SER D N 1
ATOM 5905 C CA . SER D 1 232 ? 40.853 6.615 99.907 1.00 75.92 225 SER D CA 1
ATOM 5906 C C . SER D 1 232 ? 40.586 7.630 101.026 1.00 76.85 225 SER D C 1
ATOM 5907 O O . SER D 1 232 ? 40.139 8.747 100.745 1.00 79.61 225 SER D O 1
ATOM 5910 N N . VAL D 1 233 ? 40.853 7.255 102.278 1.00 77.77 226 VAL D N 1
ATOM 5911 C CA . VAL D 1 233 ? 40.697 8.197 103.405 1.00 76.98 226 VAL D CA 1
ATOM 5912 C C . VAL D 1 233 ? 41.803 9.256 103.430 1.00 79.44 226 VAL D C 1
ATOM 5913 O O . VAL D 1 233 ? 41.539 10.412 103.769 1.00 80.78 226 VAL D O 1
ATOM 5917 N N . ASP D 1 234 ? 43.024 8.860 103.058 1.00 82.98 227 ASP D N 1
ATOM 5918 C CA . ASP D 1 234 ? 44.153 9.786 102.923 1.00 86.60 227 ASP D CA 1
ATOM 5919 C C . ASP D 1 234 ? 43.778 10.872 101.918 1.00 87.19 227 ASP D C 1
ATOM 5920 O O . ASP D 1 234 ? 44.020 12.058 102.157 1.00 91.09 227 ASP D O 1
ATOM 5925 N N . ALA D 1 235 ? 43.158 10.440 100.817 1.00 86.16 228 ALA D N 1
ATOM 5926 C CA . ALA D 1 235 ? 42.683 11.310 99.741 1.00 85.21 228 ALA D CA 1
ATOM 5927 C C . ALA D 1 235 ? 41.625 12.322 100.196 1.00 83.40 228 ALA D C 1
ATOM 5928 O O . ALA D 1 235 ? 41.640 13.473 99.751 1.00 83.14 228 ALA D O 1
ATOM 5930 N N . LEU D 1 236 ? 40.732 11.891 101.089 1.00 81.87 229 LEU D N 1
ATOM 5931 C CA . LEU D 1 236 ? 39.654 12.739 101.622 1.00 83.53 229 LEU D CA 1
ATOM 5932 C C . LEU D 1 236 ? 40.110 13.918 102.499 1.00 85.09 229 LEU D C 1
ATOM 5933 O O . LEU D 1 236 ? 39.302 14.805 102.817 1.00 85.80 229 LEU D O 1
ATOM 5938 N N . TYR D 1 237 ? 41.394 13.924 102.871 1.00 83.04 230 TYR D N 1
ATOM 5939 C CA . TYR D 1 237 ? 41.972 14.978 103.714 1.00 81.57 230 TYR D CA 1
ATOM 5940 C C . TYR D 1 237 ? 43.177 15.672 103.063 1.00 84.33 230 TYR D C 1
ATOM 5941 O O . TYR D 1 237 ? 44.283 15.709 103.622 1.00 87.42 230 TYR D O 1
ATOM 5950 N N . ILE D 1 238 ? 42.944 16.207 101.865 1.00 84.77 231 ILE D N 1
ATOM 5951 C CA . ILE D 1 238 ? 43.897 17.083 101.184 1.00 86.75 231 ILE D CA 1
ATOM 5952 C C . ILE D 1 238 ? 43.162 18.398 100.943 1.00 91.89 231 ILE D C 1
ATOM 5953 O O . ILE D 1 238 ? 42.393 18.528 99.983 1.00 91.80 231 ILE D O 1
ATOM 5958 N N . ARG D 1 239 ? 43.395 19.354 101.845 1.00 98.81 232 ARG D N 1
ATOM 5959 C CA . ARG D 1 239 ? 42.697 20.647 101.859 1.00 104.34 232 ARG D CA 1
ATOM 5960 C C . ARG D 1 239 ? 42.808 21.380 100.519 1.00 109.06 232 ARG D C 1
ATOM 5961 O O . ARG D 1 239 ? 43.920 21.637 100.038 1.00 112.86 232 ARG D O 1
ATOM 5963 N N . GLU D 1 240 ? 41.641 21.689 99.938 1.00 108.16 233 GLU D N 1
ATOM 5964 C CA . GLU D 1 240 ? 41.483 22.307 98.602 1.00 106.93 233 GLU D CA 1
ATOM 5965 C C . GLU D 1 240 ? 42.009 21.435 97.448 1.00 107.61 233 GLU D C 1
ATOM 5966 O O . GLU D 1 240 ? 43.207 21.167 97.329 1.00 105.51 233 GLU D O 1
ATOM 5968 N N . LEU D 1 242 ? 39.467 19.722 96.051 1.00 107.35 235 LEU D N 1
ATOM 5969 C CA . LEU D 1 242 ? 38.648 19.762 94.840 1.00 108.45 235 LEU D CA 1
ATOM 5970 C C . LEU D 1 242 ? 39.002 20.903 93.860 1.00 111.47 235 LEU D C 1
ATOM 5971 O O . LEU D 1 242 ? 39.279 20.612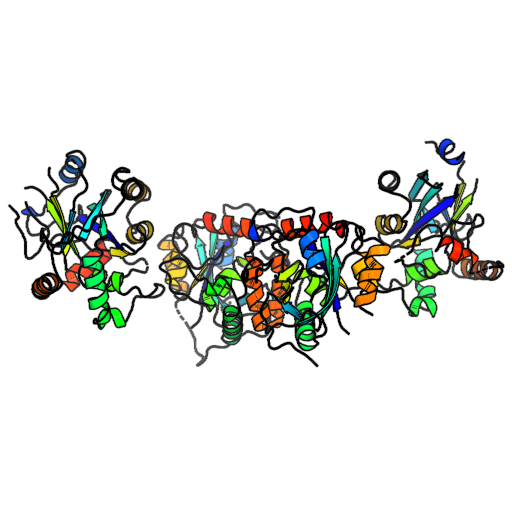 92.692 1.00 109.46 235 LEU D O 1
ATOM 5973 N N . PRO D 1 243 ? 39.014 22.190 94.320 1.00 115.96 236 PRO D N 1
ATOM 5974 C CA . PRO D 1 243 ? 39.314 23.291 93.378 1.00 116.19 236 PRO D CA 1
ATOM 5975 C C . PRO D 1 243 ? 40.745 23.299 92.815 1.00 113.90 236 PRO D C 1
ATOM 5976 O O . PRO D 1 243 ? 40.985 23.910 91.768 1.00 113.27 236 PRO D O 1
ATOM 5980 N N . LYS D 1 244 ? 41.673 22.636 93.509 1.00 108.09 237 LYS D N 1
ATOM 5981 C CA . LYS D 1 244 ? 43.050 22.456 93.039 1.00 103.27 237 LYS D CA 1
ATOM 5982 C C . LYS D 1 244 ? 43.123 21.552 91.809 1.00 101.00 237 LYS D C 1
ATOM 5983 O O . LYS D 1 244 ? 44.002 21.719 90.959 1.00 98.18 237 LYS D O 1
ATOM 5985 N N . LEU D 1 245 ? 42.198 20.596 91.734 1.00 100.40 238 LEU D N 1
ATOM 5986 C CA . LEU D 1 245 ? 42.110 19.655 90.618 1.00 98.70 238 LEU D CA 1
ATOM 5987 C C . LEU D 1 245 ? 41.444 20.283 89.391 1.00 101.25 238 LEU D C 1
ATOM 5988 O O . LEU D 1 245 ? 41.772 19.928 88.253 1.00 101.09 238 LEU D O 1
ATOM 5993 N N . ARG D 1 246 ? 40.517 21.212 89.639 1.00 101.62 239 ARG D N 1
ATOM 5994 C CA . ARG D 1 246 ? 39.867 22.010 88.591 1.00 101.29 239 ARG D CA 1
ATOM 5995 C C . ARG D 1 246 ? 40.843 22.956 87.879 1.00 103.94 239 ARG D C 1
ATOM 5996 O O . ARG D 1 246 ? 40.687 23.226 86.688 1.00 106.34 239 ARG D O 1
ATOM 6004 N N . TYR D 1 247 ? 41.839 23.448 88.621 1.00 106.66 240 TYR D N 1
ATOM 6005 C CA . TYR D 1 247 ? 42.921 24.288 88.092 1.00 106.99 240 TYR D CA 1
ATOM 6006 C C . TYR D 1 247 ? 43.787 23.504 87.101 1.00 106.81 240 TYR D C 1
ATOM 6007 O O . TYR D 1 247 ? 44.209 24.044 86.075 1.00 105.04 240 TYR D O 1
ATOM 6016 N N . ASP D 1 248 ? 44.041 22.235 87.423 1.00 110.25 241 ASP D N 1
ATOM 6017 C CA . ASP D 1 248 ? 44.762 21.309 86.543 1.00 118.59 241 ASP D CA 1
ATOM 6018 C C . ASP D 1 248 ? 43.947 20.955 85.295 1.00 118.39 241 ASP D C 1
ATOM 6019 O O . ASP D 1 248 ? 44.518 20.624 84.248 1.00 114.92 241 ASP D O 1
ATOM 6024 N N . LYS D 1 249 ? 42.620 21.015 85.430 1.00 119.02 242 LYS D N 1
ATOM 6025 C CA . LYS D 1 249 ? 41.684 20.861 84.316 1.00 114.49 242 LYS D CA 1
ATOM 6026 C C . LYS D 1 249 ? 41.660 22.140 83.482 1.00 111.58 242 LYS D C 1
ATOM 6027 O O . LYS D 1 249 ? 42.288 22.203 82.421 1.00 111.03 242 LYS D O 1
ATOM 6028 N N . GLN D 1 250 ? 40.957 23.157 83.987 1.00 106.70 243 GLN D N 1
ATOM 6029 C CA . GLN D 1 250 ? 40.812 24.456 83.319 1.00 102.07 243 GLN D CA 1
ATOM 6030 C C . GLN D 1 250 ? 42.078 25.310 83.387 1.00 101.43 243 GLN D C 1
ATOM 6031 O O . GLN D 1 250 ? 42.028 26.474 83.794 1.00 102.10 243 GLN D O 1
ATOM 6032 N N . LEU D 1 251 ? 43.198 24.716 82.977 1.00 100.12 244 LEU D N 1
ATOM 6033 C CA . LEU D 1 251 ? 44.505 25.363 82.947 1.00 99.88 244 LEU D CA 1
ATOM 6034 C C . LEU D 1 251 ? 45.259 24.842 81.734 1.00 99.49 244 LEU D C 1
ATOM 6035 O O . LEU D 1 251 ? 45.454 25.575 80.761 1.00 98.87 244 LEU D O 1
ATOM 6036 N N . VAL D 1 252 ? 45.659 23.570 81.791 1.00 101.25 245 VAL D N 1
ATOM 6037 C CA . VAL D 1 252 ? 46.366 22.908 80.681 1.00 105.48 245 VAL D CA 1
ATOM 6038 C C . VAL D 1 252 ? 45.352 22.308 79.686 1.00 105.35 245 VAL D C 1
ATOM 6039 O O . VAL D 1 252 ? 45.305 21.089 79.453 1.00 102.85 245 VAL D O 1
ATOM 6043 N N . GLY D 1 253 ? 44.538 23.195 79.114 1.00 106.49 246 GLY D N 1
ATOM 6044 C CA . GLY D 1 253 ? 43.564 22.846 78.082 1.00 104.98 246 GLY D CA 1
ATOM 6045 C C . GLY D 1 253 ? 42.315 22.150 78.587 1.00 102.88 246 GLY D C 1
ATOM 6046 O O . GLY D 1 253 ? 41.714 22.586 79.573 1.00 104.30 246 GLY D O 1
ATOM 6047 N N . VAL D 1 254 ? 41.934 21.073 77.891 1.00 97.41 247 VAL D N 1
ATOM 6048 C CA . VAL D 1 254 ? 40.716 20.277 78.168 1.00 90.46 247 VAL D CA 1
ATOM 6049 C C . VAL D 1 254 ? 39.486 21.199 78.372 1.00 88.41 247 VAL D C 1
ATOM 6050 O O . VAL D 1 254 ? 38.849 21.220 79.434 1.00 85.17 247 VAL D O 1
ATOM 6054 N N . THR D 1 255 ? 39.191 21.976 77.329 1.00 88.07 248 THR D N 1
ATOM 6055 C CA . THR D 1 255 ? 38.166 23.022 77.370 1.00 84.79 248 THR D CA 1
ATOM 6056 C C . THR D 1 255 ? 36.759 22.441 77.293 1.00 79.17 248 THR D C 1
ATOM 6057 O O . THR D 1 255 ? 35.851 22.915 77.970 1.00 70.88 248 THR D O 1
ATOM 6059 N N . GLU D 1 258 ? 34.275 17.754 76.775 1.00 93.08 251 GLU D N 1
ATOM 6060 C CA . GLU D 1 258 ? 35.332 17.385 75.836 1.00 95.14 251 GLU D CA 1
ATOM 6061 C C . GLU D 1 258 ? 36.143 16.141 76.254 1.00 98.16 251 GLU D C 1
ATOM 6062 O O . GLU D 1 258 ? 37.008 15.683 75.493 1.00 97.79 251 GLU D O 1
ATOM 6064 N N . SER D 1 259 ? 35.850 15.593 77.442 1.00 101.33 252 SER D N 1
ATOM 6065 C CA . SER D 1 259 ? 36.655 14.514 78.053 1.00 103.97 252 SER D CA 1
ATOM 6066 C C . SER D 1 259 ? 35.884 13.573 78.991 1.00 107.19 252 SER D C 1
ATOM 6067 O O . SER D 1 259 ? 34.739 13.854 79.367 1.00 110.04 252 SER D O 1
ATOM 6070 N N . TYR D 1 260 ? 36.541 12.470 79.368 1.00 108.28 253 TYR D N 1
ATOM 6071 C CA . TYR D 1 260 ? 36.013 11.472 80.318 1.00 107.85 253 TYR D CA 1
ATOM 6072 C C . TYR D 1 260 ? 36.027 11.922 81.778 1.00 104.17 253 TYR D C 1
ATOM 6073 O O . TYR D 1 260 ? 35.163 11.510 82.557 1.00 100.94 253 TYR D O 1
ATOM 6082 N N . VAL D 1 261 ? 37.015 12.756 82.124 1.00 102.77 254 VAL D N 1
ATOM 6083 C CA . VAL D 1 261 ? 37.348 13.152 83.507 1.00 99.19 254 VAL D CA 1
ATOM 6084 C C . VAL D 1 261 ? 36.183 13.833 84.248 1.00 101.06 254 VAL D C 1
ATOM 6085 O O . VAL D 1 261 ? 35.611 14.820 83.769 1.00 99.78 254 VAL D O 1
ATOM 6089 N N . LYS D 1 262 ? 35.857 13.278 85.417 1.00 102.65 255 LYS D N 1
ATOM 6090 C CA . LYS D 1 262 ? 34.736 13.723 86.253 1.00 99.60 255 LYS D CA 1
ATOM 6091 C C . LYS D 1 262 ? 35.017 15.014 87.036 1.00 96.76 255 LYS D C 1
ATOM 6092 O O . LYS D 1 262 ? 34.083 15.664 87.520 1.00 93.06 255 LYS D O 1
ATOM 6094 N N . ALA D 1 263 ? 36.296 15.377 87.150 1.00 96.35 256 ALA D N 1
ATOM 6095 C CA . ALA D 1 263 ? 36.713 16.592 87.854 1.00 99.64 256 ALA D CA 1
ATOM 6096 C C . ALA D 1 263 ? 36.323 17.859 87.090 1.00 100.66 256 ALA D C 1
ATOM 6097 O O . ALA D 1 263 ? 35.777 18.803 87.669 1.00 100.50 256 ALA D O 1
ATOM 6100 N N . PHE E 2 1 ? 20.764 0.347 -17.107 1.00 43.59 1 PHE E N 1
ATOM 6101 C CA . PHE E 2 1 ? 20.815 -0.137 -15.694 1.00 40.37 1 PHE E CA 1
ATOM 6102 C C . PHE E 2 1 ? 19.741 -1.189 -15.375 1.00 40.58 1 PHE E C 1
ATOM 6103 O O . PHE E 2 1 ? 18.615 -1.117 -15.879 1.00 40.26 1 PHE E O 1
ATOM 6111 N N . ILE E 2 2 ? 20.113 -2.170 -14.550 1.00 39.52 2 ILE E N 1
ATOM 6112 C CA . ILE E 2 2 ? 19.171 -3.139 -13.987 1.00 38.56 2 ILE E CA 1
ATOM 6113 C C . ILE E 2 2 ? 18.921 -2.765 -12.519 1.00 39.48 2 ILE E C 1
ATOM 6114 O O . ILE E 2 2 ? 19.866 -2.448 -11.783 1.00 43.37 2 ILE E O 1
ATOM 6116 N N . THR E 2 3 ? 17.655 -2.779 -12.103 1.00 36.62 3 THR E N 1
ATOM 6117 C CA . THR E 2 3 ? 17.288 -2.513 -10.710 1.00 34.63 3 THR E CA 1
ATOM 6118 C C . THR E 2 3 ? 16.804 -3.795 -10.054 1.00 33.87 3 THR E C 1
ATOM 6119 O O . THR E 2 3 ? 16.397 -4.729 -10.746 1.00 35.37 3 THR E O 1
ATOM 6123 N N . GLY E 2 4 ? 16.806 -3.820 -8.723 1.00 32.72 4 GLY E N 1
ATOM 6124 C CA . GLY E 2 4 ? 16.154 -4.898 -7.969 1.00 31.61 4 GLY E CA 1
ATOM 6125 C C . GLY E 2 4 ? 14.740 -4.558 -7.522 1.00 30.42 4 GLY E C 1
ATOM 6126 O O . GLY E 2 4 ? 14.377 -4.816 -6.376 1.00 29.53 4 GLY E O 1
ATOM 6127 N N . HIS E 2 5 ? 13.954 -3.989 -8.438 1.00 30.48 5 HIS E N 1
ATOM 6128 C CA . HIS E 2 5 ? 12.607 -3.459 -8.167 1.00 31.30 5 HIS E CA 1
ATOM 6129 C C . HIS E 2 5 ? 11.563 -4.309 -8.898 1.00 31.03 5 HIS E C 1
ATOM 6130 O O . HIS E 2 5 ? 11.900 -5.009 -9.867 1.00 33.72 5 HIS E O 1
ATOM 6137 N N . TYR E 2 6 ? 10.308 -4.254 -8.448 1.00 28.53 6 TYR E N 1
ATOM 6138 C CA . TYR E 2 6 ? 9.214 -4.934 -9.159 1.00 27.69 6 TYR E CA 1
ATOM 6139 C C . TYR E 2 6 ? 8.599 -4.141 -10.310 1.00 28.51 6 TYR E C 1
ATOM 6140 O O . TYR E 2 6 ? 8.186 -4.722 -11.313 1.00 29.56 6 TYR E O 1
ATOM 6149 N N . TRP E 2 7 ? 8.562 -2.821 -10.171 1.00 28.88 7 TRP E N 1
ATOM 6150 C CA . TRP E 2 7 ? 7.885 -1.953 -11.131 1.00 28.79 7 TRP E CA 1
ATOM 6151 C C . TRP E 2 7 ? 8.834 -1.225 -12.092 1.00 29.48 7 TRP E C 1
ATOM 6152 O O . TRP E 2 7 ? 8.574 -1.189 -13.297 1.00 29.62 7 TRP E O 1
ATOM 6163 N N . VAL E 2 8 ? 9.915 -0.651 -11.560 1.00 29.83 8 VAL E N 1
ATOM 6164 C CA . VAL E 2 8 ? 10.908 0.059 -12.369 1.00 31.30 8 VAL E CA 1
ATOM 6165 C C . VAL E 2 8 ? 12.092 -0.886 -12.557 1.00 34.19 8 VAL E C 1
ATOM 6166 O O . VAL E 2 8 ? 12.979 -0.950 -11.709 1.00 37.29 8 VAL E O 1
ATOM 6170 N N . ARG E 2 9 ? 12.108 -1.629 -13.661 1.00 35.83 9 ARG E N 1
ATOM 6171 C CA . ARG E 2 9 ? 13.035 -2.761 -13.778 1.00 37.68 9 ARG E CA 1
ATOM 6172 C C . ARG E 2 9 ? 14.344 -2.425 -14.472 1.00 38.62 9 ARG E C 1
ATOM 6173 O O . ARG E 2 9 ? 15.418 -2.739 -13.955 1.00 39.34 9 ARG E O 1
ATOM 6181 N N . PHE E 2 10 ? 14.234 -1.789 -15.635 1.00 40.72 10 PHE E N 1
ATOM 6182 C CA . PHE E 2 10 ? 15.366 -1.261 -16.392 1.00 40.43 10 PHE E CA 1
ATOM 6183 C C . PHE E 2 10 ? 15.428 0.244 -16.158 1.00 40.51 10 PHE E C 1
ATOM 6184 O O . PHE E 2 10 ? 14.457 0.834 -15.673 1.00 41.94 10 PHE E O 1
ATOM 6186 N N . LEU E 2 11 ? 16.554 0.862 -16.504 1.00 41.67 11 LEU E N 1
ATOM 6187 C CA . LEU E 2 11 ? 16.767 2.293 -16.272 1.00 43.72 11 LEU E CA 1
ATOM 6188 C C . LEU E 2 11 ? 17.833 2.837 -17.232 1.00 47.53 11 LEU E C 1
ATOM 6189 O O . LEU E 2 11 ? 18.949 2.321 -17.238 1.00 48.61 11 LEU E O 1
ATOM 6194 N N . PRO E 2 12 ? 17.498 3.874 -18.044 1.00 51.57 12 PRO E N 1
ATOM 6195 C CA . PRO E 2 12 ? 18.358 4.370 -19.142 1.00 54.34 12 PRO E CA 1
ATOM 6196 C C . PRO E 2 12 ? 19.804 4.699 -18.758 1.00 57.82 12 PRO E C 1
ATOM 6197 O O . PRO E 2 12 ? 20.055 5.188 -17.652 1.00 56.19 12 PRO E O 1
ATOM 6210 N N . PHE F 2 1 ? 28.091 -20.610 55.109 1.00 89.54 1 PHE F N 1
ATOM 6211 C CA . PHE F 2 1 ? 27.927 -20.063 53.726 1.00 85.46 1 PHE F CA 1
ATOM 6212 C C . PHE F 2 1 ? 28.801 -18.830 53.468 1.00 80.62 1 PHE F C 1
ATOM 6213 O O . PHE F 2 1 ? 28.862 -17.915 54.301 1.00 77.01 1 PHE F O 1
ATOM 6221 N N . ILE F 2 2 ? 29.479 -18.828 52.318 1.00 74.79 2 ILE F N 1
ATOM 6222 C CA . ILE F 2 2 ? 30.233 -17.666 51.834 1.00 70.73 2 ILE F CA 1
ATOM 6223 C C . ILE F 2 2 ? 29.410 -16.919 50.780 1.00 70.31 2 ILE F C 1
ATOM 6224 O O . ILE F 2 2 ? 28.774 -17.540 49.917 1.00 70.24 2 ILE F O 1
ATOM 6226 N N . THR F 2 3 ? 29.419 -15.588 50.867 1.00 67.43 3 THR F N 1
ATOM 6227 C CA . THR F 2 3 ? 28.666 -14.731 49.940 1.00 62.78 3 THR F CA 1
ATOM 6228 C C . THR F 2 3 ? 29.576 -13.816 49.122 1.00 60.85 3 THR F C 1
ATOM 6229 O O . THR F 2 3 ? 30.690 -13.499 49.541 1.00 59.45 3 THR F O 1
ATOM 6233 N N . GLY F 2 4 ? 29.077 -13.380 47.967 1.00 61.27 4 GLY F N 1
ATOM 6234 C CA . GLY F 2 4 ? 29.758 -12.381 47.139 1.00 60.67 4 GLY F CA 1
ATOM 6235 C C . GLY F 2 4 ? 29.298 -10.955 47.398 1.00 58.65 4 GLY F C 1
ATOM 6236 O O . GLY F 2 4 ? 29.402 -10.106 46.519 1.00 57.39 4 GLY F O 1
ATOM 6237 N N . HIS F 2 5 ? 28.774 -10.715 48.602 1.00 59.71 5 HIS F N 1
ATOM 6238 C CA . HIS F 2 5 ? 28.332 -9.401 49.078 1.00 60.99 5 HIS F CA 1
ATOM 6239 C C . HIS F 2 5 ? 29.498 -8.680 49.766 1.00 60.99 5 HIS F C 1
ATOM 6240 O O . HIS F 2 5 ? 30.511 -9.305 50.107 1.00 62.55 5 HIS F O 1
ATOM 6247 N N . TYR F 2 6 ? 29.355 -7.372 49.968 1.00 58.66 6 TYR F N 1
ATOM 6248 C CA . TYR F 2 6 ? 30.373 -6.569 50.647 1.00 57.25 6 TYR F CA 1
ATOM 6249 C C . TYR F 2 6 ? 30.143 -6.398 52.150 1.00 59.32 6 TYR F C 1
ATOM 6250 O O . TYR F 2 6 ? 31.084 -6.115 52.894 1.00 62.03 6 TYR F O 1
ATOM 6259 N N . TRP F 2 7 ? 28.900 -6.562 52.590 1.00 59.98 7 TRP F N 1
ATOM 6260 C CA . TRP F 2 7 ? 28.550 -6.342 53.987 1.00 61.47 7 TRP F CA 1
ATOM 6261 C C . TRP F 2 7 ? 28.229 -7.646 54.695 1.00 63.80 7 TRP F C 1
ATOM 6262 O O . TRP F 2 7 ? 28.938 -8.030 55.630 1.00 68.03 7 TRP F O 1
ATOM 6273 N N . VAL F 2 8 ? 27.176 -8.328 54.236 1.00 62.58 8 VAL F N 1
ATOM 6274 C CA . VAL F 2 8 ? 26.746 -9.610 54.806 1.00 59.10 8 VAL F CA 1
ATOM 6275 C C . VAL F 2 8 ? 27.604 -10.697 54.157 1.00 59.27 8 VAL F C 1
ATOM 6276 O O . VAL F 2 8 ? 27.181 -11.364 53.209 1.00 59.61 8 VAL F O 1
ATOM 6280 N N . ARG F 2 9 ? 28.821 -10.847 54.675 1.00 59.96 9 ARG F N 1
ATOM 6281 C CA . ARG F 2 9 ? 29.848 -11.694 54.057 1.00 61.65 9 ARG F CA 1
ATOM 6282 C C . ARG F 2 9 ? 29.675 -13.173 54.379 1.00 61.57 9 ARG F C 1
ATOM 6283 O O . ARG F 2 9 ? 30.086 -14.032 53.595 1.00 60.51 9 ARG F O 1
ATOM 6291 N N . PHE F 2 10 ? 29.067 -13.455 55.530 1.00 63.40 10 PHE F N 1
ATOM 6292 C CA . PHE F 2 10 ? 28.865 -14.818 56.010 1.00 66.11 10 PHE F CA 1
ATOM 6293 C C . PHE F 2 10 ? 27.457 -15.013 56.566 1.00 69.48 10 PHE F C 1
ATOM 6294 O O . PHE F 2 10 ? 26.875 -14.095 57.154 1.00 70.08 10 PHE F O 1
ATOM 6296 N N . LEU F 2 11 ? 26.922 -16.216 56.364 1.00 73.85 11 LEU F N 1
ATOM 6297 C CA . LEU F 2 11 ? 25.602 -16.609 56.863 1.00 78.00 11 LEU F CA 1
ATOM 6298 C C . LEU F 2 11 ? 25.686 -18.004 57.489 1.00 84.85 11 LEU F C 1
ATOM 6299 O O . LEU F 2 11 ? 26.373 -18.872 56.941 1.00 86.82 11 LEU F O 1
ATOM 6304 N N . PRO F 2 12 ? 24.981 -18.232 58.625 1.00 92.19 12 PRO F N 1
ATOM 6305 C CA . PRO F 2 12 ? 25.198 -19.470 59.392 1.00 95.87 12 PRO F CA 1
ATOM 6306 C C . PRO F 2 12 ? 24.574 -20.728 58.772 1.00 99.97 12 PRO F C 1
ATOM 6307 O O . PRO F 2 12 ? 23.509 -20.653 58.143 1.00 101.61 12 PRO F O 1
ATOM 6320 N N . PHE G 2 1 ? 17.140 30.524 40.957 1.00 79.78 1 PHE G N 1
ATOM 6321 C CA . PHE G 2 1 ? 18.059 30.046 42.029 1.00 75.08 1 PHE G CA 1
ATOM 6322 C C . PHE G 2 1 ? 19.003 28.954 41.527 1.00 70.04 1 PHE G C 1
ATOM 6323 O O . PHE G 2 1 ? 18.605 28.070 40.764 1.00 69.34 1 PHE G O 1
ATOM 6331 N N . ILE G 2 2 ? 20.257 29.045 41.966 1.00 64.32 2 ILE G N 1
ATOM 6332 C CA . ILE G 2 2 ? 21.308 28.073 41.660 1.00 59.69 2 ILE G CA 1
ATOM 6333 C C . ILE G 2 2 ? 21.648 27.305 42.940 1.00 59.43 2 ILE G C 1
ATOM 6334 O O . ILE G 2 2 ? 21.710 27.886 44.028 1.00 62.11 2 ILE G O 1
ATOM 6339 N N . THR G 2 3 ? 21.847 25.998 42.805 1.00 55.97 3 THR G N 1
ATOM 6340 C CA . THR G 2 3 ? 22.106 25.145 43.956 1.00 54.39 3 THR G CA 1
ATOM 6341 C C . THR G 2 3 ? 23.452 24.428 43.848 1.00 54.79 3 THR G C 1
ATOM 6342 O O . THR G 2 3 ? 23.932 24.162 42.740 1.00 56.81 3 THR G O 1
ATOM 6346 N N . GLY G 2 4 ? 24.044 24.113 45.003 1.00 53.44 4 GLY G N 1
ATOM 6347 C CA . GLY G 2 4 ? 25.290 23.343 45.078 1.00 51.55 4 GLY G CA 1
ATOM 6348 C C . GLY G 2 4 ? 25.061 21.840 45.093 1.00 51.02 4 GLY G C 1
ATOM 6349 O O . GLY G 2 4 ? 25.758 21.112 45.809 1.00 50.24 4 GLY G O 1
ATOM 6350 N N . HIS G 2 5 ? 24.083 21.394 44.298 1.00 50.64 5 HIS G N 1
ATOM 6351 C CA . HIS G 2 5 ? 23.627 20.000 44.226 1.00 50.05 5 HIS G CA 1
ATOM 6352 C C . HIS G 2 5 ? 23.978 19.378 42.866 1.00 49.29 5 HIS G C 1
ATOM 6353 O O . HIS G 2 5 ? 24.094 20.099 41.867 1.00 52.27 5 HIS G O 1
ATOM 6360 N N . TYR G 2 6 ? 24.136 18.053 42.827 1.00 45.52 6 TYR G N 1
ATOM 6361 C CA . TYR G 2 6 ? 24.455 17.332 41.583 1.00 44.60 6 TYR G CA 1
ATOM 6362 C C . TYR G 2 6 ? 23.282 17.025 40.625 1.00 44.51 6 TYR G C 1
ATOM 6363 O O . TYR G 2 6 ? 23.507 16.781 39.432 1.00 44.76 6 TYR G O 1
ATOM 6372 N N . TRP G 2 7 ? 22.050 17.026 41.137 1.00 42.99 7 TRP G N 1
ATOM 6373 C CA . TRP G 2 7 ? 20.883 16.601 40.354 1.00 41.28 7 TRP G CA 1
ATOM 6374 C C . TRP G 2 7 ? 19.847 17.704 40.147 1.00 43.66 7 TRP G C 1
ATOM 6375 O O . TRP G 2 7 ? 19.503 18.020 39.006 1.00 44.96 7 TRP G O 1
ATOM 6386 N N . VAL G 2 8 ? 19.342 18.273 41.242 1.00 45.92 8 VAL G N 1
ATOM 6387 C CA . VAL G 2 8 ? 18.432 19.416 41.164 1.00 48.23 8 VAL G CA 1
ATOM 6388 C C . VAL G 2 8 ? 19.330 20.641 41.239 1.00 51.39 8 VAL G C 1
ATOM 6389 O O . VAL G 2 8 ? 19.554 21.187 42.322 1.00 53.39 8 VAL G O 1
ATOM 6393 N N . ARG G 2 9 ? 19.872 21.053 40.094 1.00 54.85 9 ARG G N 1
ATOM 6394 C CA . ARG G 2 9 ? 20.942 22.067 40.099 1.00 57.23 9 ARG G CA 1
ATOM 6395 C C . ARG G 2 9 ? 20.565 23.497 39.679 1.00 57.30 9 ARG G C 1
ATOM 6396 O O . ARG G 2 9 ? 21.432 24.372 39.642 1.00 57.97 9 ARG G O 1
ATOM 6404 N N . PHE G 2 10 ? 19.280 23.731 39.403 1.00 58.31 10 PHE G N 1
ATOM 6405 C CA . PHE G 2 10 ? 18.771 25.065 39.049 1.00 58.27 10 PHE G CA 1
ATOM 6406 C C . PHE G 2 10 ? 17.273 25.190 39.325 1.00 58.56 10 PHE G C 1
ATOM 6407 O O . PHE G 2 10 ? 16.458 25.097 38.406 1.00 58.99 10 PHE G O 1
ATOM 6409 N N . LEU G 2 11 ? 16.931 25.401 40.598 1.00 61.76 11 LEU G N 1
ATOM 6410 C CA . LEU G 2 11 ? 15.540 25.581 41.055 1.00 64.88 11 LEU G CA 1
ATOM 6411 C C . LEU G 2 11 ? 14.896 26.868 40.486 1.00 68.54 11 LEU G C 1
ATOM 6412 O O . LEU G 2 11 ? 15.567 27.904 40.424 1.00 68.47 11 LEU G O 1
ATOM 6414 N N . PRO G 2 12 ? 13.601 26.804 40.068 1.00 72.89 12 PRO G N 1
ATOM 6415 C CA . PRO G 2 12 ? 12.942 27.922 39.362 1.00 75.04 12 PRO G CA 1
ATOM 6416 C C . PRO G 2 12 ? 12.674 29.165 40.214 1.00 76.42 12 PRO G C 1
ATOM 6417 O O . PRO G 2 12 ? 12.488 29.056 41.429 1.00 77.10 12 PRO G O 1
#

Foldseek 3Di:
DKKKKKFFQAWQPFQAPPNLRDDHPVRVVVLVVLPFAFEAAPPDQQGGQFGWQFWFQAPTGIMTMTIGHAPQVLVLQVVVLVVDPLLVVAFDPPDDRDSSQLSLLQAQQFKHWDAPCVTTHHIHRGLYYSHALGTMFMDDDSLVSVVLQPPQDPVRVVNGCVRNVDDDDPPDPDDDRSRRDHVVVSVVRRVVSVPPPPSPVSSVRSCVVSPSPNDGSRSD/DKKKKKWFQAWQPACADDNVPDDHPVNVVVVVVPVFAFEAAPPPQLGTQFGFLFWFQAPTGIMTMTMRHAPQVLVLQVVVLVVDPLLVVAFDPPDDRDSSQLSLLQAQQFWHWDPVTHHIHRGLADSHALGTMAMDHDRLVSVVLFPRDDVVRVVNGVVRNPDDDDPDDDHSNNDHSVVSVVRRVVSVPDPPSVVRSVRSCVVRPNVPDGGSRPD/DKKKKKWFQAWQVFDQPPNVRDDHPVVLVVLVVPVFAFEAAPPPQLGGQFGWQFWFADPTGIMTMTMRQAVQVLVLLVVVLVVDPQLVVAFPPPDDSDRSQLSLLQAFQFKHWCDVTHHIHTGNYYSHALGTMFMDDDPVVRQVLQPRQDPVRVVRRVVRNVNHRNNDHVVVSVVRRVVNVPDPPSPVRSVRSCVVRNSVPHGGSHPD/DKKKKKFFADWQCPVVVVVDPPAFEEAPPPQQFTQGTWQFWDAFPTHIIGMGIGDAPQVLVLLVVVLVPDPLLVVAFDPPDDSDSSQLSLLQQFQFWYWDPVTDYIYTGNYYPHQLGTMAMDDDRLLNVVQFPGGDPVTSVVSVVSGNHRGDDHNVVSVVRRVVRVPDPCVPSNVCSCVPRDNVHGSHPD/DADPDDPCGDDD/DADPDDPCGDDD/DADPDDPCGDDD

B-factor: mean 62.84, std 28.41, range [0.5, 168.72]

Secondary structure (DSSP, 8-state):
--EEEEEEEEETT---SSGGG---HHHHHHHHH----EEEETTBTT---EEEEEEEE-SSEEEEEEEE--HHHHHHHHHHHTT-HHHHH-PPTTBPP-HHHHHHHHHT-EEEEEE----EEEEEEESS-SSTT-B-EEES-HHHHHTT-TTS-HHHHHHHHHHHHS---SS--S--------HHHHHHHHHHHHHSTTHHHHHHHHHHHTT---------/--EEEEEEEEETTS--SSTTS---HHHHHHHHH--PPEEEETTEEEEEEEEEEEEEE-SSEEEEEEEE--HHHHHHHHHHHTT-HHHHH-PPTTBPP-HHHHHHHHH--EEEEE----EEEEESS-SSTT-B-EEES-HHHHHTT-TT--HHHHHHHHHHH-----SS----B---HHHHHHHHHHHHTSTTHHHHHHHHHHHTTTTTS--S---/--EEEEEEEEETT---SSGGG---HHHHHHHTT--PPEEEETT-TT-EEEEEEEEEE-SSEEEEEEEE--HHHHHHHHHHHHT-HHHHT-PSTTB---SHHHHHHHHS-EEEEB-----EEEESS-SSTT-B-EEESSHHHHHTT-TTS-HHHHHHHHHHH--------HHHHHHHHHHHHTSTTHHHHHHHHHHHTTTTTS------/--EEEEEEEE----HHHHH----EEEETT-TTSEEEEEEEEEEETTEEEEEEEE--HHHHHHHHHHHTS-HHHHT--STTB---HHHHHHHHHT--EEE------EEE-SS-SSSS---EEESSHHHHHTT-SS--HHHHHHHHTT--------HHHHHHHHHHHTT----HHHHHHHTTSS----S---/-EES-SS--B--/-BBS-SS--B--/--BS-SSS----

Organism: Human cytomegalovirus (strain AD169) (NCBI:txid10360)

Radius of gyration: 37.09 Å; Cα contacts (8 Å, |Δi|>4): 1875; chains: 7; bounding box: 74×75×123 Å

InterPro domains:
  IPR001847 Peptidase S21 [MF_04008] (11-707)
  IPR001847 Peptidase S21 [PF00716] (31-415)
  IPR001847 Peptidase S21 [PR00236] (13-24)
  IPR001847 Peptidase S21 [PR00236] (29-37)
  IPR001847 Peptidase S21 [PR00236] (62-71)
  IPR001847 Peptidase S21 [PR00236] (72-88)
  IPR001847 Peptidase S21 [PR00236] (120-135)
  IPR001847 Peptidase S21 [PR00236] (156-165)
  IPR001847 Peptidase S21 [PR00236] (171-188)
  IPR001847 Peptidase S21 [PR00236] (246-257)
  IPR035443 Herpesvirus protease superfamily [G3DSA:3.20.16.10] (1-256)

Nearest PDB structures (foldseek):
  8j3s-assembly3_D-3  TM=1.005E+00  e=2.548E-44  Human betaherpesvirus 5
  8j3s-assembly2_C  TM=9.875E-01  e=1.260E-34  Human betaherpesvirus 5
  8j3s-assembly2_B  TM=9.878E-01  e=2.393E-34  Human betaherpesvirus 5
  1ief-assembly1_B  TM=9.776E-01  e=1.182E-34  Human herpesvirus 5 strain AD169
  1jq7-assembly1_A  TM=9.696E-01  e=2.013E-31  Human betaherpesvirus 5

Solvent-accessible surface area: 39093 Å² total

Sequence (869 aa):
TPVYVGGFLARYDQSPDEAELLLPRDVVEHWLHAVALPLNINHDDTAVVGHVAAMQSVRDGLFCLGCVTSPRFLEIVRRASEKSELVSRGPVSPLQPDKVVEFLSGSYAGLSLSSRRTPFKHVALCSVGRRRGTLAVYGRDPEWVTQRFPDLTAADRDGLRAQWQRCGSTAVDASGDPFRSDSYGLLGNSVDALYIRERLPKLRYDKQLVGVTEESYVKATPVYVGGFLARYDQSPDEAELLLPRDVVEHWLHAVALPLNINHDDTAVVGHVAAMQSVRDGLFCLGCVTSPRFLEIVRRASEKSELVSRGPVSPLQPDKVVEFLSGSYAGLSLSSPFKHVALCSVGRRRGTLAVYGRDPEWVTQRFPDLTAADRDGLRAQWQSTAVDASGDPFRSDSYGLLGNSVDALYIRERLPKLRYDKQLVGVTERESYVKATPVYVGGFLARYDQSPDEAELLLPRDVVEHWLHAVALPLNINHDDTAVVGHVAAMQSVRDGLFCLGCVTSPRFLEIVRRASEKSELVSRGPVSPLQPDKVVEFLSGSYAGLSLSSPFKHVALCSVGRRRGTLAVYGRDPEWVTQRFPDLTAADRDGLRAQWQGDPFRSDSYGLLGNSVDALYIRERLPKLRYDKQLVGVTERESYVKATPVYVGGFLARYDDVVEHWLHALPLNINHDDTAVVGHVAAMQSVRDGLFCLGCVTSPRFLEIVRRASEKSELVSRGPVSPLQPDKVVEFLSGSYAGLSLSSPFKHVALCSVGRRRGTLAVYGRDPEWVTQRFPDLTAADRDGLRAQWGDPFRSDSYGLLGNSVDALYIRELPKLRYDKQLVGVTESYVKAFITGHYWVRFLPFITGHYWVRFLPFITGHYWVRFLP

=== Feature glossary ===
Legend for the data blocks above and below:

— What the protein is —

Sequence gives the chain of amino acids in standard one-letter code (A=alanine, C=cysteine, …, Y=tyrosine), read N→C. It is the only feature that is directly encoded by the gene; all structural features are derived from the folded form of this sequence.

The annotation block draws on four external resources. InterPro: which protein families and domains the sequence belongs to. GO: standardized terms for what the protein does, what process it participates in, and where in the cell it acts. CATH: which structural fold it has in the CATH hierarchy. Organism: the species of origin.

— Where its atoms are —

Atomic coordinates in PDBx/mmCIF format — the same representation the Protein Data Bank distributes. Each line of the _atom_site loop places one backbone atom in Cartesian space (units: ångströms, origin: arbitrary).

Six rendered views show the 3D structure from the faces of a cube — i.e. along ±x, ±y, ±z. Rendering representation is drawn randomly per protein from cartoon (secondary-structure ribbons), sticks (backbone bonds), or molecular surface; coloring is either N→C rainbow (blue at the N-terminus through red at the C-terminus) or one color per chain.

— Local backbone conformation —

DSSP 8-state secondary structure assigns each residue one of H (α-helix), G (3₁₀-helix), I (π-helix), E (extended β-strand), B (isolated β-bridge), T (hydrogen-bonded turn), S (bend), or '-' (coil). The assignment is computed from backbone hydrogen-bond geometry via the Kabsch–Sander algorithm.

P-SEA three-state annotation labels each residue as helix, strand, or coil based purely on the geometry of the Cα trace. It serves as a fallback when the full backbone (and thus DSSP) is unavailable.

φ (phi) and ψ (psi) are the two rotatable backbone dihedrals per residue: φ is the C(i-1)–N–Cα–C torsion, ψ is the N–Cα–C–N(i+1) torsion, both in degrees on (−180°, 180°]. α-helical residues cluster near (−60°, −45°); β-strand residues near (−120°, +130°). A Ramachandran plot is simply a scatter of (φ, ψ) for every residue.

— Global shape and packing —

Radius of gyration (Rg) is the root-mean-square distance of Cα atoms from their centroid — a single number for overall size and compactness. A globular domain of N residues has Rg ≈ 2.2·N^0.38 Å; an extended or disordered chain has a much larger Rg. The Cα contact count is the number of residue pairs whose Cα atoms are within 8 Å and are more than four positions apart in sequence — a standard proxy for tertiary packing density. The bounding box is the smallest axis-aligned box enclosing all Cα atoms.

Accessible surface area quantifies burial. A residue with SASA near zero is packed into the hydrophobic core; one with SASA >100 Å² sits on the surface. Computed here via the Shrake–Rupley numerical algorithm with a 1.4 Å probe.

The contact map is a binary N×N matrix image: pixel (i, j) is dark where Cα_i and Cα_j are within 8 Å and |i−j|>4. Because the |i−j|>4 filter removes local helical contacts, off-diagonal stripes parallel to the main diagonal indicate parallel β-sheets; stripes perpendicular to it indicate antiparallel β-sheets. The Ramachandran plot scatters every residue's (φ, ψ) pair against the sterically allowed regions. The PAE heatmap renders the predicted-aligned-error matrix.

— Structural neighborhood —

A 3Di character summarizes, for each residue, the relative orientation of the Cα frame of its nearest spatial neighbor. Because it encodes fold topology rather than chemistry, 3Di alignments detect remote structural similarity that sequence alignment misses.

Structural nearest neighbors (via Foldseek easy-search vs the PDB). Reported per hit: target PDB id, E-value, and alignment TM-score. A TM-score above ~0.5 is the conventional threshold for 'same fold'.

— Confidence and disorder —

For AlphaFold models, the B-factor field carries pLDDT — the model's own estimate of local accuracy on a 0–100 scale. Regions with pLDDT<50 should be treated as essentially unmodeled; they often correspond to intrinsically disordered segments.

B-factor (Debye–Waller factor) reflects atomic displacement in the crystal lattice. It is an experimental observable (units Å²), not a prediction; low values mean the atom is pinned down, high values mean it moves or is heterogeneous across the crystal.

Predicted Aligned Error (PAE) is an AlphaFold confidence matrix: entry (i, j) is the expected error in the position of residue j, in ångströms, when the prediction is superimposed on the true structure at residue i. Low PAE within a block of residues means that block is internally rigid and well-predicted; high PAE between two blocks means their relative placement is uncertain even if each block individually is confident.